Protein 2EOY (pdb70)

CATH classification: 3.30.160.60

Foldseek 3Di:
DPPPPDDDDDQWDFDDVVRHIDPHVVVVVVVNVVVVPPDPVPCPPD

Sequence (46 aa):
GSSGSSGQKEKCFKCNKCEKTFSCSKYLTQHERIHTRGVKSGPSSGGSSGSSGQKEKCFKCNKCEKTFSCSKYLTQHERIHTRGVKSGPSSGGSSGSSGQKEKCFKCNKCEKTFSCSKYLTQHERIHTRGVKSGPSSGGSSGSSGQKEKCFKCNKCEKTFSCSKYLTQHERIHTRGVKSGPSSGGSSGSSGQKEKCFKCNKCEKTFSCSKYLTQHERIHTRGVKSGPSSGGSSGSSGQKEKCFKCNKCEKTFSCSKYLTQHERIHTRGVKSGPSSGGSSGSSGQKEKCFKCNKCEKTFSCSKYLTQHERIHTRGVKSGPSSGGSSGSSGQKEKCFKCNKCEKTFSCSKYLTQHERIHTRGVKSGPSSGGSSGSSGQKEKCFKCNKCEKTFSCSKYLTQHERIHTRGVKSGPSSGGSSGSSGQKEKCFKCNKCEKTFSCSKYLTQHERIHTRGVKSGPSSGGSSGSSGQKEKCFKCNKCEKTFSCSKYLTQHERIHTRGVKSGPSSGGSSGSSGQKEKCFKCNKCEKTFSCSKYLTQHERIHTRGVKSGPSSGGSSGSSGQKEKCFKCNKCEKTFSCSKYLTQHERIHTRGVKSGPSSGGSSGSSGQKEKCFKCNKCEKTFSCSKYLTQHERIHTRGVKSGPSSGGSSGSSGQKEKCFKCNKCEKTFSCSKYLTQHERIHTRGVKSGPSSGGSSGSSGQKEKCFKCNKCEKTFSCSKYLTQHERIHTRGVKSGPSSGGSSGSSGQKEKCFKCNKCEKTFSCSKYLTQHERIHTRGVKSGPSSGGSSGSSGQKEKCFKCNKCEKTFSCSKYLTQHERIHTRGVKSGPSSGGSSGSSGQKEKCFKCNKCEKTFSCSKYLTQHERIHTRGVKSGPSSGGSSGSSGQKEKCFKCNKCEKTFSCSKYLTQHERIHTRGVKSGPSSG

Secondary structure (DSSP, 8-state):
---------S--EE-SSS--EESSSHHHHHHHTT--S--TTSSS--

Organism: Homo sapiens (NCBI:txid9606)

Structure (mmCIF, N/CA/C/O backbone):
data_2EOY
#
_entry.id   2EOY
#
loop_
_entity.id
_entity.type
_entity.pdbx_description
1 polymer 'Zinc finger protein 473'
2 non-polymer 'ZINC ION'
#
loop_
_atom_site.group_PDB
_atom_site.id
_atom_site.type_symbol
_atom_site.label_atom_id
_atom_site.label_alt_id
_atom_site.label_comp_id
_atom_site.label_asym_id
_atom_site.label_entity_id
_atom_site.label_seq_id
_atom_site.pdbx_PDB_ins_code
_atom_site.Cartn_x
_atom_site.Cartn_y
_atom_site.Cartn_z
_atom_site.occupancy
_atom_site.B_iso_or_equiv
_atom_site.auth_seq_id
_atom_site.auth_comp_id
_atom_site.auth_asym_id
_atom_site.auth_atom_id
_atom_site.pdbx_PDB_model_num
ATOM 1 N N . GLY A 1 1 ? -30.932 -5.432 -20.385 1.00 0.00 1 GLY A N 1
ATOM 2 C CA . GLY A 1 1 ? -30.879 -6.713 -19.705 1.00 0.00 1 GLY A CA 1
ATOM 3 C C . GLY A 1 1 ? -29.459 -7.200 -19.497 1.00 0.00 1 GLY A C 1
ATOM 4 O O . GLY A 1 1 ? -29.137 -8.347 -19.808 1.00 0.00 1 GLY A O 1
ATOM 8 N N . SER A 1 2 ? -28.607 -6.327 -18.970 1.00 0.00 2 SER A N 1
ATOM 9 C CA . SER A 1 2 ? -27.211 -6.673 -18.726 1.00 0.00 2 SER A CA 1
ATOM 10 C C . SER A 1 2 ? -26.940 -6.811 -17.231 1.00 0.00 2 SER A C 1
ATOM 11 O O . SER A 1 2 ? -25.913 -6.352 -16.730 1.00 0.00 2 SER A O 1
ATOM 19 N N . SER A 1 3 ? -27.868 -7.448 -16.524 1.00 0.00 3 SER A N 1
ATOM 20 C CA . SER A 1 3 ? -27.732 -7.645 -15.086 1.00 0.00 3 SER A CA 1
ATOM 21 C C . SER A 1 3 ? -27.446 -9.108 -14.762 1.00 0.00 3 SER A C 1
ATOM 22 O O . SER A 1 3 ? -27.862 -10.009 -15.489 1.00 0.00 3 SER A O 1
ATOM 30 N N . GLY A 1 4 ? -26.731 -9.336 -13.664 1.00 0.00 4 GLY A N 1
ATOM 31 C CA . GLY A 1 4 ? -26.400 -10.691 -13.262 1.00 0.00 4 GLY A CA 1
ATOM 32 C C . GLY A 1 4 ? -25.064 -10.775 -12.552 1.00 0.00 4 GLY A C 1
ATOM 33 O O . GLY A 1 4 ? -24.861 -10.137 -11.520 1.00 0.00 4 GLY A O 1
ATOM 37 N N . SER A 1 5 ? -24.151 -11.568 -13.105 1.00 0.00 5 SER A N 1
ATOM 38 C CA . SER A 1 5 ? -22.828 -11.738 -12.514 1.00 0.00 5 SER A CA 1
ATOM 39 C C . SER A 1 5 ? -22.267 -10.400 -12.044 1.00 0.00 5 SER A C 1
ATOM 40 O O . SER A 1 5 ? -21.947 -9.529 -12.853 1.00 0.00 5 SER A O 1
ATOM 48 N N . SER A 1 6 ? -22.151 -10.243 -10.729 1.00 0.00 6 SER A N 1
ATOM 49 C CA . SER A 1 6 ? -21.632 -9.010 -10.149 1.00 0.00 6 SER A CA 1
ATOM 50 C C . SER A 1 6 ? -21.144 -9.244 -8.722 1.00 0.00 6 SER A C 1
ATOM 51 O O . SER A 1 6 ? -21.868 -9.784 -7.887 1.00 0.00 6 SER A O 1
ATOM 59 N N . GLY A 1 7 ? -19.908 -8.833 -8.451 1.00 0.00 7 GLY A N 1
ATOM 60 C CA . GLY A 1 7 ? -19.343 -9.007 -7.126 1.00 0.00 7 GLY A CA 1
ATOM 61 C C . GLY A 1 7 ? -17.911 -8.517 -7.038 1.00 0.00 7 GLY A C 1
ATOM 62 O O . GLY A 1 7 ? -17.058 -8.930 -7.822 1.00 0.00 7 GLY A O 1
ATOM 66 N N . GLN A 1 8 ? -17.648 -7.632 -6.082 1.00 0.00 8 GLN A N 1
ATOM 67 C CA . GLN A 1 8 ? -16.310 -7.083 -5.896 1.00 0.00 8 GLN A CA 1
ATOM 68 C C . GLN A 1 8 ? -15.435 -8.042 -5.096 1.00 0.00 8 GLN A C 1
ATOM 69 O O . GLN A 1 8 ? -14.695 -7.627 -4.203 1.00 0.00 8 GLN A O 1
ATOM 83 N N . LYS A 1 9 ? -15.524 -9.327 -5.420 1.00 0.00 9 LYS A N 1
ATOM 84 C CA . LYS A 1 9 ? -14.740 -10.347 -4.732 1.00 0.00 9 LYS A CA 1
ATOM 85 C C . LYS A 1 9 ? -13.246 -10.112 -4.933 1.00 0.00 9 LYS A C 1
ATOM 86 O O . LYS A 1 9 ? -12.503 -9.927 -3.970 1.00 0.00 9 LYS A O 1
ATOM 105 N N . GLU A 1 10 ? -12.815 -10.120 -6.191 1.00 0.00 10 GLU A N 1
ATOM 106 C CA . GLU A 1 10 ? -11.409 -9.907 -6.516 1.00 0.00 10 GLU A CA 1
ATOM 107 C C . GLU A 1 10 ? -11.003 -8.459 -6.253 1.00 0.00 10 GLU A C 1
ATOM 108 O O . GLU A 1 10 ? -11.628 -7.526 -6.756 1.00 0.00 10 GLU A O 1
ATOM 120 N N . LYS A 1 11 ? -9.952 -8.281 -5.461 1.00 0.00 11 LYS A N 1
ATOM 121 C CA . LYS A 1 11 ? -9.460 -6.949 -5.130 1.00 0.00 11 LYS A CA 1
ATOM 122 C C . LYS A 1 11 ? -7.952 -6.858 -5.340 1.00 0.00 11 LYS A C 1
ATOM 123 O O . LYS A 1 11 ? -7.223 -7.823 -5.105 1.00 0.00 11 LYS A O 1
ATOM 142 N N . CYS A 1 12 ? -7.490 -5.694 -5.782 1.00 0.00 12 CYS A N 1
ATOM 143 C CA . CYS A 1 12 ? -6.068 -5.477 -6.024 1.00 0.00 12 CYS A CA 1
ATOM 144 C C . CYS A 1 12 ? -5.674 -4.040 -5.698 1.00 0.00 12 CYS A C 1
ATOM 145 O O . CYS A 1 12 ? -6.252 -3.091 -6.229 1.00 0.00 12 CYS A O 1
ATOM 153 N N . PHE A 1 13 ? -4.687 -3.887 -4.821 1.00 0.00 13 PHE A N 1
ATOM 154 C CA . PHE A 1 13 ? -4.217 -2.566 -4.422 1.00 0.00 13 PHE A CA 1
ATOM 155 C C . PHE A 1 13 ? -2.955 -2.183 -5.189 1.00 0.00 13 PHE A C 1
ATOM 156 O O . PHE A 1 13 ? -1.856 -2.630 -4.862 1.00 0.00 13 PHE A O 1
ATOM 173 N N . LYS A 1 14 ? -3.122 -1.352 -6.213 1.00 0.00 14 LYS A N 1
ATOM 174 C CA . LYS A 1 14 ? -1.998 -0.906 -7.028 1.00 0.00 14 LYS A CA 1
ATOM 175 C C . LYS A 1 14 ? -1.686 0.564 -6.767 1.00 0.00 14 LYS A C 1
ATOM 176 O O . LYS A 1 14 ? -2.547 1.430 -6.927 1.00 0.00 14 LYS A O 1
ATOM 195 N N . CYS A 1 15 ? -0.449 0.839 -6.366 1.00 0.00 15 CYS A N 1
ATOM 196 C CA . CYS A 1 15 ? -0.022 2.204 -6.084 1.00 0.00 15 CYS A CA 1
ATOM 197 C C . CYS A 1 15 ? -0.299 3.117 -7.275 1.00 0.00 15 CYS A C 1
ATOM 198 O O . CYS A 1 15 ? -0.779 2.670 -8.315 1.00 0.00 15 CYS A O 1
ATOM 205 N N . ASN A 1 16 ? 0.009 4.400 -7.113 1.00 0.00 16 ASN A N 1
ATOM 206 C CA . ASN A 1 16 ? -0.207 5.377 -8.175 1.00 0.00 16 ASN A CA 1
ATOM 207 C C . ASN A 1 16 ? 1.121 5.834 -8.771 1.00 0.00 16 ASN A C 1
ATOM 208 O O . ASN A 1 16 ? 1.338 5.738 -9.979 1.00 0.00 16 ASN A O 1
ATOM 219 N N . LYS A 1 17 ? 2.007 6.332 -7.916 1.00 0.00 17 LYS A N 1
ATOM 220 C CA . LYS A 1 17 ? 3.315 6.803 -8.356 1.00 0.00 17 LYS A CA 1
ATOM 221 C C . LYS A 1 17 ? 4.102 5.678 -9.022 1.00 0.00 17 LYS A C 1
ATOM 222 O O . LYS A 1 17 ? 4.333 5.700 -10.231 1.00 0.00 17 LYS A O 1
ATOM 241 N N . CYS A 1 18 ? 4.511 4.696 -8.225 1.00 0.00 18 CYS A N 1
ATOM 242 C CA . CYS A 1 18 ? 5.272 3.563 -8.737 1.00 0.00 18 CYS A CA 1
ATOM 243 C C . CYS A 1 18 ? 4.366 2.601 -9.501 1.00 0.00 18 CYS A C 1
ATOM 244 O O . CYS A 1 18 ? 4.782 1.991 -10.485 1.00 0.00 18 CYS A O 1
ATOM 251 N N . GLU A 1 19 ? 3.126 2.471 -9.039 1.00 0.00 19 GLU A N 1
ATOM 252 C CA . GLU A 1 19 ? 2.162 1.583 -9.678 1.00 0.00 19 GLU A CA 1
ATOM 253 C C . GLU A 1 19 ? 2.518 0.121 -9.425 1.00 0.00 19 GLU A C 1
ATOM 254 O O . GLU A 1 19 ? 2.467 -0.709 -10.333 1.00 0.00 19 GLU A O 1
ATOM 266 N N . LYS A 1 20 ? 2.879 -0.187 -8.184 1.00 0.00 20 LYS A N 1
ATOM 267 C CA . LYS A 1 20 ? 3.243 -1.548 -7.808 1.00 0.00 20 LYS A CA 1
ATOM 268 C C . LYS A 1 20 ? 2.078 -2.253 -7.122 1.00 0.00 20 LYS A C 1
ATOM 269 O O . LYS A 1 20 ? 1.501 -1.736 -6.165 1.00 0.00 20 LYS A O 1
ATOM 288 N N . THR A 1 21 ? 1.735 -3.439 -7.617 1.00 0.00 21 THR A N 1
ATOM 289 C CA . THR A 1 21 ? 0.639 -4.215 -7.052 1.00 0.00 21 THR A CA 1
ATOM 290 C C . THR A 1 21 ? 1.041 -4.850 -5.726 1.00 0.00 21 THR A C 1
ATOM 291 O O . THR A 1 21 ? 2.146 -5.376 -5.588 1.00 0.00 21 THR A O 1
ATOM 302 N N . PHE A 1 22 ? 0.138 -4.799 -4.753 1.00 0.00 22 PHE A N 1
ATOM 303 C CA . PHE A 1 22 ? 0.399 -5.370 -3.437 1.00 0.00 22 PHE A CA 1
ATOM 304 C C . PHE A 1 22 ? -0.618 -6.457 -3.103 1.00 0.00 22 PHE A C 1
ATOM 305 O O . PHE A 1 22 ? -1.539 -6.719 -3.877 1.00 0.00 22 PHE A O 1
ATOM 322 N N . SER A 1 23 ? -0.444 -7.088 -1.946 1.00 0.00 23 SER A N 1
ATOM 323 C CA . SER A 1 23 ? -1.344 -8.150 -1.512 1.00 0.00 23 SER A CA 1
ATOM 324 C C . SER A 1 23 ? -2.416 -7.604 -0.573 1.00 0.00 23 SER A C 1
ATOM 325 O O . SER A 1 23 ? -3.609 -7.837 -0.773 1.00 0.00 23 SER A O 1
ATOM 333 N N . CYS A 1 24 ? -1.983 -6.875 0.450 1.00 0.00 24 CYS A N 1
ATOM 334 C CA . CYS A 1 24 ? -2.904 -6.296 1.420 1.00 0.00 24 CYS A CA 1
ATOM 335 C C . CYS A 1 24 ? -3.050 -4.793 1.202 1.00 0.00 24 CYS A C 1
ATOM 336 O O . CYS A 1 24 ? -2.416 -4.221 0.315 1.00 0.00 24 CYS A O 1
ATOM 344 N N . SER A 1 25 ? -3.890 -4.161 2.015 1.00 0.00 25 SER A N 1
ATOM 345 C CA . SER A 1 25 ? -4.123 -2.726 1.907 1.00 0.00 25 SER A CA 1
ATOM 346 C C . SER A 1 25 ? -3.143 -1.949 2.782 1.00 0.00 25 SER A C 1
ATOM 347 O O . SER A 1 25 ? -2.401 -1.095 2.296 1.00 0.00 25 SER A O 1
ATOM 355 N N . LYS A 1 26 ? -3.147 -2.251 4.075 1.00 0.00 26 LYS A N 1
ATOM 356 C CA . LYS A 1 26 ? -2.259 -1.584 5.020 1.00 0.00 26 LYS A CA 1
ATOM 357 C C . LYS A 1 26 ? -0.845 -1.481 4.457 1.00 0.00 26 LYS A C 1
ATOM 358 O O . LYS A 1 26 ? -0.142 -0.497 4.694 1.00 0.00 26 LYS A O 1
ATOM 377 N N . TYR A 1 27 ? -0.434 -2.500 3.711 1.00 0.00 27 TYR A N 1
ATOM 378 C CA . TYR A 1 27 ? 0.897 -2.524 3.116 1.00 0.00 27 TYR A CA 1
ATOM 379 C C . TYR A 1 27 ? 1.065 -1.386 2.113 1.00 0.00 27 TYR A C 1
ATOM 380 O O . TYR A 1 27 ? 2.118 -0.750 2.049 1.00 0.00 27 TYR A O 1
ATOM 398 N N . LEU A 1 28 ? 0.021 -1.136 1.332 1.00 0.00 28 LEU A N 1
ATOM 399 C CA . LEU A 1 28 ? 0.050 -0.074 0.332 1.00 0.00 28 LEU A CA 1
ATOM 400 C C . LEU A 1 28 ? -0.044 1.298 0.991 1.00 0.00 28 LEU A C 1
ATOM 401 O O . LEU A 1 28 ? 0.862 2.122 0.867 1.00 0.00 28 LEU A O 1
ATOM 417 N N . THR A 1 29 ? -1.146 1.536 1.695 1.00 0.00 29 THR A N 1
ATOM 418 C CA . THR A 1 29 ? -1.359 2.808 2.375 1.00 0.00 29 THR A CA 1
ATOM 419 C C . THR A 1 29 ? -0.060 3.335 2.973 1.00 0.00 29 THR A C 1
ATOM 420 O O . THR A 1 29 ? 0.339 4.470 2.711 1.00 0.00 29 THR A O 1
ATOM 431 N N . GLN A 1 30 ? 0.596 2.505 3.777 1.00 0.00 30 GLN A N 1
ATOM 432 C CA . GLN A 1 30 ? 1.851 2.889 4.412 1.00 0.00 30 GLN A CA 1
ATOM 433 C C . GLN A 1 30 ? 2.942 3.115 3.370 1.00 0.00 30 GLN A C 1
ATOM 434 O O . GLN A 1 30 ? 3.655 4.119 3.411 1.00 0.00 30 GLN A O 1
ATOM 448 N N . HIS A 1 31 ? 3.067 2.176 2.438 1.00 0.00 31 HIS A N 1
ATOM 449 C CA . HIS A 1 31 ? 4.071 2.274 1.384 1.00 0.00 31 HIS A CA 1
ATOM 450 C C . HIS A 1 31 ? 4.001 3.631 0.691 1.00 0.00 31 HIS A C 1
ATOM 451 O O . HIS A 1 31 ? 5.001 4.340 0.593 1.00 0.00 31 HIS A O 1
ATOM 465 N N . GLU A 1 32 ? 2.812 3.983 0.210 1.00 0.00 32 GLU A N 1
ATOM 466 C CA . GLU A 1 32 ? 2.613 5.254 -0.477 1.00 0.00 32 GLU A CA 1
ATOM 467 C C . GLU A 1 32 ? 3.490 6.345 0.133 1.00 0.00 32 GLU A C 1
ATOM 468 O O . GLU A 1 32 ? 4.022 7.198 -0.577 1.00 0.00 32 GLU A O 1
ATOM 480 N N . ARG A 1 33 ? 3.635 6.310 1.454 1.00 0.00 33 ARG A N 1
ATOM 481 C CA . ARG A 1 33 ? 4.444 7.295 2.160 1.00 0.00 33 ARG A CA 1
ATOM 482 C C . ARG A 1 33 ? 5.797 7.478 1.477 1.00 0.00 33 ARG A C 1
ATOM 483 O O . ARG A 1 33 ? 6.216 8.601 1.199 1.00 0.00 33 ARG A O 1
ATOM 504 N N . ILE A 1 34 ? 6.474 6.366 1.211 1.00 0.00 34 ILE A N 1
ATOM 505 C CA . ILE A 1 34 ? 7.778 6.403 0.561 1.00 0.00 34 ILE A CA 1
ATOM 506 C C . ILE A 1 34 ? 7.844 7.522 -0.473 1.00 0.00 34 ILE A C 1
ATOM 507 O O . ILE A 1 34 ? 8.906 8.098 -0.713 1.00 0.00 34 ILE A O 1
ATOM 523 N N . HIS A 1 35 ? 6.703 7.826 -1.083 1.00 0.00 35 HIS A N 1
ATOM 524 C CA . HIS A 1 35 ? 6.630 8.878 -2.091 1.00 0.00 35 HIS A CA 1
ATOM 525 C C . HIS A 1 35 ? 6.378 10.235 -1.441 1.00 0.00 35 HIS A C 1
ATOM 526 O O . HIS A 1 35 ? 5.293 10.804 -1.568 1.00 0.00 35 HIS A O 1
ATOM 540 N N . THR A 1 36 ? 7.386 10.749 -0.744 1.00 0.00 36 THR A N 1
ATOM 541 C CA . THR A 1 36 ? 7.273 12.038 -0.074 1.00 0.00 36 THR A CA 1
ATOM 542 C C . THR A 1 36 ? 8.491 12.911 -0.351 1.00 0.00 36 THR A C 1
ATOM 543 O O . THR A 1 36 ? 9.571 12.679 0.194 1.00 0.00 36 THR A O 1
ATOM 554 N N . ARG A 1 37 ? 8.312 13.917 -1.201 1.00 0.00 37 ARG A N 1
ATOM 555 C CA . ARG A 1 37 ? 9.397 14.825 -1.551 1.00 0.00 37 ARG A CA 1
ATOM 556 C C . ARG A 1 37 ? 9.755 15.725 -0.371 1.00 0.00 37 ARG A C 1
ATOM 557 O O . ARG A 1 37 ? 8.904 16.435 0.162 1.00 0.00 37 ARG A O 1
ATOM 578 N N . GLY A 1 38 ? 11.022 15.688 0.031 1.00 0.00 38 GLY A N 1
ATOM 579 C CA . GLY A 1 38 ? 11.471 16.503 1.145 1.00 0.00 38 GLY A CA 1
ATOM 580 C C . GLY A 1 38 ? 11.785 15.679 2.378 1.00 0.00 38 GLY A C 1
ATOM 581 O O . GLY A 1 38 ? 10.957 15.557 3.280 1.00 0.00 38 GLY A O 1
ATOM 585 N N . VAL A 1 39 ? 12.986 15.109 2.416 1.00 0.00 39 VAL A N 1
ATOM 586 C CA . VAL A 1 39 ? 13.408 14.291 3.547 1.00 0.00 39 VAL A CA 1
ATOM 587 C C . VAL A 1 39 ? 14.611 14.907 4.252 1.00 0.00 39 VAL A C 1
ATOM 588 O O . VAL A 1 39 ? 15.675 15.074 3.656 1.00 0.00 39 VAL A O 1
ATOM 601 N N . LYS A 1 40 ? 14.435 15.242 5.526 1.00 0.00 40 LYS A N 1
ATOM 602 C CA . LYS A 1 40 ? 15.506 15.838 6.315 1.00 0.00 40 LYS A CA 1
ATOM 603 C C . LYS A 1 40 ? 16.579 14.805 6.645 1.00 0.00 40 LYS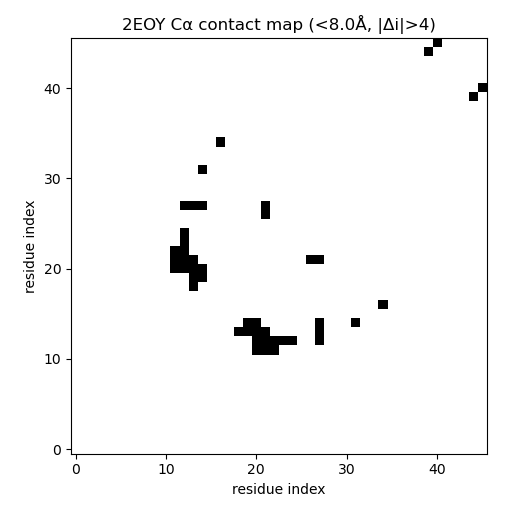 A C 1
ATOM 604 O O . LYS A 1 40 ? 16.308 13.605 6.679 1.00 0.00 40 LYS A O 1
ATOM 623 N N . SER A 1 41 ? 17.796 15.279 6.888 1.00 0.00 41 SER A N 1
ATOM 624 C CA . SER A 1 41 ? 18.910 14.396 7.213 1.00 0.00 41 SER A CA 1
ATOM 625 C C . SER A 1 41 ? 19.045 13.287 6.174 1.00 0.00 41 SER A C 1
ATOM 626 O O . SER A 1 41 ? 19.283 12.129 6.514 1.00 0.00 41 SER A O 1
ATOM 634 N N . GLY A 1 42 ? 18.890 13.651 4.905 1.00 0.00 42 GLY A N 1
ATOM 635 C CA . GLY A 1 42 ? 18.998 12.677 3.835 1.00 0.00 42 GLY A CA 1
ATOM 636 C C . GLY A 1 42 ? 20.362 12.688 3.175 1.00 0.00 42 GLY A C 1
ATOM 637 O O . GLY A 1 42 ? 21.302 12.037 3.632 1.00 0.00 42 GLY A O 1
ATOM 641 N N . PRO A 1 43 ? 20.485 13.442 2.073 1.00 0.00 43 PRO A N 1
ATOM 642 C CA . PRO A 1 43 ? 21.740 13.552 1.325 1.00 0.00 43 PRO A CA 1
ATOM 643 C C . PRO A 1 43 ? 22.806 14.328 2.092 1.00 0.00 43 PRO A C 1
ATOM 644 O O . PRO A 1 43 ? 23.991 14.003 2.028 1.00 0.00 43 PRO A O 1
ATOM 655 N N . SER A 1 44 ? 22.376 15.355 2.818 1.00 0.00 44 SER A N 1
ATOM 656 C CA . SER A 1 44 ? 23.294 16.180 3.595 1.00 0.00 44 SER A CA 1
ATOM 657 C C . SER A 1 44 ? 22.596 16.763 4.820 1.00 0.00 44 SER A C 1
ATOM 658 O O . SER A 1 44 ? 21.431 17.157 4.756 1.00 0.00 44 SER A O 1
ATOM 666 N N . SER A 1 45 ? 23.317 16.814 5.935 1.00 0.00 45 SER A N 1
ATOM 667 C CA . SER A 1 45 ? 22.767 17.345 7.177 1.00 0.00 45 SER A CA 1
ATOM 668 C C . SER A 1 45 ? 21.960 18.613 6.916 1.00 0.00 45 SER A C 1
ATOM 669 O O . SER A 1 45 ? 20.759 18.664 7.178 1.00 0.00 45 SER A O 1
ATOM 677 N N . GLY A 1 46 ? 22.631 19.637 6.396 1.00 0.00 46 GLY A N 1
ATOM 678 C CA . GLY A 1 46 ? 21.962 20.892 6.107 1.00 0.00 46 GLY A CA 1
ATOM 679 C C . GLY A 1 46 ? 21.658 21.061 4.632 1.00 0.00 46 GLY A C 1
ATOM 680 O O . GLY A 1 46 ? 21.115 20.140 4.023 1.00 0.00 46 GLY A O 1
ATOM 685 N N . GLY A 1 1 ? -3.409 -15.097 -26.682 1.00 0.00 1 GLY A N 2
ATOM 686 C CA . GLY A 1 1 ? -2.596 -16.287 -26.512 1.00 0.00 1 GLY A CA 2
ATOM 687 C C . GLY A 1 1 ? -2.957 -17.063 -25.261 1.00 0.00 1 GLY A C 2
ATOM 688 O O . GLY A 1 1 ? -3.625 -18.094 -25.333 1.00 0.00 1 GLY A O 2
ATOM 692 N N . SER A 1 2 ? -2.513 -16.566 -24.110 1.00 0.00 2 SER A N 2
ATOM 693 C CA . SER A 1 2 ? -2.789 -17.223 -22.838 1.00 0.00 2 SER A CA 2
ATOM 694 C C . SER A 1 2 ? -2.559 -16.265 -21.672 1.00 0.00 2 SER A C 2
ATOM 695 O O . SER A 1 2 ? -1.575 -15.527 -21.645 1.00 0.00 2 SER A O 2
ATOM 703 N N . SER A 1 3 ? -3.476 -16.284 -20.710 1.00 0.00 3 SER A N 2
ATOM 704 C CA . SER A 1 3 ? -3.377 -15.416 -19.543 1.00 0.00 3 SER A CA 2
ATOM 705 C C . SER A 1 3 ? -3.941 -16.105 -18.304 1.00 0.00 3 SER A C 2
ATOM 706 O O . SER A 1 3 ? -4.824 -16.956 -18.401 1.00 0.00 3 SER A O 2
ATOM 714 N N . GLY A 1 4 ? -3.423 -15.729 -17.138 1.00 0.00 4 GLY A N 2
ATOM 715 C CA . GLY A 1 4 ? -3.886 -16.320 -15.896 1.00 0.00 4 GLY A CA 2
ATOM 716 C C . GLY A 1 4 ? -4.668 -15.340 -15.044 1.00 0.00 4 GLY A C 2
ATOM 717 O O . GLY A 1 4 ? -4.859 -14.187 -15.429 1.00 0.00 4 GLY A O 2
ATOM 721 N N . SER A 1 5 ? -5.125 -15.800 -13.884 1.00 0.00 5 SER A N 2
ATOM 722 C CA . SER A 1 5 ? -5.896 -14.958 -12.977 1.00 0.00 5 SER A CA 2
ATOM 723 C C . SER A 1 5 ? -5.076 -13.754 -12.524 1.00 0.00 5 SER A C 2
ATOM 724 O O . SER A 1 5 ? -5.459 -12.607 -12.751 1.00 0.00 5 SER A O 2
ATOM 732 N N . SER A 1 6 ? -3.944 -14.025 -11.882 1.00 0.00 6 SER A N 2
ATOM 733 C CA . SER A 1 6 ? -3.070 -12.965 -11.393 1.00 0.00 6 SER A CA 2
ATOM 734 C C . SER A 1 6 ? -3.876 -11.875 -10.694 1.00 0.00 6 SER A C 2
ATOM 735 O O . SER A 1 6 ? -3.591 -10.687 -10.836 1.00 0.00 6 SER A O 2
ATOM 743 N N . GLY A 1 7 ? -4.887 -12.290 -9.936 1.00 0.00 7 GLY A N 2
ATOM 744 C CA . GLY A 1 7 ? -5.721 -11.338 -9.225 1.00 0.00 7 GLY A CA 2
ATOM 745 C C . GLY A 1 7 ? -6.921 -11.994 -8.571 1.00 0.00 7 GLY A C 2
ATOM 746 O O . GLY A 1 7 ? -7.005 -12.067 -7.346 1.00 0.00 7 GLY A O 2
ATOM 750 N N . GLN A 1 8 ? -7.853 -12.469 -9.391 1.00 0.00 8 GLN A N 2
ATOM 751 C CA . GLN A 1 8 ? -9.056 -13.119 -8.885 1.00 0.00 8 GLN A CA 2
ATOM 752 C C . GLN A 1 8 ? -9.998 -12.102 -8.249 1.00 0.00 8 GLN A C 2
ATOM 753 O O . GLN A 1 8 ? -10.653 -12.388 -7.246 1.00 0.00 8 GLN A O 2
ATOM 767 N N . LYS A 1 9 ? -10.061 -10.913 -8.838 1.00 0.00 9 LYS A N 2
ATOM 768 C CA . LYS A 1 9 ? -10.923 -9.852 -8.331 1.00 0.00 9 LYS A CA 2
ATOM 769 C C . LYS A 1 9 ? -10.987 -9.884 -6.808 1.00 0.00 9 LYS A C 2
ATOM 770 O O . LYS A 1 9 ? -12.069 -9.893 -6.223 1.00 0.00 9 LYS A O 2
ATOM 789 N N . GLU A 1 10 ? -9.819 -9.898 -6.172 1.00 0.00 10 GLU A N 2
ATOM 790 C CA . GLU A 1 10 ? -9.744 -9.928 -4.716 1.00 0.00 10 GLU A CA 2
ATOM 791 C C . GLU A 1 10 ? -9.610 -8.518 -4.149 1.00 0.00 10 GLU A C 2
ATOM 792 O O . GLU A 1 10 ? -9.119 -8.328 -3.035 1.00 0.00 10 GLU A O 2
ATOM 804 N N . LYS A 1 11 ? -10.048 -7.531 -4.923 1.00 0.00 11 LYS A N 2
ATOM 805 C CA . LYS A 1 11 ? -9.979 -6.138 -4.500 1.00 0.00 11 LYS A CA 2
ATOM 806 C C . LYS A 1 11 ? -8.535 -5.645 -4.486 1.00 0.00 11 LYS A C 2
ATOM 807 O O . LYS A 1 11 ? -8.163 -4.810 -3.660 1.00 0.00 11 LYS A O 2
ATOM 826 N N . CYS A 1 12 ? -7.729 -6.164 -5.404 1.00 0.00 12 CYS A N 2
ATOM 827 C CA . CYS A 1 12 ? -6.326 -5.776 -5.497 1.00 0.00 12 CYS A CA 2
ATOM 828 C C . CYS A 1 12 ? -6.176 -4.259 -5.429 1.00 0.00 12 CYS A C 2
ATOM 829 O O . CYS A 1 12 ? -7.151 -3.521 -5.570 1.00 0.00 12 CYS A O 2
ATOM 837 N N . PHE A 1 13 ? -4.948 -3.801 -5.209 1.00 0.00 13 PHE A N 2
ATOM 838 C CA . PHE A 1 13 ? -4.670 -2.372 -5.119 1.00 0.00 13 PHE A CA 2
ATOM 839 C C . PHE A 1 13 ? -3.331 -2.036 -5.769 1.00 0.00 13 PHE A C 2
ATOM 840 O O . PHE A 1 13 ? -2.316 -2.678 -5.496 1.00 0.00 13 PHE A O 2
ATOM 857 N N . LYS A 1 14 ? -3.336 -1.026 -6.632 1.00 0.00 14 LYS A N 2
ATOM 858 C CA . LYS A 1 14 ? -2.123 -0.602 -7.322 1.00 0.00 14 LYS A CA 2
ATOM 859 C C . LYS A 1 14 ? -1.769 0.838 -6.965 1.00 0.00 14 LYS A C 2
ATOM 860 O O . LYS A 1 14 ? -2.648 1.651 -6.676 1.00 0.00 14 LYS A O 2
ATOM 879 N N . CYS A 1 15 ? -0.477 1.148 -6.989 1.00 0.00 15 CYS A N 2
ATOM 880 C CA . CYS A 1 15 ? -0.007 2.490 -6.669 1.00 0.00 15 CYS A CA 2
ATOM 881 C C . CYS A 1 15 ? -0.076 3.397 -7.895 1.00 0.00 15 CYS A C 2
ATOM 882 O O . CYS A 1 15 ? -0.409 2.951 -8.992 1.00 0.00 15 CYS A O 2
ATOM 889 N N . ASN A 1 16 ? 0.240 4.673 -7.698 1.00 0.00 16 ASN A N 2
ATOM 890 C CA . ASN A 1 16 ? 0.214 5.643 -8.787 1.00 0.00 16 ASN A CA 2
ATOM 891 C C . ASN A 1 16 ? 1.629 6.003 -9.230 1.00 0.00 16 ASN A C 2
ATOM 892 O O . ASN A 1 16 ? 1.971 5.889 -10.407 1.00 0.00 16 ASN A O 2
ATOM 903 N N . LYS A 1 17 ? 2.448 6.438 -8.278 1.00 0.00 17 LYS A N 2
ATOM 904 C CA . LYS A 1 17 ? 3.827 6.813 -8.568 1.00 0.00 17 LYS A CA 2
ATOM 905 C C . LYS A 1 17 ? 4.607 5.628 -9.129 1.00 0.00 17 LYS A C 2
ATOM 906 O O . LYS A 1 17 ? 4.911 5.581 -10.322 1.00 0.00 17 LYS A O 2
ATOM 925 N N . CYS A 1 18 ? 4.926 4.672 -8.264 1.00 0.00 18 CYS A N 2
ATOM 926 C CA . CYS A 1 18 ? 5.669 3.486 -8.673 1.00 0.00 18 CYS A CA 2
ATOM 927 C C . CYS A 1 18 ? 4.802 2.571 -9.533 1.00 0.00 18 CYS A C 2
ATOM 928 O O . CYS A 1 18 ? 5.292 1.932 -10.463 1.00 0.00 18 CYS A O 2
ATOM 935 N N . GLU A 1 19 ? 3.513 2.516 -9.215 1.00 0.00 19 GLU A N 2
ATOM 936 C CA . GLU A 1 19 ? 2.579 1.679 -9.959 1.00 0.00 19 GLU A CA 2
ATOM 937 C C . GLU A 1 19 ? 2.815 0.201 -9.659 1.00 0.00 19 GLU A C 2
ATOM 938 O O . GLU A 1 19 ? 2.841 -0.632 -10.565 1.00 0.00 19 GLU A O 2
ATOM 950 N N . LYS A 1 20 ? 2.986 -0.117 -8.380 1.00 0.00 20 LYS A N 2
ATOM 951 C CA . LYS A 1 20 ? 3.219 -1.493 -7.958 1.00 0.00 20 LYS A CA 2
ATOM 952 C C . LYS A 1 20 ? 1.968 -2.085 -7.318 1.00 0.00 20 LYS A C 2
ATOM 953 O O . LYS A 1 20 ? 1.196 -1.378 -6.668 1.00 0.00 20 LYS A O 2
ATOM 972 N N . THR A 1 21 ? 1.773 -3.387 -7.503 1.00 0.00 21 THR A N 2
ATOM 973 C CA . THR A 1 21 ? 0.616 -4.074 -6.943 1.00 0.00 21 THR A CA 2
ATOM 974 C C . THR A 1 21 ? 0.958 -4.731 -5.611 1.00 0.00 21 THR A C 2
ATOM 975 O O . THR A 1 21 ? 2.067 -5.232 -5.421 1.00 0.00 21 THR A O 2
ATOM 986 N N . PHE A 1 22 ? -0.001 -4.726 -4.691 1.00 0.00 22 PHE A N 2
ATOM 987 C CA . PHE A 1 22 ? 0.200 -5.322 -3.375 1.00 0.00 22 PHE A CA 2
ATOM 988 C C . PHE A 1 22 ? -0.883 -6.354 -3.075 1.00 0.00 22 PHE A C 2
ATOM 989 O O . PHE A 1 22 ? -1.860 -6.477 -3.813 1.00 0.00 22 PHE A O 2
ATOM 1006 N N . SER A 1 23 ? -0.701 -7.094 -1.985 1.00 0.00 23 SER A N 2
ATOM 1007 C CA . SER A 1 23 ? -1.660 -8.119 -1.589 1.00 0.00 23 SER A CA 2
ATOM 1008 C C . SER A 1 23 ? -2.755 -7.526 -0.708 1.00 0.00 23 SER A C 2
ATOM 1009 O O . SER A 1 23 ? -3.943 -7.644 -1.012 1.00 0.00 23 SER A O 2
ATOM 1017 N N . CYS A 1 24 ? -2.348 -6.889 0.384 1.00 0.00 24 CYS A N 2
ATOM 1018 C CA . CYS A 1 24 ? -3.294 -6.278 1.310 1.00 0.00 24 CYS A CA 2
ATOM 1019 C C . CYS A 1 24 ? -3.266 -4.757 1.192 1.00 0.00 24 CYS A C 2
ATOM 1020 O O . CYS A 1 24 ? -2.450 -4.197 0.460 1.00 0.00 24 CYS A O 2
ATOM 1028 N N . SER A 1 25 ? -4.163 -4.096 1.916 1.00 0.00 25 SER A N 2
ATOM 1029 C CA . SER A 1 25 ? -4.245 -2.640 1.888 1.00 0.00 25 SER A CA 2
ATOM 1030 C C . SER A 1 25 ? -3.249 -2.022 2.864 1.00 0.00 25 SER A C 2
ATOM 1031 O O . SER A 1 25 ? -2.653 -0.981 2.585 1.00 0.00 25 SER A O 2
ATOM 1039 N N . LYS A 1 26 ? -3.074 -2.669 4.011 1.00 0.00 26 LYS A N 2
ATOM 1040 C CA . LYS A 1 26 ? -2.150 -2.185 5.030 1.00 0.00 26 LYS A CA 2
ATOM 1041 C C . LYS A 1 26 ? -0.741 -2.045 4.464 1.00 0.00 26 LYS A C 2
ATOM 1042 O O . LYS A 1 26 ? 0.084 -1.307 5.003 1.00 0.00 26 LYS A O 2
ATOM 1061 N N . TYR A 1 27 ? -0.472 -2.757 3.375 1.00 0.00 27 TYR A N 2
ATOM 1062 C CA . TYR A 1 27 ? 0.838 -2.712 2.737 1.00 0.00 27 TYR A CA 2
ATOM 1063 C C . TYR A 1 27 ? 0.930 -1.542 1.762 1.00 0.00 27 TYR A C 2
ATOM 1064 O O . TYR A 1 27 ? 1.978 -0.910 1.629 1.00 0.00 27 TYR A O 2
ATOM 1082 N N . LEU A 1 28 ? -0.176 -1.260 1.082 1.00 0.00 28 LEU A N 2
ATOM 1083 C CA . LEU A 1 28 ? -0.223 -0.165 0.119 1.00 0.00 28 LEU A CA 2
ATOM 1084 C C . LEU A 1 28 ? -0.320 1.182 0.829 1.00 0.00 28 LEU A C 2
ATOM 1085 O O . LEU A 1 28 ? 0.296 2.163 0.411 1.00 0.00 28 LEU A O 2
ATOM 1101 N N . THR A 1 29 ? -1.096 1.222 1.908 1.00 0.00 29 THR A N 2
ATOM 1102 C CA . THR A 1 29 ? -1.273 2.447 2.677 1.00 0.00 29 THR A CA 2
ATOM 1103 C C . THR A 1 29 ? 0.065 2.981 3.176 1.00 0.00 29 THR A C 2
ATOM 1104 O O . THR A 1 29 ? 0.509 4.051 2.762 1.00 0.00 29 THR A O 2
ATOM 1115 N N . GLN A 1 30 ? 0.703 2.228 4.066 1.00 0.00 30 GLN A N 2
ATOM 1116 C CA . GLN A 1 30 ? 1.991 2.627 4.621 1.00 0.00 30 GLN A CA 2
ATOM 1117 C C . GLN A 1 30 ? 3.008 2.874 3.512 1.00 0.00 30 GLN A C 2
ATOM 1118 O O . GLN A 1 30 ? 3.797 3.817 3.578 1.00 0.00 30 GLN A O 2
ATOM 1132 N N . HIS A 1 31 ? 2.984 2.021 2.493 1.00 0.00 31 HIS A N 2
ATOM 1133 C CA . HIS A 1 31 ? 3.904 2.147 1.368 1.00 0.00 31 HIS A CA 2
ATOM 1134 C C . HIS A 1 31 ? 3.756 3.508 0.695 1.00 0.00 31 HIS A C 2
ATOM 1135 O O . HIS A 1 31 ? 4.737 4.229 0.510 1.00 0.00 31 HIS A O 2
ATOM 1149 N N . GLU A 1 32 ? 2.525 3.852 0.331 1.00 0.00 32 GLU A N 2
ATOM 1150 C CA . GLU A 1 32 ? 2.251 5.126 -0.323 1.00 0.00 32 GLU A CA 2
ATOM 1151 C C . GLU A 1 32 ? 3.074 6.248 0.303 1.00 0.00 32 GLU A C 2
ATOM 1152 O O . GLU A 1 32 ? 3.363 7.256 -0.343 1.00 0.00 32 GLU A O 2
ATOM 1164 N N . ARG A 1 33 ? 3.448 6.066 1.565 1.00 0.00 33 ARG A N 2
ATOM 1165 C CA . ARG A 1 33 ? 4.236 7.062 2.280 1.00 0.00 33 ARG A CA 2
ATOM 1166 C C . ARG A 1 33 ? 5.566 7.311 1.576 1.00 0.00 33 ARG A C 2
ATOM 1167 O O . ARG A 1 33 ? 5.960 8.458 1.360 1.00 0.00 33 ARG A O 2
ATOM 1188 N N . ILE A 1 34 ? 6.253 6.231 1.220 1.00 0.00 34 ILE A N 2
ATOM 1189 C CA . ILE A 1 34 ? 7.538 6.332 0.539 1.00 0.00 34 ILE A CA 2
ATOM 1190 C C . ILE A 1 34 ? 7.535 7.474 -0.472 1.00 0.00 34 ILE A C 2
ATOM 1191 O O . ILE A 1 34 ? 8.582 8.040 -0.788 1.00 0.00 34 ILE A O 2
ATOM 1207 N N . HIS A 1 35 ? 6.352 7.808 -0.976 1.00 0.00 35 HIS A N 2
ATOM 1208 C CA . HIS A 1 35 ? 6.212 8.884 -1.951 1.00 0.00 35 HIS A CA 2
ATOM 1209 C C . HIS A 1 35 ? 5.786 10.181 -1.270 1.00 0.00 35 HIS A C 2
ATOM 1210 O O . HIS A 1 35 ? 4.600 10.509 -1.220 1.00 0.00 35 HIS A O 2
ATOM 1224 N N . THR A 1 36 ? 6.761 10.917 -0.746 1.00 0.00 36 THR A N 2
ATOM 1225 C CA . THR A 1 36 ? 6.487 12.177 -0.067 1.00 0.00 36 THR A CA 2
ATOM 1226 C C . THR A 1 36 ? 7.644 13.156 -0.236 1.00 0.00 36 THR A C 2
ATOM 1227 O O . THR A 1 36 ? 8.669 12.823 -0.831 1.00 0.00 36 THR A O 2
ATOM 1238 N N . ARG A 1 37 ? 7.473 14.364 0.291 1.00 0.00 37 ARG A N 2
ATOM 1239 C CA . ARG A 1 37 ? 8.503 15.391 0.197 1.00 0.00 37 ARG A CA 2
ATOM 1240 C C . ARG A 1 37 ? 8.858 15.673 -1.260 1.00 0.00 37 ARG A C 2
ATOM 1241 O O . ARG A 1 37 ? 10.031 15.690 -1.632 1.00 0.00 37 ARG A O 2
ATOM 1262 N N . GLY A 1 38 ? 7.836 15.895 -2.081 1.00 0.00 38 GLY A N 2
ATOM 1263 C CA . GLY A 1 38 ? 8.061 16.173 -3.488 1.00 0.00 38 GLY A CA 2
ATOM 1264 C C . GLY A 1 38 ? 8.548 17.588 -3.728 1.00 0.00 38 GLY A C 2
ATOM 1265 O O . GLY A 1 38 ? 8.466 18.440 -2.843 1.00 0.00 38 GLY A O 2
ATOM 1269 N N . VAL A 1 39 ? 9.060 17.839 -4.929 1.00 0.00 39 VAL A N 2
ATOM 1270 C CA . VAL A 1 39 ? 9.564 19.161 -5.284 1.00 0.00 39 VAL A CA 2
ATOM 1271 C C . VAL A 1 39 ? 8.430 20.176 -5.372 1.00 0.00 39 VAL A C 2
ATOM 1272 O O . VAL A 1 39 ? 8.659 21.385 -5.332 1.00 0.00 39 VAL A O 2
ATOM 1285 N N . LYS A 1 40 ? 7.204 19.676 -5.491 1.00 0.00 40 LYS A N 2
ATOM 1286 C CA . LYS A 1 40 ? 6.032 20.538 -5.583 1.00 0.00 40 LYS A CA 2
ATOM 1287 C C . LYS A 1 40 ? 5.133 20.366 -4.363 1.00 0.00 40 LYS A C 2
ATOM 1288 O O . LYS A 1 40 ? 4.170 19.600 -4.392 1.00 0.00 40 LYS A O 2
ATOM 1307 N N . SER A 1 41 ? 5.453 21.085 -3.291 1.00 0.00 41 SER A N 2
ATOM 1308 C CA . SER A 1 41 ? 4.675 21.010 -2.060 1.00 0.00 41 SER A CA 2
ATOM 1309 C C . SER A 1 41 ? 3.665 22.151 -1.985 1.00 0.00 41 SER A C 2
ATOM 1310 O O . SER A 1 41 ? 2.479 21.931 -1.748 1.00 0.00 41 SER A O 2
ATOM 1318 N N . GLY A 1 42 ? 4.147 23.374 -2.188 1.00 0.00 42 GLY A N 2
ATOM 1319 C CA . GLY A 1 42 ? 3.275 24.533 -2.139 1.00 0.00 42 GLY A CA 2
ATOM 1320 C C . GLY A 1 42 ? 3.912 25.708 -1.425 1.00 0.00 42 GLY A C 2
ATOM 1321 O O . GLY A 1 42 ? 4.682 25.544 -0.479 1.00 0.00 42 GLY A O 2
ATOM 1325 N N . PRO A 1 43 ? 3.591 26.928 -1.882 1.00 0.00 43 PRO A N 2
ATOM 1326 C CA . PRO A 1 43 ? 4.127 28.159 -1.295 1.00 0.00 43 PRO A CA 2
ATOM 1327 C C . PRO A 1 43 ? 3.570 28.428 0.099 1.00 0.00 43 PRO A C 2
ATOM 1328 O O . PRO A 1 43 ? 4.083 29.275 0.830 1.00 0.00 43 PRO A O 2
ATOM 1339 N N . SER A 1 44 ? 2.518 27.700 0.461 1.00 0.00 44 SER A N 2
ATOM 1340 C CA . SER A 1 44 ? 1.890 27.862 1.767 1.00 0.00 44 SER A CA 2
ATOM 1341 C C . SER A 1 44 ? 2.498 26.903 2.786 1.00 0.00 44 SER A C 2
ATOM 1342 O O . SER A 1 44 ? 3.337 26.068 2.445 1.00 0.00 44 SER A O 2
ATOM 1350 N N . SER A 1 45 ? 2.070 27.029 4.038 1.00 0.00 45 SER A N 2
ATOM 1351 C CA . SER A 1 45 ? 2.574 26.177 5.108 1.00 0.00 45 SER A CA 2
ATOM 1352 C C . SER A 1 45 ? 2.692 24.730 4.640 1.00 0.00 45 SER A C 2
ATOM 1353 O O . SER A 1 45 ? 1.692 24.083 4.330 1.00 0.00 45 SER A O 2
ATOM 1361 N N . GLY A 1 46 ? 3.922 24.228 4.591 1.00 0.00 46 GLY A N 2
ATOM 1362 C CA . GLY A 1 46 ? 4.149 22.861 4.160 1.00 0.00 46 GLY A CA 2
ATOM 1363 C C . GLY A 1 46 ? 5.553 22.645 3.633 1.00 0.00 46 GLY A C 2
ATOM 1364 O O . GLY A 1 46 ? 5.968 23.361 2.723 1.00 0.00 46 GLY A O 2
ATOM 1369 N N . GLY A 1 1 ? -28.463 -6.348 -21.638 1.00 0.00 1 GLY A N 3
ATOM 1370 C CA . GLY A 1 1 ? -29.076 -7.497 -20.998 1.00 0.00 1 GLY A CA 3
ATOM 1371 C C . GLY A 1 1 ? -28.211 -8.078 -19.897 1.00 0.00 1 GLY A C 3
ATOM 1372 O O . GLY A 1 1 ? -28.097 -9.296 -19.766 1.00 0.00 1 GLY A O 3
ATOM 1376 N N . SER A 1 2 ? -27.597 -7.204 -19.105 1.00 0.00 2 SER A N 3
ATOM 1377 C CA . SER A 1 2 ? -26.732 -7.637 -18.014 1.00 0.00 2 SER A CA 3
ATOM 1378 C C . SER A 1 2 ? -27.536 -7.844 -16.734 1.00 0.00 2 SER A C 3
ATOM 1379 O O . SER A 1 2 ? -28.671 -7.382 -16.618 1.00 0.00 2 SER A O 3
ATOM 1387 N N . SER A 1 3 ? -26.938 -8.543 -15.774 1.00 0.00 3 SER A N 3
ATOM 1388 C CA . SER A 1 3 ? -27.599 -8.816 -14.503 1.00 0.00 3 SER A CA 3
ATOM 1389 C C . SER A 1 3 ? -27.138 -7.834 -13.430 1.00 0.00 3 SER A C 3
ATOM 1390 O O . SER A 1 3 ? -25.989 -7.395 -13.426 1.00 0.00 3 SER A O 3
ATOM 1398 N N . GLY A 1 4 ? -28.046 -7.493 -12.520 1.00 0.00 4 GLY A N 3
ATOM 1399 C CA . GLY A 1 4 ? -27.715 -6.565 -11.454 1.00 0.00 4 GLY A CA 3
ATOM 1400 C C . GLY A 1 4 ? -26.997 -7.239 -10.301 1.00 0.00 4 GLY A C 3
ATOM 1401 O O . GLY A 1 4 ? -27.613 -7.576 -9.290 1.00 0.00 4 GLY A O 3
ATOM 1405 N N . SER A 1 5 ? -25.692 -7.437 -10.453 1.00 0.00 5 SER A N 3
ATOM 1406 C CA . SER A 1 5 ? -24.890 -8.080 -9.418 1.00 0.00 5 SER A CA 3
ATOM 1407 C C . SER A 1 5 ? -23.487 -7.483 -9.369 1.00 0.00 5 SER A C 3
ATOM 1408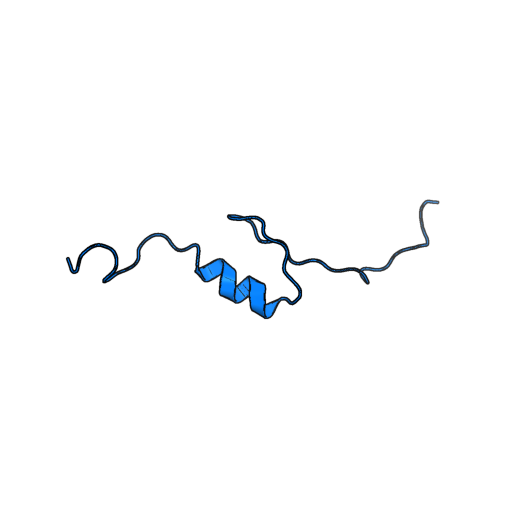 O O . SER A 1 5 ? -22.939 -7.072 -10.392 1.00 0.00 5 SER A O 3
ATOM 1416 N N . SER A 1 6 ? -22.911 -7.439 -8.172 1.00 0.00 6 SER A N 3
ATOM 1417 C CA . SER A 1 6 ? -21.573 -6.889 -7.987 1.00 0.00 6 SER A CA 3
ATOM 1418 C C . SER A 1 6 ? -20.636 -7.355 -9.098 1.00 0.00 6 SER A C 3
ATOM 1419 O O . SER A 1 6 ? -20.575 -8.541 -9.417 1.00 0.00 6 SER A O 3
ATOM 1427 N N . GLY A 1 7 ? -19.908 -6.410 -9.684 1.00 0.00 7 GLY A N 3
ATOM 1428 C CA . GLY A 1 7 ? -18.984 -6.741 -10.752 1.00 0.00 7 GLY A CA 3
ATOM 1429 C C . GLY A 1 7 ? -17.538 -6.725 -10.295 1.00 0.00 7 GLY A C 3
ATOM 1430 O O . GLY A 1 7 ? -16.655 -6.280 -11.028 1.00 0.00 7 GLY A O 3
ATOM 1434 N N . GLN A 1 8 ? -17.298 -7.209 -9.081 1.00 0.00 8 GLN A N 3
ATOM 1435 C CA . GLN A 1 8 ? -15.949 -7.245 -8.527 1.00 0.00 8 GLN A CA 3
ATOM 1436 C C . GLN A 1 8 ? -15.749 -8.487 -7.664 1.00 0.00 8 GLN A C 3
ATOM 1437 O O . GLN A 1 8 ? -16.452 -8.688 -6.674 1.00 0.00 8 GLN A O 3
ATOM 1451 N N . LYS A 1 9 ? -14.785 -9.317 -8.046 1.00 0.00 9 LYS A N 3
ATOM 1452 C CA . LYS A 1 9 ? -14.490 -10.539 -7.307 1.00 0.00 9 LYS A CA 3
ATOM 1453 C C . LYS A 1 9 ? -13.187 -10.402 -6.526 1.00 0.00 9 LYS A C 3
ATOM 1454 O O . LYS A 1 9 ? -13.178 -10.482 -5.299 1.00 0.00 9 LYS A O 3
ATOM 1473 N N . GLU A 1 10 ? -12.090 -10.194 -7.247 1.00 0.00 10 GLU A N 3
ATOM 1474 C CA . GLU A 1 10 ? -10.782 -10.045 -6.620 1.00 0.00 10 GLU A CA 3
ATOM 1475 C C . GLU A 1 10 ? -10.308 -8.596 -6.686 1.00 0.00 10 GLU A C 3
ATOM 1476 O O . GLU A 1 10 ? -10.180 -8.021 -7.768 1.00 0.00 10 GLU A O 3
ATOM 1488 N N . LYS A 1 11 ? -10.051 -8.010 -5.522 1.00 0.00 11 LYS A N 3
ATOM 1489 C CA . LYS A 1 11 ? -9.591 -6.628 -5.445 1.00 0.00 11 LYS A CA 3
ATOM 1490 C C . LYS A 1 11 ? -8.072 -6.566 -5.323 1.00 0.00 11 LYS A C 3
ATOM 1491 O O . LYS A 1 11 ? -7.471 -7.312 -4.548 1.00 0.00 11 LYS A O 3
ATOM 1510 N N . CYS A 1 12 ? -7.457 -5.673 -6.091 1.00 0.00 12 CYS A N 3
ATOM 1511 C CA . CYS A 1 12 ? -6.007 -5.514 -6.067 1.00 0.00 12 CYS A CA 3
ATOM 1512 C C . CYS A 1 12 ? -5.624 -4.071 -5.757 1.00 0.00 12 CYS A C 3
ATOM 1513 O O . CYS A 1 12 ? -5.894 -3.163 -6.543 1.00 0.00 12 CYS A O 3
ATOM 1521 N N . PHE A 1 13 ? -4.995 -3.866 -4.604 1.00 0.00 13 PHE A N 3
ATOM 1522 C CA . PHE A 1 13 ? -4.576 -2.532 -4.188 1.00 0.00 13 PHE A CA 3
ATOM 1523 C C . PHE A 1 13 ? -3.263 -2.140 -4.859 1.00 0.00 13 PHE A C 3
ATOM 1524 O O . PHE A 1 13 ? -2.186 -2.558 -4.433 1.00 0.00 13 PHE A O 3
ATOM 1541 N N . LYS A 1 14 ? -3.360 -1.335 -5.911 1.00 0.00 14 LYS A N 3
ATOM 1542 C CA . LYS A 1 14 ? -2.182 -0.885 -6.642 1.00 0.00 14 LYS A CA 3
ATOM 1543 C C . LYS A 1 14 ? -1.850 0.564 -6.300 1.00 0.00 14 LYS A C 3
ATOM 1544 O O . LYS A 1 14 ? -2.744 1.375 -6.056 1.00 0.00 14 LYS A O 3
ATOM 1563 N N . CYS A 1 15 ? -0.561 0.884 -6.285 1.00 0.00 15 CYS A N 3
ATOM 1564 C CA . CYS A 1 15 ? -0.111 2.236 -5.974 1.00 0.00 15 CYS A CA 3
ATOM 1565 C C . CYS A 1 15 ? -0.378 3.180 -7.143 1.00 0.00 15 CYS A C 3
ATOM 1566 O O . CYS A 1 15 ? -0.891 2.768 -8.182 1.00 0.00 15 CYS A O 3
ATOM 1573 N N . ASN A 1 16 ? -0.025 4.449 -6.964 1.00 0.00 16 ASN A N 3
ATOM 1574 C CA . ASN A 1 16 ? -0.226 5.452 -8.003 1.00 0.00 16 ASN A CA 3
ATOM 1575 C C . ASN A 1 16 ? 1.103 5.856 -8.634 1.00 0.00 16 ASN A C 3
ATOM 1576 O O . ASN A 1 16 ? 1.309 5.690 -9.836 1.00 0.00 16 ASN A O 3
ATOM 1587 N N . LYS A 1 17 ? 2.004 6.387 -7.814 1.00 0.00 17 LYS A N 3
ATOM 1588 C CA . LYS A 1 17 ? 3.315 6.813 -8.289 1.00 0.00 17 LYS A CA 3
ATOM 1589 C C . LYS A 1 17 ? 4.039 5.668 -8.988 1.00 0.00 17 LYS A C 3
ATOM 1590 O O . LYS A 1 17 ? 4.264 5.708 -10.198 1.00 0.00 17 LYS A O 3
ATOM 1609 N N . CYS A 1 18 ? 4.401 4.646 -8.220 1.00 0.00 18 CYS A N 3
ATOM 1610 C CA . CYS A 1 18 ? 5.099 3.488 -8.765 1.00 0.00 18 CYS A CA 3
ATOM 1611 C C . CYS A 1 18 ? 4.128 2.558 -9.489 1.00 0.00 18 CYS A C 3
ATOM 1612 O O . CYS A 1 18 ? 4.482 1.932 -10.487 1.00 0.00 18 CYS A O 3
ATOM 1619 N N . GLU A 1 19 ? 2.904 2.476 -8.977 1.00 0.00 19 GLU A N 3
ATOM 1620 C CA . GLU A 1 19 ? 1.883 1.624 -9.575 1.00 0.00 19 GLU A CA 3
ATOM 1621 C C . GLU A 1 19 ? 2.217 0.149 -9.370 1.00 0.00 19 GLU A C 3
ATOM 1622 O O . GLU A 1 19 ? 2.123 -0.656 -10.297 1.00 0.00 19 GLU A O 3
ATOM 1634 N N . LYS A 1 20 ? 2.610 -0.198 -8.149 1.00 0.00 20 LYS A N 3
ATOM 1635 C CA . LYS A 1 20 ? 2.959 -1.575 -7.819 1.00 0.00 20 LYS A CA 3
ATOM 1636 C C . LYS A 1 20 ? 1.820 -2.261 -7.071 1.00 0.00 20 LYS A C 3
ATOM 1637 O O . LYS A 1 20 ? 1.162 -1.652 -6.227 1.00 0.00 20 LYS A O 3
ATOM 1656 N N . THR A 1 21 ? 1.592 -3.532 -7.386 1.00 0.00 21 THR A N 3
ATOM 1657 C CA . THR A 1 21 ? 0.533 -4.300 -6.743 1.00 0.00 21 THR A CA 3
ATOM 1658 C C . THR A 1 21 ? 1.020 -4.927 -5.442 1.00 0.00 21 THR A C 3
ATOM 1659 O O . THR A 1 21 ? 2.131 -5.453 -5.372 1.00 0.00 21 THR A O 3
ATOM 1670 N N . PHE A 1 22 ? 0.183 -4.868 -4.412 1.00 0.00 22 PHE A N 3
ATOM 1671 C CA . PHE A 1 22 ? 0.529 -5.429 -3.112 1.00 0.00 22 PHE A CA 3
ATOM 1672 C C . PHE A 1 22 ? -0.490 -6.483 -2.686 1.00 0.00 22 PHE A C 3
ATOM 1673 O O . PHE A 1 22 ? -1.503 -6.688 -3.354 1.00 0.00 22 PHE A O 3
ATOM 1690 N N . SER A 1 23 ? -0.212 -7.149 -1.570 1.00 0.00 23 SER A N 3
ATOM 1691 C CA . SER A 1 23 ? -1.101 -8.185 -1.056 1.00 0.00 23 SER A CA 3
ATOM 1692 C C . SER A 1 23 ? -2.293 -7.567 -0.331 1.00 0.00 23 SER A C 3
ATOM 1693 O O . SER A 1 23 ? -3.446 -7.829 -0.675 1.00 0.00 23 SER A O 3
ATOM 1701 N N . CYS A 1 24 ? -2.006 -6.747 0.673 1.00 0.00 24 CYS A N 3
ATOM 1702 C CA . CYS A 1 24 ? -3.053 -6.092 1.449 1.00 0.00 24 CYS A CA 3
ATOM 1703 C C . CYS A 1 24 ? -3.001 -4.579 1.263 1.00 0.00 24 CYS A C 3
ATOM 1704 O O . CYS A 1 24 ? -1.968 -4.024 0.889 1.00 0.00 24 CYS A O 3
ATOM 1712 N N . SER A 1 25 ? -4.124 -3.917 1.525 1.00 0.00 25 SER A N 3
ATOM 1713 C CA . SER A 1 25 ? -4.208 -2.468 1.382 1.00 0.00 25 SER A CA 3
ATOM 1714 C C . SER A 1 25 ? -3.310 -1.768 2.398 1.00 0.00 25 SER A C 3
ATOM 1715 O O . SER A 1 25 ? -2.731 -0.720 2.115 1.00 0.00 25 SER A O 3
ATOM 1723 N N . LYS A 1 26 ? -3.200 -2.357 3.584 1.00 0.00 26 LYS A N 3
ATOM 1724 C CA . LYS A 1 26 ? -2.372 -1.793 4.644 1.00 0.00 26 LYS A CA 3
ATOM 1725 C C . LYS A 1 26 ? -0.965 -1.498 4.137 1.00 0.00 26 LYS A C 3
ATOM 1726 O O . LYS A 1 26 ? -0.507 -0.355 4.177 1.00 0.00 26 LYS A O 3
ATOM 1745 N N . TYR A 1 27 ? -0.284 -2.533 3.659 1.00 0.00 27 TYR A N 3
ATOM 1746 C CA . TYR A 1 27 ? 1.072 -2.385 3.144 1.00 0.00 27 TYR A CA 3
ATOM 1747 C C . TYR A 1 27 ? 1.144 -1.261 2.115 1.00 0.00 27 TYR A C 3
ATOM 1748 O O . TYR A 1 27 ? 2.099 -0.483 2.093 1.00 0.00 27 TYR A O 3
ATOM 1766 N N . LEU A 1 28 ? 0.128 -1.182 1.264 1.00 0.00 28 LEU A N 3
ATOM 1767 C CA . LEU A 1 28 ? 0.073 -0.153 0.231 1.00 0.00 28 LEU A CA 3
ATOM 1768 C C . LEU A 1 28 ? -0.026 1.237 0.851 1.00 0.00 28 LEU A C 3
ATOM 1769 O O . LEU A 1 28 ? 0.741 2.138 0.509 1.00 0.00 28 LEU A O 3
ATOM 1785 N N . THR A 1 29 ? -0.974 1.404 1.768 1.00 0.00 29 THR A N 3
ATOM 1786 C CA . THR A 1 29 ? -1.173 2.683 2.437 1.00 0.00 29 THR A CA 3
ATOM 1787 C C . THR A 1 29 ? 0.147 3.245 2.952 1.00 0.00 29 THR A C 3
ATOM 1788 O O . THR A 1 29 ? 0.589 4.309 2.520 1.00 0.00 29 THR A O 3
ATOM 1799 N N . GLN A 1 30 ? 0.772 2.523 3.877 1.00 0.00 30 GLN A N 3
ATOM 1800 C CA . GLN A 1 30 ? 2.042 2.952 4.451 1.00 0.00 30 GLN A CA 3
ATOM 1801 C C . GLN A 1 30 ? 3.093 3.147 3.362 1.00 0.00 30 GLN A C 3
ATOM 1802 O O . GLN A 1 30 ? 3.790 4.162 3.332 1.00 0.00 30 GLN A O 3
ATOM 1816 N N . HIS A 1 31 ? 3.201 2.169 2.468 1.00 0.00 31 HIS A N 3
ATOM 1817 C CA . HIS A 1 31 ? 4.167 2.234 1.377 1.00 0.00 31 HIS A CA 3
ATOM 1818 C C . HIS A 1 31 ? 4.069 3.568 0.644 1.00 0.00 31 HIS A C 3
ATOM 1819 O O . HIS A 1 31 ? 5.048 4.308 0.550 1.00 0.00 31 HIS A O 3
ATOM 1833 N N . GLU A 1 32 ? 2.882 3.868 0.126 1.00 0.00 32 GLU A N 3
ATOM 1834 C CA . GLU A 1 32 ? 2.658 5.112 -0.601 1.00 0.00 32 GLU A CA 3
ATOM 1835 C C . GLU A 1 32 ? 3.486 6.247 -0.004 1.00 0.00 32 GLU A C 3
ATOM 1836 O O . GLU A 1 32 ? 3.937 7.142 -0.718 1.00 0.00 32 GLU A O 3
ATOM 1848 N N . ARG A 1 33 ? 3.681 6.201 1.310 1.00 0.00 33 ARG A N 3
ATOM 1849 C CA . ARG A 1 33 ? 4.452 7.225 2.004 1.00 0.00 33 ARG A CA 3
ATOM 1850 C C . ARG A 1 33 ? 5.812 7.425 1.341 1.00 0.00 33 ARG A C 3
ATOM 1851 O O . ARG A 1 33 ? 6.206 8.551 1.036 1.00 0.00 33 ARG A O 3
ATOM 1872 N N . ILE A 1 34 ? 6.524 6.325 1.122 1.00 0.00 34 ILE A N 3
ATOM 1873 C CA . ILE A 1 34 ? 7.839 6.379 0.494 1.00 0.00 34 ILE A CA 3
ATOM 1874 C C . ILE A 1 34 ? 7.905 7.490 -0.547 1.00 0.00 34 ILE A C 3
ATOM 1875 O O . ILE A 1 34 ? 8.951 8.110 -0.744 1.00 0.00 34 ILE A O 3
ATOM 1891 N N . HIS A 1 35 ? 6.782 7.739 -1.212 1.00 0.00 35 HIS A N 3
ATOM 1892 C CA . HIS A 1 35 ? 6.711 8.778 -2.233 1.00 0.00 35 HIS A CA 3
ATOM 1893 C C . HIS A 1 35 ? 6.468 10.145 -1.601 1.00 0.00 35 HIS A C 3
ATOM 1894 O O . HIS A 1 35 ? 7.293 11.052 -1.718 1.00 0.00 35 HIS A O 3
ATOM 1908 N N . THR A 1 36 ? 5.329 10.288 -0.929 1.00 0.00 36 THR A N 3
ATOM 1909 C CA . THR A 1 36 ? 4.976 11.544 -0.280 1.00 0.00 36 THR A CA 3
ATOM 1910 C C . THR A 1 36 ? 5.978 11.898 0.814 1.00 0.00 36 THR A C 3
ATOM 1911 O O . THR A 1 36 ? 6.180 11.130 1.754 1.00 0.00 36 THR A O 3
ATOM 1922 N N . ARG A 1 37 ? 6.601 13.065 0.684 1.00 0.00 37 ARG A N 3
ATOM 1923 C CA . ARG A 1 37 ? 7.582 13.520 1.662 1.00 0.00 37 ARG A CA 3
ATOM 1924 C C . ARG A 1 37 ? 6.903 14.274 2.802 1.00 0.00 37 ARG A C 3
ATOM 1925 O O . ARG A 1 37 ? 7.169 14.017 3.975 1.00 0.00 37 ARG A O 3
ATOM 1946 N N . GLY A 1 38 ? 6.026 15.208 2.447 1.00 0.00 38 GLY A N 3
ATOM 1947 C CA . GLY A 1 38 ? 5.324 15.986 3.450 1.00 0.00 38 GLY A CA 3
ATOM 1948 C C . GLY A 1 38 ? 6.265 16.800 4.316 1.00 0.00 38 GLY A C 3
ATOM 1949 O O . GLY A 1 38 ? 7.195 17.430 3.813 1.00 0.00 38 GLY A O 3
ATOM 1953 N N . VAL A 1 39 ? 6.023 16.788 5.624 1.00 0.00 39 VAL A N 3
ATOM 1954 C CA . VAL A 1 39 ? 6.857 17.530 6.562 1.00 0.00 39 VAL A CA 3
ATOM 1955 C C . VAL A 1 39 ? 7.360 18.828 5.941 1.00 0.00 39 VAL A C 3
ATOM 1956 O O . VAL A 1 39 ? 8.513 19.216 6.135 1.00 0.00 39 VAL A O 3
ATOM 1969 N N . LYS A 1 40 ? 6.489 19.497 5.193 1.00 0.00 40 LYS A N 3
ATOM 1970 C CA . LYS A 1 40 ? 6.844 20.754 4.544 1.00 0.00 40 LYS A CA 3
ATOM 1971 C C . LYS A 1 40 ? 6.975 21.877 5.568 1.00 0.00 40 LYS A C 3
ATOM 1972 O O . LYS A 1 40 ? 6.237 21.922 6.552 1.00 0.00 40 LYS A O 3
ATOM 1991 N N . SER A 1 41 ? 7.918 22.783 5.328 1.00 0.00 41 SER A N 3
ATOM 1992 C CA . SER A 1 41 ? 8.147 23.905 6.231 1.00 0.00 41 SER A CA 3
ATOM 1993 C C . SER A 1 41 ? 7.997 25.233 5.496 1.00 0.00 41 SER A C 3
ATOM 1994 O O . SER A 1 41 ? 8.891 25.653 4.762 1.00 0.00 41 SER A O 3
ATOM 2002 N N . GLY A 1 42 ? 6.859 25.890 5.698 1.00 0.00 42 GLY A N 3
ATOM 2003 C CA . GLY A 1 42 ? 6.612 27.164 5.048 1.00 0.00 42 GLY A CA 3
ATOM 2004 C C . GLY A 1 42 ? 5.466 27.096 4.058 1.00 0.00 42 GLY A C 3
ATOM 2005 O O . GLY A 1 42 ? 4.753 26.096 3.968 1.00 0.00 42 GLY A O 3
ATOM 2009 N N . PRO A 1 43 ? 5.276 28.181 3.292 1.00 0.00 43 PRO A N 3
ATOM 2010 C CA . PRO A 1 43 ? 4.209 28.265 2.290 1.00 0.00 43 PRO A CA 3
ATOM 2011 C C . PRO A 1 43 ? 4.459 27.348 1.099 1.00 0.00 43 PRO A C 3
ATOM 2012 O O . PRO A 1 43 ? 3.523 26.792 0.524 1.00 0.00 43 PRO A O 3
ATOM 2023 N N . SER A 1 44 ? 5.728 27.192 0.732 1.00 0.00 44 SER A N 3
ATOM 2024 C CA . SER A 1 44 ? 6.100 26.344 -0.394 1.00 0.00 44 SER A CA 3
ATOM 2025 C C . SER A 1 44 ? 5.486 26.862 -1.690 1.00 0.00 44 SER A C 3
ATOM 2026 O O . SER A 1 44 ? 4.986 26.087 -2.506 1.00 0.00 44 SER A O 3
ATOM 2034 N N . SER A 1 45 ? 5.527 28.178 -1.874 1.00 0.00 45 SER A N 3
ATOM 2035 C CA . SER A 1 45 ? 4.972 28.801 -3.069 1.00 0.00 45 SER A CA 3
ATOM 2036 C C . SER A 1 45 ? 5.831 28.493 -4.291 1.00 0.00 45 SER A C 3
ATOM 2037 O O . SER A 1 45 ? 7.054 28.397 -4.197 1.00 0.00 45 SER A O 3
ATOM 2045 N N . GLY A 1 46 ? 5.180 28.339 -5.441 1.00 0.00 46 GLY A N 3
ATOM 2046 C CA . GLY A 1 46 ? 5.899 28.043 -6.666 1.00 0.00 46 GLY A CA 3
ATOM 2047 C C . GLY A 1 46 ? 6.380 26.607 -6.724 1.00 0.00 46 GLY A C 3
ATOM 2048 O O . GLY A 1 46 ? 7.540 26.377 -7.064 1.00 0.00 46 GLY A O 3
ATOM 2053 N N . GLY A 1 1 ? -35.819 -9.779 -7.141 1.00 0.00 1 GLY A N 4
ATOM 2054 C CA . GLY A 1 1 ? -35.267 -11.088 -7.439 1.00 0.00 1 GLY A CA 4
ATOM 2055 C C . GLY A 1 1 ? -33.847 -11.247 -6.934 1.00 0.00 1 GLY A C 4
ATOM 2056 O O . GLY A 1 1 ? -33.300 -10.342 -6.304 1.00 0.00 1 GLY A O 4
ATOM 2060 N N . SER A 1 2 ? -33.249 -12.402 -7.208 1.00 0.00 2 SER A N 4
ATOM 2061 C CA . SER A 1 2 ? -31.885 -12.680 -6.771 1.00 0.00 2 SER A CA 4
ATOM 2062 C C . SER A 1 2 ? -30.998 -11.451 -6.949 1.00 0.00 2 SER A C 4
ATOM 2063 O O . SER A 1 2 ? -31.197 -10.655 -7.866 1.00 0.00 2 SER A O 4
ATOM 2071 N N . SER A 1 3 ? -30.017 -11.305 -6.064 1.00 0.00 3 SER A N 4
ATOM 2072 C CA . SER A 1 3 ? -29.100 -10.173 -6.119 1.00 0.00 3 SER A CA 4
ATOM 2073 C C . SER A 1 3 ? -27.654 -10.649 -6.216 1.00 0.00 3 SER A C 4
ATOM 2074 O O . SER A 1 3 ? -27.229 -11.536 -5.477 1.00 0.00 3 SER A O 4
ATOM 2082 N N . GLY A 1 4 ? -26.900 -10.051 -7.134 1.00 0.00 4 GLY A N 4
ATOM 2083 C CA . GLY A 1 4 ? -25.510 -10.426 -7.312 1.00 0.00 4 GLY A CA 4
ATOM 2084 C C . GLY A 1 4 ? -24.604 -9.225 -7.498 1.00 0.00 4 GLY A C 4
ATOM 2085 O O . GLY A 1 4 ? -24.315 -8.826 -8.626 1.00 0.00 4 GLY A O 4
ATOM 2089 N N . SER A 1 5 ? -24.156 -8.646 -6.389 1.00 0.00 5 SER A N 4
ATOM 2090 C CA . SER A 1 5 ? -23.283 -7.480 -6.434 1.00 0.00 5 SER A CA 4
ATOM 2091 C C . SER A 1 5 ? -21.818 -7.900 -6.511 1.00 0.00 5 SER A C 4
ATOM 2092 O O . SER A 1 5 ? -21.501 -9.089 -6.491 1.00 0.00 5 SER A O 4
ATOM 2100 N N . SER A 1 6 ? -20.930 -6.915 -6.600 1.00 0.00 6 SER A N 4
ATOM 2101 C CA . SER A 1 6 ? -19.499 -7.182 -6.685 1.00 0.00 6 SER A CA 4
ATOM 2102 C C . SER A 1 6 ? -18.838 -7.035 -5.318 1.00 0.00 6 SER A C 4
ATOM 2103 O O . SER A 1 6 ? -18.347 -5.963 -4.965 1.00 0.00 6 SER A O 4
ATOM 2111 N N . GLY A 1 7 ? -18.828 -8.122 -4.551 1.00 0.00 7 GLY A N 4
ATOM 2112 C CA . GLY A 1 7 ? -18.225 -8.094 -3.232 1.00 0.00 7 GLY A CA 4
ATOM 2113 C C . GLY A 1 7 ? -16.849 -8.728 -3.210 1.00 0.00 7 GLY A C 4
ATOM 2114 O O . GLY A 1 7 ? -15.852 -8.073 -3.514 1.00 0.00 7 GLY A O 4
ATOM 2118 N N . GLN A 1 8 ? -16.793 -10.006 -2.848 1.00 0.00 8 GLN A N 4
ATOM 2119 C CA . GLN A 1 8 ? -15.528 -10.727 -2.785 1.00 0.00 8 GLN A CA 4
ATOM 2120 C C . GLN A 1 8 ? -15.135 -11.258 -4.160 1.00 0.00 8 GLN A C 4
ATOM 2121 O O . GLN A 1 8 ? -14.728 -12.412 -4.299 1.00 0.00 8 GLN A O 4
ATOM 2135 N N . LYS A 1 9 ? -15.260 -10.409 -5.174 1.00 0.00 9 LYS A N 4
ATOM 2136 C CA . LYS A 1 9 ? -14.918 -10.791 -6.539 1.00 0.00 9 LYS A CA 4
ATOM 2137 C C . LYS A 1 9 ? -13.408 -10.935 -6.702 1.00 0.00 9 LYS A C 4
ATOM 2138 O O . LYS A 1 9 ? -12.927 -11.913 -7.273 1.00 0.00 9 LYS A O 4
ATOM 2157 N N . GLU A 1 10 ? -12.667 -9.955 -6.194 1.00 0.00 10 GLU A N 4
ATOM 2158 C CA . GLU A 1 10 ? -11.212 -9.974 -6.284 1.00 0.00 10 GLU A CA 4
ATOM 2159 C C . GLU A 1 10 ? -10.598 -8.889 -5.402 1.00 0.00 10 GLU A C 4
ATOM 2160 O O . GLU A 1 10 ? -11.203 -7.841 -5.176 1.00 0.00 10 GLU A O 4
ATOM 2172 N N . LYS A 1 11 ? -9.393 -9.149 -4.907 1.00 0.00 11 LYS A N 4
ATOM 2173 C CA . LYS A 1 11 ? -8.696 -8.198 -4.051 1.00 0.00 11 LYS A CA 4
ATOM 2174 C C . LYS A 1 11 ? -7.349 -7.810 -4.653 1.00 0.00 11 LYS A C 4
ATOM 2175 O O . LYS A 1 11 ? -6.492 -8.664 -4.884 1.00 0.00 11 LYS A O 4
ATOM 2194 N N . CYS A 1 12 ? -7.168 -6.518 -4.903 1.00 0.00 12 CYS A N 4
ATOM 2195 C CA . CYS A 1 12 ? -5.924 -6.017 -5.477 1.00 0.00 12 CYS A CA 4
ATOM 2196 C C . CYS A 1 12 ? -5.784 -4.516 -5.246 1.00 0.00 12 CYS A C 4
ATOM 2197 O O . CYS A 1 12 ? -6.697 -3.744 -5.541 1.00 0.00 12 CYS A O 4
ATOM 2205 N N . PHE A 1 13 ? -4.635 -4.109 -4.717 1.00 0.00 13 PHE A N 4
ATOM 2206 C CA . PHE A 1 13 ? -4.376 -2.700 -4.443 1.00 0.00 13 PHE A CA 4
ATOM 2207 C C . PHE A 1 13 ? -3.058 -2.258 -5.071 1.00 0.00 13 PHE A C 4
ATOM 2208 O O . PHE A 1 13 ? -1.984 -2.711 -4.673 1.00 0.00 13 PHE A O 4
ATOM 2225 N N . LYS A 1 14 ? -3.147 -1.370 -6.056 1.00 0.00 14 LYS A N 4
ATOM 2226 C CA . LYS A 1 14 ? -1.963 -0.864 -6.740 1.00 0.00 14 LYS A CA 4
ATOM 2227 C C . LYS A 1 14 ? -1.633 0.553 -6.282 1.00 0.00 14 LYS A C 4
ATOM 2228 O O . LYS A 1 14 ? -2.444 1.209 -5.627 1.00 0.00 14 LYS A O 4
ATOM 2247 N N . CYS A 1 15 ? -0.440 1.020 -6.631 1.00 0.00 15 CYS A N 4
ATOM 2248 C CA . CYS A 1 15 ? -0.003 2.360 -6.257 1.00 0.00 15 CYS A CA 4
ATOM 2249 C C . CYS A 1 15 ? -0.183 3.335 -7.418 1.00 0.00 15 CYS A C 4
ATOM 2250 O O . CYS A 1 15 ? -0.600 2.947 -8.508 1.00 0.00 15 CYS A O 4
ATOM 2257 N N . ASN A 1 16 ? 0.134 4.602 -7.173 1.00 0.00 16 ASN A N 4
ATOM 2258 C CA . ASN A 1 16 ? 0.007 5.633 -8.197 1.00 0.00 16 ASN A CA 4
ATOM 2259 C C . ASN A 1 16 ? 1.375 6.024 -8.747 1.00 0.00 16 ASN A C 4
ATOM 2260 O O . ASN A 1 16 ? 1.650 5.858 -9.936 1.00 0.00 16 ASN A O 4
ATOM 2271 N N . LYS A 1 17 ? 2.231 6.546 -7.875 1.00 0.00 17 LYS A N 4
ATOM 2272 C CA . LYS A 1 17 ? 3.572 6.960 -8.270 1.00 0.00 17 LYS A CA 4
ATOM 2273 C C . LYS A 1 17 ? 4.323 5.810 -8.933 1.00 0.00 17 LYS A C 4
ATOM 2274 O O . LYS A 1 17 ? 4.560 5.823 -10.141 1.00 0.00 17 LYS A O 4
ATOM 2293 N N . CYS A 1 18 ? 4.694 4.814 -8.135 1.00 0.00 18 CYS A N 4
ATOM 2294 C CA . CYS A 1 18 ? 5.418 3.655 -8.643 1.00 0.00 18 CYS A CA 4
ATOM 2295 C C . CYS A 1 18 ? 4.503 2.767 -9.481 1.00 0.00 18 CYS A C 4
ATOM 2296 O O . CYS A 1 18 ? 4.924 2.203 -10.490 1.00 0.00 18 CYS A O 4
ATOM 2303 N N . GLU A 1 19 ? 3.249 2.650 -9.056 1.00 0.00 19 GLU A N 4
ATOM 2304 C CA . GLU A 1 19 ? 2.275 1.830 -9.767 1.00 0.00 19 GLU A CA 4
ATOM 2305 C C . GLU A 1 19 ? 2.551 0.345 -9.550 1.00 0.00 19 GLU A C 4
ATOM 2306 O O . GLU A 1 19 ? 2.534 -0.446 -10.494 1.00 0.00 19 GLU A O 4
ATOM 2318 N N . LYS A 1 20 ? 2.808 -0.026 -8.301 1.00 0.00 20 LYS A N 4
ATOM 2319 C CA . LYS A 1 20 ? 3.088 -1.416 -7.957 1.00 0.00 20 LYS A CA 4
ATOM 2320 C C . LYS A 1 20 ? 1.853 -2.090 -7.369 1.00 0.00 20 LYS A C 4
ATOM 2321 O O . LYS A 1 20 ? 1.076 -1.465 -6.645 1.00 0.00 20 LYS A O 4
ATOM 2340 N N . THR A 1 21 ? 1.677 -3.370 -7.681 1.00 0.00 21 THR A N 4
ATOM 2341 C CA . THR A 1 21 ? 0.537 -4.129 -7.183 1.00 0.00 21 THR A CA 4
ATOM 2342 C C . THR A 1 21 ? 0.845 -4.759 -5.830 1.00 0.00 21 THR A C 4
ATOM 2343 O O . THR A 1 21 ? 1.931 -5.299 -5.618 1.00 0.00 21 THR A O 4
ATOM 2354 N N . PHE A 1 22 ? -0.117 -4.688 -4.916 1.00 0.00 22 PHE A N 4
ATOM 2355 C CA . PHE A 1 22 ? 0.052 -5.251 -3.582 1.00 0.00 22 PHE A CA 4
ATOM 2356 C C . PHE A 1 22 ? -1.084 -6.214 -3.250 1.00 0.00 22 PHE A C 4
ATOM 2357 O O . PHE A 1 22 ? -2.129 -6.206 -3.901 1.00 0.00 22 PHE A O 4
ATOM 2374 N N . SER A 1 23 ? -0.872 -7.043 -2.233 1.00 0.00 23 SER A N 4
ATOM 2375 C CA . SER A 1 23 ? -1.876 -8.016 -1.817 1.00 0.00 23 SER A CA 4
ATOM 2376 C C . SER A 1 23 ? -3.000 -7.337 -1.040 1.00 0.00 23 SER A C 4
ATOM 2377 O O . SER A 1 23 ? -4.179 -7.539 -1.331 1.00 0.00 23 SER A O 4
ATOM 2385 N N . CYS A 1 24 ? -2.625 -6.533 -0.051 1.00 0.00 24 CYS A N 4
ATOM 2386 C CA . CYS A 1 24 ? -3.601 -5.825 0.770 1.00 0.00 24 CYS A CA 4
ATOM 2387 C C . CYS A 1 24 ? -3.354 -4.320 0.731 1.00 0.00 24 CYS A C 4
ATOM 2388 O O . CYS A 1 24 ? -2.431 -3.850 0.067 1.00 0.00 24 CYS A O 4
ATOM 2396 N N . SER A 1 25 ? -4.188 -3.570 1.445 1.00 0.00 25 SER A N 4
ATOM 2397 C CA . SER A 1 25 ? -4.064 -2.118 1.487 1.00 0.00 25 SER A CA 4
ATOM 2398 C C . SER A 1 25 ? -3.097 -1.688 2.586 1.00 0.00 25 SER A C 4
ATOM 2399 O O . SER A 1 25 ? -2.264 -0.803 2.386 1.00 0.00 25 SER A O 4
ATOM 2407 N N . LYS A 1 26 ? -3.214 -2.320 3.749 1.00 0.00 26 LYS A N 4
ATOM 2408 C CA . LYS A 1 26 ? -2.351 -2.005 4.882 1.00 0.00 26 LYS A CA 4
ATOM 2409 C C . LYS A 1 26 ? -0.902 -1.840 4.433 1.00 0.00 26 LYS A C 4
ATOM 2410 O O . LYS A 1 26 ? -0.116 -1.151 5.083 1.00 0.00 26 LYS A O 4
ATOM 2429 N N . TYR A 1 27 ? -0.558 -2.473 3.317 1.00 0.00 27 TYR A N 4
ATOM 2430 C CA . TYR A 1 27 ? 0.797 -2.396 2.782 1.00 0.00 27 TYR A CA 4
ATOM 2431 C C . TYR A 1 27 ? 0.919 -1.260 1.772 1.00 0.00 27 TYR A C 4
ATOM 2432 O O . TYR A 1 27 ? 1.984 -0.658 1.623 1.00 0.00 27 TYR A O 4
ATOM 2450 N N . LEU A 1 28 ? -0.177 -0.971 1.080 1.00 0.00 28 LEU A N 4
ATOM 2451 C CA . LEU A 1 28 ? -0.195 0.094 0.084 1.00 0.00 28 LEU A CA 4
ATOM 2452 C C . LEU A 1 28 ? -0.244 1.464 0.752 1.00 0.00 28 LEU A C 4
ATOM 2453 O O . LEU A 1 28 ? 0.517 2.367 0.401 1.00 0.00 28 LEU A O 4
ATOM 2469 N N . THR A 1 29 ? -1.145 1.614 1.718 1.00 0.00 29 THR A N 4
ATOM 2470 C CA . THR A 1 29 ? -1.294 2.873 2.436 1.00 0.00 29 THR A CA 4
ATOM 2471 C C . THR A 1 29 ? 0.048 3.367 2.964 1.00 0.00 29 THR A C 4
ATOM 2472 O O . THR A 1 29 ? 0.557 4.398 2.524 1.00 0.00 29 THR A O 4
ATOM 2483 N N . GLN A 1 30 ? 0.617 2.624 3.909 1.00 0.00 30 GLN A N 4
ATOM 2484 C CA . GLN A 1 30 ? 1.901 2.987 4.496 1.00 0.00 30 GLN A CA 4
ATOM 2485 C C . GLN A 1 30 ? 2.975 3.114 3.421 1.00 0.00 30 GLN A C 4
ATOM 2486 O O . GLN A 1 30 ? 3.811 4.016 3.467 1.00 0.00 30 GLN A O 4
ATOM 2500 N N . HIS A 1 31 ? 2.946 2.203 2.453 1.00 0.00 31 HIS A N 4
ATOM 2501 C CA . HIS A 1 31 ? 3.918 2.213 1.365 1.00 0.00 31 HIS A CA 4
ATOM 2502 C C . HIS A 1 31 ? 3.938 3.570 0.667 1.00 0.00 31 HIS A C 4
ATOM 2503 O O . HIS A 1 31 ? 4.977 4.226 0.595 1.00 0.00 31 HIS A O 4
ATOM 2517 N N . GLU A 1 32 ? 2.784 3.983 0.153 1.00 0.00 32 GLU A N 4
ATOM 2518 C CA . GLU A 1 32 ? 2.671 5.261 -0.541 1.00 0.00 32 GLU A CA 4
ATOM 2519 C C . GLU A 1 32 ? 3.529 6.325 0.137 1.00 0.00 32 GLU A C 4
ATOM 2520 O O . GLU A 1 32 ? 4.020 7.248 -0.513 1.00 0.00 32 GLU A O 4
ATOM 2532 N N . ARG A 1 33 ? 3.704 6.190 1.448 1.00 0.00 33 ARG A N 4
ATOM 2533 C CA . ARG A 1 33 ? 4.500 7.140 2.214 1.00 0.00 33 ARG A CA 4
ATOM 2534 C C . ARG A 1 33 ? 5.896 7.287 1.616 1.00 0.00 33 ARG A C 4
ATOM 2535 O O . ARG A 1 33 ? 6.382 8.401 1.416 1.00 0.00 33 ARG A O 4
ATOM 2556 N N . ILE A 1 34 ? 6.535 6.157 1.333 1.00 0.00 34 ILE A N 4
ATOM 2557 C CA . ILE A 1 34 ? 7.874 6.161 0.758 1.00 0.00 34 ILE A CA 4
ATOM 2558 C C . ILE A 1 34 ? 8.026 7.273 -0.275 1.00 0.00 34 ILE A C 4
ATOM 2559 O O . ILE A 1 34 ? 9.126 7.774 -0.507 1.00 0.00 34 ILE A O 4
ATOM 2575 N N . HIS A 1 35 ? 6.912 7.656 -0.892 1.00 0.00 35 HIS A N 4
ATOM 2576 C CA . HIS A 1 35 ? 6.921 8.711 -1.899 1.00 0.00 35 HIS A CA 4
ATOM 2577 C C . HIS A 1 35 ? 6.730 10.080 -1.253 1.00 0.00 35 HIS A C 4
ATOM 2578 O O . HIS A 1 35 ? 5.629 10.631 -1.253 1.00 0.00 35 HIS A O 4
ATOM 2592 N N . THR A 1 36 ? 7.810 10.624 -0.701 1.00 0.00 36 THR A N 4
ATOM 2593 C CA . THR A 1 36 ? 7.762 11.927 -0.050 1.00 0.00 36 THR A CA 4
ATOM 2594 C C . THR A 1 36 ? 9.130 12.600 -0.064 1.00 0.00 36 THR A C 4
ATOM 2595 O O . THR A 1 36 ? 10.144 11.972 0.237 1.00 0.00 36 THR A O 4
ATOM 2606 N N . ARG A 1 37 ? 9.149 13.882 -0.415 1.00 0.00 37 ARG A N 4
ATOM 2607 C CA . ARG A 1 37 ? 10.393 14.640 -0.469 1.00 0.00 37 ARG A CA 4
ATOM 2608 C C . ARG A 1 37 ? 10.346 15.830 0.484 1.00 0.00 37 ARG A C 4
ATOM 2609 O O . ARG A 1 37 ? 9.865 16.905 0.129 1.00 0.00 37 ARG A O 4
ATOM 2630 N N . GLY A 1 38 ? 10.850 15.630 1.698 1.00 0.00 38 GLY A N 4
ATOM 2631 C CA . GLY A 1 38 ? 10.856 16.695 2.684 1.00 0.00 38 GLY A CA 4
ATOM 2632 C C . GLY A 1 38 ? 9.464 17.220 2.978 1.00 0.00 38 GLY A C 4
ATOM 2633 O O . GLY A 1 38 ? 9.067 18.267 2.466 1.00 0.00 38 GLY A O 4
ATOM 2637 N N . VAL A 1 39 ? 8.720 16.491 3.804 1.00 0.00 39 VAL A N 4
ATOM 2638 C CA . VAL A 1 39 ? 7.365 16.889 4.164 1.00 0.00 39 VAL A CA 4
ATOM 2639 C C . VAL A 1 39 ? 6.899 16.172 5.427 1.00 0.00 39 VAL A C 4
ATOM 2640 O O . VAL A 1 39 ? 7.284 15.032 5.684 1.00 0.00 39 VAL A O 4
ATOM 2653 N N . LYS A 1 40 ? 6.066 16.848 6.211 1.00 0.00 40 LYS A N 4
ATOM 2654 C CA . LYS A 1 40 ? 5.545 16.276 7.447 1.00 0.00 40 LYS A CA 4
ATOM 2655 C C . LYS A 1 40 ? 6.645 15.556 8.220 1.00 0.00 40 LYS A C 4
ATOM 2656 O O . LYS A 1 40 ? 6.431 14.469 8.755 1.00 0.00 40 LYS A O 4
ATOM 2675 N N . SER A 1 41 ? 7.822 16.171 8.276 1.00 0.00 41 SER A N 4
ATOM 2676 C CA . SER A 1 41 ? 8.956 15.588 8.983 1.00 0.00 41 SER A CA 4
ATOM 2677 C C . SER A 1 41 ? 8.608 15.322 10.444 1.00 0.00 41 SER A C 4
ATOM 2678 O O . SER A 1 41 ? 7.581 15.781 10.943 1.00 0.00 41 SER A O 4
ATOM 2686 N N . GLY A 1 42 ? 9.472 14.575 11.126 1.00 0.00 42 GLY A N 4
ATOM 2687 C CA . GLY A 1 42 ? 9.239 14.260 12.523 1.00 0.00 42 GLY A CA 4
ATOM 2688 C C . GLY A 1 42 ? 9.126 15.501 13.386 1.00 0.00 42 GLY A C 4
ATOM 2689 O O . GLY A 1 42 ? 9.777 16.516 13.139 1.00 0.00 42 GLY A O 4
ATOM 2693 N N . PRO A 1 43 ? 8.282 15.429 14.426 1.00 0.00 43 PRO A N 4
ATOM 2694 C CA . PRO A 1 43 ? 8.066 16.547 15.349 1.00 0.00 43 PRO A CA 4
ATOM 2695 C C . PRO A 1 43 ? 9.282 16.815 16.229 1.00 0.00 43 PRO A C 4
ATOM 2696 O O . PRO A 1 43 ? 10.039 15.901 16.553 1.00 0.00 43 PRO A O 4
ATOM 2707 N N . SER A 1 44 ? 9.462 18.075 16.614 1.00 0.00 44 SER A N 4
ATOM 2708 C CA . SER A 1 44 ? 10.588 18.464 17.454 1.00 0.00 44 SER A CA 4
ATOM 2709 C C . SER A 1 44 ? 10.110 19.238 18.678 1.00 0.00 44 SER A C 4
ATOM 2710 O O . SER A 1 44 ? 9.445 20.267 18.555 1.00 0.00 44 SER A O 4
ATOM 2718 N N . SER A 1 45 ? 10.455 18.736 19.860 1.00 0.00 45 SER A N 4
ATOM 2719 C CA . SER A 1 45 ? 10.058 19.378 21.108 1.00 0.00 45 SER A CA 4
ATOM 2720 C C . SER A 1 45 ? 11.108 20.390 21.556 1.00 0.00 45 SER A C 4
ATOM 2721 O O . SER A 1 45 ? 12.309 20.148 21.440 1.00 0.00 45 SER A O 4
ATOM 2729 N N . GLY A 1 46 ? 10.645 21.527 22.068 1.00 0.00 46 GLY A N 4
ATOM 2730 C CA . GLY A 1 46 ? 11.556 22.559 22.526 1.00 0.00 46 GLY A CA 4
ATOM 2731 C C . GLY A 1 46 ? 11.174 23.108 23.886 1.00 0.00 46 GLY A C 4
ATOM 2732 O O . GLY A 1 46 ? 10.452 24.101 23.950 1.00 0.00 46 GLY A O 4
ATOM 2737 N N . GLY A 1 1 ? 4.708 -19.912 -5.515 1.00 0.00 1 GLY A N 5
ATOM 2738 C CA . GLY A 1 1 ? 5.283 -19.366 -6.730 1.00 0.00 1 GLY A CA 5
ATOM 2739 C C . GLY A 1 1 ? 4.238 -19.094 -7.794 1.00 0.00 1 GLY A C 5
ATOM 2740 O O . GLY A 1 1 ? 4.186 -18.001 -8.357 1.00 0.00 1 GLY A O 5
ATOM 2744 N N . SER A 1 2 ? 3.405 -20.092 -8.072 1.00 0.00 2 SER A N 5
ATOM 2745 C CA . SER A 1 2 ? 2.360 -19.957 -9.080 1.00 0.00 2 SER A CA 5
ATOM 2746 C C . SER A 1 2 ? 1.224 -19.075 -8.570 1.00 0.00 2 SER A C 5
ATOM 2747 O O . SER A 1 2 ? 0.827 -18.113 -9.227 1.00 0.00 2 SER A O 5
ATOM 2755 N N . SER A 1 3 ? 0.705 -19.412 -7.393 1.00 0.00 3 SER A N 5
ATOM 2756 C CA . SER A 1 3 ? -0.388 -18.654 -6.795 1.00 0.00 3 SER A CA 5
ATOM 2757 C C . SER A 1 3 ? -1.444 -18.306 -7.840 1.00 0.00 3 SER A C 5
ATOM 2758 O O . SER A 1 3 ? -1.969 -17.194 -7.862 1.00 0.00 3 SER A O 5
ATOM 2766 N N . GLY A 1 4 ? -1.749 -19.267 -8.707 1.00 0.00 4 GLY A N 5
ATOM 2767 C CA . GLY A 1 4 ? -2.740 -19.044 -9.743 1.00 0.00 4 GLY A CA 5
ATOM 2768 C C . GLY A 1 4 ? -3.874 -20.049 -9.687 1.00 0.00 4 GLY A C 5
ATOM 2769 O O . GLY A 1 4 ? -3.924 -20.984 -10.486 1.00 0.00 4 GLY A O 5
ATOM 2773 N N . SER A 1 5 ? -4.787 -19.856 -8.740 1.00 0.00 5 SER A N 5
ATOM 2774 C CA . SER A 1 5 ? -5.923 -20.756 -8.579 1.00 0.00 5 SER A CA 5
ATOM 2775 C C . SER A 1 5 ? -7.211 -20.098 -9.065 1.00 0.00 5 SER A C 5
ATOM 2776 O O . SER A 1 5 ? -8.268 -20.252 -8.454 1.00 0.00 5 SER A O 5
ATOM 2784 N N . SER A 1 6 ? -7.113 -19.362 -10.167 1.00 0.00 6 SER A N 5
ATOM 2785 C CA . SER A 1 6 ? -8.268 -18.676 -10.734 1.00 0.00 6 SER A CA 5
ATOM 2786 C C . SER A 1 6 ? -8.824 -17.648 -9.753 1.00 0.00 6 SER A C 5
ATOM 2787 O O . SER A 1 6 ? -10.037 -17.505 -9.607 1.00 0.00 6 SER A O 5
ATOM 2795 N N . GLY A 1 7 ? -7.926 -16.934 -9.081 1.00 0.00 7 GLY A N 5
ATOM 2796 C CA . GLY A 1 7 ? -8.344 -15.929 -8.121 1.00 0.00 7 GLY A CA 5
ATOM 2797 C C . GLY A 1 7 ? -9.321 -14.933 -8.715 1.00 0.00 7 GLY A C 5
ATOM 2798 O O . GLY A 1 7 ? -8.926 -14.035 -9.458 1.00 0.00 7 GLY A O 5
ATOM 2802 N N . GLN A 1 8 ? -10.599 -15.092 -8.387 1.00 0.00 8 GLN A N 5
ATOM 2803 C CA . GLN A 1 8 ? -11.635 -14.201 -8.895 1.00 0.00 8 GLN A CA 5
ATOM 2804 C C . GLN A 1 8 ? -11.873 -13.040 -7.935 1.00 0.00 8 GLN A C 5
ATOM 2805 O O . GLN A 1 8 ? -11.885 -11.877 -8.339 1.00 0.00 8 GLN A O 5
ATOM 2819 N N . LYS A 1 9 ? -12.063 -13.363 -6.660 1.00 0.00 9 LYS A N 5
ATOM 2820 C CA . LYS A 1 9 ? -12.300 -12.349 -5.640 1.00 0.00 9 LYS A CA 5
ATOM 2821 C C . LYS A 1 9 ? -11.057 -12.139 -4.781 1.00 0.00 9 LYS A C 5
ATOM 2822 O O . LYS A 1 9 ? -10.977 -12.635 -3.658 1.00 0.00 9 LYS A O 5
ATOM 2841 N N . GLU A 1 10 ? -10.091 -11.399 -5.317 1.00 0.00 10 GLU A N 5
ATOM 2842 C CA . GLU A 1 10 ? -8.852 -11.124 -4.598 1.00 0.00 10 GLU A CA 5
ATOM 2843 C C . GLU A 1 10 ? -8.552 -9.628 -4.585 1.00 0.00 10 GLU A C 5
ATOM 2844 O O . GLU A 1 10 ? -7.841 -9.118 -5.450 1.00 0.00 10 GLU A O 5
ATOM 2856 N N . LYS A 1 11 ? -9.100 -8.930 -3.596 1.00 0.00 11 LYS A N 5
ATOM 2857 C CA . LYS A 1 11 ? -8.892 -7.492 -3.467 1.00 0.00 11 LYS A CA 5
ATOM 2858 C C . LYS A 1 11 ? -7.491 -7.102 -3.926 1.00 0.00 11 LYS A C 5
ATOM 2859 O O . LYS A 1 11 ? -6.509 -7.762 -3.583 1.00 0.00 11 LYS A O 5
ATOM 2878 N N . CYS A 1 12 ? -7.405 -6.027 -4.701 1.00 0.00 12 CYS A N 5
ATOM 2879 C CA . CYS A 1 12 ? -6.123 -5.548 -5.205 1.00 0.00 12 CYS A CA 5
ATOM 2880 C C . CYS A 1 12 ? -5.973 -4.048 -4.975 1.00 0.00 12 CYS A C 5
ATOM 2881 O O . CYS A 1 12 ? -6.963 -3.325 -4.862 1.00 0.00 12 CYS A O 5
ATOM 2889 N N . PHE A 1 13 ? -4.729 -3.586 -4.906 1.00 0.00 13 PHE A N 5
ATOM 2890 C CA . PHE A 1 13 ? -4.450 -2.172 -4.687 1.00 0.00 13 PHE A CA 5
ATOM 2891 C C . PHE A 1 13 ? -3.178 -1.749 -5.417 1.00 0.00 13 PHE A C 5
ATOM 2892 O O . PHE A 1 13 ? -2.081 -2.205 -5.091 1.00 0.00 13 PHE A O 5
ATOM 2909 N N . LYS A 1 14 ? -3.333 -0.876 -6.406 1.00 0.00 14 LYS A N 5
ATOM 2910 C CA . LYS A 1 14 ? -2.199 -0.389 -7.182 1.00 0.00 14 LYS A CA 5
ATOM 2911 C C . LYS A 1 14 ? -1.776 1.000 -6.717 1.00 0.00 14 LYS A C 5
ATOM 2912 O O . LYS A 1 14 ? -2.596 1.780 -6.231 1.00 0.00 14 LYS A O 5
ATOM 2931 N N . CYS A 1 15 ? -0.491 1.305 -6.868 1.00 0.00 15 CYS A N 5
ATOM 2932 C CA . CYS A 1 15 ? 0.041 2.600 -6.464 1.00 0.00 15 CYS A CA 5
ATOM 2933 C C . CYS A 1 15 ? -0.026 3.599 -7.616 1.00 0.00 15 CYS A C 5
ATOM 2934 O O . CYS A 1 15 ? -0.461 3.263 -8.717 1.00 0.00 15 CYS A O 5
ATOM 2941 N N . ASN A 1 16 ? 0.409 4.827 -7.354 1.00 0.00 16 ASN A N 5
ATOM 2942 C CA . ASN A 1 16 ? 0.398 5.875 -8.368 1.00 0.00 16 ASN A CA 5
ATOM 2943 C C . ASN A 1 16 ? 1.816 6.202 -8.827 1.00 0.00 16 ASN A C 5
ATOM 2944 O O . ASN A 1 16 ? 2.163 6.008 -9.992 1.00 0.00 16 ASN A O 5
ATOM 2955 N N . LYS A 1 17 ? 2.632 6.698 -7.903 1.00 0.00 17 LYS A N 5
ATOM 2956 C CA . LYS A 1 17 ? 4.013 7.050 -8.210 1.00 0.00 17 LYS A CA 5
ATOM 2957 C C . LYS A 1 17 ? 4.734 5.887 -8.884 1.00 0.00 17 LYS A C 5
ATOM 2958 O O . LYS A 1 17 ? 5.106 5.969 -10.055 1.00 0.00 17 LYS A O 5
ATOM 2977 N N . CYS A 1 18 ? 4.927 4.805 -8.139 1.00 0.00 18 CYS A N 5
ATOM 2978 C CA . CYS A 1 18 ? 5.602 3.624 -8.664 1.00 0.00 18 CYS A CA 5
ATOM 2979 C C . CYS A 1 18 ? 4.668 2.816 -9.560 1.00 0.00 18 CYS A C 5
ATOM 2980 O O . CYS A 1 18 ? 5.090 2.266 -10.577 1.00 0.00 18 CYS A O 5
ATOM 2987 N N . GLU A 1 19 ? 3.397 2.751 -9.174 1.00 0.00 19 GLU A N 5
ATOM 2988 C CA . GLU A 1 19 ? 2.404 2.010 -9.943 1.00 0.00 19 GLU A CA 5
ATOM 2989 C C . GLU A 1 19 ? 2.577 0.506 -9.749 1.00 0.00 19 GLU A C 5
ATOM 2990 O O . GLU A 1 19 ? 2.527 -0.265 -10.707 1.00 0.00 19 GLU A O 5
ATOM 3002 N N . LYS A 1 20 ? 2.780 0.096 -8.502 1.00 0.00 20 LYS A N 5
ATOM 3003 C CA . LYS A 1 20 ? 2.960 -1.314 -8.179 1.00 0.00 20 LYS A CA 5
ATOM 3004 C C . LYS A 1 20 ? 1.706 -1.887 -7.526 1.00 0.00 20 LYS A C 5
ATOM 3005 O O . LYS A 1 20 ? 1.070 -1.233 -6.699 1.00 0.00 20 LYS A O 5
ATOM 3024 N N . THR A 1 21 ? 1.356 -3.114 -7.901 1.00 0.00 21 THR A N 5
ATOM 3025 C CA . THR A 1 21 ? 0.179 -3.774 -7.352 1.00 0.00 21 THR A CA 5
ATOM 3026 C C . THR A 1 21 ? 0.505 -4.476 -6.039 1.00 0.00 21 THR A C 5
ATOM 3027 O O . THR A 1 21 ? 1.581 -5.055 -5.883 1.00 0.00 21 THR A O 5
ATOM 3038 N N . PHE A 1 22 ? -0.430 -4.423 -5.096 1.00 0.00 22 PHE A N 5
ATOM 3039 C CA . PHE A 1 22 ? -0.242 -5.054 -3.795 1.00 0.00 22 PHE A CA 5
ATOM 3040 C C . PHE A 1 22 ? -1.349 -6.066 -3.516 1.00 0.00 22 PHE A C 5
ATOM 3041 O O . PHE A 1 22 ? -2.247 -6.261 -4.335 1.00 0.00 22 PHE A O 5
ATOM 3058 N N . SER A 1 23 ? -1.278 -6.706 -2.354 1.00 0.00 23 SER A N 5
ATOM 3059 C CA . SER A 1 23 ? -2.271 -7.702 -1.967 1.00 0.00 23 SER A CA 5
ATOM 3060 C C . SER A 1 23 ? -3.304 -7.099 -1.020 1.00 0.00 23 SER A C 5
ATOM 3061 O O . SER A 1 23 ? -4.507 -7.157 -1.277 1.00 0.00 23 SER A O 5
ATOM 3069 N N . CYS A 1 24 ? -2.825 -6.520 0.076 1.00 0.00 24 CYS A N 5
ATOM 3070 C CA . CYS A 1 24 ? -3.706 -5.907 1.064 1.00 0.00 24 CYS A CA 5
ATOM 3071 C C . CYS A 1 24 ? -3.665 -4.386 0.958 1.00 0.00 24 CYS A C 5
ATOM 3072 O O . CYS A 1 24 ? -2.694 -3.813 0.464 1.00 0.00 24 CYS A O 5
ATOM 3080 N N . SER A 1 25 ? -4.728 -3.737 1.422 1.00 0.00 25 SER A N 5
ATOM 3081 C CA . SER A 1 25 ? -4.817 -2.282 1.375 1.00 0.00 25 SER A CA 5
ATOM 3082 C C . SER A 1 25 ? -3.783 -1.644 2.297 1.00 0.00 25 SER A C 5
ATOM 3083 O O . SER A 1 25 ? -3.056 -0.733 1.899 1.00 0.00 25 SER A O 5
ATOM 3091 N N . LYS A 1 26 ? -3.722 -2.130 3.532 1.00 0.00 26 LYS A N 5
ATOM 3092 C CA . LYS A 1 26 ? -2.776 -1.610 4.513 1.00 0.00 26 LYS A CA 5
ATOM 3093 C C . LYS A 1 26 ? -1.362 -1.580 3.943 1.00 0.00 26 LYS A C 5
ATOM 3094 O O . LYS A 1 26 ? -0.699 -0.543 3.954 1.00 0.00 26 LYS A O 5
ATOM 3113 N N . TYR A 1 27 ? -0.906 -2.724 3.445 1.00 0.00 27 TYR A N 5
ATOM 3114 C CA . TYR A 1 27 ? 0.430 -2.829 2.872 1.00 0.00 27 TYR A CA 5
ATOM 3115 C C . TYR A 1 27 ? 0.721 -1.651 1.947 1.00 0.00 27 TYR A C 5
ATOM 3116 O O . TYR A 1 27 ? 1.800 -1.058 1.997 1.00 0.00 27 TYR A O 5
ATOM 3134 N N . LEU A 1 28 ? -0.250 -1.316 1.104 1.00 0.00 28 LEU A N 5
ATOM 3135 C CA . LEU A 1 28 ? -0.101 -0.207 0.168 1.00 0.00 28 LEU A CA 5
ATOM 3136 C C . LEU A 1 28 ? -0.131 1.131 0.899 1.00 0.00 28 LEU A C 5
ATOM 3137 O O . LEU A 1 28 ? 0.837 1.892 0.864 1.00 0.00 28 LEU A O 5
ATOM 3153 N N . THR A 1 29 ? -1.248 1.412 1.563 1.00 0.00 29 THR A N 5
ATOM 3154 C CA . THR A 1 29 ? -1.404 2.657 2.303 1.00 0.00 29 THR A CA 5
ATOM 3155 C C . THR A 1 29 ? -0.080 3.106 2.910 1.00 0.00 29 THR A C 5
ATOM 3156 O O . THR A 1 29 ? 0.402 4.203 2.627 1.00 0.00 29 THR A O 5
ATOM 3167 N N . GLN A 1 30 ? 0.504 2.251 3.744 1.00 0.00 30 GLN A N 5
ATOM 3168 C CA . GLN A 1 30 ? 1.774 2.562 4.390 1.00 0.00 30 GLN A CA 5
ATOM 3169 C C . GLN A 1 30 ? 2.881 2.742 3.357 1.00 0.00 30 GLN A C 5
ATOM 3170 O O . GLN A 1 30 ? 3.718 3.636 3.479 1.00 0.00 30 GLN A O 5
ATOM 3184 N N . HIS A 1 31 ? 2.879 1.886 2.340 1.00 0.00 31 HIS A N 5
ATOM 3185 C CA . HIS A 1 31 ? 3.883 1.951 1.284 1.00 0.00 31 HIS A CA 5
ATOM 3186 C C . HIS A 1 31 ? 3.889 3.327 0.623 1.00 0.00 31 HIS A C 5
ATOM 3187 O O . HIS A 1 31 ? 4.931 3.974 0.526 1.00 0.00 31 HIS A O 5
ATOM 3201 N N . GLU A 1 32 ? 2.718 3.766 0.171 1.00 0.00 32 GLU A N 5
ATOM 3202 C CA . GLU A 1 32 ? 2.590 5.063 -0.481 1.00 0.00 32 GLU A CA 5
ATOM 3203 C C . GLU A 1 32 ? 3.476 6.104 0.198 1.00 0.00 32 GLU A C 5
ATOM 3204 O O . GLU A 1 32 ? 3.912 7.069 -0.430 1.00 0.00 32 GLU A O 5
ATOM 3216 N N . ARG A 1 33 ? 3.737 5.900 1.485 1.00 0.00 33 ARG A N 5
ATOM 3217 C CA . ARG A 1 33 ? 4.569 6.821 2.251 1.00 0.00 33 ARG A CA 5
ATOM 3218 C C . ARG A 1 33 ? 5.951 6.958 1.620 1.00 0.00 33 ARG A C 5
ATOM 3219 O O . ARG A 1 33 ? 6.452 8.067 1.434 1.00 0.00 33 ARG A O 5
ATOM 3240 N N . ILE A 1 34 ? 6.561 5.824 1.293 1.00 0.00 34 ILE A N 5
ATOM 3241 C CA . ILE A 1 34 ? 7.885 5.818 0.682 1.00 0.00 34 ILE A CA 5
ATOM 3242 C C . ILE A 1 34 ? 8.038 6.966 -0.309 1.00 0.00 34 ILE A C 5
ATOM 3243 O O . ILE A 1 34 ? 9.135 7.491 -0.504 1.00 0.00 34 ILE A O 5
ATOM 3259 N N . HIS A 1 35 ? 6.930 7.353 -0.934 1.00 0.00 35 HIS A N 5
ATOM 3260 C CA . HIS A 1 35 ? 6.941 8.442 -1.904 1.00 0.00 35 HIS A CA 5
ATOM 3261 C C . HIS A 1 35 ? 6.724 9.786 -1.216 1.00 0.00 35 HIS A C 5
ATOM 3262 O O . HIS A 1 35 ? 6.108 10.693 -1.778 1.00 0.00 35 HIS A O 5
ATOM 3276 N N . THR A 1 36 ? 7.233 9.909 0.006 1.00 0.00 36 THR A N 5
ATOM 3277 C CA . THR A 1 36 ? 7.094 11.140 0.773 1.00 0.00 36 THR A CA 5
ATOM 3278 C C . THR A 1 36 ? 7.868 11.063 2.083 1.00 0.00 36 THR A C 5
ATOM 3279 O O . THR A 1 36 ? 8.235 9.978 2.535 1.00 0.00 36 THR A O 5
ATOM 3290 N N . ARG A 1 37 ? 8.112 12.220 2.690 1.00 0.00 37 ARG A N 5
ATOM 3291 C CA . ARG A 1 37 ? 8.844 12.283 3.950 1.00 0.00 37 ARG A CA 5
ATOM 3292 C C . ARG A 1 37 ? 8.325 11.237 4.932 1.00 0.00 37 ARG A C 5
ATOM 3293 O O . ARG A 1 37 ? 7.299 11.435 5.581 1.00 0.00 37 ARG A O 5
ATOM 3314 N N . GLY A 1 38 ? 9.042 10.122 5.036 1.00 0.00 38 GLY A N 5
ATOM 3315 C CA . GLY A 1 38 ? 8.639 9.062 5.940 1.00 0.00 38 GLY A CA 5
ATOM 3316 C C . GLY A 1 38 ? 9.821 8.298 6.503 1.00 0.00 38 GLY A C 5
ATOM 3317 O O . GLY A 1 38 ? 10.474 8.754 7.442 1.00 0.00 38 GLY A O 5
ATOM 3321 N N . VAL A 1 39 ? 10.097 7.131 5.929 1.00 0.00 39 VAL A N 5
ATOM 3322 C CA . VAL A 1 39 ? 11.208 6.301 6.379 1.00 0.00 39 VAL A CA 5
ATOM 3323 C C . VAL A 1 39 ? 11.890 5.610 5.203 1.00 0.00 39 VAL A C 5
ATOM 3324 O O . VAL A 1 39 ? 11.249 5.287 4.203 1.00 0.00 39 VAL A O 5
ATOM 3337 N N . LYS A 1 40 ? 13.193 5.386 5.331 1.00 0.00 40 LYS A N 5
ATOM 3338 C CA . LYS A 1 40 ? 13.963 4.731 4.280 1.00 0.00 40 LYS A CA 5
ATOM 3339 C C . LYS A 1 40 ? 13.836 5.486 2.961 1.00 0.00 40 LYS A C 5
ATOM 3340 O O . LYS A 1 40 ? 13.601 4.887 1.912 1.00 0.00 40 LYS A O 5
ATOM 3359 N N . SER A 1 41 ? 13.994 6.805 3.022 1.00 0.00 41 SER A N 5
ATOM 3360 C CA . SER A 1 41 ? 13.894 7.642 1.832 1.00 0.00 41 SER A CA 5
ATOM 3361 C C . SER A 1 41 ? 15.195 7.611 1.036 1.00 0.00 41 SER A C 5
ATOM 3362 O O . SER A 1 41 ? 16.155 8.306 1.366 1.00 0.00 41 SER A O 5
ATOM 3370 N N . GLY A 1 42 ? 15.219 6.800 -0.018 1.00 0.00 42 GLY A N 5
ATOM 3371 C CA . GLY A 1 42 ? 16.406 6.692 -0.845 1.00 0.00 42 GLY A CA 5
ATOM 3372 C C . GLY A 1 42 ? 16.404 7.684 -1.992 1.00 0.00 42 GLY A C 5
ATOM 3373 O O . GLY A 1 42 ? 15.358 8.023 -2.546 1.00 0.00 42 GLY A O 5
ATOM 3377 N N . PRO A 1 43 ? 17.599 8.166 -2.364 1.00 0.00 43 PRO A N 5
ATOM 3378 C CA . PRO A 1 43 ? 17.758 9.133 -3.455 1.00 0.00 43 PRO A CA 5
ATOM 3379 C C . PRO A 1 43 ? 17.473 8.517 -4.820 1.00 0.00 43 PRO A C 5
ATOM 3380 O O . PRO A 1 43 ? 17.490 9.208 -5.839 1.00 0.00 43 PRO A O 5
ATOM 3391 N N . SER A 1 44 ? 17.210 7.214 -4.834 1.00 0.00 44 SER A N 5
ATOM 3392 C CA . SER A 1 44 ? 16.924 6.505 -6.075 1.00 0.00 44 SER A CA 5
ATOM 3393 C C . SER A 1 44 ? 15.466 6.692 -6.484 1.00 0.00 44 SER A C 5
ATOM 3394 O O . SER A 1 44 ? 14.752 5.722 -6.738 1.00 0.00 44 SER A O 5
ATOM 3402 N N . SER A 1 45 ? 15.031 7.946 -6.545 1.00 0.00 45 SER A N 5
ATOM 3403 C CA . SER A 1 45 ? 13.658 8.262 -6.919 1.00 0.00 45 SER A CA 5
ATOM 3404 C C . SER A 1 45 ? 13.512 9.744 -7.251 1.00 0.00 45 SER A C 5
ATOM 3405 O O . SER A 1 45 ? 14.130 10.598 -6.617 1.00 0.00 45 SER A O 5
ATOM 3413 N N . GLY A 1 46 ? 12.688 10.041 -8.252 1.00 0.00 46 GLY A N 5
ATOM 3414 C CA . GLY A 1 46 ? 12.475 11.420 -8.653 1.00 0.00 46 GLY A CA 5
ATOM 3415 C C . GLY A 1 46 ? 11.521 12.151 -7.729 1.00 0.00 46 GLY A C 5
ATOM 3416 O O . GLY A 1 46 ? 11.075 13.245 -8.073 1.00 0.00 46 GLY A O 5
ATOM 3421 N N . GLY A 1 1 ? -22.178 8.480 -18.671 1.00 0.00 1 GLY A N 6
ATOM 3422 C CA . GLY A 1 1 ? -22.558 7.120 -19.007 1.00 0.00 1 GLY A CA 6
ATOM 3423 C C . GLY A 1 1 ? -22.130 6.727 -20.407 1.00 0.00 1 GLY A C 6
ATOM 3424 O O . GLY A 1 1 ? -22.180 7.541 -21.329 1.00 0.00 1 GLY A O 6
ATOM 3428 N N . SER A 1 2 ? -21.708 5.477 -20.566 1.00 0.00 2 SER A N 6
ATOM 3429 C CA . SER A 1 2 ? -21.264 4.980 -21.863 1.00 0.00 2 SER A CA 6
ATOM 3430 C C . SER A 1 2 ? -21.006 3.477 -21.810 1.00 0.00 2 SER A C 6
ATOM 3431 O O . SER A 1 2 ? -20.442 2.967 -20.842 1.00 0.00 2 SER A O 6
ATOM 3439 N N . SER A 1 3 ? -21.424 2.773 -22.857 1.00 0.00 3 SER A N 6
ATOM 3440 C CA . SER A 1 3 ? -21.242 1.328 -22.928 1.00 0.00 3 SER A CA 6
ATOM 3441 C C . SER A 1 3 ? -19.902 0.919 -22.326 1.00 0.00 3 SER A C 6
ATOM 3442 O O . SER A 1 3 ? -18.854 1.076 -22.951 1.00 0.00 3 SER A O 6
ATOM 3450 N N . GLY A 1 4 ? -19.945 0.393 -21.105 1.00 0.00 4 GLY A N 6
ATOM 3451 C CA . GLY A 1 4 ? -18.728 -0.031 -20.437 1.00 0.00 4 GLY A CA 6
ATOM 3452 C C . GLY A 1 4 ? -18.720 -1.517 -20.136 1.00 0.00 4 GLY A C 6
ATOM 3453 O O . GLY A 1 4 ? -19.774 -2.129 -19.967 1.00 0.00 4 GLY A O 6
ATOM 3457 N N . SER A 1 5 ? -17.527 -2.099 -20.070 1.00 0.00 5 SER A N 6
ATOM 3458 C CA . SER A 1 5 ? -17.386 -3.524 -19.793 1.00 0.00 5 SER A CA 6
ATOM 3459 C C . SER A 1 5 ? -16.783 -3.751 -18.410 1.00 0.00 5 SER A C 6
ATOM 3460 O O . SER A 1 5 ? -15.580 -3.583 -18.209 1.00 0.00 5 SER A O 6
ATOM 3468 N N . SER A 1 6 ? -17.629 -4.134 -17.458 1.00 0.00 6 SER A N 6
ATOM 3469 C CA . SER A 1 6 ? -17.182 -4.380 -16.092 1.00 0.00 6 SER A CA 6
ATOM 3470 C C . SER A 1 6 ? -16.221 -5.564 -16.041 1.00 0.00 6 SER A C 6
ATOM 3471 O O . SER A 1 6 ? -16.278 -6.462 -16.880 1.00 0.00 6 SER A O 6
ATOM 3479 N N . GLY A 1 7 ? -15.336 -5.557 -15.048 1.00 0.00 7 GLY A N 6
ATOM 3480 C CA . GLY A 1 7 ? -14.374 -6.634 -14.904 1.00 0.00 7 GLY A CA 6
ATOM 3481 C C . GLY A 1 7 ? -13.653 -6.593 -13.571 1.00 0.00 7 GLY A C 6
ATOM 3482 O O . GLY A 1 7 ? -12.425 -6.656 -13.521 1.00 0.00 7 GLY A O 6
ATOM 3486 N N . GLN A 1 8 ? -14.418 -6.485 -12.490 1.00 0.00 8 GLN A N 6
ATOM 3487 C CA . GLN A 1 8 ? -13.843 -6.433 -11.150 1.00 0.00 8 GLN A CA 6
ATOM 3488 C C . GLN A 1 8 ? -14.242 -7.662 -10.339 1.00 0.00 8 GLN A C 6
ATOM 3489 O O . GLN A 1 8 ? -15.405 -7.825 -9.971 1.00 0.00 8 GLN A O 6
ATOM 3503 N N . LYS A 1 9 ? -13.269 -8.524 -10.064 1.00 0.00 9 LYS A N 6
ATOM 3504 C CA . LYS A 1 9 ? -13.516 -9.738 -9.296 1.00 0.00 9 LYS A CA 6
ATOM 3505 C C . LYS A 1 9 ? -12.618 -9.795 -8.064 1.00 0.00 9 LYS A C 6
ATOM 3506 O O . LYS A 1 9 ? -13.097 -9.950 -6.942 1.00 0.00 9 LYS A O 6
ATOM 3525 N N . GLU A 1 10 ? -11.312 -9.668 -8.283 1.00 0.00 10 GLU A N 6
ATOM 3526 C CA . GLU A 1 10 ? -10.348 -9.705 -7.190 1.00 0.00 10 GLU A CA 6
ATOM 3527 C C . GLU A 1 10 ? -9.913 -8.295 -6.801 1.00 0.00 10 GLU A C 6
ATOM 3528 O O . GLU A 1 10 ? -9.304 -7.579 -7.596 1.00 0.00 10 GLU A O 6
ATOM 3540 N N . LYS A 1 11 ? -10.229 -7.903 -5.572 1.00 0.00 11 LYS A N 6
ATOM 3541 C CA . LYS A 1 11 ? -9.871 -6.580 -5.074 1.00 0.00 11 LYS A CA 6
ATOM 3542 C C . LYS A 1 11 ? -8.357 -6.430 -4.966 1.00 0.00 11 LYS A C 6
ATOM 3543 O O . LYS A 1 11 ? -7.747 -6.881 -3.996 1.00 0.00 11 LYS A O 6
ATOM 3562 N N . CYS A 1 12 ? -7.757 -5.795 -5.967 1.00 0.00 12 CYS A N 6
ATOM 3563 C CA . CYS A 1 12 ? -6.314 -5.586 -5.984 1.00 0.00 12 CYS A CA 6
ATOM 3564 C C . CYS A 1 12 ? -5.976 -4.110 -5.795 1.00 0.00 12 CYS A C 6
ATOM 3565 O O . CYS A 1 12 ? -6.523 -3.245 -6.479 1.00 0.00 12 CYS A O 6
ATOM 3573 N N . PHE A 1 13 ? -5.074 -3.831 -4.860 1.00 0.00 13 PHE A N 6
ATOM 3574 C CA . PHE A 1 13 ? -4.665 -2.460 -4.578 1.00 0.00 13 PHE A CA 6
ATOM 3575 C C . PHE A 1 13 ? -3.339 -2.136 -5.261 1.00 0.00 13 PHE A C 6
ATOM 3576 O O . PHE A 1 13 ? -2.285 -2.632 -4.863 1.00 0.00 13 PHE A O 6
ATOM 3593 N N . LYS A 1 14 ? -3.400 -1.300 -6.292 1.00 0.00 14 LYS A N 6
ATOM 3594 C CA . LYS A 1 14 ? -2.206 -0.909 -7.031 1.00 0.00 14 LYS A CA 6
ATOM 3595 C C . LYS A 1 14 ? -1.915 0.578 -6.847 1.00 0.00 14 LYS A C 6
ATOM 3596 O O . LYS A 1 14 ? -2.828 1.404 -6.851 1.00 0.00 14 LYS A O 6
ATOM 3615 N N . CYS A 1 15 ? -0.639 0.911 -6.687 1.00 0.00 15 CYS A N 6
ATOM 3616 C CA . CYS A 1 15 ? -0.227 2.297 -6.502 1.00 0.00 15 CYS A CA 6
ATOM 3617 C C . CYS A 1 15 ? -0.378 3.086 -7.799 1.00 0.00 15 CYS A C 6
ATOM 3618 O O . CYS A 1 15 ? -0.737 2.532 -8.837 1.00 0.00 15 CYS A O 6
ATOM 3625 N N . ASN A 1 16 ? -0.100 4.384 -7.731 1.00 0.00 16 ASN A N 6
ATOM 3626 C CA . ASN A 1 16 ? -0.205 5.251 -8.900 1.00 0.00 16 ASN A CA 6
ATOM 3627 C C . ASN A 1 16 ? 1.177 5.665 -9.396 1.00 0.00 16 ASN A C 6
ATOM 3628 O O . ASN A 1 16 ? 1.550 5.386 -10.535 1.00 0.00 16 ASN A O 6
ATOM 3639 N N . LYS A 1 17 ? 1.934 6.332 -8.531 1.00 0.00 17 LYS A N 6
ATOM 3640 C CA . LYS A 1 17 ? 3.276 6.784 -8.879 1.00 0.00 17 LYS A CA 6
ATOM 3641 C C . LYS A 1 17 ? 4.135 5.620 -9.361 1.00 0.00 17 LYS A C 6
ATOM 3642 O O . LYS A 1 17 ? 4.529 5.566 -10.527 1.00 0.00 17 LYS A O 6
ATOM 3661 N N . CYS A 1 18 ? 4.420 4.687 -8.459 1.00 0.00 18 CYS A N 6
ATOM 3662 C CA . CYS A 1 18 ? 5.231 3.522 -8.792 1.00 0.00 18 CYS A CA 6
ATOM 3663 C C . CYS A 1 18 ? 4.417 2.502 -9.583 1.00 0.00 18 CYS A C 6
ATOM 3664 O O . CYS A 1 18 ? 4.937 1.844 -10.484 1.00 0.00 18 CYS A O 6
ATOM 3671 N N . GLU A 1 19 ? 3.139 2.377 -9.240 1.00 0.00 19 GLU A N 6
ATOM 3672 C CA . GLU A 1 19 ? 2.255 1.437 -9.918 1.00 0.00 19 GLU A CA 6
ATOM 3673 C C . GLU A 1 19 ? 2.599 -0.001 -9.543 1.00 0.00 19 GLU A C 6
ATOM 3674 O O . GLU A 1 19 ? 2.652 -0.884 -10.400 1.00 0.00 19 GLU A O 6
ATOM 3686 N N . LYS A 1 20 ? 2.833 -0.230 -8.255 1.00 0.00 20 LYS A N 6
ATOM 3687 C CA . LYS A 1 20 ? 3.172 -1.561 -7.763 1.00 0.00 20 LYS A CA 6
ATOM 3688 C C . LYS A 1 20 ? 1.963 -2.223 -7.110 1.00 0.00 20 LYS A C 6
ATOM 3689 O O . LYS A 1 20 ? 1.218 -1.584 -6.366 1.00 0.00 20 LYS A O 6
ATOM 3708 N N . THR A 1 21 ? 1.775 -3.509 -7.390 1.00 0.00 21 THR A N 6
ATOM 3709 C CA . THR A 1 21 ? 0.658 -4.258 -6.829 1.00 0.00 21 THR A CA 6
ATOM 3710 C C . THR A 1 21 ? 0.992 -4.786 -5.439 1.00 0.00 21 THR A C 6
ATOM 3711 O O . THR A 1 21 ? 2.124 -5.191 -5.174 1.00 0.00 21 THR A O 6
ATOM 3722 N N . PHE A 1 22 ? 0.000 -4.779 -4.554 1.00 0.00 22 PHE A N 6
ATOM 3723 C CA . PHE A 1 22 ? 0.190 -5.257 -3.190 1.00 0.00 22 PHE A CA 6
ATOM 3724 C C . PHE A 1 22 ? -0.845 -6.322 -2.838 1.00 0.00 22 PHE A C 6
ATOM 3725 O O . PHE A 1 22 ? -1.812 -6.530 -3.572 1.00 0.00 22 PHE A O 6
ATOM 3742 N N . SER A 1 23 ? -0.635 -6.993 -1.710 1.00 0.00 23 SER A N 6
ATOM 3743 C CA . SER A 1 23 ? -1.547 -8.039 -1.262 1.00 0.00 23 SER A CA 6
ATOM 3744 C C . SER A 1 23 ? -2.577 -7.480 -0.286 1.00 0.00 23 SER A C 6
ATOM 3745 O O . SER A 1 23 ? -3.777 -7.722 -0.426 1.00 0.00 23 SER A O 6
ATOM 3753 N N . CYS A 1 24 ? -2.101 -6.732 0.703 1.00 0.00 24 CYS A N 6
ATOM 3754 C CA . CYS A 1 24 ? -2.979 -6.139 1.705 1.00 0.00 24 CYS A CA 6
ATOM 3755 C C . CYS A 1 24 ? -2.979 -4.617 1.596 1.00 0.00 24 CYS A C 6
ATOM 3756 O O . CYS A 1 24 ? -2.127 -4.033 0.925 1.00 0.00 24 CYS A O 6
ATOM 3764 N N . SER A 1 25 ? -3.939 -3.981 2.258 1.00 0.00 25 SER A N 6
ATOM 3765 C CA . SER A 1 25 ? -4.053 -2.528 2.231 1.00 0.00 25 SER A CA 6
ATOM 3766 C C . SER A 1 25 ? -3.057 -1.887 3.193 1.00 0.00 25 SER A C 6
ATOM 3767 O O . SER A 1 25 ? -2.328 -0.964 2.827 1.00 0.00 25 SER A O 6
ATOM 3775 N N . LYS A 1 26 ? -3.031 -2.383 4.425 1.00 0.00 26 LYS A N 6
ATOM 3776 C CA . LYS A 1 26 ? -2.124 -1.862 5.441 1.00 0.00 26 LYS A CA 6
ATOM 3777 C C . LYS A 1 26 ? -0.698 -1.779 4.907 1.00 0.00 26 LYS A C 6
ATOM 3778 O O . LYS A 1 26 ? 0.091 -0.940 5.343 1.00 0.00 26 LYS A O 6
ATOM 3797 N N . TYR A 1 27 ? -0.374 -2.653 3.960 1.00 0.00 27 TYR A N 6
ATOM 3798 C CA . TYR A 1 27 ? 0.957 -2.679 3.367 1.00 0.00 27 TYR A CA 6
ATOM 3799 C C . TYR A 1 27 ? 1.121 -1.558 2.345 1.00 0.00 27 TYR A C 6
ATOM 3800 O O . TYR A 1 27 ? 2.186 -0.949 2.238 1.00 0.00 27 TYR A O 6
ATOM 3818 N N . LEU A 1 28 ? 0.057 -1.291 1.595 1.00 0.00 28 LEU A N 6
ATOM 3819 C CA . LEU A 1 28 ? 0.080 -0.242 0.581 1.00 0.00 28 LEU A CA 6
ATOM 3820 C C . LEU A 1 28 ? 0.026 1.139 1.224 1.00 0.00 28 LEU A C 6
ATOM 3821 O O . LEU A 1 28 ? 0.685 2.075 0.769 1.00 0.00 28 LEU A O 6
ATOM 3837 N N . THR A 1 29 ? -0.762 1.261 2.288 1.00 0.00 29 THR A N 6
ATOM 3838 C CA . THR A 1 29 ? -0.902 2.528 2.995 1.00 0.00 29 THR A CA 6
ATOM 3839 C C . THR A 1 29 ? 0.457 3.075 3.415 1.00 0.00 29 THR A C 6
ATOM 3840 O O . THR A 1 29 ? 0.860 4.157 2.987 1.00 0.00 29 THR A O 6
ATOM 3851 N N . GLN A 1 30 ? 1.160 2.322 4.255 1.00 0.00 30 GLN A N 6
ATOM 3852 C CA . GLN A 1 30 ? 2.475 2.733 4.732 1.00 0.00 30 GLN A CA 6
ATOM 3853 C C . GLN A 1 30 ? 3.422 2.990 3.564 1.00 0.00 30 GLN A C 6
ATOM 3854 O O . GLN A 1 30 ? 4.182 3.959 3.569 1.00 0.00 30 GLN A O 6
ATOM 3868 N N . HIS A 1 31 ? 3.372 2.116 2.565 1.00 0.00 31 HIS A N 6
ATOM 3869 C CA . HIS A 1 31 ? 4.226 2.248 1.389 1.00 0.00 31 HIS A CA 6
ATOM 3870 C C . HIS A 1 31 ? 4.004 3.594 0.706 1.00 0.00 31 HIS A C 6
ATOM 3871 O O . HIS A 1 31 ? 4.951 4.342 0.466 1.00 0.00 31 HIS A O 6
ATOM 3885 N N . GLU A 1 32 ? 2.747 3.894 0.394 1.00 0.00 32 GLU A N 6
ATOM 3886 C CA . GLU A 1 32 ? 2.402 5.149 -0.264 1.00 0.00 32 GLU A CA 6
ATOM 3887 C C . GLU A 1 32 ? 3.245 6.298 0.281 1.00 0.00 32 GLU A C 6
ATOM 3888 O O . GLU A 1 32 ? 3.527 7.265 -0.426 1.00 0.00 32 GLU A O 6
ATOM 3900 N N . ARG A 1 33 ? 3.644 6.184 1.544 1.00 0.00 33 ARG A N 6
ATOM 3901 C CA . ARG A 1 33 ? 4.453 7.214 2.185 1.00 0.00 33 ARG A CA 6
ATOM 3902 C C . ARG A 1 33 ? 5.731 7.474 1.392 1.00 0.00 33 ARG A C 6
ATOM 3903 O O . ARG A 1 33 ? 6.087 8.623 1.131 1.00 0.00 33 ARG A O 6
ATOM 3924 N N . ILE A 1 34 ? 6.415 6.400 1.013 1.00 0.00 34 ILE A N 6
ATOM 3925 C CA . ILE A 1 34 ? 7.651 6.512 0.250 1.00 0.00 34 ILE A CA 6
ATOM 3926 C C . ILE A 1 34 ? 7.598 7.694 -0.711 1.00 0.00 34 ILE A C 6
ATOM 3927 O O . ILE A 1 34 ? 8.617 8.327 -0.991 1.00 0.00 34 ILE A O 6
ATOM 3943 N N . HIS A 1 35 ? 6.403 7.989 -1.214 1.00 0.00 35 HIS A N 6
ATOM 3944 C CA . HIS A 1 35 ? 6.216 9.097 -2.143 1.00 0.00 35 HIS A CA 6
ATOM 3945 C C . HIS A 1 35 ? 5.947 10.397 -1.391 1.00 0.00 35 HIS A C 6
ATOM 3946 O O . HIS A 1 35 ? 4.817 10.886 -1.358 1.00 0.00 35 HIS A O 6
ATOM 3960 N N . THR A 1 36 ? 6.993 10.952 -0.786 1.00 0.00 36 THR A N 6
ATOM 3961 C CA . THR A 1 36 ? 6.869 12.194 -0.032 1.00 0.00 36 THR A CA 6
ATOM 3962 C C . THR A 1 36 ? 8.121 13.051 -0.176 1.00 0.00 36 THR A C 6
ATOM 3963 O O . THR A 1 36 ? 9.232 12.531 -0.287 1.00 0.00 36 THR A O 6
ATOM 3974 N N . ARG A 1 37 ? 7.936 14.367 -0.172 1.00 0.00 37 ARG A N 6
ATOM 3975 C CA . ARG A 1 37 ? 9.051 15.296 -0.302 1.00 0.00 37 ARG A CA 6
ATOM 3976 C C . ARG A 1 37 ? 8.791 16.573 0.492 1.00 0.00 37 ARG A C 6
ATOM 3977 O O . ARG A 1 37 ? 7.643 16.927 0.759 1.00 0.00 37 ARG A O 6
ATOM 3998 N N . GLY A 1 38 ? 9.866 17.261 0.867 1.00 0.00 38 GLY A N 6
ATOM 3999 C CA . GLY A 1 38 ? 9.732 18.489 1.627 1.00 0.00 38 GLY A CA 6
ATOM 4000 C C . GLY A 1 38 ? 10.807 18.636 2.686 1.00 0.00 38 GLY A C 6
ATOM 4001 O O . GLY A 1 38 ? 10.516 18.634 3.881 1.00 0.00 38 GLY A O 6
ATOM 4005 N N . VAL A 1 39 ? 12.055 18.762 2.246 1.00 0.00 39 VAL A N 6
ATOM 4006 C CA . VAL A 1 39 ? 13.178 18.909 3.164 1.00 0.00 39 VAL A CA 6
ATOM 4007 C C . VAL A 1 39 ? 13.823 20.284 3.027 1.00 0.00 39 VAL A C 6
ATOM 4008 O O . VAL A 1 39 ? 14.354 20.631 1.972 1.00 0.00 39 VAL A O 6
ATOM 4021 N N . LYS A 1 40 ? 13.775 21.063 4.102 1.00 0.00 40 LYS A N 6
ATOM 4022 C CA . LYS A 1 40 ? 14.356 22.401 4.104 1.00 0.00 40 LYS A CA 6
ATOM 4023 C C . LYS A 1 40 ? 14.506 22.926 5.529 1.00 0.00 40 LYS A C 6
ATOM 4024 O O . LYS A 1 40 ? 13.626 22.733 6.368 1.00 0.00 40 LYS A O 6
ATOM 4043 N N . SER A 1 41 ? 15.625 23.592 5.794 1.00 0.00 41 SER A N 6
ATOM 4044 C CA . SER A 1 41 ? 15.891 24.143 7.118 1.00 0.00 41 SER A CA 6
ATOM 4045 C C . SER A 1 41 ? 14.655 24.843 7.673 1.00 0.00 41 SER A C 6
ATOM 4046 O O . SER A 1 41 ? 13.977 24.322 8.557 1.00 0.00 41 SER A O 6
ATOM 4054 N N . GLY A 1 42 ? 14.368 26.030 7.146 1.00 0.00 42 GLY A N 6
ATOM 4055 C CA . GLY A 1 42 ? 13.214 26.784 7.600 1.00 0.00 42 GLY A CA 6
ATOM 4056 C C . GLY A 1 42 ? 11.958 25.937 7.668 1.00 0.00 42 GLY A C 6
ATOM 4057 O O . GLY A 1 42 ? 11.898 24.833 7.126 1.00 0.00 42 GLY A O 6
ATOM 4061 N N . PRO A 1 43 ? 10.926 26.457 8.348 1.00 0.00 43 PRO A N 6
ATOM 4062 C CA . PRO A 1 43 ? 9.647 25.757 8.501 1.00 0.00 43 PRO A CA 6
ATOM 4063 C C . PRO A 1 43 ? 8.870 25.675 7.192 1.00 0.00 43 PRO A C 6
ATOM 4064 O O . PRO A 1 43 ? 8.335 24.624 6.841 1.00 0.00 43 PRO A O 6
ATOM 4075 N N . SER A 1 44 ? 8.812 26.792 6.473 1.00 0.00 44 SER A N 6
ATOM 4076 C CA . SER A 1 44 ? 8.097 26.847 5.203 1.00 0.00 44 SER A CA 6
ATOM 4077 C C . SER A 1 44 ? 6.728 26.184 5.321 1.00 0.00 44 SER A C 6
ATOM 4078 O O . SER A 1 44 ? 6.302 25.451 4.428 1.00 0.00 44 SER A O 6
ATOM 4086 N N . SER A 1 45 ? 6.044 26.447 6.430 1.00 0.00 45 SER A N 6
ATOM 4087 C CA . SER A 1 45 ? 4.725 25.873 6.667 1.00 0.00 45 SER A CA 6
ATOM 4088 C C . SER A 1 45 ? 3.876 26.801 7.532 1.00 0.00 45 SER A C 6
ATOM 4089 O O . SER A 1 45 ? 4.397 27.533 8.372 1.00 0.00 45 SER A O 6
ATOM 4097 N N . GLY A 1 46 ? 2.564 26.763 7.318 1.00 0.00 46 GLY A N 6
ATOM 4098 C CA . GLY A 1 46 ? 1.664 27.605 8.084 1.00 0.00 46 GLY A CA 6
ATOM 4099 C C . GLY A 1 46 ? 1.253 26.969 9.397 1.00 0.00 46 GLY A C 6
ATOM 4100 O O . GLY A 1 46 ? 0.788 25.830 9.392 1.00 0.00 46 GLY A O 6
ATOM 4105 N N . GLY A 1 1 ? -32.661 -1.765 -15.790 1.00 0.00 1 GLY A N 7
ATOM 4106 C CA . GLY A 1 1 ? -32.317 -3.115 -15.385 1.00 0.00 1 GLY A CA 7
ATOM 4107 C C . GLY A 1 1 ? -31.663 -3.162 -14.018 1.00 0.00 1 GLY A C 7
ATOM 4108 O O . GLY A 1 1 ? -30.442 -3.046 -13.903 1.00 0.00 1 GLY A O 7
ATOM 4112 N N . SER A 1 2 ? -32.475 -3.329 -12.980 1.00 0.00 2 SER A N 7
ATOM 4113 C CA . SER A 1 2 ? -31.969 -3.385 -11.614 1.00 0.00 2 SER A CA 7
ATOM 4114 C C . SER A 1 2 ? -31.443 -4.779 -11.286 1.00 0.00 2 SER A C 7
ATOM 4115 O O . SER A 1 2 ? -31.734 -5.330 -10.224 1.00 0.00 2 SER A O 7
ATOM 4123 N N . SER A 1 3 ? -30.668 -5.344 -12.205 1.00 0.00 3 SER A N 7
ATOM 4124 C CA . SER A 1 3 ? -30.104 -6.676 -12.017 1.00 0.00 3 SER A CA 7
ATOM 4125 C C . SER A 1 3 ? -28.581 -6.638 -12.103 1.00 0.00 3 SER A C 7
ATOM 4126 O O . SER A 1 3 ? -28.005 -6.803 -13.178 1.00 0.00 3 SER A O 7
ATOM 4134 N N . GLY A 1 4 ? -27.935 -6.421 -10.962 1.00 0.00 4 GLY A N 7
ATOM 4135 C CA . GLY A 1 4 ? -26.485 -6.365 -10.929 1.00 0.00 4 GLY A CA 7
ATOM 4136 C C . GLY A 1 4 ? -25.943 -6.209 -9.522 1.00 0.00 4 GLY A C 7
ATOM 4137 O O . GLY A 1 4 ? -25.018 -5.431 -9.289 1.00 0.00 4 GLY A O 7
ATOM 4141 N N . SER A 1 5 ? -26.520 -6.949 -8.581 1.00 0.00 5 SER A N 7
ATOM 4142 C CA . SER A 1 5 ? -26.093 -6.885 -7.189 1.00 0.00 5 SER A CA 7
ATOM 4143 C C . SER A 1 5 ? -24.586 -7.098 -7.073 1.00 0.00 5 SER A C 7
ATOM 4144 O O . SER A 1 5 ? -24.069 -8.158 -7.424 1.00 0.00 5 SER A O 7
ATOM 4152 N N . SER A 1 6 ? -23.888 -6.080 -6.578 1.00 0.00 6 SER A N 7
ATOM 4153 C CA . SER A 1 6 ? -22.441 -6.153 -6.418 1.00 0.00 6 SER A CA 7
ATOM 4154 C C . SER A 1 6 ? -22.059 -6.214 -4.943 1.00 0.00 6 SER A C 7
ATOM 4155 O O . SER A 1 6 ? -22.893 -6.000 -4.065 1.00 0.00 6 SER A O 7
ATOM 4163 N N . GLY A 1 7 ? -20.789 -6.509 -4.678 1.00 0.00 7 GLY A N 7
ATOM 4164 C CA . GLY A 1 7 ? -20.318 -6.594 -3.308 1.00 0.00 7 GLY A CA 7
ATOM 4165 C C . GLY A 1 7 ? -18.823 -6.373 -3.195 1.00 0.00 7 GLY A C 7
ATOM 4166 O O . GLY A 1 7 ? -18.377 -5.298 -2.795 1.00 0.00 7 GLY A O 7
ATOM 4170 N N . GLN A 1 8 ? -18.047 -7.393 -3.546 1.00 0.00 8 GLN A N 7
ATOM 4171 C CA . GLN A 1 8 ? -16.593 -7.305 -3.480 1.00 0.00 8 GLN A CA 7
ATOM 4172 C C . GLN A 1 8 ? -16.003 -6.993 -4.851 1.00 0.00 8 GLN A C 7
ATOM 4173 O O . GLN A 1 8 ? -16.673 -7.133 -5.874 1.00 0.00 8 GLN A O 7
ATOM 4187 N N . LYS A 1 9 ? -14.744 -6.569 -4.865 1.00 0.00 9 LYS A N 7
ATOM 4188 C CA . LYS A 1 9 ? -14.061 -6.237 -6.110 1.00 0.00 9 LYS A CA 7
ATOM 4189 C C . LYS A 1 9 ? -12.585 -6.614 -6.039 1.00 0.00 9 LYS A C 7
ATOM 4190 O O . LYS A 1 9 ? -12.099 -7.061 -5.000 1.00 0.00 9 LYS A O 7
ATOM 4209 N N . GLU A 1 10 ? -11.878 -6.430 -7.149 1.00 0.00 10 GLU A N 7
ATOM 4210 C CA . GLU A 1 10 ? -10.456 -6.751 -7.210 1.00 0.00 10 GLU A CA 7
ATOM 4211 C C . GLU A 1 10 ? -9.774 -6.456 -5.877 1.00 0.00 10 GLU A C 7
ATOM 4212 O O . GLU A 1 10 ? -9.744 -5.313 -5.421 1.00 0.00 10 GLU A O 7
ATOM 4224 N N . LYS A 1 11 ? -9.228 -7.496 -5.257 1.00 0.00 11 LYS A N 7
ATOM 4225 C CA . LYS A 1 11 ? -8.545 -7.352 -3.977 1.00 0.00 11 LYS A CA 7
ATOM 4226 C C . LYS A 1 11 ? -7.206 -6.643 -4.151 1.00 0.00 11 LYS A C 7
ATOM 4227 O O . LYS A 1 11 ? -6.860 -5.750 -3.376 1.00 0.00 11 LYS A O 7
ATOM 4246 N N . CYS A 1 12 ? -6.458 -7.045 -5.173 1.00 0.00 12 CYS A N 7
ATOM 4247 C CA . CYS A 1 12 ? -5.157 -6.447 -5.449 1.00 0.00 12 CYS A CA 7
ATOM 4248 C C . CYS A 1 12 ? -5.195 -4.938 -5.233 1.00 0.00 12 CYS A C 7
ATOM 4249 O O . CYS A 1 12 ? -6.134 -4.263 -5.656 1.00 0.00 12 CYS A O 7
ATOM 4257 N N . PHE A 1 13 ? -4.168 -4.413 -4.572 1.00 0.00 13 PHE A N 7
ATOM 4258 C CA . PHE A 1 13 ? -4.086 -2.984 -4.297 1.00 0.00 13 PHE A CA 7
ATOM 4259 C C . PHE A 1 13 ? -2.913 -2.354 -5.043 1.00 0.00 13 PHE A C 7
ATOM 4260 O O . PHE A 1 13 ? -1.774 -2.391 -4.579 1.00 0.00 13 PHE A O 7
ATOM 4277 N N . LYS A 1 14 ? -3.201 -1.775 -6.204 1.00 0.00 14 LYS A N 7
ATOM 4278 C CA . LYS A 1 14 ? -2.173 -1.135 -7.017 1.00 0.00 14 LYS A CA 7
ATOM 4279 C C . LYS A 1 14 ? -1.900 0.285 -6.530 1.00 0.00 14 LYS A C 7
ATOM 4280 O O . LYS A 1 14 ? -2.810 0.984 -6.084 1.00 0.00 14 LYS A O 7
ATOM 4299 N N . CYS A 1 15 ? -0.643 0.705 -6.621 1.00 0.00 15 CYS A N 7
ATOM 4300 C CA . CYS A 1 15 ? -0.251 2.042 -6.192 1.00 0.00 15 CYS A CA 7
ATOM 4301 C C . CYS A 1 15 ? -0.477 3.060 -7.306 1.00 0.00 15 CYS A C 7
ATOM 4302 O O . CYS A 1 15 ? -0.957 2.717 -8.385 1.00 0.00 15 CYS A O 7
ATOM 4309 N N . ASN A 1 16 ? -0.126 4.313 -7.035 1.00 0.00 16 ASN A N 7
ATOM 4310 C CA . ASN A 1 16 ? -0.291 5.381 -8.014 1.00 0.00 16 ASN A CA 7
ATOM 4311 C C . ASN A 1 16 ? 1.057 5.799 -8.596 1.00 0.00 16 ASN A C 7
ATOM 4312 O O . ASN A 1 16 ? 1.306 5.640 -9.791 1.00 0.00 16 ASN A O 7
ATOM 4323 N N . LYS A 1 17 ? 1.923 6.334 -7.741 1.00 0.00 17 LYS A N 7
ATOM 4324 C CA . LYS A 1 17 ? 3.246 6.773 -8.168 1.00 0.00 17 LYS A CA 7
ATOM 4325 C C . LYS A 1 17 ? 3.986 5.651 -8.889 1.00 0.00 17 LYS A C 7
ATOM 4326 O O . LYS A 1 17 ? 4.189 5.707 -10.102 1.00 0.00 17 LYS A O 7
ATOM 4345 N N . CYS A 1 18 ? 4.385 4.632 -8.136 1.00 0.00 18 CYS A N 7
ATOM 4346 C CA . CYS A 1 18 ? 5.102 3.496 -8.703 1.00 0.00 18 CYS A CA 7
ATOM 4347 C C . CYS A 1 18 ? 4.151 2.582 -9.471 1.00 0.00 18 CYS A C 7
ATOM 4348 O O . CYS A 1 18 ? 4.527 1.988 -10.481 1.00 0.00 18 CYS A O 7
ATOM 4355 N N . GLU A 1 19 ? 2.919 2.475 -8.984 1.00 0.00 19 GLU A N 7
ATOM 4356 C CA . GLU A 1 19 ? 1.915 1.634 -9.625 1.00 0.00 19 GLU A CA 7
ATOM 4357 C C . GLU A 1 19 ? 2.264 0.156 -9.469 1.00 0.00 19 GLU A C 7
ATOM 4358 O O . GLU A 1 19 ? 2.193 -0.615 -10.427 1.00 0.00 19 GLU A O 7
ATOM 4370 N N . LYS A 1 20 ? 2.642 -0.232 -8.256 1.00 0.00 20 LYS A N 7
ATOM 4371 C CA . LYS A 1 20 ? 3.003 -1.616 -7.972 1.00 0.00 20 LYS A CA 7
ATOM 4372 C C . LYS A 1 20 ? 1.905 -2.310 -7.172 1.00 0.00 20 LYS A C 7
ATOM 4373 O O . LYS A 1 20 ? 1.495 -1.830 -6.115 1.00 0.00 20 LYS A O 7
ATOM 4392 N N . THR A 1 21 ? 1.435 -3.444 -7.682 1.00 0.00 21 THR A N 7
ATOM 4393 C CA . THR A 1 21 ? 0.386 -4.205 -7.014 1.00 0.00 21 THR A CA 7
ATOM 4394 C C . THR A 1 21 ? 0.881 -4.782 -5.693 1.00 0.00 21 THR A C 7
ATOM 4395 O O . THR A 1 21 ? 2.072 -5.044 -5.526 1.00 0.00 21 THR A O 7
ATOM 4406 N N . PHE A 1 22 ? -0.041 -4.978 -4.756 1.00 0.00 22 PHE A N 7
ATOM 4407 C CA . PHE A 1 22 ? 0.302 -5.524 -3.449 1.00 0.00 22 PHE A CA 7
ATOM 4408 C C . PHE A 1 22 ? -0.680 -6.618 -3.041 1.00 0.00 22 PHE A C 7
ATOM 4409 O O . PHE A 1 22 ? -1.663 -6.875 -3.736 1.00 0.00 22 PHE A O 7
ATOM 4426 N N . SER A 1 23 ? -0.406 -7.260 -1.909 1.00 0.00 23 SER A N 7
ATOM 4427 C CA . SER A 1 23 ? -1.263 -8.329 -1.411 1.00 0.00 23 SER A CA 7
ATOM 4428 C C . SER A 1 23 ? -2.289 -7.787 -0.420 1.00 0.00 23 SER A C 7
ATOM 4429 O O . SER A 1 23 ? -3.468 -8.136 -0.477 1.00 0.00 23 SER A O 7
ATOM 4437 N N . CYS A 1 24 ? -1.830 -6.931 0.487 1.00 0.00 24 CYS A N 7
ATOM 4438 C CA . CYS A 1 24 ? -2.707 -6.339 1.491 1.00 0.00 24 CYS A CA 7
ATOM 4439 C C . CYS A 1 24 ? -2.779 -4.825 1.326 1.00 0.00 24 CYS A C 7
ATOM 4440 O O . CYS A 1 24 ? -1.784 -4.177 1.002 1.00 0.00 24 CYS A O 7
ATOM 4448 N N . SER A 1 25 ? -3.965 -4.266 1.548 1.00 0.00 25 SER A N 7
ATOM 4449 C CA . SER A 1 25 ? -4.169 -2.828 1.419 1.00 0.00 25 SER A CA 7
ATOM 4450 C C . SER A 1 25 ? -3.305 -2.064 2.417 1.00 0.00 25 SER A C 7
ATOM 4451 O O . SER A 1 25 ? -2.553 -1.164 2.044 1.00 0.00 25 SER A O 7
ATOM 4459 N N . LYS A 1 26 ? -3.417 -2.431 3.689 1.00 0.00 26 LYS A N 7
ATOM 4460 C CA . LYS A 1 26 ? -2.646 -1.783 4.744 1.00 0.00 26 LYS A CA 7
ATOM 4461 C C . LYS A 1 26 ? -1.201 -1.566 4.306 1.00 0.00 26 LYS A C 7
ATOM 4462 O O . LYS A 1 26 ? -0.641 -0.485 4.495 1.00 0.00 26 LYS A O 7
ATOM 4481 N N . TYR A 1 27 ? -0.604 -2.597 3.720 1.00 0.00 27 TYR A N 7
ATOM 4482 C CA . TYR A 1 27 ? 0.776 -2.519 3.256 1.00 0.00 27 TYR A CA 7
ATOM 4483 C C . TYR A 1 27 ? 0.949 -1.385 2.250 1.00 0.00 27 TYR A C 7
ATOM 4484 O O . TYR A 1 27 ? 1.916 -0.624 2.314 1.00 0.00 27 TYR A O 7
ATOM 4502 N N . LEU A 1 28 ? 0.005 -1.278 1.322 1.00 0.00 28 LEU A N 7
ATOM 4503 C CA . LEU A 1 28 ? 0.051 -0.237 0.301 1.00 0.00 28 LEU A CA 7
ATOM 4504 C C . LEU A 1 28 ? -0.071 1.148 0.929 1.00 0.00 28 LEU A C 7
ATOM 4505 O O . LEU A 1 28 ? 0.821 1.986 0.790 1.00 0.00 28 LEU A O 7
ATOM 4521 N N . THR A 1 29 ? -1.181 1.382 1.623 1.00 0.00 29 THR A N 7
ATOM 4522 C CA . THR A 1 29 ? -1.419 2.664 2.274 1.00 0.00 29 THR A CA 7
ATOM 4523 C C . THR A 1 29 ? -0.129 3.237 2.849 1.00 0.00 29 THR A C 7
ATOM 4524 O O . THR A 1 29 ? 0.303 4.324 2.465 1.00 0.00 29 THR A O 7
ATOM 4535 N N . GLN A 1 30 ? 0.483 2.498 3.770 1.00 0.00 30 GLN A N 7
ATOM 4536 C CA . GLN A 1 30 ? 1.724 2.935 4.397 1.00 0.00 30 GLN A CA 7
ATOM 4537 C C . GLN A 1 30 ? 2.825 3.119 3.357 1.00 0.00 30 GLN A C 7
ATOM 4538 O O . GLN A 1 30 ? 3.594 4.078 3.415 1.00 0.00 30 GLN A O 7
ATOM 4552 N N . HIS A 1 31 ? 2.893 2.193 2.406 1.00 0.00 31 HIS A N 7
ATOM 4553 C CA . HIS A 1 31 ? 3.900 2.253 1.352 1.00 0.00 31 HIS A CA 7
ATOM 4554 C C . HIS A 1 31 ? 3.833 3.586 0.612 1.00 0.00 31 HIS A C 7
ATOM 4555 O O . HIS A 1 31 ? 4.829 4.301 0.512 1.00 0.00 31 HIS A O 7
ATOM 4569 N N . GLU A 1 32 ? 2.652 3.911 0.094 1.00 0.00 32 GLU A N 7
ATOM 4570 C CA . GLU A 1 32 ? 2.457 5.157 -0.637 1.00 0.00 32 GLU A CA 7
ATOM 4571 C C . GLU A 1 32 ? 3.322 6.271 -0.056 1.00 0.00 32 GLU A C 7
ATOM 4572 O O . GLU A 1 32 ? 3.869 7.094 -0.789 1.00 0.00 32 GLU A O 7
ATOM 4584 N N . ARG A 1 33 ? 3.440 6.291 1.268 1.00 0.00 33 ARG A N 7
ATOM 4585 C CA . ARG A 1 33 ? 4.237 7.304 1.949 1.00 0.00 33 ARG A CA 7
ATOM 4586 C C . ARG A 1 33 ? 5.594 7.474 1.273 1.00 0.00 33 ARG A C 7
ATOM 4587 O O . ARG A 1 33 ? 6.008 8.591 0.963 1.00 0.00 33 ARG A O 7
ATOM 4608 N N . ILE A 1 34 ? 6.281 6.359 1.048 1.00 0.00 34 ILE A N 7
ATOM 4609 C CA . ILE A 1 34 ? 7.590 6.385 0.408 1.00 0.00 34 ILE A CA 7
ATOM 4610 C C . ILE A 1 34 ? 7.658 7.470 -0.661 1.00 0.00 34 ILE A C 7
ATOM 4611 O O . ILE A 1 34 ? 8.718 8.044 -0.912 1.00 0.00 34 ILE A O 7
ATOM 4627 N N . HIS A 1 35 ? 6.519 7.748 -1.287 1.00 0.00 35 HIS A N 7
ATOM 4628 C CA . HIS A 1 35 ? 6.449 8.768 -2.329 1.00 0.00 35 HIS A CA 7
ATOM 4629 C C . HIS A 1 35 ? 6.235 10.151 -1.721 1.00 0.00 35 HIS A C 7
ATOM 4630 O O . HIS A 1 35 ? 5.430 10.941 -2.216 1.00 0.00 35 HIS A O 7
ATOM 4644 N N . THR A 1 36 ? 6.961 10.438 -0.645 1.00 0.00 36 THR A N 7
ATOM 4645 C CA . THR A 1 36 ? 6.850 11.724 0.031 1.00 0.00 36 THR A CA 7
ATOM 4646 C C . THR A 1 36 ? 7.988 12.656 -0.369 1.00 0.00 36 THR A C 7
ATOM 4647 O O . THR A 1 36 ? 8.590 13.316 0.478 1.00 0.00 36 THR A O 7
ATOM 4658 N N . ARG A 1 37 ? 8.277 12.706 -1.666 1.00 0.00 37 ARG A N 7
ATOM 4659 C CA . ARG A 1 37 ? 9.344 13.557 -2.178 1.00 0.00 37 ARG A CA 7
ATOM 4660 C C . ARG A 1 37 ? 8.992 15.032 -2.007 1.00 0.00 37 ARG A C 7
ATOM 4661 O O . ARG A 1 37 ? 8.145 15.565 -2.721 1.00 0.00 37 ARG A O 7
ATOM 4682 N N . GLY A 1 38 ? 9.649 15.685 -1.053 1.00 0.00 38 GLY A N 7
ATOM 4683 C CA . GLY A 1 38 ? 9.392 17.092 -0.805 1.00 0.00 38 GLY A CA 7
ATOM 4684 C C . GLY A 1 38 ? 10.051 17.992 -1.831 1.00 0.00 38 GLY A C 7
ATOM 4685 O O . GLY A 1 38 ? 11.010 17.593 -2.493 1.00 0.00 38 GLY A O 7
ATOM 4689 N N . VAL A 1 39 ? 9.537 19.210 -1.965 1.00 0.00 39 VAL A N 7
ATOM 4690 C CA . VAL A 1 39 ? 10.082 20.170 -2.918 1.00 0.00 39 VAL A CA 7
ATOM 4691 C C . VAL A 1 39 ? 11.127 21.064 -2.261 1.00 0.00 39 VAL A C 7
ATOM 4692 O O . VAL A 1 39 ? 10.795 22.072 -1.638 1.00 0.00 39 VAL A O 7
ATOM 4705 N N . LYS A 1 40 ? 12.394 20.687 -2.404 1.00 0.00 40 LYS A N 7
ATOM 4706 C CA . LYS A 1 40 ? 13.491 21.455 -1.827 1.00 0.00 40 LYS A CA 7
ATOM 4707 C C . LYS A 1 40 ? 14.819 21.080 -2.476 1.00 0.00 40 LYS A C 7
ATOM 4708 O O . LYS A 1 40 ? 15.178 19.904 -2.542 1.00 0.00 40 LYS A O 7
ATOM 4727 N N . SER A 1 41 ? 15.544 22.086 -2.954 1.00 0.00 41 SER A N 7
ATOM 4728 C CA . SER A 1 41 ? 16.832 21.861 -3.600 1.00 0.00 41 SER A CA 7
ATOM 4729 C C . SER A 1 41 ? 17.971 22.408 -2.746 1.00 0.00 41 SER A C 7
ATOM 4730 O O . SER A 1 41 ? 17.786 23.345 -1.971 1.00 0.00 41 SER A O 7
ATOM 4738 N N . GLY A 1 42 ? 19.152 21.816 -2.896 1.00 0.00 42 GLY A N 7
ATOM 4739 C CA . GLY A 1 42 ? 20.306 22.256 -2.133 1.00 0.00 42 GLY A CA 7
ATOM 4740 C C . GLY A 1 42 ? 21.170 21.101 -1.669 1.00 0.00 42 GLY A C 7
ATOM 4741 O O . GLY A 1 42 ? 20.674 20.044 -1.278 1.00 0.00 42 GLY A O 7
ATOM 4745 N N . PRO A 1 43 ? 22.497 21.295 -1.712 1.00 0.00 43 PRO A N 7
ATOM 4746 C CA . PRO A 1 43 ? 23.460 20.271 -1.297 1.00 0.00 43 PRO A CA 7
ATOM 4747 C C . PRO A 1 43 ? 23.444 20.035 0.209 1.00 0.00 43 PRO A C 7
ATOM 4748 O O . PRO A 1 43 ? 22.707 20.694 0.942 1.00 0.00 43 PRO A O 7
ATOM 4759 N N . SER A 1 44 ? 24.262 19.092 0.664 1.00 0.00 44 SER A N 7
ATOM 4760 C CA . SER A 1 44 ? 24.339 18.767 2.084 1.00 0.00 44 SER A CA 7
ATOM 4761 C C . SER A 1 44 ? 25.521 19.475 2.740 1.00 0.00 44 SER A C 7
ATOM 4762 O O . SER A 1 44 ? 26.344 20.090 2.062 1.00 0.00 44 SER A O 7
ATOM 4770 N N . SER A 1 45 ? 25.596 19.385 4.064 1.00 0.00 45 SER A N 7
ATOM 4771 C CA . SER A 1 45 ? 26.674 20.019 4.814 1.00 0.00 45 SER A CA 7
ATOM 4772 C C . SER A 1 45 ? 28.033 19.652 4.226 1.00 0.00 45 SER A C 7
ATOM 4773 O O . SER A 1 45 ? 28.262 18.511 3.828 1.00 0.00 45 SER A O 7
ATOM 4781 N N . GLY A 1 46 ? 28.933 20.630 4.176 1.00 0.00 46 GLY A N 7
ATOM 4782 C CA . GLY A 1 46 ? 30.259 20.391 3.636 1.00 0.00 46 GLY A CA 7
ATOM 4783 C C . GLY A 1 46 ? 31.260 20.006 4.707 1.00 0.00 46 GLY A C 7
ATOM 4784 O O . GLY A 1 46 ? 31.178 20.527 5.819 1.00 0.00 46 GLY A O 7
ATOM 4789 N N . GLY A 1 1 ? -10.908 -9.398 -12.472 1.00 0.00 1 GLY A N 8
ATOM 4790 C CA . GLY A 1 1 ? -11.148 -10.747 -12.951 1.00 0.00 1 GLY A CA 8
ATOM 4791 C C . GLY A 1 1 ? -12.614 -11.127 -12.903 1.00 0.00 1 GLY A C 8
ATOM 4792 O O . GLY A 1 1 ? -13.189 -11.538 -13.911 1.00 0.00 1 GLY A O 8
ATOM 4796 N N . SER A 1 2 ? -13.221 -10.990 -11.728 1.00 0.00 2 SER A N 8
ATOM 4797 C CA . SER A 1 2 ? -14.629 -11.327 -11.552 1.00 0.00 2 SER A CA 8
ATOM 4798 C C . SER A 1 2 ? -14.895 -12.775 -11.951 1.00 0.00 2 SER A C 8
ATOM 4799 O O . SER A 1 2 ? -15.900 -13.079 -12.592 1.00 0.00 2 SER A O 8
ATOM 4807 N N . SER A 1 3 ? -13.985 -13.665 -11.566 1.00 0.00 3 SER A N 8
ATOM 4808 C CA . SER A 1 3 ? -14.118 -15.081 -11.886 1.00 0.00 3 SER A CA 8
ATOM 4809 C C . SER A 1 3 ? -15.259 -15.713 -11.094 1.00 0.00 3 SER A C 8
ATOM 4810 O O . SER A 1 3 ? -16.213 -16.237 -11.668 1.00 0.00 3 SER A O 8
ATOM 4818 N N . GLY A 1 4 ? -15.154 -15.658 -9.770 1.00 0.00 4 GLY A N 8
ATOM 4819 C CA . GLY A 1 4 ? -16.182 -16.227 -8.919 1.00 0.00 4 GLY A CA 8
ATOM 4820 C C . GLY A 1 4 ? -15.911 -15.996 -7.446 1.00 0.00 4 GLY A C 8
ATOM 4821 O O . GLY A 1 4 ? -14.756 -15.923 -7.025 1.00 0.00 4 GLY A O 8
ATOM 4825 N N . SER A 1 5 ? -16.976 -15.878 -6.661 1.00 0.00 5 SER A N 8
ATOM 4826 C CA . SER A 1 5 ? -16.847 -15.647 -5.227 1.00 0.00 5 SER A CA 8
ATOM 4827 C C . SER A 1 5 ? -16.531 -16.948 -4.494 1.00 0.00 5 SER A C 8
ATOM 4828 O O . SER A 1 5 ? -16.527 -18.024 -5.090 1.00 0.00 5 SER A O 8
ATOM 4836 N N . SER A 1 6 ? -16.267 -16.839 -3.196 1.00 0.00 6 SER A N 8
ATOM 4837 C CA . SER A 1 6 ? -15.946 -18.004 -2.381 1.00 0.00 6 SER A CA 8
ATOM 4838 C C . SER A 1 6 ? -14.841 -18.833 -3.029 1.00 0.00 6 SER A C 8
ATOM 4839 O O . SER A 1 6 ? -14.934 -20.057 -3.109 1.00 0.00 6 SER A O 8
ATOM 4847 N N . GLY A 1 7 ? -13.795 -18.155 -3.492 1.00 0.00 7 GLY A N 8
ATOM 4848 C CA . GLY A 1 7 ? -12.688 -18.844 -4.129 1.00 0.00 7 GLY A CA 8
ATOM 4849 C C . GLY A 1 7 ? -11.418 -18.016 -4.136 1.00 0.00 7 GLY A C 8
ATOM 4850 O O . GLY A 1 7 ? -11.079 -17.380 -3.138 1.00 0.00 7 GLY A O 8
ATOM 4854 N N . GLN A 1 8 ? -10.713 -18.027 -5.262 1.00 0.00 8 GLN A N 8
ATOM 4855 C CA . GLN A 1 8 ? -9.471 -17.273 -5.393 1.00 0.00 8 GLN A CA 8
ATOM 4856 C C . GLN A 1 8 ? -9.752 -15.827 -5.788 1.00 0.00 8 GLN A C 8
ATOM 4857 O O . GLN A 1 8 ? -9.064 -15.259 -6.638 1.00 0.00 8 GLN A O 8
ATOM 4871 N N . LYS A 1 9 ? -10.766 -15.235 -5.167 1.00 0.00 9 LYS A N 8
ATOM 4872 C CA . LYS A 1 9 ? -11.138 -13.854 -5.452 1.00 0.00 9 LYS A CA 8
ATOM 4873 C C . LYS A 1 9 ? -10.635 -12.918 -4.358 1.00 0.00 9 LYS A C 8
ATOM 4874 O O . LYS A 1 9 ? -10.772 -13.208 -3.170 1.00 0.00 9 LYS A O 8
ATOM 4893 N N . GLU A 1 10 ? -10.054 -11.795 -4.768 1.00 0.00 10 GLU A N 8
ATOM 4894 C CA . GLU A 1 10 ? -9.532 -10.817 -3.821 1.00 0.00 10 GLU A CA 8
ATOM 4895 C C . GLU A 1 10 ? -9.252 -9.485 -4.513 1.00 0.00 10 GLU A C 8
ATOM 4896 O O . GLU A 1 10 ? -8.773 -9.450 -5.646 1.00 0.00 10 GLU A O 8
ATOM 4908 N N . LYS A 1 11 ? -9.554 -8.391 -3.822 1.00 0.00 11 LYS A N 8
ATOM 4909 C CA . LYS A 1 11 ? -9.335 -7.057 -4.367 1.00 0.00 11 LYS A CA 8
ATOM 4910 C C . LYS A 1 11 ? -7.864 -6.667 -4.276 1.00 0.00 11 LYS A C 8
ATOM 4911 O O . LYS A 1 11 ? -7.235 -6.820 -3.228 1.00 0.00 11 LYS A O 8
ATOM 4930 N N . CYS A 1 12 ? -7.321 -6.162 -5.379 1.00 0.00 12 CYS A N 8
ATOM 4931 C CA . CYS A 1 12 ? -5.923 -5.749 -5.423 1.00 0.00 12 CYS A CA 8
ATOM 4932 C C . CYS A 1 12 ? -5.805 -4.228 -5.428 1.00 0.00 12 CYS A C 8
ATOM 4933 O O . CYS A 1 12 ? -6.610 -3.535 -6.051 1.00 0.00 12 CYS A O 8
ATOM 4941 N N . PHE A 1 13 ? -4.797 -3.715 -4.730 1.00 0.00 13 PHE A N 8
ATOM 4942 C CA . PHE A 1 13 ? -4.575 -2.276 -4.652 1.00 0.00 13 PHE A CA 8
ATOM 4943 C C . PHE A 1 13 ? -3.256 -1.893 -5.315 1.00 0.00 13 PHE A C 8
ATOM 4944 O O . PHE A 1 13 ? -2.186 -2.337 -4.898 1.00 0.00 13 PHE A O 8
ATOM 4961 N N . LYS A 1 14 ? -3.339 -1.065 -6.351 1.00 0.00 14 LYS A N 8
ATOM 4962 C CA . LYS A 1 14 ? -2.153 -0.620 -7.073 1.00 0.00 14 LYS A CA 8
ATOM 4963 C C . LYS A 1 14 ? -1.754 0.790 -6.647 1.00 0.00 14 LYS A C 8
ATOM 4964 O O . LYS A 1 14 ? -2.600 1.593 -6.253 1.00 0.00 14 LYS A O 8
ATOM 4983 N N . CYS A 1 15 ? -0.461 1.084 -6.731 1.00 0.00 15 CYS A N 8
ATOM 4984 C CA . CYS A 1 15 ? 0.050 2.397 -6.356 1.00 0.00 15 CYS A CA 8
ATOM 4985 C C . CYS A 1 15 ? -0.104 3.390 -7.505 1.00 0.00 15 CYS A C 8
ATOM 4986 O O . CYS A 1 15 ? -0.538 3.028 -8.597 1.00 0.00 15 CYS A O 8
ATOM 4993 N N . ASN A 1 16 ? 0.254 4.643 -7.248 1.00 0.00 16 ASN A N 8
ATOM 4994 C CA . ASN A 1 16 ? 0.155 5.689 -8.260 1.00 0.00 16 ASN A CA 8
ATOM 4995 C C . ASN A 1 16 ? 1.538 6.092 -8.763 1.00 0.00 16 ASN A C 8
ATOM 4996 O O . ASN A 1 16 ? 1.835 5.985 -9.953 1.00 0.00 16 ASN A O 8
ATOM 5007 N N . LYS A 1 17 ? 2.382 6.556 -7.847 1.00 0.00 17 LYS A N 8
ATOM 5008 C CA . LYS A 1 17 ? 3.735 6.974 -8.195 1.00 0.00 17 LYS A CA 8
ATOM 5009 C C . LYS A 1 17 ? 4.492 5.846 -8.888 1.00 0.00 17 LYS A C 8
ATOM 5010 O O . LYS A 1 17 ? 4.768 5.914 -10.086 1.00 0.00 17 LYS A O 8
ATOM 5029 N N . CYS A 1 18 ? 4.825 4.808 -8.127 1.00 0.00 18 CYS A N 8
ATOM 5030 C CA . CYS A 1 18 ? 5.549 3.664 -8.667 1.00 0.00 18 CYS A CA 8
ATOM 5031 C C . CYS A 1 18 ? 4.632 2.794 -9.522 1.00 0.00 18 CYS A C 8
ATOM 5032 O O . CYS A 1 18 ? 5.064 2.207 -10.513 1.00 0.00 18 CYS A O 8
ATOM 5039 N N . GLU A 1 19 ? 3.364 2.718 -9.130 1.00 0.00 19 GLU A N 8
ATOM 5040 C CA . GLU A 1 19 ? 2.386 1.919 -9.860 1.00 0.00 19 GLU A CA 8
ATOM 5041 C C . GLU A 1 19 ? 2.595 0.430 -9.598 1.00 0.00 19 GLU A C 8
ATOM 5042 O O . GLU A 1 19 ? 2.523 -0.389 -10.514 1.00 0.00 19 GLU A O 8
ATOM 5054 N N . LYS A 1 20 ? 2.855 0.088 -8.341 1.00 0.00 20 LYS A N 8
ATOM 5055 C CA . LYS A 1 20 ? 3.074 -1.301 -7.955 1.00 0.00 20 LYS A CA 8
ATOM 5056 C C . LYS A 1 20 ? 1.833 -1.882 -7.285 1.00 0.00 20 LYS A C 8
ATOM 5057 O O . LYS A 1 20 ? 1.175 -1.214 -6.487 1.00 0.00 20 LYS A O 8
ATOM 5076 N N . THR A 1 21 ? 1.519 -3.132 -7.613 1.00 0.00 21 THR A N 8
ATOM 5077 C CA . THR A 1 21 ? 0.357 -3.802 -7.043 1.00 0.00 21 THR A CA 8
ATOM 5078 C C . THR A 1 21 ? 0.721 -4.530 -5.753 1.00 0.00 21 THR A C 8
ATOM 5079 O O . THR A 1 21 ? 1.820 -5.070 -5.622 1.00 0.00 21 THR A O 8
ATOM 5090 N N . PHE A 1 22 ? -0.208 -4.540 -4.803 1.00 0.00 22 PHE A N 8
ATOM 5091 C CA . PHE A 1 22 ? 0.015 -5.202 -3.523 1.00 0.00 22 PHE A CA 8
ATOM 5092 C C . PHE A 1 22 ? -1.115 -6.178 -3.211 1.00 0.00 22 PHE A C 8
ATOM 5093 O O . PHE A 1 22 ? -2.124 -6.222 -3.915 1.00 0.00 22 PHE A O 8
ATOM 5110 N N . SER A 1 23 ? -0.939 -6.959 -2.150 1.00 0.00 23 SER A N 8
ATOM 5111 C CA . SER A 1 23 ? -1.941 -7.938 -1.746 1.00 0.00 23 SER A CA 8
ATOM 5112 C C . SER A 1 23 ? -3.168 -7.248 -1.157 1.00 0.00 23 SER A C 8
ATOM 5113 O O . SER A 1 23 ? -4.300 -7.521 -1.559 1.00 0.00 23 SER A O 8
ATOM 5121 N N . CYS A 1 24 ? -2.935 -6.353 -0.204 1.00 0.00 24 CYS A N 8
ATOM 5122 C CA . CYS A 1 24 ? -4.021 -5.623 0.442 1.00 0.00 24 CYS A CA 8
ATOM 5123 C C . CYS A 1 24 ? -3.744 -4.123 0.440 1.00 0.00 24 CYS A C 8
ATOM 5124 O O . CYS A 1 24 ? -2.723 -3.671 -0.078 1.00 0.00 24 CYS A O 8
ATOM 5132 N N . SER A 1 25 ? -4.661 -3.357 1.021 1.00 0.00 25 SER A N 8
ATOM 5133 C CA . SER A 1 25 ? -4.519 -1.907 1.082 1.00 0.00 25 SER A CA 8
ATOM 5134 C C . SER A 1 25 ? -3.442 -1.508 2.087 1.00 0.00 25 SER A C 8
ATOM 5135 O O . SER A 1 25 ? -2.552 -0.716 1.779 1.00 0.00 25 SER A O 8
ATOM 5143 N N . LYS A 1 26 ? -3.530 -2.064 3.291 1.00 0.00 26 LYS A N 8
ATOM 5144 C CA . LYS A 1 26 ? -2.564 -1.769 4.342 1.00 0.00 26 LYS A CA 8
ATOM 5145 C C . LYS A 1 26 ? -1.152 -1.678 3.774 1.00 0.00 26 LYS A C 8
ATOM 5146 O O . LYS A 1 26 ? -0.528 -0.617 3.803 1.00 0.00 26 LYS A O 8
ATOM 5165 N N . TYR A 1 27 ? -0.655 -2.796 3.256 1.00 0.00 27 TYR A N 8
ATOM 5166 C CA . TYR A 1 27 ? 0.684 -2.842 2.681 1.00 0.00 27 TYR A CA 8
ATOM 5167 C C . TYR A 1 27 ? 0.917 -1.659 1.746 1.00 0.00 27 TYR A C 8
ATOM 5168 O O . TYR A 1 27 ? 2.021 -1.117 1.674 1.00 0.00 27 TYR A O 8
ATOM 5186 N N . LEU A 1 28 ? -0.131 -1.264 1.031 1.00 0.00 28 LEU A N 8
ATOM 5187 C CA . LEU A 1 28 ? -0.043 -0.145 0.099 1.00 0.00 28 LEU A CA 8
ATOM 5188 C C . LEU A 1 28 ? -0.087 1.187 0.842 1.00 0.00 28 LEU A C 8
ATOM 5189 O O . LEU A 1 28 ? 0.919 1.892 0.936 1.00 0.00 28 LEU A O 8
ATOM 5205 N N . THR A 1 29 ? -1.258 1.525 1.371 1.00 0.00 29 THR A N 8
ATOM 5206 C CA . THR A 1 29 ? -1.434 2.771 2.107 1.00 0.00 29 THR A CA 8
ATOM 5207 C C . THR A 1 29 ? -0.164 3.145 2.864 1.00 0.00 29 THR A C 8
ATOM 5208 O O . THR A 1 29 ? 0.249 4.304 2.863 1.00 0.00 29 THR A O 8
ATOM 5219 N N . GLN A 1 30 ? 0.449 2.157 3.507 1.00 0.00 30 GLN A N 8
ATOM 5220 C CA . GLN A 1 30 ? 1.672 2.385 4.268 1.00 0.00 30 GLN A CA 8
ATOM 5221 C C . GLN A 1 30 ? 2.850 2.651 3.337 1.00 0.00 30 GLN A C 8
ATOM 5222 O O . GLN A 1 30 ? 3.641 3.567 3.566 1.00 0.00 30 GLN A O 8
ATOM 5236 N N . HIS A 1 31 ? 2.962 1.844 2.287 1.00 0.00 31 HIS A N 8
ATOM 5237 C CA . HIS A 1 31 ? 4.045 1.993 1.321 1.00 0.00 31 HIS A CA 8
ATOM 5238 C C . HIS A 1 31 ? 4.005 3.372 0.668 1.00 0.00 31 HIS A C 8
ATOM 5239 O O . HIS A 1 31 ? 5.041 4.006 0.472 1.00 0.00 31 HIS A O 8
ATOM 5253 N N . GLU A 1 32 ? 2.802 3.828 0.333 1.00 0.00 32 GLU A N 8
ATOM 5254 C CA . GLU A 1 32 ? 2.628 5.130 -0.300 1.00 0.00 32 GLU A CA 8
ATOM 5255 C C . GLU A 1 32 ? 3.453 6.196 0.416 1.00 0.00 32 GLU A C 8
ATOM 5256 O O . GLU A 1 32 ? 3.760 7.244 -0.154 1.00 0.00 32 GLU A O 8
ATOM 5268 N N . ARG A 1 33 ? 3.807 5.922 1.667 1.00 0.00 33 ARG A N 8
ATOM 5269 C CA . ARG A 1 33 ? 4.594 6.857 2.461 1.00 0.00 33 ARG A CA 8
ATOM 5270 C C . ARG A 1 33 ? 5.980 7.054 1.853 1.00 0.00 33 ARG A C 8
ATOM 5271 O O . ARG A 1 33 ? 6.497 8.171 1.812 1.00 0.00 33 ARG A O 8
ATOM 5292 N N . ILE A 1 34 ? 6.575 5.963 1.384 1.00 0.00 34 ILE A N 8
ATOM 5293 C CA . ILE A 1 34 ? 7.900 6.016 0.779 1.00 0.00 34 ILE A CA 8
ATOM 5294 C C . ILE A 1 34 ? 7.992 7.143 -0.244 1.00 0.00 34 ILE A C 8
ATOM 5295 O O . ILE A 1 34 ? 9.069 7.689 -0.488 1.00 0.00 34 ILE A O 8
ATOM 5311 N N . HIS A 1 35 ? 6.855 7.490 -0.839 1.00 0.00 35 HIS A N 8
ATOM 5312 C CA . HIS A 1 35 ? 6.806 8.555 -1.835 1.00 0.00 35 HIS A CA 8
ATOM 5313 C C . HIS A 1 35 ? 6.628 9.915 -1.167 1.00 0.00 35 HIS A C 8
ATOM 5314 O O . HIS A 1 35 ? 7.415 10.836 -1.390 1.00 0.00 35 HIS A O 8
ATOM 5328 N N . THR A 1 36 ? 5.589 10.035 -0.347 1.00 0.00 36 THR A N 8
ATOM 5329 C CA . THR A 1 36 ? 5.306 11.282 0.351 1.00 0.00 36 THR A CA 8
ATOM 5330 C C . THR A 1 36 ? 6.261 11.485 1.523 1.00 0.00 36 THR A C 8
ATOM 5331 O O . THR A 1 36 ? 5.944 11.140 2.661 1.00 0.00 36 THR A O 8
ATOM 5342 N N . ARG A 1 37 ? 7.430 12.049 1.236 1.00 0.00 37 ARG A N 8
ATOM 5343 C CA . ARG A 1 37 ? 8.431 12.297 2.266 1.00 0.00 37 ARG A CA 8
ATOM 5344 C C . ARG A 1 37 ? 8.848 13.765 2.276 1.00 0.00 37 ARG A C 8
ATOM 5345 O O . ARG A 1 37 ? 8.631 14.476 3.257 1.00 0.00 37 ARG A O 8
ATOM 5366 N N . GLY A 1 38 ? 9.449 14.211 1.178 1.00 0.00 38 GLY A N 8
ATOM 5367 C CA . GLY A 1 38 ? 9.888 15.591 1.081 1.00 0.00 38 GLY A CA 8
ATOM 5368 C C . GLY A 1 38 ? 8.746 16.575 1.238 1.00 0.00 38 GLY A C 8
ATOM 5369 O O . GLY A 1 38 ? 8.861 17.560 1.967 1.00 0.00 38 GLY A O 8
ATOM 5373 N N . VAL A 1 39 ? 7.639 16.310 0.550 1.00 0.00 39 VAL A N 8
ATOM 5374 C CA . VAL A 1 39 ? 6.471 17.180 0.616 1.00 0.00 39 VAL A CA 8
ATOM 5375 C C . VAL A 1 39 ? 5.899 17.226 2.029 1.00 0.00 39 VAL A C 8
ATOM 5376 O O . VAL A 1 39 ? 5.655 16.189 2.646 1.00 0.00 39 VAL A O 8
ATOM 5389 N N . LYS A 1 40 ? 5.687 18.435 2.536 1.00 0.00 40 LYS A N 8
ATOM 5390 C CA . LYS A 1 40 ? 5.142 18.619 3.876 1.00 0.00 40 LYS A CA 8
ATOM 5391 C C . LYS A 1 40 ? 3.907 19.513 3.842 1.00 0.00 40 LYS A C 8
ATOM 5392 O O . LYS A 1 40 ? 4.015 20.739 3.874 1.00 0.00 40 LYS A O 8
ATOM 5411 N N . SER A 1 41 ? 2.733 18.892 3.780 1.00 0.00 41 SER A N 8
ATOM 5412 C CA . SER A 1 41 ? 1.477 19.633 3.741 1.00 0.00 41 SER A CA 8
ATOM 5413 C C . SER A 1 41 ? 0.700 19.453 5.041 1.00 0.00 41 SER A C 8
ATOM 5414 O O . SER A 1 41 ? 0.108 18.402 5.284 1.00 0.00 41 SER A O 8
ATOM 5422 N N . GLY A 1 42 ? 0.706 20.489 5.875 1.00 0.00 42 GLY A N 8
ATOM 5423 C CA . GLY A 1 42 ? -0.002 20.426 7.140 1.00 0.00 42 GLY A CA 8
ATOM 5424 C C . GLY A 1 42 ? 0.920 20.129 8.306 1.00 0.00 42 GLY A C 8
ATOM 5425 O O . GLY A 1 42 ? 1.978 19.519 8.149 1.00 0.00 42 GLY A O 8
ATOM 5429 N N . PRO A 1 43 ? 0.521 20.569 9.509 1.00 0.00 43 PRO A N 8
ATOM 5430 C CA . PRO A 1 43 ? 1.306 20.359 10.729 1.00 0.00 43 PRO A CA 8
ATOM 5431 C C . PRO A 1 43 ? 1.326 18.897 11.161 1.00 0.00 43 PRO A C 8
ATOM 5432 O O . PRO A 1 43 ? 2.350 18.389 11.616 1.00 0.00 43 PRO A O 8
ATOM 5443 N N . SER A 1 44 ? 0.188 18.226 11.016 1.00 0.00 44 SER A N 8
ATOM 5444 C CA . SER A 1 44 ? 0.074 16.823 11.394 1.00 0.00 44 SER A CA 8
ATOM 5445 C C . SER A 1 44 ? -0.151 15.945 10.167 1.00 0.00 44 SER A C 8
ATOM 5446 O O . SER A 1 44 ? -1.004 16.239 9.328 1.00 0.00 44 SER A O 8
ATOM 5454 N N . SER A 1 45 ? 0.619 14.866 10.069 1.00 0.00 45 SER A N 8
ATOM 5455 C CA . SER A 1 45 ? 0.507 13.947 8.942 1.00 0.00 45 SER A CA 8
ATOM 5456 C C . SER A 1 45 ? 0.310 12.514 9.428 1.00 0.00 45 SER A C 8
ATOM 5457 O O . SER A 1 45 ? 1.267 11.833 9.791 1.00 0.00 45 SER A O 8
ATOM 5465 N N . GLY A 1 46 ? -0.941 12.064 9.431 1.00 0.00 46 GLY A N 8
ATOM 5466 C CA . GLY A 1 46 ? -1.243 10.715 9.873 1.00 0.00 46 GLY A CA 8
ATOM 5467 C C . GLY A 1 46 ? -0.462 10.323 11.112 1.00 0.00 46 GLY A C 8
ATOM 5468 O O . GLY A 1 46 ? -0.933 9.481 11.875 1.00 0.00 46 GLY A O 8
ATOM 5473 N N . GLY A 1 1 ? -5.101 -19.488 -25.140 1.00 0.00 1 GLY A N 9
ATOM 5474 C CA . GLY A 1 1 ? -6.240 -19.397 -24.245 1.00 0.00 1 GLY A CA 9
ATOM 5475 C C . GLY A 1 1 ? -6.100 -20.300 -23.035 1.00 0.00 1 GLY A C 9
ATOM 5476 O O . GLY A 1 1 ? -5.988 -21.518 -23.171 1.00 0.00 1 GLY A O 9
ATOM 5480 N N . SER A 1 2 ? -6.104 -19.701 -21.848 1.00 0.00 2 SER A N 9
ATOM 5481 C CA . SER A 1 2 ? -5.971 -20.459 -20.609 1.00 0.00 2 SER A CA 9
ATOM 5482 C C . SER A 1 2 ? -6.815 -19.839 -19.500 1.00 0.00 2 SER A C 9
ATOM 5483 O O . SER A 1 2 ? -6.799 -18.624 -19.298 1.00 0.00 2 SER A O 9
ATOM 5491 N N . SER A 1 3 ? -7.551 -20.682 -18.783 1.00 0.00 3 SER A N 9
ATOM 5492 C CA . SER A 1 3 ? -8.405 -20.218 -17.696 1.00 0.00 3 SER A CA 9
ATOM 5493 C C . SER A 1 3 ? -8.678 -21.342 -16.701 1.00 0.00 3 SER A C 9
ATOM 5494 O O . SER A 1 3 ? -8.655 -22.519 -17.057 1.00 0.00 3 SER A O 9
ATOM 5502 N N . GLY A 1 4 ? -8.935 -20.968 -15.451 1.00 0.00 4 GLY A N 9
ATOM 5503 C CA . GLY A 1 4 ? -9.209 -21.956 -14.424 1.00 0.00 4 GLY A CA 9
ATOM 5504 C C . GLY A 1 4 ? -10.095 -21.413 -13.320 1.00 0.00 4 GLY A C 9
ATOM 5505 O O . GLY A 1 4 ? -11.129 -20.802 -13.589 1.00 0.00 4 GLY A O 9
ATOM 5509 N N . SER A 1 5 ? -9.691 -21.639 -12.074 1.00 0.00 5 SER A N 9
ATOM 5510 C CA . SER A 1 5 ? -10.459 -21.173 -10.925 1.00 0.00 5 SER A CA 9
ATOM 5511 C C . SER A 1 5 ? -9.548 -20.517 -9.892 1.00 0.00 5 SER A C 9
ATOM 5512 O O . SER A 1 5 ? -9.002 -21.187 -9.015 1.00 0.00 5 SER A O 9
ATOM 5520 N N . SER A 1 6 ? -9.388 -19.202 -10.003 1.00 0.00 6 SER A N 9
ATOM 5521 C CA . SER A 1 6 ? -8.540 -18.455 -9.082 1.00 0.00 6 SER A CA 9
ATOM 5522 C C . SER A 1 6 ? -9.350 -17.407 -8.326 1.00 0.00 6 SER A C 9
ATOM 5523 O O . SER A 1 6 ? -9.351 -16.230 -8.683 1.00 0.00 6 SER A O 9
ATOM 5531 N N . GLY A 1 7 ? -10.041 -17.845 -7.277 1.00 0.00 7 GLY A N 9
ATOM 5532 C CA . GLY A 1 7 ? -10.846 -16.933 -6.486 1.00 0.00 7 GLY A CA 9
ATOM 5533 C C . GLY A 1 7 ? -11.910 -16.235 -7.311 1.00 0.00 7 GLY A C 9
ATOM 5534 O O . GLY A 1 7 ? -11.851 -16.238 -8.540 1.00 0.00 7 GLY A O 9
ATOM 5538 N N . GLN A 1 8 ? -12.885 -15.637 -6.633 1.00 0.00 8 GLN A N 9
ATOM 5539 C CA . GLN A 1 8 ? -13.967 -14.935 -7.312 1.00 0.00 8 GLN A CA 9
ATOM 5540 C C . GLN A 1 8 ? -13.844 -13.427 -7.116 1.00 0.00 8 GLN A C 9
ATOM 5541 O O . GLN A 1 8 ? -13.892 -12.660 -8.078 1.00 0.00 8 GLN A O 9
ATOM 5555 N N . LYS A 1 9 ? -13.687 -13.009 -5.865 1.00 0.00 9 LYS A N 9
ATOM 5556 C CA . LYS A 1 9 ? -13.556 -11.593 -5.542 1.00 0.00 9 LYS A CA 9
ATOM 5557 C C . LYS A 1 9 ? -12.382 -10.970 -6.291 1.00 0.00 9 LYS A C 9
ATOM 5558 O O . LYS A 1 9 ? -11.263 -11.479 -6.241 1.00 0.00 9 LYS A O 9
ATOM 5577 N N . GLU A 1 10 ? -12.646 -9.866 -6.982 1.00 0.00 10 GLU A N 9
ATOM 5578 C CA . GLU A 1 10 ? -11.610 -9.174 -7.740 1.00 0.00 10 GLU A CA 9
ATOM 5579 C C . GLU A 1 10 ? -11.190 -7.886 -7.038 1.00 0.00 10 GLU A C 9
ATOM 5580 O O . GLU A 1 10 ? -11.957 -6.926 -6.966 1.00 0.00 10 GLU A O 9
ATOM 5592 N N . LYS A 1 11 ? -9.967 -7.874 -6.519 1.00 0.00 11 LYS A N 9
ATOM 5593 C CA . LYS A 1 11 ? -9.442 -6.706 -5.823 1.00 0.00 11 LYS A CA 9
ATOM 5594 C C . LYS A 1 11 ? -7.925 -6.789 -5.687 1.00 0.00 11 LYS A C 9
ATOM 5595 O O . LYS A 1 11 ? -7.389 -7.787 -5.204 1.00 0.00 11 LYS A O 9
ATOM 5614 N N . CYS A 1 12 ? -7.239 -5.735 -6.115 1.00 0.00 12 CYS A N 9
ATOM 5615 C CA . CYS A 1 12 ? -5.783 -5.689 -6.040 1.00 0.00 12 CYS A CA 9
ATOM 5616 C C . CYS A 1 12 ? -5.302 -4.292 -5.660 1.00 0.00 12 CYS A C 9
ATOM 5617 O O . CYS A 1 12 ? -5.424 -3.348 -6.440 1.00 0.00 12 CYS A O 9
ATOM 5625 N N . PHE A 1 13 ? -4.755 -4.168 -4.455 1.00 0.00 13 PHE A N 9
ATOM 5626 C CA . PHE A 1 13 ? -4.258 -2.886 -3.969 1.00 0.00 13 PHE A CA 9
ATOM 5627 C C . PHE A 1 13 ? -3.021 -2.451 -4.750 1.00 0.00 13 PHE A C 9
ATOM 5628 O O . PHE A 1 13 ? -1.907 -2.891 -4.467 1.00 0.00 13 PHE A O 9
ATOM 5645 N N . LYS A 1 14 ? -3.226 -1.584 -5.736 1.00 0.00 14 LYS A N 9
ATOM 5646 C CA . LYS A 1 14 ? -2.130 -1.088 -6.560 1.00 0.00 14 LYS A CA 9
ATOM 5647 C C . LYS A 1 14 ? -1.843 0.379 -6.256 1.00 0.00 14 LYS A C 9
ATOM 5648 O O . LYS A 1 14 ? -2.744 1.136 -5.892 1.00 0.00 14 LYS A O 9
ATOM 5667 N N . CYS A 1 15 ? -0.584 0.775 -6.410 1.00 0.00 15 CYS A N 9
ATOM 5668 C CA . CYS A 1 15 ? -0.178 2.152 -6.154 1.00 0.00 15 CYS A CA 9
ATOM 5669 C C . CYS A 1 15 ? -0.473 3.039 -7.360 1.00 0.00 15 CYS A C 9
ATOM 5670 O O . CYS A 1 15 ? -0.981 2.571 -8.378 1.00 0.00 15 CYS A O 9
ATOM 5677 N N . ASN A 1 16 ? -0.150 4.322 -7.236 1.00 0.00 16 ASN A N 9
ATOM 5678 C CA . ASN A 1 16 ? -0.380 5.276 -8.316 1.00 0.00 16 ASN A CA 9
ATOM 5679 C C . ASN A 1 16 ? 0.941 5.746 -8.917 1.00 0.00 16 ASN A C 9
ATOM 5680 O O . ASN A 1 16 ? 1.171 5.614 -10.119 1.00 0.00 16 ASN A O 9
ATOM 5691 N N . LYS A 1 17 ? 1.807 6.296 -8.072 1.00 0.00 17 LYS A N 9
ATOM 5692 C CA . LYS A 1 17 ? 3.106 6.785 -8.517 1.00 0.00 17 LYS A CA 9
ATOM 5693 C C . LYS A 1 17 ? 3.918 5.665 -9.159 1.00 0.00 17 LYS A C 9
ATOM 5694 O O . LYS A 1 17 ? 4.166 5.677 -10.365 1.00 0.00 17 LYS A O 9
ATOM 5713 N N . CYS A 1 18 ? 4.328 4.697 -8.347 1.00 0.00 18 CYS A N 9
ATOM 5714 C CA . CYS A 1 18 ? 5.111 3.568 -8.835 1.00 0.00 18 CYS A CA 9
ATOM 5715 C C . CYS A 1 18 ? 4.225 2.572 -9.577 1.00 0.00 18 CYS A C 9
ATOM 5716 O O . CYS A 1 18 ? 4.650 1.956 -10.554 1.00 0.00 18 CYS A O 9
ATOM 5723 N N . GLU A 1 19 ? 2.991 2.420 -9.106 1.00 0.00 19 GLU A N 9
ATOM 5724 C CA . GLU A 1 19 ? 2.046 1.498 -9.725 1.00 0.00 19 GLU A CA 9
ATOM 5725 C C . GLU A 1 19 ? 2.427 0.050 -9.433 1.00 0.00 19 GLU A C 9
ATOM 5726 O O . GLU A 1 19 ? 2.412 -0.800 -10.323 1.00 0.00 19 GLU A O 9
ATOM 5738 N N . LYS A 1 20 ? 2.770 -0.224 -8.179 1.00 0.00 20 LYS A N 9
ATOM 5739 C CA . LYS A 1 20 ? 3.155 -1.568 -7.766 1.00 0.00 20 LYS A CA 9
ATOM 5740 C C . LYS A 1 20 ? 2.011 -2.261 -7.033 1.00 0.00 20 LYS A C 9
ATOM 5741 O O . LYS A 1 20 ? 1.408 -1.692 -6.123 1.00 0.00 20 LYS A O 9
ATOM 5760 N N . THR A 1 21 ? 1.718 -3.494 -7.434 1.00 0.00 21 THR A N 9
ATOM 5761 C CA . THR A 1 21 ? 0.647 -4.265 -6.814 1.00 0.00 21 THR A CA 9
ATOM 5762 C C . THR A 1 21 ? 1.085 -4.831 -5.468 1.00 0.00 21 THR A C 9
ATOM 5763 O O . THR A 1 21 ? 2.226 -5.263 -5.307 1.00 0.00 21 THR A O 9
ATOM 5774 N N . PHE A 1 22 ? 0.170 -4.828 -4.505 1.00 0.00 22 PHE A N 9
ATOM 5775 C CA . PHE A 1 22 ? 0.462 -5.341 -3.171 1.00 0.00 22 PHE A CA 9
ATOM 5776 C C . PHE A 1 22 ? -0.516 -6.449 -2.789 1.00 0.00 22 PHE A C 9
ATOM 5777 O O . PHE A 1 22 ? -1.351 -6.859 -3.594 1.00 0.00 22 PHE A O 9
ATOM 5794 N N . SER A 1 23 ? -0.405 -6.928 -1.554 1.00 0.00 23 SER A N 9
ATOM 5795 C CA . SER A 1 23 ? -1.275 -7.990 -1.065 1.00 0.00 23 SER A CA 9
ATOM 5796 C C . SER A 1 23 ? -2.418 -7.417 -0.233 1.00 0.00 23 SER A C 9
ATOM 5797 O O . SER A 1 23 ? -3.592 -7.651 -0.525 1.00 0.00 23 SER A O 9
ATOM 5805 N N . CYS A 1 24 ? -2.067 -6.665 0.804 1.00 0.00 24 CYS A N 9
ATOM 5806 C CA . CYS A 1 24 ? -3.062 -6.057 1.680 1.00 0.00 24 CYS A CA 9
ATOM 5807 C C . CYS A 1 24 ? -3.142 -4.551 1.451 1.00 0.00 24 CYS A C 9
ATOM 5808 O O . CYS A 1 24 ? -2.340 -3.983 0.710 1.00 0.00 24 CYS A O 9
ATOM 5816 N N . SER A 1 25 ? -4.116 -3.911 2.090 1.00 0.00 25 SER A N 9
ATOM 5817 C CA . SER A 1 25 ? -4.304 -2.472 1.952 1.00 0.00 25 SER A CA 9
ATOM 5818 C C . SER A 1 25 ? -3.444 -1.712 2.957 1.00 0.00 25 SER A C 9
ATOM 5819 O O . SER A 1 25 ? -3.193 -0.517 2.801 1.00 0.00 25 SER A O 9
ATOM 5827 N N . LYS A 1 26 ? -2.995 -2.415 3.992 1.00 0.00 26 LYS A N 9
ATOM 5828 C CA . LYS A 1 26 ? -2.163 -1.810 5.025 1.00 0.00 26 LYS A CA 9
ATOM 5829 C C . LYS A 1 26 ? -0.720 -1.670 4.548 1.00 0.00 26 LYS A C 9
ATOM 5830 O O . LYS A 1 26 ? -0.055 -0.675 4.837 1.00 0.00 26 LYS A O 9
ATOM 5849 N N . TYR A 1 27 ? -0.245 -2.671 3.816 1.00 0.00 27 TYR A N 9
ATOM 5850 C CA . TYR A 1 27 ? 1.119 -2.659 3.299 1.00 0.00 27 TYR A CA 9
ATOM 5851 C C . TYR A 1 27 ? 1.297 -1.561 2.255 1.00 0.00 27 TYR A C 9
ATOM 5852 O O . TYR A 1 27 ? 2.364 -0.955 2.150 1.00 0.00 27 TYR A O 9
ATOM 5870 N N . LEU A 1 28 ? 0.244 -1.310 1.485 1.00 0.00 28 LEU A N 9
ATOM 5871 C CA . LEU A 1 28 ? 0.281 -0.284 0.449 1.00 0.00 28 LEU A CA 9
ATOM 5872 C C . LEU A 1 28 ? 0.160 1.109 1.057 1.00 0.00 28 LEU A C 9
ATOM 5873 O O . LEU A 1 28 ? 0.934 2.010 0.733 1.00 0.00 28 LEU A O 9
ATOM 5889 N N . THR A 1 29 ? -0.817 1.280 1.942 1.00 0.00 29 THR A N 9
ATOM 5890 C CA . THR A 1 29 ? -1.040 2.563 2.597 1.00 0.00 29 THR A CA 9
ATOM 5891 C C . THR A 1 29 ? 0.274 3.174 3.070 1.00 0.00 29 THR A C 9
ATOM 5892 O O . THR A 1 29 ? 0.652 4.263 2.639 1.00 0.00 29 THR A O 9
ATOM 5903 N N . GLN A 1 30 ? 0.966 2.466 3.956 1.00 0.00 30 GLN A N 9
ATOM 5904 C CA . GLN A 1 30 ? 2.239 2.941 4.487 1.00 0.00 30 GLN A CA 9
ATOM 5905 C C . GLN A 1 30 ? 3.247 3.164 3.365 1.00 0.00 30 GLN A C 9
ATOM 5906 O O . GLN A 1 30 ? 3.912 4.199 3.310 1.00 0.00 30 GLN A O 9
ATOM 5920 N N . HIS A 1 31 ? 3.356 2.185 2.471 1.00 0.00 31 HIS A N 9
ATOM 5921 C CA . HIS A 1 31 ? 4.284 2.275 1.349 1.00 0.00 31 HIS A CA 9
ATOM 5922 C C . HIS A 1 31 ? 4.125 3.604 0.617 1.00 0.00 31 HIS A C 9
ATOM 5923 O O . HIS A 1 31 ? 5.088 4.352 0.454 1.00 0.00 31 HIS A O 9
ATOM 5937 N N . GLU A 1 32 ? 2.903 3.889 0.177 1.00 0.00 32 GLU A N 9
ATOM 5938 C CA . GLU A 1 32 ? 2.619 5.127 -0.539 1.00 0.00 32 GLU A CA 9
ATOM 5939 C C . GLU A 1 32 ? 3.424 6.287 0.040 1.00 0.00 32 GLU A C 9
ATOM 5940 O O . GLU A 1 32 ? 3.868 7.173 -0.690 1.00 0.00 32 GLU A O 9
ATOM 5952 N N . ARG A 1 33 ? 3.606 6.274 1.356 1.00 0.00 33 ARG A N 9
ATOM 5953 C CA . ARG A 1 33 ? 4.355 7.325 2.034 1.00 0.00 33 ARG A CA 9
ATOM 5954 C C . ARG A 1 33 ? 5.687 7.581 1.335 1.00 0.00 33 ARG A C 9
ATOM 5955 O O . ARG A 1 33 ? 6.049 8.728 1.068 1.00 0.00 33 ARG A O 9
ATOM 5976 N N . ILE A 1 34 ? 6.412 6.507 1.041 1.00 0.00 34 ILE A N 9
ATOM 5977 C CA . ILE A 1 34 ? 7.702 6.616 0.373 1.00 0.00 34 ILE A CA 9
ATOM 5978 C C . ILE A 1 34 ? 7.697 7.745 -0.652 1.00 0.00 34 ILE A C 9
ATOM 5979 O O . ILE A 1 34 ? 8.725 8.374 -0.903 1.00 0.00 34 ILE A O 9
ATOM 5995 N N . HIS A 1 35 ? 6.532 7.998 -1.240 1.00 0.00 35 HIS A N 9
ATOM 5996 C CA . HIS A 1 35 ? 6.392 9.053 -2.237 1.00 0.00 35 HIS A CA 9
ATOM 5997 C C . HIS A 1 35 ? 6.140 10.401 -1.568 1.00 0.00 35 HIS A C 9
ATOM 5998 O O . HIS A 1 35 ? 6.993 11.289 -1.595 1.00 0.00 35 HIS A O 9
ATOM 6012 N N . THR A 1 36 ? 4.962 10.548 -0.969 1.00 0.00 36 THR A N 9
ATOM 6013 C CA . THR A 1 36 ? 4.596 11.788 -0.296 1.00 0.00 36 THR A CA 9
ATOM 6014 C C . THR A 1 36 ? 5.226 11.867 1.090 1.00 0.00 36 THR A C 9
ATOM 6015 O O . THR A 1 36 ? 4.572 12.255 2.058 1.00 0.00 36 THR A O 9
ATOM 6026 N N . ARG A 1 37 ? 6.499 11.498 1.179 1.00 0.00 37 ARG A N 9
ATOM 6027 C CA . ARG A 1 37 ? 7.217 11.527 2.447 1.00 0.00 37 ARG A CA 9
ATOM 6028 C C . ARG A 1 37 ? 7.572 12.958 2.839 1.00 0.00 37 ARG A C 9
ATOM 6029 O O . ARG A 1 37 ? 7.450 13.343 4.001 1.00 0.00 37 ARG A O 9
ATOM 6050 N N . GLY A 1 38 ? 8.013 13.742 1.859 1.00 0.00 38 GLY A N 9
ATOM 6051 C CA . GLY A 1 38 ? 8.379 15.122 2.121 1.00 0.00 38 GLY A CA 9
ATOM 6052 C C . GLY A 1 38 ? 7.171 16.017 2.307 1.00 0.00 38 GLY A C 9
ATOM 6053 O O . GLY A 1 38 ? 6.097 15.553 2.691 1.00 0.00 38 GLY A O 9
ATOM 6057 N N . VAL A 1 39 ? 7.345 17.307 2.035 1.00 0.00 39 VAL A N 9
ATOM 6058 C CA . VAL A 1 39 ? 6.259 18.271 2.174 1.00 0.00 39 VAL A CA 9
ATOM 6059 C C . VAL A 1 39 ? 5.656 18.619 0.818 1.00 0.00 39 VAL A C 9
ATOM 6060 O O . VAL A 1 39 ? 6.201 18.263 -0.227 1.00 0.00 39 VAL A O 9
ATOM 6073 N N . LYS A 1 40 ? 4.526 19.318 0.841 1.00 0.00 40 LYS A N 9
ATOM 6074 C CA . LYS A 1 40 ? 3.848 19.717 -0.386 1.00 0.00 40 LYS A CA 9
ATOM 6075 C C . LYS A 1 40 ? 4.855 20.022 -1.490 1.00 0.00 40 LYS A C 9
ATOM 6076 O O . LYS A 1 40 ? 5.943 20.533 -1.227 1.00 0.00 40 LYS A O 9
ATOM 6095 N N . SER A 1 41 ? 4.484 19.706 -2.727 1.00 0.00 41 SER A N 9
ATOM 6096 C CA . SER A 1 41 ? 5.356 19.944 -3.871 1.00 0.00 41 SER A CA 9
ATOM 6097 C C . SER A 1 41 ? 5.442 21.434 -4.188 1.00 0.00 41 SER A C 9
ATOM 6098 O O . SER A 1 41 ? 4.708 21.943 -5.035 1.00 0.00 41 SER A O 9
ATOM 6106 N N . GLY A 1 42 ? 6.344 22.128 -3.501 1.00 0.00 42 GLY A N 9
ATOM 6107 C CA . GLY A 1 42 ? 6.510 23.553 -3.723 1.00 0.00 42 GLY A CA 9
ATOM 6108 C C . GLY A 1 42 ? 7.626 24.144 -2.885 1.00 0.00 42 GLY A C 9
ATOM 6109 O O . GLY A 1 42 ? 7.397 24.973 -2.003 1.00 0.00 42 GLY A O 9
ATOM 6113 N N . PRO A 1 43 ? 8.867 23.714 -3.156 1.00 0.00 43 PRO A N 9
ATOM 6114 C CA . PRO A 1 43 ? 10.047 24.193 -2.431 1.00 0.00 43 PRO A CA 9
ATOM 6115 C C . PRO A 1 43 ? 10.375 25.647 -2.752 1.00 0.00 43 PRO A C 9
ATOM 6116 O O . PRO A 1 43 ? 10.854 25.959 -3.842 1.00 0.00 43 PRO A O 9
ATOM 6127 N N . SER A 1 44 ? 10.115 26.532 -1.796 1.00 0.00 44 SER A N 9
ATOM 6128 C CA . SER A 1 44 ? 10.380 27.955 -1.979 1.00 0.00 44 SER A CA 9
ATOM 6129 C C . SER A 1 44 ? 9.684 28.480 -3.231 1.00 0.00 44 SER A C 9
ATOM 6130 O O . SER A 1 44 ? 10.296 29.157 -4.057 1.00 0.00 44 SER A O 9
ATOM 6138 N N . SER A 1 45 ? 8.400 28.163 -3.363 1.00 0.00 45 SER A N 9
ATOM 6139 C CA . SER A 1 45 ? 7.620 28.600 -4.516 1.00 0.00 45 SER A CA 9
ATOM 6140 C C . SER A 1 45 ? 8.483 28.635 -5.774 1.00 0.00 45 SER A C 9
ATOM 6141 O O . SER A 1 45 ? 8.428 29.586 -6.551 1.00 0.00 45 SER A O 9
ATOM 6149 N N . GLY A 1 46 ? 9.280 27.588 -5.966 1.00 0.00 46 GLY A N 9
ATOM 6150 C CA . GLY A 1 46 ? 10.144 27.518 -7.130 1.00 0.00 46 GLY A CA 9
ATOM 6151 C C . GLY A 1 46 ? 10.029 26.193 -7.858 1.00 0.00 46 GLY A C 9
ATOM 6152 O O . GLY A 1 46 ? 10.404 25.166 -7.294 1.00 0.00 46 GLY A O 9
ATOM 6157 N N . GLY A 1 1 ? -28.089 -15.032 -7.796 1.00 0.00 1 GLY A N 10
ATOM 6158 C CA . GLY A 1 1 ? -28.707 -13.815 -7.303 1.00 0.00 1 GLY A CA 10
ATOM 6159 C C . GLY A 1 1 ? -29.466 -14.033 -6.009 1.00 0.00 1 GLY A C 10
ATOM 6160 O O . GLY A 1 1 ? -30.642 -13.683 -5.904 1.00 0.00 1 GLY A O 10
ATOM 6164 N N . SER A 1 2 ? -28.793 -14.615 -5.021 1.00 0.00 2 SER A N 10
ATOM 6165 C CA . SER A 1 2 ? -29.414 -14.884 -3.729 1.00 0.00 2 SER A CA 10
ATOM 6166 C C . SER A 1 2 ? -28.493 -14.465 -2.587 1.00 0.00 2 SER A C 10
ATOM 6167 O O . SER A 1 2 ? -27.270 -14.464 -2.729 1.00 0.00 2 SER A O 10
ATOM 6175 N N . SER A 1 3 ? -29.090 -14.110 -1.454 1.00 0.00 3 SER A N 10
ATOM 6176 C CA . SER A 1 3 ? -28.326 -13.685 -0.287 1.00 0.00 3 SER A CA 10
ATOM 6177 C C . SER A 1 3 ? -27.049 -14.508 -0.145 1.00 0.00 3 SER A C 10
ATOM 6178 O O . SER A 1 3 ? -27.008 -15.679 -0.519 1.00 0.00 3 SER A O 10
ATOM 6186 N N . GLY A 1 4 ? -26.008 -13.884 0.399 1.00 0.00 4 GLY A N 10
ATOM 6187 C CA . GLY A 1 4 ? -24.744 -14.573 0.581 1.00 0.00 4 GLY A CA 10
ATOM 6188 C C . GLY A 1 4 ? -23.565 -13.763 0.079 1.00 0.00 4 GLY A C 10
ATOM 6189 O O . GLY A 1 4 ? -22.997 -12.957 0.816 1.00 0.00 4 GLY A O 10
ATOM 6193 N N . SER A 1 5 ? -23.194 -13.979 -1.179 1.00 0.00 5 SER A N 10
ATOM 6194 C CA . SER A 1 5 ? -22.071 -13.266 -1.778 1.00 0.00 5 SER A CA 10
ATOM 6195 C C . SER A 1 5 ? -20.758 -13.660 -1.107 1.00 0.00 5 SER A C 10
ATOM 6196 O O . SER A 1 5 ? -19.911 -12.812 -0.830 1.00 0.00 5 SER A O 10
ATOM 6204 N N . SER A 1 6 ? -20.598 -14.954 -0.849 1.00 0.00 6 SER A N 10
ATOM 6205 C CA . SER A 1 6 ? -19.391 -15.462 -0.207 1.00 0.00 6 SER A CA 10
ATOM 6206 C C . SER A 1 6 ? -18.408 -15.996 -1.244 1.00 0.00 6 SER A C 10
ATOM 6207 O O . SER A 1 6 ? -17.799 -17.049 -1.056 1.00 0.00 6 SER A O 10
ATOM 6215 N N . GLY A 1 7 ? -18.257 -15.260 -2.342 1.00 0.00 7 GLY A N 10
ATOM 6216 C CA . GLY A 1 7 ? -17.347 -15.675 -3.394 1.00 0.00 7 GLY A CA 10
ATOM 6217 C C . GLY A 1 7 ? -16.049 -14.893 -3.379 1.00 0.00 7 GLY A C 10
ATOM 6218 O O . GLY A 1 7 ? -15.684 -14.305 -2.362 1.00 0.00 7 GLY A O 10
ATOM 6222 N N . GLN A 1 8 ? -15.350 -14.889 -4.509 1.00 0.00 8 GLN A N 10
ATOM 6223 C CA . GLN A 1 8 ? -14.083 -14.175 -4.620 1.00 0.00 8 GLN A CA 10
ATOM 6224 C C . GLN A 1 8 ? -14.271 -12.840 -5.333 1.00 0.00 8 GLN A C 10
ATOM 6225 O O . GLN A 1 8 ? -15.187 -12.678 -6.140 1.00 0.00 8 GLN A O 10
ATOM 6239 N N . LYS A 1 9 ? -13.399 -11.885 -5.029 1.00 0.00 9 LYS A N 10
ATOM 6240 C CA . LYS A 1 9 ? -13.467 -10.563 -5.641 1.00 0.00 9 LYS A CA 10
ATOM 6241 C C . LYS A 1 9 ? -12.220 -10.283 -6.473 1.00 0.00 9 LYS A C 10
ATOM 6242 O O . LYS A 1 9 ? -12.293 -9.639 -7.519 1.00 0.00 9 LYS A O 10
ATOM 6261 N N . GLU A 1 10 ? -11.077 -10.772 -6.001 1.00 0.00 10 GLU A N 10
ATOM 6262 C CA . GLU A 1 10 ? -9.815 -10.574 -6.703 1.00 0.00 10 GLU A CA 10
ATOM 6263 C C . GLU A 1 10 ? -9.492 -9.088 -6.834 1.00 0.00 10 GLU A C 10
ATOM 6264 O O . GLU A 1 10 ? -9.078 -8.622 -7.896 1.00 0.00 10 GLU A O 10
ATOM 6276 N N . LYS A 1 11 ? -9.685 -8.349 -5.747 1.00 0.00 11 LYS A N 10
ATOM 6277 C CA . LYS A 1 11 ? -9.415 -6.916 -5.738 1.00 0.00 11 LYS A CA 10
ATOM 6278 C C . LYS A 1 11 ? -7.984 -6.635 -5.292 1.00 0.00 11 LYS A C 10
ATOM 6279 O O . LYS A 1 11 ? -7.585 -7.002 -4.186 1.00 0.00 11 LYS A O 10
ATOM 6298 N N . CYS A 1 12 ? -7.217 -5.982 -6.157 1.00 0.00 12 CYS A N 10
ATOM 6299 C CA . CYS A 1 12 ? -5.829 -5.651 -5.852 1.00 0.00 12 CYS A CA 10
ATOM 6300 C C . CYS A 1 12 ? -5.640 -4.141 -5.751 1.00 0.00 12 CYS A C 10
ATOM 6301 O O . CYS A 1 12 ? -6.244 -3.377 -6.505 1.00 0.00 12 CYS A O 10
ATOM 6309 N N . PHE A 1 13 ? -4.798 -3.716 -4.815 1.00 0.00 13 PHE A N 10
ATOM 6310 C CA . PHE A 1 13 ? -4.531 -2.297 -4.613 1.00 0.00 13 PHE A CA 10
ATOM 6311 C C . PHE A 1 13 ? -3.245 -1.880 -5.321 1.00 0.00 13 PHE A C 10
ATOM 6312 O O . PHE A 1 13 ? -2.148 -2.277 -4.926 1.00 0.00 13 PHE A O 10
ATOM 6329 N N . LYS A 1 14 ? -3.388 -1.078 -6.370 1.00 0.00 14 LYS A N 10
ATOM 6330 C CA . LYS A 1 14 ? -2.239 -0.605 -7.135 1.00 0.00 14 LYS A CA 10
ATOM 6331 C C . LYS A 1 14 ? -1.908 0.841 -6.781 1.00 0.00 14 LYS A C 10
ATOM 6332 O O . LYS A 1 14 ? -2.803 1.653 -6.543 1.00 0.00 14 LYS A O 10
ATOM 6351 N N . CYS A 1 15 ? -0.618 1.158 -6.750 1.00 0.00 15 CYS A N 10
ATOM 6352 C CA . CYS A 1 15 ? -0.168 2.506 -6.426 1.00 0.00 15 CYS A CA 10
ATOM 6353 C C . CYS A 1 15 ? -0.288 3.425 -7.639 1.00 0.00 15 CYS A C 10
ATOM 6354 O O . CYS A 1 15 ? -0.102 2.995 -8.776 1.00 0.00 15 CYS A O 10
ATOM 6361 N N . ASN A 1 16 ? -0.599 4.692 -7.386 1.00 0.00 16 ASN A N 10
ATOM 6362 C CA . ASN A 1 16 ? -0.743 5.672 -8.456 1.00 0.00 16 ASN A CA 10
ATOM 6363 C C . ASN A 1 16 ? 0.551 6.456 -8.654 1.00 0.00 16 ASN A C 10
ATOM 6364 O O . ASN A 1 16 ? 0.540 7.573 -9.172 1.00 0.00 16 ASN A O 10
ATOM 6375 N N . LYS A 1 17 ? 1.665 5.864 -8.237 1.00 0.00 17 LYS A N 10
ATOM 6376 C CA . LYS A 1 17 ? 2.968 6.505 -8.369 1.00 0.00 17 LYS A CA 10
ATOM 6377 C C . LYS A 1 17 ? 4.003 5.525 -8.913 1.00 0.00 17 LYS A C 10
ATOM 6378 O O . LYS A 1 17 ? 4.626 5.774 -9.945 1.00 0.00 17 LYS A O 10
ATOM 6397 N N . CYS A 1 18 ? 4.181 4.410 -8.212 1.00 0.00 18 CYS A N 10
ATOM 6398 C CA . CYS A 1 18 ? 5.140 3.393 -8.624 1.00 0.00 18 CYS A CA 10
ATOM 6399 C C . CYS A 1 18 ? 4.488 2.378 -9.559 1.00 0.00 18 CYS A C 10
ATOM 6400 O O . CYS A 1 18 ? 5.159 1.765 -10.389 1.00 0.00 18 CYS A O 10
ATOM 6407 N N . GLU A 1 19 ? 3.177 2.208 -9.418 1.00 0.00 19 GLU A N 10
ATOM 6408 C CA . GLU A 1 19 ? 2.436 1.268 -10.250 1.00 0.00 19 GLU A CA 10
ATOM 6409 C C . GLU A 1 19 ? 2.700 -0.170 -9.813 1.00 0.00 19 GLU A C 10
ATOM 6410 O O . GLU A 1 19 ? 2.823 -1.071 -10.643 1.00 0.00 19 GLU A O 10
ATOM 6422 N N . LYS A 1 20 ? 2.786 -0.378 -8.503 1.00 0.00 20 LYS A N 10
ATOM 6423 C CA . LYS A 1 20 ? 3.034 -1.706 -7.954 1.00 0.00 20 LYS A CA 10
ATOM 6424 C C . LYS A 1 20 ? 1.756 -2.303 -7.374 1.00 0.00 20 LYS A C 10
ATOM 6425 O O . LYS A 1 20 ? 0.961 -1.604 -6.744 1.00 0.00 20 LYS A O 10
ATOM 6444 N N . THR A 1 21 ? 1.563 -3.600 -7.590 1.00 0.00 21 THR A N 10
ATOM 6445 C CA . THR A 1 21 ? 0.381 -4.291 -7.088 1.00 0.00 21 THR A CA 10
ATOM 6446 C C . THR A 1 21 ? 0.668 -4.975 -5.757 1.00 0.00 21 THR A C 10
ATOM 6447 O O . THR A 1 21 ? 1.621 -5.746 -5.635 1.00 0.00 21 THR A O 10
ATOM 6458 N N . PHE A 1 22 ? -0.162 -4.690 -4.759 1.00 0.00 22 PHE A N 10
ATOM 6459 C CA . PHE A 1 22 ? 0.002 -5.278 -3.435 1.00 0.00 22 PHE A CA 10
ATOM 6460 C C . PHE A 1 22 ? -1.154 -6.220 -3.111 1.00 0.00 22 PHE A C 10
ATOM 6461 O O . PHE A 1 22 ? -2.066 -6.401 -3.917 1.00 0.00 22 PHE A O 10
ATOM 6478 N N . SER A 1 23 ? -1.107 -6.817 -1.924 1.00 0.00 23 SER A N 10
ATOM 6479 C CA . SER A 1 23 ? -2.148 -7.743 -1.493 1.00 0.00 23 SER A CA 10
ATOM 6480 C C . SER A 1 23 ? -3.102 -7.070 -0.512 1.00 0.00 23 SER A C 10
ATOM 6481 O O . SER A 1 23 ? -4.311 -7.017 -0.742 1.00 0.00 23 SER A O 10
ATOM 6489 N N . CYS A 1 24 ? -2.551 -6.558 0.583 1.00 0.00 24 CYS A N 10
ATOM 6490 C CA . CYS A 1 24 ? -3.353 -5.888 1.601 1.00 0.00 24 CYS A CA 10
ATOM 6491 C C . CYS A 1 24 ? -3.190 -4.374 1.512 1.00 0.00 24 CYS A C 10
ATOM 6492 O O . CYS A 1 24 ? -2.202 -3.876 0.973 1.00 0.00 24 CYS A O 10
ATOM 6500 N N . SER A 1 25 ? -4.168 -3.647 2.044 1.00 0.00 25 SER A N 10
ATOM 6501 C CA . SER A 1 25 ? -4.136 -2.189 2.020 1.00 0.00 25 SER A CA 10
ATOM 6502 C C . SER A 1 25 ? -3.053 -1.654 2.952 1.00 0.00 25 SER A C 10
ATOM 6503 O O . SER A 1 25 ? -2.227 -0.832 2.556 1.00 0.00 25 SER A O 10
ATOM 6511 N N . LYS A 1 26 ? -3.064 -2.127 4.193 1.00 0.00 26 LYS A N 10
ATOM 6512 C CA . LYS A 1 26 ? -2.083 -1.699 5.184 1.00 0.00 26 LYS A CA 10
ATOM 6513 C C . LYS A 1 26 ? -0.700 -1.562 4.556 1.00 0.00 26 LYS A C 10
ATOM 6514 O O . LYS A 1 26 ? -0.045 -0.528 4.694 1.00 0.00 26 LYS A O 10
ATOM 6533 N N . TYR A 1 27 ? -0.262 -2.609 3.866 1.00 0.00 27 TYR A N 10
ATOM 6534 C CA . TYR A 1 27 ? 1.044 -2.605 3.217 1.00 0.00 27 TYR A CA 10
ATOM 6535 C C . TYR A 1 27 ? 1.173 -1.424 2.260 1.00 0.00 27 TYR A C 10
ATOM 6536 O O . TYR A 1 27 ? 2.217 -0.772 2.196 1.00 0.00 27 TYR A O 10
ATOM 6554 N N . LEU A 1 28 ? 0.106 -1.154 1.517 1.00 0.00 28 LEU A N 10
ATOM 6555 C CA . LEU A 1 28 ? 0.097 -0.051 0.562 1.00 0.00 28 LEU A CA 10
ATOM 6556 C C . LEU A 1 28 ? 0.077 1.293 1.283 1.00 0.00 28 LEU A C 10
ATOM 6557 O O . LEU A 1 28 ? 1.023 2.076 1.187 1.00 0.00 28 LEU A O 10
ATOM 6573 N N . THR A 1 29 ? -1.007 1.555 2.006 1.00 0.00 29 THR A N 10
ATOM 6574 C CA . THR A 1 29 ? -1.150 2.803 2.744 1.00 0.00 29 THR A CA 10
ATOM 6575 C C . THR A 1 29 ? 0.196 3.290 3.268 1.00 0.00 29 THR A C 10
ATOM 6576 O O . THR A 1 29 ? 0.659 4.371 2.906 1.00 0.00 29 THR A O 10
ATOM 6587 N N . GLN A 1 30 ? 0.819 2.485 4.123 1.00 0.00 30 GLN A N 10
ATOM 6588 C CA . GLN A 1 30 ? 2.113 2.835 4.696 1.00 0.00 30 GLN A CA 10
ATOM 6589 C C . GLN A 1 30 ? 3.160 3.023 3.603 1.00 0.00 30 GLN A C 10
ATOM 6590 O O . GLN A 1 30 ? 3.963 3.955 3.652 1.00 0.00 30 GLN A O 10
ATOM 6604 N N . HIS A 1 31 ? 3.147 2.130 2.618 1.00 0.00 31 HIS A N 10
ATOM 6605 C CA . HIS A 1 31 ? 4.096 2.198 1.512 1.00 0.00 31 HIS A CA 10
ATOM 6606 C C . HIS A 1 31 ? 4.044 3.565 0.835 1.00 0.00 31 HIS A C 10
ATOM 6607 O O . HIS A 1 31 ? 5.062 4.246 0.715 1.00 0.00 31 HIS A O 10
ATOM 6621 N N . GLU A 1 32 ? 2.853 3.957 0.395 1.00 0.00 32 GLU A N 10
ATOM 6622 C CA . GLU A 1 32 ? 2.671 5.241 -0.271 1.00 0.00 32 GLU A CA 10
ATOM 6623 C C . GLU A 1 32 ? 3.608 6.295 0.312 1.00 0.00 32 GLU A C 10
ATOM 6624 O O . GLU A 1 32 ? 4.108 7.162 -0.405 1.00 0.00 32 GLU A O 10
ATOM 6636 N N . ARG A 1 33 ? 3.841 6.213 1.618 1.00 0.00 33 ARG A N 10
ATOM 6637 C CA . ARG A 1 33 ? 4.716 7.159 2.299 1.00 0.00 33 ARG A CA 10
ATOM 6638 C C . ARG A 1 33 ? 6.044 7.300 1.561 1.00 0.00 33 ARG A C 10
ATOM 6639 O O . ARG A 1 33 ? 6.491 8.411 1.273 1.00 0.00 33 ARG A O 10
ATOM 6660 N N . ILE A 1 34 ? 6.670 6.167 1.258 1.00 0.00 34 ILE A N 10
ATOM 6661 C CA . ILE A 1 34 ? 7.946 6.165 0.553 1.00 0.00 34 ILE A CA 10
ATOM 6662 C C . ILE A 1 34 ? 8.013 7.298 -0.466 1.00 0.00 34 ILE A C 10
ATOM 6663 O O . ILE A 1 34 ? 9.085 7.839 -0.738 1.00 0.00 34 ILE A O 10
ATOM 6679 N N . HIS A 1 35 ? 6.861 7.653 -1.025 1.00 0.00 35 HIS A N 10
ATOM 6680 C CA . HIS A 1 35 ? 6.788 8.724 -2.012 1.00 0.00 35 HIS A CA 10
ATOM 6681 C C . HIS A 1 35 ? 6.633 10.081 -1.332 1.00 0.00 35 HIS A C 10
ATOM 6682 O O . HIS A 1 35 ? 7.469 10.969 -1.496 1.00 0.00 35 HIS A O 10
ATOM 6696 N N . THR A 1 36 ? 5.556 10.234 -0.568 1.00 0.00 36 THR A N 10
ATOM 6697 C CA . THR A 1 36 ? 5.290 11.483 0.136 1.00 0.00 36 THR A CA 10
ATOM 6698 C C . THR A 1 36 ? 6.564 12.050 0.750 1.00 0.00 36 THR A C 10
ATOM 6699 O O . THR A 1 36 ? 6.801 13.257 0.707 1.00 0.00 36 THR A O 10
ATOM 6710 N N . ARG A 1 37 ? 7.382 11.172 1.321 1.00 0.00 37 ARG A N 10
ATOM 6711 C CA . ARG A 1 37 ? 8.633 11.586 1.945 1.00 0.00 37 ARG A CA 10
ATOM 6712 C C . ARG A 1 37 ? 9.818 10.849 1.329 1.00 0.00 37 ARG A C 10
ATOM 6713 O O . ARG A 1 37 ? 10.703 10.372 2.039 1.00 0.00 37 ARG A O 10
ATOM 6734 N N . GLY A 1 38 ? 9.828 10.759 0.002 1.00 0.00 38 GLY A N 10
ATOM 6735 C CA . GLY A 1 38 ? 10.909 10.078 -0.687 1.00 0.00 38 GLY A CA 10
ATOM 6736 C C . GLY A 1 38 ? 12.201 10.869 -0.663 1.00 0.00 38 GLY A C 10
ATOM 6737 O O . GLY A 1 38 ? 12.199 12.083 -0.869 1.00 0.00 38 GLY A O 10
ATOM 6741 N N . VAL A 1 39 ? 13.310 10.181 -0.410 1.00 0.00 39 VAL A N 10
ATOM 6742 C CA . VAL A 1 39 ? 14.616 10.827 -0.359 1.00 0.00 39 VAL A CA 10
ATOM 6743 C C . VAL A 1 39 ? 14.781 11.824 -1.500 1.00 0.00 39 VAL A C 10
ATOM 6744 O O . VAL A 1 39 ? 14.366 11.566 -2.630 1.00 0.00 39 VAL A O 10
ATOM 6757 N N . LYS A 1 40 ? 15.390 12.966 -1.198 1.00 0.00 40 LYS A N 10
ATOM 6758 C CA . LYS A 1 40 ? 15.612 14.003 -2.198 1.00 0.00 40 LYS A CA 10
ATOM 6759 C C . LYS A 1 40 ? 17.103 14.267 -2.386 1.00 0.00 40 LYS A C 10
ATOM 6760 O O . LYS A 1 40 ? 17.923 13.864 -1.562 1.00 0.00 40 LYS A O 10
ATOM 6779 N N . SER A 1 41 ? 17.446 14.949 -3.475 1.00 0.00 41 SER A N 10
ATOM 6780 C CA . SER A 1 41 ? 18.838 15.265 -3.771 1.00 0.00 41 SER A CA 10
ATOM 6781 C C . SER A 1 41 ? 19.064 16.774 -3.774 1.00 0.00 41 SER A C 10
ATOM 6782 O O . SER A 1 41 ? 20.039 17.268 -3.209 1.00 0.00 41 SER A O 10
ATOM 6790 N N . GLY A 1 42 ? 18.153 17.501 -4.414 1.00 0.00 42 GLY A N 10
ATOM 6791 C CA . GLY A 1 42 ? 18.270 18.946 -4.479 1.00 0.00 42 GLY A CA 10
ATOM 6792 C C . GLY A 1 42 ? 17.661 19.521 -5.743 1.00 0.00 42 GLY A C 10
ATOM 6793 O O . GLY A 1 42 ? 17.757 18.939 -6.824 1.00 0.00 42 GLY A O 10
ATOM 6797 N N . PRO A 1 43 ? 17.017 20.690 -5.615 1.00 0.00 43 PRO A N 10
ATOM 6798 C CA . PRO A 1 43 ? 16.376 21.368 -6.746 1.00 0.00 43 PRO A CA 10
ATOM 6799 C C . PRO A 1 43 ? 17.391 21.925 -7.738 1.00 0.00 43 PRO A C 10
ATOM 6800 O O . PRO A 1 43 ? 17.028 22.371 -8.827 1.00 0.00 43 PRO A O 10
ATOM 6811 N N . SER A 1 44 ? 18.663 21.895 -7.356 1.00 0.00 44 SER A N 10
ATOM 6812 C CA . SER A 1 44 ? 19.731 22.400 -8.212 1.00 0.00 44 SER A CA 10
ATOM 6813 C C . SER A 1 44 ? 20.434 21.255 -8.935 1.00 0.00 44 SER A C 10
ATOM 6814 O O . SER A 1 44 ? 21.428 20.717 -8.449 1.00 0.00 44 SER A O 10
ATOM 6822 N N . SER A 1 45 ? 19.909 20.889 -10.101 1.00 0.00 45 SER A N 10
ATOM 6823 C CA . SER A 1 45 ? 20.483 19.806 -10.891 1.00 0.00 45 SER A CA 10
ATOM 6824 C C . SER A 1 45 ? 21.257 20.356 -12.085 1.00 0.00 45 SER A C 10
ATOM 6825 O O . SER A 1 45 ? 20.680 20.648 -13.132 1.00 0.00 45 SER A O 10
ATOM 6833 N N . GLY A 1 46 ? 22.569 20.494 -11.920 1.00 0.00 46 GLY A N 10
ATOM 6834 C CA . GLY A 1 46 ? 23.401 21.009 -12.992 1.00 0.00 46 GLY A CA 10
ATOM 6835 C C . GLY A 1 46 ? 22.810 22.243 -13.644 1.00 0.00 46 GLY A C 10
ATOM 6836 O O . GLY A 1 46 ? 23.565 23.092 -14.114 1.00 0.00 46 GLY A O 10
ATOM 6841 N N . GLY A 1 1 ? -12.872 -3.737 -25.412 1.00 0.00 1 GLY A N 11
ATOM 6842 C CA . GLY A 1 1 ? -12.822 -4.943 -24.607 1.00 0.00 1 GLY A CA 11
ATOM 6843 C C . GLY A 1 1 ? -12.031 -4.754 -23.328 1.00 0.00 1 GLY A C 11
ATOM 6844 O O . GLY A 1 1 ? -12.598 -4.743 -22.235 1.00 0.00 1 GLY A O 11
ATOM 6848 N N . SER A 1 2 ? -10.717 -4.607 -23.463 1.00 0.00 2 SER A N 11
ATOM 6849 C CA . SER A 1 2 ? -9.846 -4.423 -22.308 1.00 0.00 2 SER A CA 11
ATOM 6850 C C . SER A 1 2 ? -9.833 -2.964 -21.864 1.00 0.00 2 SER A C 11
ATOM 6851 O O . SER A 1 2 ? -8.782 -2.412 -21.537 1.00 0.00 2 SER A O 11
ATOM 6859 N N . SER A 1 3 ? -11.008 -2.343 -21.857 1.00 0.00 3 SER A N 11
ATOM 6860 C CA . SER A 1 3 ? -11.132 -0.946 -21.458 1.00 0.00 3 SER A CA 11
ATOM 6861 C C . SER A 1 3 ? -11.156 -0.815 -19.938 1.00 0.00 3 SER A C 11
ATOM 6862 O O . SER A 1 3 ? -12.192 -1.006 -19.303 1.00 0.00 3 SER A O 11
ATOM 6870 N N . GLY A 1 4 ? -10.004 -0.488 -19.360 1.00 0.00 4 GLY A N 11
ATOM 6871 C CA . GLY A 1 4 ? -9.913 -0.337 -17.920 1.00 0.00 4 GLY A CA 11
ATOM 6872 C C . GLY A 1 4 ? -9.018 -1.382 -17.283 1.00 0.00 4 GLY A C 11
ATOM 6873 O O . GLY A 1 4 ? -8.157 -1.056 -16.465 1.00 0.00 4 GLY A O 11
ATOM 6877 N N . SER A 1 5 ? -9.221 -2.641 -17.657 1.00 0.00 5 SER A N 11
ATOM 6878 C CA . SER A 1 5 ? -8.429 -3.737 -17.112 1.00 0.00 5 SER A CA 11
ATOM 6879 C C . SER A 1 5 ? -8.532 -3.778 -15.590 1.00 0.00 5 SER A C 11
ATOM 6880 O O . SER A 1 5 ? -7.538 -3.987 -14.895 1.00 0.00 5 SER A O 11
ATOM 6888 N N . SER A 1 6 ? -9.743 -3.578 -15.080 1.00 0.00 6 SER A N 11
ATOM 6889 C CA . SER A 1 6 ? -9.977 -3.588 -13.641 1.00 0.00 6 SER A CA 11
ATOM 6890 C C . SER A 1 6 ? -11.442 -3.877 -13.330 1.00 0.00 6 SER A C 11
ATOM 6891 O O . SER A 1 6 ? -12.326 -3.088 -13.660 1.00 0.00 6 SER A O 11
ATOM 6899 N N . GLY A 1 7 ? -11.692 -5.017 -12.693 1.00 0.00 7 GLY A N 11
ATOM 6900 C CA . GLY A 1 7 ? -13.051 -5.392 -12.348 1.00 0.00 7 GLY A CA 11
ATOM 6901 C C . GLY A 1 7 ? -13.228 -5.631 -10.862 1.00 0.00 7 GLY A C 11
ATOM 6902 O O . GLY A 1 7 ? -12.249 -5.760 -10.128 1.00 0.00 7 GLY A O 11
ATOM 6906 N N . GLN A 1 8 ? -14.479 -5.687 -10.418 1.00 0.00 8 GLN A N 11
ATOM 6907 C CA . GLN A 1 8 ? -14.780 -5.909 -9.008 1.00 0.00 8 GLN A CA 11
ATOM 6908 C C . GLN A 1 8 ? -14.397 -7.324 -8.586 1.00 0.00 8 GLN A C 11
ATOM 6909 O O . GLN A 1 8 ? -13.820 -7.530 -7.518 1.00 0.00 8 GLN A O 11
ATOM 6923 N N . LYS A 1 9 ? -14.722 -8.296 -9.431 1.00 0.00 9 LYS A N 11
ATOM 6924 C CA . LYS A 1 9 ? -14.412 -9.693 -9.148 1.00 0.00 9 LYS A CA 11
ATOM 6925 C C . LYS A 1 9 ? -13.094 -9.814 -8.391 1.00 0.00 9 LYS A C 11
ATOM 6926 O O . LYS A 1 9 ? -12.988 -10.575 -7.429 1.00 0.00 9 LYS A O 11
ATOM 6945 N N . GLU A 1 10 ? -12.092 -9.059 -8.830 1.00 0.00 10 GLU A N 11
ATOM 6946 C CA . GLU A 1 10 ? -10.781 -9.083 -8.193 1.00 0.00 10 GLU A CA 11
ATOM 6947 C C . GLU A 1 10 ? -10.459 -7.733 -7.559 1.00 0.00 10 GLU A C 11
ATOM 6948 O O . GLU A 1 10 ? -10.567 -6.689 -8.204 1.00 0.00 10 GLU A O 11
ATOM 6960 N N . LYS A 1 11 ? -10.064 -7.760 -6.291 1.00 0.00 11 LYS A N 11
ATOM 6961 C CA . LYS A 1 11 ? -9.725 -6.540 -5.568 1.00 0.00 11 LYS A CA 11
ATOM 6962 C C . LYS A 1 11 ? -8.245 -6.519 -5.200 1.00 0.00 11 LYS A C 11
ATOM 6963 O O . LYS A 1 11 ? -7.818 -7.196 -4.264 1.00 0.00 11 LYS A O 11
ATOM 6982 N N . CYS A 1 12 ? -7.467 -5.737 -5.940 1.00 0.00 12 CYS A N 11
ATOM 6983 C CA . CYS A 1 12 ? -6.034 -5.627 -5.691 1.00 0.00 12 CYS A CA 11
ATOM 6984 C C . CYS A 1 12 ? -5.622 -4.168 -5.525 1.00 0.00 12 CYS A C 11
ATOM 6985 O O . CYS A 1 12 ? -5.862 -3.340 -6.404 1.00 0.00 12 CYS A O 11
ATOM 6993 N N . PHE A 1 13 ? -5.001 -3.859 -4.391 1.00 0.00 13 PHE A N 11
ATOM 6994 C CA . PHE A 1 13 ? -4.558 -2.500 -4.107 1.00 0.00 13 PHE A CA 11
ATOM 6995 C C . PHE A 1 13 ? -3.299 -2.162 -4.901 1.00 0.00 13 PHE A C 11
ATOM 6996 O O . PHE A 1 13 ? -2.199 -2.595 -4.557 1.00 0.00 13 PHE A O 11
ATOM 7013 N N . LYS A 1 14 ? -3.468 -1.385 -5.966 1.00 0.00 14 LYS A N 11
ATOM 7014 C CA . LYS A 1 14 ? -2.347 -0.987 -6.809 1.00 0.00 14 LYS A CA 11
ATOM 7015 C C . LYS A 1 14 ? -1.969 0.469 -6.559 1.00 0.00 14 LYS A C 11
ATOM 7016 O O . LYS A 1 14 ? -2.800 1.368 -6.686 1.00 0.00 14 LYS A O 11
ATOM 7035 N N . CYS A 1 15 ? -0.708 0.695 -6.205 1.00 0.00 15 CYS A N 11
ATOM 7036 C CA . CYS A 1 15 ? -0.218 2.042 -5.939 1.00 0.00 15 CYS A CA 11
ATOM 7037 C C . CYS A 1 15 ? -0.514 2.971 -7.113 1.00 0.00 15 CYS A C 11
ATOM 7038 O O . CYS A 1 15 ? -1.000 2.535 -8.155 1.00 0.00 15 CYS A O 11
ATOM 7045 N N . ASN A 1 16 ? -0.217 4.254 -6.935 1.00 0.00 16 ASN A N 11
ATOM 7046 C CA . ASN A 1 16 ? -0.452 5.245 -7.979 1.00 0.00 16 ASN A CA 11
ATOM 7047 C C . ASN A 1 16 ? 0.867 5.740 -8.565 1.00 0.00 16 ASN A C 11
ATOM 7048 O O . ASN A 1 16 ? 1.045 5.772 -9.783 1.00 0.00 16 ASN A O 11
ATOM 7059 N N . LYS A 1 17 ? 1.790 6.125 -7.690 1.00 0.00 17 LYS A N 11
ATOM 7060 C CA . LYS A 1 17 ? 3.094 6.617 -8.118 1.00 0.00 17 LYS A CA 11
ATOM 7061 C C . LYS A 1 17 ? 3.860 5.538 -8.875 1.00 0.00 17 LYS A C 11
ATOM 7062 O O . LYS A 1 17 ? 4.081 5.649 -10.081 1.00 0.00 17 LYS A O 11
ATOM 7081 N N . CYS A 1 18 ? 4.263 4.493 -8.160 1.00 0.00 18 CYS A N 11
ATOM 7082 C CA . CYS A 1 18 ? 5.005 3.392 -8.764 1.00 0.00 18 CYS A CA 11
ATOM 7083 C C . CYS A 1 18 ? 4.064 2.440 -9.496 1.00 0.00 18 CYS A C 11
ATOM 7084 O O . CYS A 1 18 ? 4.428 1.854 -1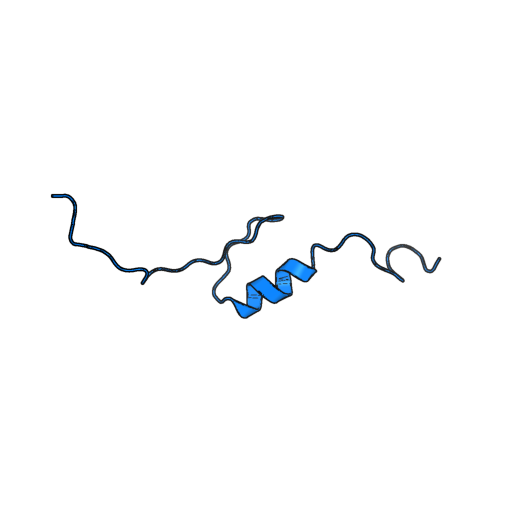0.515 1.00 0.00 18 CYS A O 11
ATOM 7091 N N . GLU A 1 19 ? 2.852 2.292 -8.969 1.00 0.00 19 GLU A N 11
ATOM 7092 C CA . GLU A 1 19 ? 1.860 1.410 -9.573 1.00 0.00 19 GLU A CA 11
ATOM 7093 C C . GLU A 1 19 ? 2.223 -0.054 -9.345 1.00 0.00 19 GLU A C 11
ATOM 7094 O O . GLU A 1 19 ? 2.110 -0.882 -10.249 1.00 0.00 19 GLU A O 11
ATOM 7106 N N . LYS A 1 20 ? 2.660 -0.367 -8.130 1.00 0.00 20 LYS A N 11
ATOM 7107 C CA . LYS A 1 20 ? 3.040 -1.731 -7.781 1.00 0.00 20 LYS A CA 11
ATOM 7108 C C . LYS A 1 20 ? 1.913 -2.434 -7.030 1.00 0.00 20 LYS A C 11
ATOM 7109 O O . LYS A 1 20 ? 1.309 -1.865 -6.120 1.00 0.00 20 LYS A O 11
ATOM 7128 N N . THR A 1 21 ? 1.635 -3.675 -7.416 1.00 0.00 21 THR A N 11
ATOM 7129 C CA . THR A 1 21 ? 0.581 -4.455 -6.780 1.00 0.00 21 THR A CA 11
ATOM 7130 C C . THR A 1 21 ? 1.069 -5.077 -5.476 1.00 0.00 21 THR A C 11
ATOM 7131 O O . THR A 1 21 ? 2.121 -5.715 -5.436 1.00 0.00 21 THR A O 11
ATOM 7142 N N . PHE A 1 22 ? 0.297 -4.887 -4.411 1.00 0.00 22 PHE A N 11
ATOM 7143 C CA . PHE A 1 22 ? 0.651 -5.430 -3.104 1.00 0.00 22 PHE A CA 11
ATOM 7144 C C . PHE A 1 22 ? -0.347 -6.499 -2.671 1.00 0.00 22 PHE A C 11
ATOM 7145 O O . PHE A 1 22 ? -1.323 -6.772 -3.369 1.00 0.00 22 PHE A O 11
ATOM 7162 N N . SER A 1 23 ? -0.094 -7.102 -1.513 1.00 0.00 23 SER A N 11
ATOM 7163 C CA . SER A 1 23 ? -0.968 -8.145 -0.987 1.00 0.00 23 SER A CA 11
ATOM 7164 C C . SER A 1 23 ? -2.147 -7.537 -0.235 1.00 0.00 23 SER A C 11
ATOM 7165 O O . SER A 1 23 ? -3.306 -7.818 -0.544 1.00 0.00 23 SER A O 11
ATOM 7173 N N . CYS A 1 24 ? -1.844 -6.703 0.754 1.00 0.00 24 CYS A N 11
ATOM 7174 C CA . CYS A 1 24 ? -2.878 -6.056 1.553 1.00 0.00 24 CYS A CA 11
ATOM 7175 C C . CYS A 1 24 ? -2.797 -4.538 1.421 1.00 0.00 24 CYS A C 11
ATOM 7176 O O . CYS A 1 24 ? -1.915 -4.011 0.743 1.00 0.00 24 CYS A O 11
ATOM 7184 N N . SER A 1 25 ? -3.723 -3.842 2.072 1.00 0.00 25 SER A N 11
ATOM 7185 C CA . SER A 1 25 ? -3.760 -2.385 2.023 1.00 0.00 25 SER A CA 11
ATOM 7186 C C . SER A 1 25 ? -2.763 -1.784 3.009 1.00 0.00 25 SER A C 11
ATOM 7187 O O . SER A 1 25 ? -1.943 -0.941 2.645 1.00 0.00 25 SER A O 11
ATOM 7195 N N . LYS A 1 26 ? -2.841 -2.222 4.261 1.00 0.00 26 LYS A N 11
ATOM 7196 C CA . LYS A 1 26 ? -1.947 -1.730 5.302 1.00 0.00 26 LYS A CA 11
ATOM 7197 C C . LYS A 1 26 ? -0.523 -1.587 4.773 1.00 0.00 26 LYS A C 11
ATOM 7198 O O . LYS A 1 26 ? 0.157 -0.599 5.052 1.00 0.00 26 LYS A O 11
ATOM 7217 N N . TYR A 1 27 ? -0.079 -2.577 4.007 1.00 0.00 27 TYR A N 11
ATOM 7218 C CA . TYR A 1 27 ? 1.264 -2.562 3.440 1.00 0.00 27 TYR A CA 11
ATOM 7219 C C . TYR A 1 27 ? 1.392 -1.481 2.372 1.00 0.00 27 TYR A C 11
ATOM 7220 O O . TYR A 1 27 ? 2.433 -0.835 2.246 1.00 0.00 27 TYR A O 11
ATOM 7238 N N . LEU A 1 28 ? 0.325 -1.289 1.603 1.00 0.00 28 LEU A N 11
ATOM 7239 C CA . LEU A 1 28 ? 0.316 -0.285 0.544 1.00 0.00 28 LEU A CA 11
ATOM 7240 C C . LEU A 1 28 ? 0.182 1.119 1.126 1.00 0.00 28 LEU A C 11
ATOM 7241 O O . LEU A 1 28 ? 1.083 1.947 0.992 1.00 0.00 28 LEU A O 11
ATOM 7257 N N . THR A 1 29 ? -0.949 1.379 1.775 1.00 0.00 29 THR A N 11
ATOM 7258 C CA . THR A 1 29 ? -1.201 2.682 2.378 1.00 0.00 29 THR A CA 11
ATOM 7259 C C . THR A 1 29 ? 0.087 3.300 2.910 1.00 0.00 29 THR A C 11
ATOM 7260 O O . THR A 1 29 ? 0.478 4.391 2.496 1.00 0.00 29 THR A O 11
ATOM 7271 N N . GLN A 1 30 ? 0.741 2.596 3.828 1.00 0.00 30 GLN A N 11
ATOM 7272 C CA . GLN A 1 30 ? 1.985 3.077 4.415 1.00 0.00 30 GLN A CA 11
ATOM 7273 C C . GLN A 1 30 ? 3.065 3.234 3.350 1.00 0.00 30 GLN A C 11
ATOM 7274 O O . GLN A 1 30 ? 3.832 4.198 3.365 1.00 0.00 30 GLN A O 11
ATOM 7288 N N . HIS A 1 31 ? 3.121 2.280 2.426 1.00 0.00 31 HIS A N 11
ATOM 7289 C CA . HIS A 1 31 ? 4.108 2.312 1.352 1.00 0.00 31 HIS A CA 11
ATOM 7290 C C . HIS A 1 31 ? 3.983 3.596 0.538 1.00 0.00 31 HIS A C 11
ATOM 7291 O O . HIS A 1 31 ? 4.946 4.349 0.399 1.00 0.00 31 HIS A O 11
ATOM 7305 N N . GLU A 1 32 ? 2.790 3.838 0.003 1.00 0.00 32 GLU A N 11
ATOM 7306 C CA . GLU A 1 32 ? 2.541 5.031 -0.799 1.00 0.00 32 GLU A CA 11
ATOM 7307 C C . GLU A 1 32 ? 3.273 6.238 -0.220 1.00 0.00 32 GLU A C 11
ATOM 7308 O O . GLU A 1 32 ? 3.606 7.180 -0.940 1.00 0.00 32 GLU A O 11
ATOM 7320 N N . ARG A 1 33 ? 3.520 6.203 1.086 1.00 0.00 33 ARG A N 11
ATOM 7321 C CA . ARG A 1 33 ? 4.210 7.294 1.763 1.00 0.00 33 ARG A CA 11
ATOM 7322 C C . ARG A 1 33 ? 5.589 7.528 1.151 1.00 0.00 33 ARG A C 11
ATOM 7323 O O . ARG A 1 33 ? 5.968 8.665 0.868 1.00 0.00 33 ARG A O 11
ATOM 7344 N N . ILE A 1 34 ? 6.332 6.445 0.951 1.00 0.00 34 ILE A N 11
ATOM 7345 C CA . ILE A 1 34 ? 7.668 6.533 0.373 1.00 0.00 34 ILE A CA 11
ATOM 7346 C C . ILE A 1 34 ? 7.717 7.571 -0.744 1.00 0.00 34 ILE A C 11
ATOM 7347 O O . ILE A 1 34 ? 8.774 8.127 -1.043 1.00 0.00 34 ILE A O 11
ATOM 7363 N N . HIS A 1 35 ? 6.565 7.828 -1.356 1.00 0.00 35 HIS A N 11
ATOM 7364 C CA . HIS A 1 35 ? 6.476 8.802 -2.438 1.00 0.00 35 HIS A CA 11
ATOM 7365 C C . HIS A 1 35 ? 6.278 10.211 -1.886 1.00 0.00 35 HIS A C 11
ATOM 7366 O O . HIS A 1 35 ? 7.009 11.137 -2.240 1.00 0.00 35 HIS A O 11
ATOM 7380 N N . THR A 1 36 ? 5.285 10.367 -1.017 1.00 0.00 36 THR A N 11
ATOM 7381 C CA . THR A 1 36 ? 4.990 11.663 -0.418 1.00 0.00 36 THR A CA 11
ATOM 7382 C C . THR A 1 36 ? 6.192 12.199 0.351 1.00 0.00 36 THR A C 11
ATOM 7383 O O . THR A 1 36 ? 6.934 11.438 0.972 1.00 0.00 36 THR A O 11
ATOM 7394 N N . ARG A 1 37 ? 6.378 13.515 0.305 1.00 0.00 37 ARG A N 11
ATOM 7395 C CA . ARG A 1 37 ? 7.491 14.153 0.997 1.00 0.00 37 ARG A CA 11
ATOM 7396 C C . ARG A 1 37 ? 7.138 14.428 2.456 1.00 0.00 37 ARG A C 11
ATOM 7397 O O . ARG A 1 37 ? 5.997 14.240 2.875 1.00 0.00 37 ARG A O 11
ATOM 7418 N N . GLY A 1 38 ? 8.127 14.874 3.225 1.00 0.00 38 GLY A N 11
ATOM 7419 C CA . GLY A 1 38 ? 7.902 15.167 4.628 1.00 0.00 38 GLY A CA 11
ATOM 7420 C C . GLY A 1 38 ? 6.821 16.210 4.836 1.00 0.00 38 GLY A C 11
ATOM 7421 O O . GLY A 1 38 ? 6.236 16.709 3.875 1.00 0.00 38 GLY A O 11
ATOM 7425 N N . VAL A 1 39 ? 6.553 16.538 6.096 1.00 0.00 39 VAL A N 11
ATOM 7426 C CA . VAL A 1 39 ? 5.534 17.528 6.427 1.00 0.00 39 VAL A CA 11
ATOM 7427 C C . VAL A 1 39 ? 6.141 18.921 6.550 1.00 0.00 39 VAL A C 11
ATOM 7428 O O . VAL A 1 39 ? 6.443 19.385 7.650 1.00 0.00 39 VAL A O 11
ATOM 7441 N N . LYS A 1 40 ? 6.316 19.586 5.413 1.00 0.00 40 LYS A N 11
ATOM 7442 C CA . LYS A 1 40 ? 6.885 20.928 5.391 1.00 0.00 40 LYS A CA 11
ATOM 7443 C C . LYS A 1 40 ? 6.496 21.663 4.111 1.00 0.00 40 LYS A C 11
ATOM 7444 O O . LYS A 1 40 ? 6.144 21.040 3.110 1.00 0.00 40 LYS A O 11
ATOM 7463 N N . SER A 1 41 ? 6.565 22.990 4.152 1.00 0.00 41 SER A N 11
ATOM 7464 C CA . SER A 1 41 ? 6.218 23.809 2.997 1.00 0.00 41 SER A CA 11
ATOM 7465 C C . SER A 1 41 ? 6.613 23.112 1.698 1.00 0.00 41 SER A C 11
ATOM 7466 O O . SER A 1 41 ? 7.795 23.002 1.374 1.00 0.00 41 SER A O 11
ATOM 7474 N N . GLY A 1 42 ? 5.613 22.642 0.958 1.00 0.00 42 GLY A N 11
ATOM 7475 C CA . GLY A 1 42 ? 5.875 21.961 -0.296 1.00 0.00 42 GLY A CA 11
ATOM 7476 C C . GLY A 1 42 ? 5.103 22.562 -1.454 1.00 0.00 42 GLY A C 11
ATOM 7477 O O . GLY A 1 42 ? 4.033 22.084 -1.829 1.00 0.00 42 GLY A O 11
ATOM 7481 N N . PRO A 1 43 ? 5.650 23.638 -2.040 1.00 0.00 43 PRO A N 11
ATOM 7482 C CA . PRO A 1 43 ? 5.021 24.329 -3.170 1.00 0.00 43 PRO A CA 11
ATOM 7483 C C . PRO A 1 43 ? 5.051 23.496 -4.447 1.00 0.00 43 PRO A C 11
ATOM 7484 O O . PRO A 1 43 ? 4.354 23.802 -5.415 1.00 0.00 43 PRO A O 11
ATOM 7495 N N . SER A 1 44 ? 5.861 22.442 -4.443 1.00 0.00 44 SER A N 11
ATOM 7496 C CA . SER A 1 44 ? 5.983 21.568 -5.603 1.00 0.00 44 SER A CA 11
ATOM 7497 C C . SER A 1 44 ? 4.707 20.757 -5.809 1.00 0.00 44 SER A C 11
ATOM 7498 O O . SER A 1 44 ? 4.585 19.635 -5.317 1.00 0.00 44 SER A O 11
ATOM 7506 N N . SER A 1 45 ? 3.758 21.334 -6.540 1.00 0.00 45 SER A N 11
ATOM 7507 C CA . SER A 1 45 ? 2.489 20.668 -6.809 1.00 0.00 45 SER A CA 11
ATOM 7508 C C . SER A 1 45 ? 2.305 20.433 -8.305 1.00 0.00 45 SER A C 11
ATOM 7509 O O . SER A 1 45 ? 1.218 20.632 -8.847 1.00 0.00 45 SER A O 11
ATOM 7517 N N . GLY A 1 46 ? 3.376 20.009 -8.968 1.00 0.00 46 GLY A N 11
ATOM 7518 C CA . GLY A 1 46 ? 3.313 19.754 -10.395 1.00 0.00 46 GLY A CA 11
ATOM 7519 C C . GLY A 1 46 ? 2.534 20.820 -11.140 1.00 0.00 46 GLY A C 11
ATOM 7520 O O . GLY A 1 46 ? 2.747 22.004 -10.888 1.00 0.00 46 GLY A O 11
ATOM 7525 N N . GLY A 1 1 ? -11.662 6.277 -16.240 1.00 0.00 1 GLY A N 12
ATOM 7526 C CA . GLY A 1 1 ? -10.856 5.621 -15.227 1.00 0.00 1 GLY A CA 12
ATOM 7527 C C . GLY A 1 1 ? -11.334 4.214 -14.928 1.00 0.00 1 GLY A C 12
ATOM 7528 O O . GLY A 1 1 ? -10.592 3.248 -15.106 1.00 0.00 1 GLY A O 12
ATOM 7532 N N . SER A 1 2 ? -12.576 4.097 -14.470 1.00 0.00 2 SER A N 12
ATOM 7533 C CA . SER A 1 2 ? -13.150 2.798 -14.140 1.00 0.00 2 SER A CA 12
ATOM 7534 C C . SER A 1 2 ? -13.982 2.261 -15.300 1.00 0.00 2 SER A C 12
ATOM 7535 O O . SER A 1 2 ? -15.179 2.531 -15.397 1.00 0.00 2 SER A O 12
ATOM 7543 N N . SER A 1 3 ? -13.338 1.500 -16.179 1.00 0.00 3 SER A N 12
ATOM 7544 C CA . SER A 1 3 ? -14.016 0.927 -17.336 1.00 0.00 3 SER A CA 12
ATOM 7545 C C . SER A 1 3 ? -13.940 -0.596 -17.312 1.00 0.00 3 SER A C 12
ATOM 7546 O O . SER A 1 3 ? -13.036 -1.193 -17.894 1.00 0.00 3 SER A O 12
ATOM 7554 N N . GLY A 1 4 ? -14.898 -1.220 -16.632 1.00 0.00 4 GLY A N 12
ATOM 7555 C CA . GLY A 1 4 ? -14.922 -2.668 -16.544 1.00 0.00 4 GLY A CA 12
ATOM 7556 C C . GLY A 1 4 ? -16.290 -3.245 -16.848 1.00 0.00 4 GLY A C 12
ATOM 7557 O O . GLY A 1 4 ? -17.292 -2.823 -16.271 1.00 0.00 4 GLY A O 12
ATOM 7561 N N . SER A 1 5 ? -16.333 -4.213 -17.758 1.00 0.00 5 SER A N 12
ATOM 7562 C CA . SER A 1 5 ? -17.590 -4.845 -18.142 1.00 0.00 5 SER A CA 12
ATOM 7563 C C . SER A 1 5 ? -18.175 -5.642 -16.980 1.00 0.00 5 SER A C 12
ATOM 7564 O O . SER A 1 5 ? -19.325 -5.439 -16.591 1.00 0.00 5 SER A O 12
ATOM 7572 N N . SER A 1 6 ? -17.374 -6.549 -16.431 1.00 0.00 6 SER A N 12
ATOM 7573 C CA . SER A 1 6 ? -17.812 -7.380 -15.315 1.00 0.00 6 SER A CA 12
ATOM 7574 C C . SER A 1 6 ? -17.417 -6.753 -13.982 1.00 0.00 6 SER A C 12
ATOM 7575 O O . SER A 1 6 ? -16.715 -5.743 -13.942 1.00 0.00 6 SER A O 12
ATOM 7583 N N . GLY A 1 7 ? -17.874 -7.359 -12.891 1.00 0.00 7 GLY A N 12
ATOM 7584 C CA . GLY A 1 7 ? -17.558 -6.847 -11.570 1.00 0.00 7 GLY A CA 12
ATOM 7585 C C . GLY A 1 7 ? -16.238 -7.373 -11.044 1.00 0.00 7 GLY A C 12
ATOM 7586 O O . GLY A 1 7 ? -15.704 -8.355 -11.560 1.00 0.00 7 GLY A O 12
ATOM 7590 N N . GLN A 1 8 ? -15.709 -6.717 -10.016 1.00 0.00 8 GLN A N 12
ATOM 7591 C CA . GLN A 1 8 ? -14.440 -7.124 -9.423 1.00 0.00 8 GLN A CA 12
ATOM 7592 C C . GLN A 1 8 ? -14.668 -8.056 -8.237 1.00 0.00 8 GLN A C 12
ATOM 7593 O O . GLN A 1 8 ? -15.345 -7.699 -7.273 1.00 0.00 8 GLN A O 12
ATOM 7607 N N . LYS A 1 9 ? -14.099 -9.255 -8.316 1.00 0.00 9 LYS A N 12
ATOM 7608 C CA . LYS A 1 9 ? -14.239 -10.240 -7.250 1.00 0.00 9 LYS A CA 12
ATOM 7609 C C . LYS A 1 9 ? -13.045 -10.188 -6.301 1.00 0.00 9 LYS A C 12
ATOM 7610 O O . LYS A 1 9 ? -13.208 -10.013 -5.094 1.00 0.00 9 LYS A O 12
ATOM 7629 N N . GLU A 1 10 ? -11.847 -10.340 -6.857 1.00 0.00 10 GLU A N 12
ATOM 7630 C CA . GLU A 1 10 ? -10.627 -10.310 -6.059 1.00 0.00 10 GLU A CA 12
ATOM 7631 C C . GLU A 1 10 ? -10.262 -8.878 -5.677 1.00 0.00 10 GLU A C 12
ATOM 7632 O O . GLU A 1 10 ? -10.632 -7.926 -6.364 1.00 0.00 10 GLU A O 12
ATOM 7644 N N . LYS A 1 11 ? -9.534 -8.733 -4.575 1.00 0.00 11 LYS A N 12
ATOM 7645 C CA . LYS A 1 11 ? -9.117 -7.419 -4.100 1.00 0.00 11 LYS A CA 12
ATOM 7646 C C . LYS A 1 11 ? -7.652 -7.158 -4.438 1.00 0.00 11 LYS A C 12
ATOM 7647 O O . LYS A 1 11 ? -6.766 -7.899 -4.011 1.00 0.00 11 LYS A O 12
ATOM 7666 N N . CYS A 1 12 ? -7.406 -6.101 -5.204 1.00 0.00 12 CYS A N 12
ATOM 7667 C CA . CYS A 1 12 ? -6.049 -5.742 -5.598 1.00 0.00 12 CYS A CA 12
ATOM 7668 C C . CYS A 1 12 ? -5.823 -4.239 -5.462 1.00 0.00 12 CYS A C 12
ATOM 7669 O O . CYS A 1 12 ? -6.573 -3.436 -6.016 1.00 0.00 12 CYS A O 12
ATOM 7677 N N . PHE A 1 13 ? -4.785 -3.867 -4.721 1.00 0.00 13 PHE A N 12
ATOM 7678 C CA . PHE A 1 13 ? -4.461 -2.461 -4.510 1.00 0.00 13 PHE A CA 12
ATOM 7679 C C . PHE A 1 13 ? -3.197 -2.074 -5.271 1.00 0.00 13 PHE A C 12
ATOM 7680 O O . PHE A 1 13 ? -2.102 -2.542 -4.959 1.00 0.00 13 PHE A O 12
ATOM 7697 N N . LYS A 1 14 ? -3.356 -1.215 -6.272 1.00 0.00 14 LYS A N 12
ATOM 7698 C CA . LYS A 1 14 ? -2.228 -0.762 -7.079 1.00 0.00 14 LYS A CA 12
ATOM 7699 C C . LYS A 1 14 ? -1.874 0.685 -6.755 1.00 0.00 14 LYS A C 12
ATOM 7700 O O . LYS A 1 14 ? -2.752 1.541 -6.646 1.00 0.00 14 LYS A O 12
ATOM 7719 N N . CYS A 1 15 ? -0.581 0.953 -6.605 1.00 0.00 15 CYS A N 12
ATOM 7720 C CA . CYS A 1 15 ? -0.109 2.298 -6.294 1.00 0.00 15 CYS A CA 12
ATOM 7721 C C . CYS A 1 15 ? -0.253 3.217 -7.504 1.00 0.00 15 CYS A C 12
ATOM 7722 O O . CYS A 1 15 ? -0.572 2.767 -8.604 1.00 0.00 15 CYS A O 12
ATOM 7729 N N . ASN A 1 16 ? -0.014 4.507 -7.291 1.00 0.00 16 ASN A N 12
ATOM 7730 C CA . ASN A 1 16 ? -0.117 5.490 -8.363 1.00 0.00 16 ASN A CA 12
ATOM 7731 C C . ASN A 1 16 ? 1.267 5.926 -8.836 1.00 0.00 16 ASN A C 12
ATOM 7732 O O . ASN A 1 16 ? 1.589 5.832 -10.020 1.00 0.00 16 ASN A O 12
ATOM 7743 N N . LYS A 1 17 ? 2.082 6.404 -7.902 1.00 0.00 17 LYS A N 12
ATOM 7744 C CA . LYS A 1 17 ? 3.432 6.854 -8.220 1.00 0.00 17 LYS A CA 12
ATOM 7745 C C . LYS A 1 17 ? 4.231 5.742 -8.891 1.00 0.00 17 LYS A C 12
ATOM 7746 O O . LYS A 1 17 ? 4.522 5.806 -10.086 1.00 0.00 17 LYS A O 12
ATOM 7765 N N . CYS A 1 18 ? 4.583 4.722 -8.115 1.00 0.00 18 CYS A N 12
ATOM 7766 C CA . CYS A 1 18 ? 5.349 3.594 -8.634 1.00 0.00 18 CYS A CA 12
ATOM 7767 C C . CYS A 1 18 ? 4.467 2.684 -9.483 1.00 0.00 18 CYS A C 12
ATOM 7768 O O . CYS A 1 18 ? 4.906 2.156 -10.505 1.00 0.00 18 CYS A O 12
ATOM 7775 N N . GLU A 1 19 ? 3.222 2.505 -9.053 1.00 0.00 19 GLU A N 12
ATOM 7776 C CA . GLU A 1 19 ? 2.279 1.658 -9.774 1.00 0.00 19 GLU A CA 12
ATOM 7777 C C . GLU A 1 19 ? 2.604 0.181 -9.564 1.00 0.00 19 GLU A C 12
ATOM 7778 O O . GLU A 1 19 ? 2.619 -0.604 -10.512 1.00 0.00 19 GLU A O 12
ATOM 7790 N N . LYS A 1 20 ? 2.864 -0.189 -8.315 1.00 0.00 20 LYS A N 12
ATOM 7791 C CA . LYS A 1 20 ? 3.187 -1.570 -7.977 1.00 0.00 20 LYS A CA 12
ATOM 7792 C C . LYS A 1 20 ? 2.010 -2.252 -7.287 1.00 0.00 20 LYS A C 12
ATOM 7793 O O . LYS A 1 20 ? 1.360 -1.665 -6.421 1.00 0.00 20 LYS A O 12
ATOM 7812 N N . THR A 1 21 ? 1.743 -3.495 -7.673 1.00 0.00 21 THR A N 12
ATOM 7813 C CA . THR A 1 21 ? 0.645 -4.257 -7.091 1.00 0.00 21 THR A CA 12
ATOM 7814 C C . THR A 1 21 ? 1.023 -4.808 -5.721 1.00 0.00 21 THR A C 12
ATOM 7815 O O . THR A 1 21 ? 2.141 -5.283 -5.519 1.00 0.00 21 THR A O 12
ATOM 7826 N N . PHE A 1 22 ? 0.085 -4.741 -4.782 1.00 0.00 22 PHE A N 12
ATOM 7827 C CA . PHE A 1 22 ? 0.321 -5.233 -3.430 1.00 0.00 22 PHE A CA 12
ATOM 7828 C C . PHE A 1 22 ? -0.734 -6.262 -3.034 1.00 0.00 22 PHE A C 12
ATOM 7829 O O . PHE A 1 22 ? -1.671 -6.528 -3.787 1.00 0.00 22 PHE A O 12
ATOM 7846 N N . SER A 1 23 ? -0.574 -6.838 -1.847 1.00 0.00 23 SER A N 12
ATOM 7847 C CA . SER A 1 23 ? -1.510 -7.841 -1.352 1.00 0.00 23 SER A CA 12
ATOM 7848 C C . SER A 1 23 ? -2.772 -7.183 -0.803 1.00 0.00 23 SER A C 12
ATOM 7849 O O . SER A 1 23 ? -3.869 -7.388 -1.324 1.00 0.00 23 SER A O 12
ATOM 7857 N N . CYS A 1 24 ? -2.608 -6.392 0.251 1.00 0.00 24 CYS A N 12
ATOM 7858 C CA . CYS A 1 24 ? -3.734 -5.704 0.873 1.00 0.00 24 CYS A CA 12
ATOM 7859 C C . CYS A 1 24 ? -3.534 -4.192 0.835 1.00 0.00 24 CYS A C 12
ATOM 7860 O O . CYS A 1 24 ? -2.526 -3.701 0.328 1.00 0.00 24 CYS A O 12
ATOM 7868 N N . SER A 1 25 ? -4.503 -3.459 1.375 1.00 0.00 25 SER A N 12
ATOM 7869 C CA . SER A 1 25 ? -4.436 -2.002 1.399 1.00 0.00 25 SER A CA 12
ATOM 7870 C C . SER A 1 25 ? -3.346 -1.524 2.353 1.00 0.00 25 SER A C 12
ATOM 7871 O O . SER A 1 25 ? -2.536 -0.663 2.008 1.00 0.00 25 SER A O 12
ATOM 7879 N N . LYS A 1 26 ? -3.331 -2.089 3.555 1.00 0.00 26 LYS A N 12
ATOM 7880 C CA . LYS A 1 26 ? -2.341 -1.723 4.561 1.00 0.00 26 LYS A CA 12
ATOM 7881 C C . LYS A 1 26 ? -0.969 -1.521 3.925 1.00 0.00 26 LYS A C 12
ATOM 7882 O O . LYS A 1 26 ? -0.371 -0.451 4.043 1.00 0.00 26 LYS A O 12
ATOM 7901 N N . TYR A 1 27 ? -0.477 -2.554 3.251 1.00 0.00 27 TYR A N 12
ATOM 7902 C CA . TYR A 1 27 ? 0.825 -2.490 2.597 1.00 0.00 27 TYR A CA 12
ATOM 7903 C C . TYR A 1 27 ? 0.917 -1.271 1.685 1.00 0.00 27 TYR A C 12
ATOM 7904 O O . TYR A 1 27 ? 1.956 -0.614 1.609 1.00 0.00 27 TYR A O 12
ATOM 7922 N N . LEU A 1 28 ? -0.178 -0.973 0.993 1.00 0.00 28 LEU A N 12
ATOM 7923 C CA . LEU A 1 28 ? -0.223 0.168 0.086 1.00 0.00 28 LEU A CA 12
ATOM 7924 C C . LEU A 1 28 ? -0.220 1.481 0.861 1.00 0.00 28 LEU A C 12
ATOM 7925 O O . LEU A 1 28 ? 0.390 2.464 0.438 1.00 0.00 28 LEU A O 12
ATOM 7941 N N . THR A 1 29 ? -0.905 1.491 2.001 1.00 0.00 29 THR A N 12
ATOM 7942 C CA . THR A 1 29 ? -0.981 2.683 2.837 1.00 0.00 29 THR A CA 12
ATOM 7943 C C . THR A 1 29 ? 0.397 3.080 3.354 1.00 0.00 29 THR A C 12
ATOM 7944 O O . THR A 1 29 ? 0.891 4.167 3.058 1.00 0.00 29 THR A O 12
ATOM 7955 N N . GLN A 1 30 ? 1.012 2.191 4.128 1.00 0.00 30 GLN A N 12
ATOM 7956 C CA . GLN A 1 30 ? 2.334 2.450 4.687 1.00 0.00 30 GLN A CA 12
ATOM 7957 C C . GLN A 1 30 ? 3.353 2.701 3.580 1.00 0.00 30 GLN A C 12
ATOM 7958 O O . GLN A 1 30 ? 4.235 3.550 3.715 1.00 0.00 30 GLN A O 12
ATOM 7972 N N . HIS A 1 31 ? 3.226 1.956 2.486 1.00 0.00 31 HIS A N 12
ATOM 7973 C CA . HIS A 1 31 ? 4.137 2.098 1.355 1.00 0.00 31 HIS A CA 12
ATOM 7974 C C . HIS A 1 31 ? 4.018 3.486 0.733 1.00 0.00 31 HIS A C 12
ATOM 7975 O O . HIS A 1 31 ? 4.998 4.225 0.652 1.00 0.00 31 HIS A O 12
ATOM 7989 N N . GLU A 1 32 ? 2.811 3.830 0.293 1.00 0.00 32 GLU A N 12
ATOM 7990 C CA . GLU A 1 32 ? 2.566 5.129 -0.324 1.00 0.00 32 GLU A CA 12
ATOM 7991 C C . GLU A 1 32 ? 3.437 6.207 0.314 1.00 0.00 32 GLU A C 12
ATOM 7992 O O . GLU A 1 32 ? 3.854 7.157 -0.349 1.00 0.00 32 GLU A O 12
ATOM 8004 N N . ARG A 1 33 ? 3.708 6.053 1.606 1.00 0.00 33 ARG A N 12
ATOM 8005 C CA . ARG A 1 33 ? 4.528 7.014 2.335 1.00 0.00 33 ARG A CA 12
ATOM 8006 C C . ARG A 1 33 ? 5.850 7.259 1.613 1.00 0.00 33 ARG A C 12
ATOM 8007 O O . ARG A 1 33 ? 6.239 8.404 1.383 1.00 0.00 33 ARG A O 12
ATOM 8028 N N . ILE A 1 34 ? 6.534 6.176 1.260 1.00 0.00 34 ILE A N 12
ATOM 8029 C CA . ILE A 1 34 ? 7.811 6.274 0.564 1.00 0.00 34 ILE A CA 12
ATOM 8030 C C . ILE A 1 34 ? 7.786 7.386 -0.479 1.00 0.00 34 ILE A C 12
ATOM 8031 O O . ILE A 1 34 ? 8.827 7.934 -0.844 1.00 0.00 34 ILE A O 12
ATOM 8047 N N . HIS A 1 35 ? 6.589 7.717 -0.954 1.00 0.00 35 HIS A N 12
ATOM 8048 C CA . HIS A 1 35 ? 6.427 8.766 -1.954 1.00 0.00 35 HIS A CA 12
ATOM 8049 C C . HIS A 1 35 ? 6.155 10.112 -1.289 1.00 0.00 35 HIS A C 12
ATOM 8050 O O . HIS A 1 35 ? 5.005 10.532 -1.160 1.00 0.00 35 HIS A O 12
ATOM 8064 N N . THR A 1 36 ? 7.222 10.785 -0.868 1.00 0.00 36 THR A N 12
ATOM 8065 C CA . THR A 1 36 ? 7.098 12.083 -0.216 1.00 0.00 36 THR A CA 12
ATOM 8066 C C . THR A 1 36 ? 8.286 12.979 -0.545 1.00 0.00 36 THR A C 12
ATOM 8067 O O . THR A 1 36 ? 9.439 12.556 -0.454 1.00 0.00 36 THR A O 12
ATOM 8078 N N . ARG A 1 37 ? 7.998 14.219 -0.926 1.00 0.00 37 ARG A N 12
ATOM 8079 C CA . ARG A 1 37 ? 9.044 15.175 -1.269 1.00 0.00 37 ARG A CA 12
ATOM 8080 C C . ARG A 1 37 ? 9.006 16.381 -0.335 1.00 0.00 37 ARG A C 12
ATOM 8081 O O . ARG A 1 37 ? 7.962 17.006 -0.153 1.00 0.00 37 ARG A O 12
ATOM 8102 N N . GLY A 1 38 ? 10.153 16.702 0.256 1.00 0.00 38 GLY A N 12
ATOM 8103 C CA . GLY A 1 38 ? 10.229 17.830 1.165 1.00 0.00 38 GLY A CA 12
ATOM 8104 C C . GLY A 1 38 ? 10.927 17.482 2.464 1.00 0.00 38 GLY A C 12
ATOM 8105 O O . GLY A 1 38 ? 11.608 16.461 2.558 1.00 0.00 38 GLY A O 12
ATOM 8109 N N . VAL A 1 39 ? 10.760 18.334 3.471 1.00 0.00 39 VAL A N 12
ATOM 8110 C CA . VAL A 1 39 ? 11.380 18.112 4.772 1.00 0.00 39 VAL A CA 12
ATOM 8111 C C . VAL A 1 39 ? 10.890 16.812 5.399 1.00 0.00 39 VAL A C 12
ATOM 8112 O O . VAL A 1 39 ? 9.728 16.435 5.247 1.00 0.00 39 VAL A O 12
ATOM 8125 N N . LYS A 1 40 ? 11.784 16.129 6.106 1.00 0.00 40 LYS A N 12
ATOM 8126 C CA . LYS A 1 40 ? 11.444 14.870 6.759 1.00 0.00 40 LYS A CA 12
ATOM 8127 C C . LYS A 1 40 ? 11.000 15.108 8.199 1.00 0.00 40 LYS A C 12
ATOM 8128 O O . LYS A 1 40 ? 10.029 14.512 8.666 1.00 0.00 40 LYS A O 12
ATOM 8147 N N . SER A 1 41 ? 11.717 15.982 8.898 1.00 0.00 41 SER A N 12
ATOM 8148 C CA . SER A 1 41 ? 11.398 16.296 10.286 1.00 0.00 41 SER A CA 12
ATOM 8149 C C . SER A 1 41 ? 10.880 17.725 10.415 1.00 0.00 41 SER A C 12
ATOM 8150 O O . SER A 1 41 ? 11.623 18.686 10.221 1.00 0.00 41 SER A O 12
ATOM 8158 N N . GLY A 1 42 ? 9.598 17.856 10.743 1.00 0.00 42 GLY A N 12
ATOM 8159 C CA . GLY A 1 42 ? 9.001 19.170 10.892 1.00 0.00 42 GLY A CA 12
ATOM 8160 C C . GLY A 1 42 ? 9.289 19.788 12.245 1.00 0.00 42 GLY A C 12
ATOM 8161 O O . GLY A 1 42 ? 10.248 19.423 12.927 1.00 0.00 42 GLY A O 12
ATOM 8165 N N . PRO A 1 43 ? 8.447 20.749 12.653 1.00 0.00 43 PRO A N 12
ATOM 8166 C CA . PRO A 1 43 ? 8.596 21.440 13.937 1.00 0.00 43 PRO A CA 12
ATOM 8167 C C . PRO A 1 43 ? 8.290 20.532 15.123 1.00 0.00 43 PRO A C 12
ATOM 8168 O O . PRO A 1 43 ? 7.506 19.590 15.010 1.00 0.00 43 PRO A O 12
ATOM 8179 N N . SER A 1 44 ? 8.913 20.822 16.261 1.00 0.00 44 SER A N 12
ATOM 8180 C CA . SER A 1 44 ? 8.709 20.029 17.468 1.00 0.00 44 SER A CA 12
ATOM 8181 C C . SER A 1 44 ? 7.474 20.504 18.228 1.00 0.00 44 SER A C 12
ATOM 8182 O O . SER A 1 44 ? 7.491 20.619 19.453 1.00 0.00 44 SER A O 12
ATOM 8190 N N . SER A 1 45 ? 6.402 20.779 17.490 1.00 0.00 45 SER A N 12
ATOM 8191 C CA . SER A 1 45 ? 5.159 21.245 18.093 1.00 0.00 45 SER A CA 12
ATOM 8192 C C . SER A 1 45 ? 4.363 20.077 18.668 1.00 0.00 45 SER A C 12
ATOM 8193 O O . SER A 1 45 ? 4.007 20.075 19.845 1.00 0.00 45 SER A O 12
ATOM 8201 N N . GLY A 1 46 ? 4.087 19.085 17.827 1.00 0.00 46 GLY A N 12
ATOM 8202 C CA . GLY A 1 46 ? 3.335 17.925 18.268 1.00 0.00 46 GLY A CA 12
ATOM 8203 C C . GLY A 1 46 ? 2.138 17.639 17.384 1.00 0.00 46 GLY A C 12
ATOM 8204 O O . GLY A 1 46 ? 1.104 18.286 17.547 1.00 0.00 46 GLY A O 12
ATOM 8209 N N . GLY A 1 1 ? -33.847 -2.177 -15.219 1.00 0.00 1 GLY A N 13
ATOM 8210 C CA . GLY A 1 1 ? -33.474 -3.085 -14.151 1.00 0.00 1 GLY A CA 13
ATOM 8211 C C . GLY A 1 1 ? -31.998 -3.010 -13.814 1.00 0.00 1 GLY A C 13
ATOM 8212 O O . GLY A 1 1 ? -31.407 -1.930 -13.823 1.00 0.00 1 GLY A O 13
ATOM 8216 N N . SER A 1 2 ? -31.402 -4.160 -13.515 1.00 0.00 2 SER A N 13
ATOM 8217 C CA . SER A 1 2 ? -29.986 -4.219 -13.169 1.00 0.00 2 SER A CA 13
ATOM 8218 C C . SER A 1 2 ? -29.116 -4.045 -14.410 1.00 0.00 2 SER A C 13
ATOM 8219 O O . SER A 1 2 ? -29.407 -4.601 -15.469 1.00 0.00 2 SER A O 13
ATOM 8227 N N . SER A 1 3 ? -28.046 -3.269 -14.270 1.00 0.00 3 SER A N 13
ATOM 8228 C CA . SER A 1 3 ? -27.133 -3.018 -15.380 1.00 0.00 3 SER A CA 13
ATOM 8229 C C . SER A 1 3 ? -26.457 -4.309 -15.830 1.00 0.00 3 SER A C 13
ATOM 8230 O O . SER A 1 3 ? -26.340 -4.579 -17.025 1.00 0.00 3 SER A O 13
ATOM 8238 N N . GLY A 1 4 ? -26.012 -5.106 -14.862 1.00 0.00 4 GLY A N 13
ATOM 8239 C CA . GLY A 1 4 ? -25.353 -6.359 -15.177 1.00 0.00 4 GLY A CA 13
ATOM 8240 C C . GLY A 1 4 ? -25.290 -7.297 -13.988 1.00 0.00 4 GLY A C 13
ATOM 8241 O O . GLY A 1 4 ? -25.224 -6.853 -12.842 1.00 0.00 4 GLY A O 13
ATOM 8245 N N . SER A 1 5 ? -25.314 -8.598 -14.260 1.00 0.00 5 SER A N 13
ATOM 8246 C CA . SER A 1 5 ? -25.265 -9.601 -13.202 1.00 0.00 5 SER A CA 13
ATOM 8247 C C . SER A 1 5 ? -24.038 -9.398 -12.318 1.00 0.00 5 SER A C 13
ATOM 8248 O O . SER A 1 5 ? -23.118 -8.662 -12.673 1.00 0.00 5 SER A O 13
ATOM 8256 N N . SER A 1 6 ? -24.033 -10.058 -11.164 1.00 0.00 6 SER A N 13
ATOM 8257 C CA . SER A 1 6 ? -22.922 -9.949 -10.226 1.00 0.00 6 SER A CA 13
ATOM 8258 C C . SER A 1 6 ? -22.245 -11.301 -10.026 1.00 0.00 6 SER A C 13
ATOM 8259 O O . SER A 1 6 ? -22.839 -12.232 -9.486 1.00 0.00 6 SER A O 13
ATOM 8267 N N . GLY A 1 7 ? -20.994 -11.400 -10.468 1.00 0.00 7 GLY A N 13
ATOM 8268 C CA . GLY A 1 7 ? -20.255 -12.641 -10.330 1.00 0.00 7 GLY A CA 13
ATOM 8269 C C . GLY A 1 7 ? -19.230 -12.585 -9.214 1.00 0.00 7 GLY A C 13
ATOM 8270 O O . GLY A 1 7 ? -19.575 -12.334 -8.060 1.00 0.00 7 GLY A O 13
ATOM 8274 N N . GLN A 1 8 ? -17.968 -12.819 -9.559 1.00 0.00 8 GLN A N 13
ATOM 8275 C CA . GLN A 1 8 ? -16.891 -12.796 -8.577 1.00 0.00 8 GLN A CA 13
ATOM 8276 C C . GLN A 1 8 ? -15.914 -11.661 -8.867 1.00 0.00 8 GLN A C 13
ATOM 8277 O O . GLN A 1 8 ? -15.806 -11.196 -10.002 1.00 0.00 8 GLN A O 13
ATOM 8291 N N . LYS A 1 9 ? -15.205 -11.219 -7.834 1.00 0.00 9 LYS A N 13
ATOM 8292 C CA . LYS A 1 9 ? -14.236 -10.139 -7.977 1.00 0.00 9 LYS A CA 13
ATOM 8293 C C . LYS A 1 9 ? -13.091 -10.301 -6.982 1.00 0.00 9 LYS A C 13
ATOM 8294 O O . LYS A 1 9 ? -13.315 -10.577 -5.805 1.00 0.00 9 LYS A O 13
ATOM 8313 N N . GLU A 1 10 ? -11.865 -10.125 -7.465 1.00 0.00 10 GLU A N 13
ATOM 8314 C CA . GLU A 1 10 ? -10.685 -10.251 -6.616 1.00 0.00 10 GLU A CA 13
ATOM 8315 C C . GLU A 1 10 ? -10.307 -8.904 -6.007 1.00 0.00 10 GLU A C 13
ATOM 8316 O O . GLU A 1 10 ? -10.513 -7.854 -6.615 1.00 0.00 10 GLU A O 13
ATOM 8328 N N . LYS A 1 11 ? -9.754 -8.942 -4.799 1.00 0.00 11 LYS A N 13
ATOM 8329 C CA . LYS A 1 11 ? -9.345 -7.727 -4.105 1.00 0.00 11 LYS A CA 13
ATOM 8330 C C . LYS A 1 11 ? -7.869 -7.431 -4.348 1.00 0.00 11 LYS A C 13
ATOM 8331 O O . LYS A 1 11 ? -7.009 -8.282 -4.113 1.00 0.00 11 LYS A O 13
ATOM 8350 N N . CYS A 1 12 ? -7.582 -6.222 -4.817 1.00 0.00 12 CYS A N 13
ATOM 8351 C CA . CYS A 1 12 ? -6.208 -5.815 -5.091 1.00 0.00 12 CYS A CA 13
ATOM 8352 C C . CYS A 1 12 ? -6.061 -4.300 -4.995 1.00 0.00 12 CYS A C 13
ATOM 8353 O O . CYS A 1 12 ? -7.048 -3.578 -4.852 1.00 0.00 12 CYS A O 13
ATOM 8361 N N . PHE A 1 13 ? -4.822 -3.825 -5.073 1.00 0.00 13 PHE A N 13
ATOM 8362 C CA . PHE A 1 13 ? -4.546 -2.395 -4.992 1.00 0.00 13 PHE A CA 13
ATOM 8363 C C . PHE A 1 13 ? -3.275 -2.043 -5.760 1.00 0.00 13 PHE A C 13
ATOM 8364 O O . PHE A 1 13 ? -2.276 -2.761 -5.693 1.00 0.00 13 PHE A O 13
ATOM 8381 N N . LYS A 1 14 ? -3.319 -0.934 -6.489 1.00 0.00 14 LYS A N 13
ATOM 8382 C CA . LYS A 1 14 ? -2.173 -0.484 -7.270 1.00 0.00 14 LYS A CA 13
ATOM 8383 C C . LYS A 1 14 ? -1.776 0.937 -6.884 1.00 0.00 14 LYS A C 13
ATOM 8384 O O . LYS A 1 14 ? -2.618 1.833 -6.822 1.00 0.00 14 LYS A O 13
ATOM 8403 N N . CYS A 1 15 ? -0.487 1.137 -6.626 1.00 0.00 15 CYS A N 13
ATOM 8404 C CA . CYS A 1 15 ? 0.022 2.449 -6.247 1.00 0.00 15 CYS A CA 13
ATOM 8405 C C . CYS A 1 15 ? -0.199 3.463 -7.366 1.00 0.00 15 CYS A C 13
ATOM 8406 O O . CYS A 1 15 ? -0.678 3.116 -8.445 1.00 0.00 15 CYS A O 13
ATOM 8413 N N . ASN A 1 16 ? 0.154 4.716 -7.100 1.00 0.00 16 ASN A N 13
ATOM 8414 C CA . ASN A 1 16 ? -0.006 5.781 -8.084 1.00 0.00 16 ASN A CA 13
ATOM 8415 C C . ASN A 1 16 ? 1.344 6.196 -8.661 1.00 0.00 16 ASN A C 13
ATOM 8416 O O . ASN A 1 16 ? 1.506 6.303 -9.877 1.00 0.00 16 ASN A O 13
ATOM 8427 N N . LYS A 1 17 ? 2.311 6.428 -7.780 1.00 0.00 17 LYS A N 13
ATOM 8428 C CA . LYS A 1 17 ? 3.648 6.830 -8.199 1.00 0.00 17 LYS A CA 13
ATOM 8429 C C . LYS A 1 17 ? 4.365 5.682 -8.903 1.00 0.00 17 LYS A C 13
ATOM 8430 O O . LYS A 1 17 ? 4.509 5.683 -10.126 1.00 0.00 17 LYS A O 13
ATOM 8449 N N . CYS A 1 18 ? 4.813 4.704 -8.123 1.00 0.00 18 CYS A N 13
ATOM 8450 C CA . CYS A 1 18 ? 5.515 3.549 -8.670 1.00 0.00 18 CYS A CA 13
ATOM 8451 C C . CYS A 1 18 ? 4.576 2.693 -9.516 1.00 0.00 18 CYS A C 13
ATOM 8452 O O . CYS A 1 18 ? 4.996 2.074 -10.492 1.00 0.00 18 CYS A O 13
ATOM 8459 N N . GLU A 1 19 ? 3.303 2.665 -9.132 1.00 0.00 19 GLU A N 13
ATOM 8460 C CA . GLU A 1 19 ? 2.306 1.885 -9.855 1.00 0.00 19 GLU A CA 13
ATOM 8461 C C . GLU A 1 19 ? 2.523 0.390 -9.638 1.00 0.00 19 GLU A C 13
ATOM 8462 O O . GLU A 1 19 ? 2.449 -0.403 -10.578 1.00 0.00 19 GLU A O 13
ATOM 8474 N N . LYS A 1 20 ? 2.792 0.011 -8.393 1.00 0.00 20 LYS A N 13
ATOM 8475 C CA . LYS A 1 20 ? 3.019 -1.387 -8.051 1.00 0.00 20 LYS A CA 13
ATOM 8476 C C . LYS A 1 20 ? 1.800 -1.982 -7.353 1.00 0.00 20 LYS A C 13
ATOM 8477 O O . LYS A 1 20 ? 1.091 -1.291 -6.621 1.00 0.00 20 LYS A O 13
ATOM 8496 N N . THR A 1 21 ? 1.561 -3.269 -7.584 1.00 0.00 21 THR A N 13
ATOM 8497 C CA . THR A 1 21 ? 0.428 -3.957 -6.978 1.00 0.00 21 THR A CA 13
ATOM 8498 C C . THR A 1 21 ? 0.810 -4.571 -5.636 1.00 0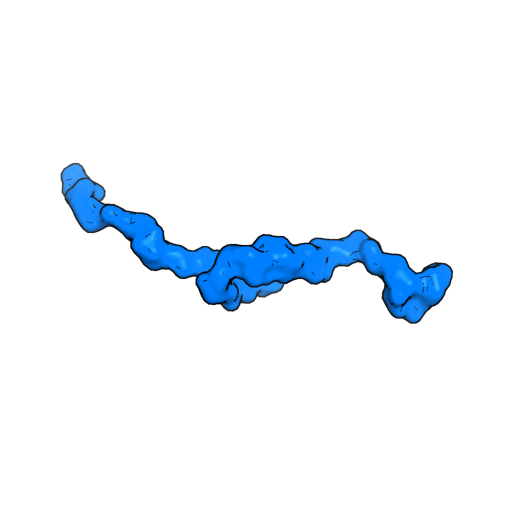.00 21 THR A C 13
ATOM 8499 O O . THR A 1 21 ? 1.917 -5.085 -5.470 1.00 0.00 21 THR A O 13
ATOM 8510 N N . PHE A 1 22 ? -0.111 -4.514 -4.681 1.00 0.00 22 PHE A N 13
ATOM 8511 C CA . PHE A 1 22 ? 0.130 -5.065 -3.352 1.00 0.00 22 PHE A CA 13
ATOM 8512 C C . PHE A 1 22 ? -0.904 -6.133 -3.010 1.00 0.00 22 PHE A C 13
ATOM 8513 O O . PHE A 1 22 ? -1.959 -6.214 -3.638 1.00 0.00 22 PHE A O 13
ATOM 8530 N N . SER A 1 23 ? -0.592 -6.951 -2.010 1.00 0.00 23 SER A N 13
ATOM 8531 C CA . SER A 1 23 ? -1.491 -8.018 -1.586 1.00 0.00 23 SER A CA 13
ATOM 8532 C C . SER A 1 23 ? -2.505 -7.502 -0.568 1.00 0.00 23 SER A C 13
ATOM 8533 O O . SER A 1 23 ? -3.705 -7.745 -0.694 1.00 0.00 23 SER A O 13
ATOM 8541 N N . CYS A 1 24 ? -2.012 -6.789 0.438 1.00 0.00 24 CYS A N 13
ATOM 8542 C CA . CYS A 1 24 ? -2.873 -6.239 1.479 1.00 0.00 24 CYS A CA 13
ATOM 8543 C C . CYS A 1 24 ? -3.118 -4.751 1.251 1.00 0.00 24 CYS A C 13
ATOM 8544 O O . CYS A 1 24 ? -2.446 -4.118 0.436 1.00 0.00 24 CYS A O 13
ATOM 8552 N N . SER A 1 25 ? -4.086 -4.198 1.976 1.00 0.00 25 SER A N 13
ATOM 8553 C CA . SER A 1 25 ? -4.424 -2.785 1.849 1.00 0.00 25 SER A CA 13
ATOM 8554 C C . SER A 1 25 ? -3.500 -1.926 2.707 1.00 0.00 25 SER A C 13
ATOM 8555 O O . SER A 1 25 ? -2.792 -1.056 2.199 1.00 0.00 25 SER A O 13
ATOM 8563 N N . LYS A 1 26 ? -3.511 -2.178 4.012 1.00 0.00 26 LYS A N 13
ATOM 8564 C CA . LYS A 1 26 ? -2.674 -1.430 4.943 1.00 0.00 26 LYS A CA 13
ATOM 8565 C C . LYS A 1 26 ? -1.214 -1.454 4.502 1.00 0.00 26 LYS A C 13
ATOM 8566 O O . LYS A 1 26 ? -0.436 -0.566 4.851 1.00 0.00 26 LYS A O 13
ATOM 8585 N N . TYR A 1 27 ? -0.850 -2.474 3.733 1.00 0.00 27 TYR A N 13
ATOM 8586 C CA . TYR A 1 27 ? 0.517 -2.613 3.245 1.00 0.00 27 TYR A CA 13
ATOM 8587 C C . TYR A 1 27 ? 0.848 -1.522 2.231 1.00 0.00 27 TYR A C 13
ATOM 8588 O O . TYR A 1 27 ? 1.950 -0.973 2.229 1.00 0.00 27 TYR A O 13
ATOM 8606 N N . LEU A 1 28 ? -0.116 -1.212 1.371 1.00 0.00 28 LEU A N 13
ATOM 8607 C CA . LEU A 1 28 ? 0.071 -0.185 0.351 1.00 0.00 28 LEU A CA 13
ATOM 8608 C C . LEU A 1 28 ? 0.082 1.206 0.975 1.00 0.00 28 LEU A C 13
ATOM 8609 O O . LEU A 1 28 ? 1.062 1.944 0.859 1.00 0.00 28 LEU A O 13
ATOM 8625 N N . THR A 1 29 ? -1.014 1.561 1.639 1.00 0.00 29 THR A N 13
ATOM 8626 C CA . THR A 1 29 ? -1.131 2.863 2.282 1.00 0.00 29 THR A CA 13
ATOM 8627 C C . THR A 1 29 ? 0.201 3.302 2.880 1.00 0.00 29 THR A C 13
ATOM 8628 O O . THR A 1 29 ? 0.744 4.343 2.509 1.00 0.00 29 THR A O 13
ATOM 8639 N N . GLN A 1 30 ? 0.723 2.502 3.804 1.00 0.00 30 GLN A N 13
ATOM 8640 C CA . GLN A 1 30 ? 1.992 2.810 4.452 1.00 0.00 30 GLN A CA 13
ATOM 8641 C C . GLN A 1 30 ? 3.105 2.970 3.421 1.00 0.00 30 GLN A C 13
ATOM 8642 O O . GLN A 1 30 ? 3.939 3.870 3.527 1.00 0.00 30 GLN A O 13
ATOM 8656 N N . HIS A 1 31 ? 3.111 2.092 2.423 1.00 0.00 31 HIS A N 13
ATOM 8657 C CA . HIS A 1 31 ? 4.122 2.136 1.372 1.00 0.00 31 HIS A CA 13
ATOM 8658 C C . HIS A 1 31 ? 4.069 3.464 0.623 1.00 0.00 31 HIS A C 13
ATOM 8659 O O . HIS A 1 31 ? 5.047 4.211 0.597 1.00 0.00 31 HIS A O 13
ATOM 8673 N N . GLU A 1 32 ? 2.922 3.751 0.016 1.00 0.00 32 GLU A N 13
ATOM 8674 C CA . GLU A 1 32 ? 2.744 4.988 -0.735 1.00 0.00 32 GLU A CA 13
ATOM 8675 C C . GLU A 1 32 ? 3.527 6.131 -0.094 1.00 0.00 32 GLU A C 13
ATOM 8676 O O . GLU A 1 32 ? 4.007 7.031 -0.782 1.00 0.00 32 GLU A O 13
ATOM 8688 N N . ARG A 1 33 ? 3.650 6.087 1.229 1.00 0.00 33 ARG A N 13
ATOM 8689 C CA . ARG A 1 33 ? 4.373 7.118 1.963 1.00 0.00 33 ARG A CA 13
ATOM 8690 C C . ARG A 1 33 ? 5.767 7.325 1.380 1.00 0.00 33 ARG A C 13
ATOM 8691 O O . ARG A 1 33 ? 6.170 8.453 1.094 1.00 0.00 33 ARG A O 13
ATOM 8712 N N . ILE A 1 34 ? 6.499 6.230 1.206 1.00 0.00 34 ILE A N 13
ATOM 8713 C CA . ILE A 1 34 ? 7.848 6.291 0.657 1.00 0.00 34 ILE A CA 13
ATOM 8714 C C . ILE A 1 34 ? 7.938 7.322 -0.464 1.00 0.00 34 ILE A C 13
ATOM 8715 O O . ILE A 1 34 ? 9.009 7.864 -0.739 1.00 0.00 34 ILE A O 13
ATOM 8731 N N . HIS A 1 35 ? 6.806 7.589 -1.107 1.00 0.00 35 HIS A N 13
ATOM 8732 C CA . HIS A 1 35 ? 6.756 8.557 -2.197 1.00 0.00 35 HIS A CA 13
ATOM 8733 C C . HIS A 1 35 ? 6.460 9.957 -1.668 1.00 0.00 35 HIS A C 13
ATOM 8734 O O . HIS A 1 35 ? 5.324 10.427 -1.726 1.00 0.00 35 HIS A O 13
ATOM 8748 N N . THR A 1 36 ? 7.490 10.618 -1.149 1.00 0.00 36 THR A N 13
ATOM 8749 C CA . THR A 1 36 ? 7.340 11.963 -0.607 1.00 0.00 36 THR A CA 13
ATOM 8750 C C . THR A 1 36 ? 8.241 12.953 -1.337 1.00 0.00 36 THR A C 13
ATOM 8751 O O . THR A 1 36 ? 9.379 13.188 -0.929 1.00 0.00 36 THR A O 13
ATOM 8762 N N . ARG A 1 37 ? 7.725 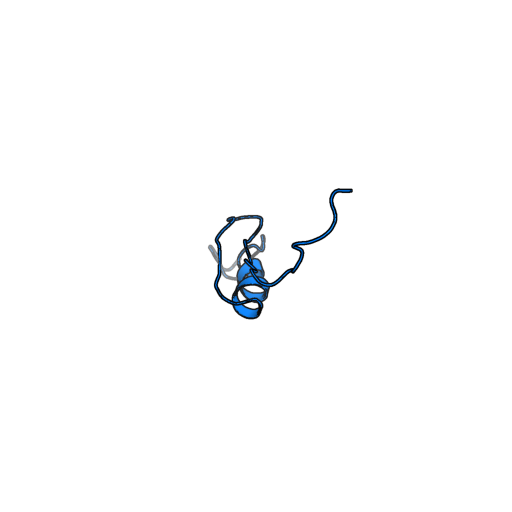13.532 -2.416 1.00 0.00 37 ARG A N 13
ATOM 8763 C CA . ARG A 1 37 ? 8.484 14.497 -3.202 1.00 0.00 37 ARG A CA 13
ATOM 8764 C C . ARG A 1 37 ? 8.161 15.925 -2.769 1.00 0.00 37 ARG A C 13
ATOM 8765 O O . ARG A 1 37 ? 7.008 16.257 -2.500 1.00 0.00 37 ARG A O 13
ATOM 8786 N N . GLY A 1 38 ? 9.190 16.764 -2.704 1.00 0.00 38 GLY A N 13
ATOM 8787 C CA . GLY A 1 38 ? 8.996 18.146 -2.302 1.00 0.00 38 GLY A CA 13
ATOM 8788 C C . GLY A 1 38 ? 10.268 18.781 -1.778 1.00 0.00 38 GLY A C 13
ATOM 8789 O O . GLY A 1 38 ? 10.389 19.050 -0.582 1.00 0.00 38 GLY A O 13
ATOM 8793 N N . VAL A 1 39 ? 11.220 19.022 -2.673 1.00 0.00 39 VAL A N 13
ATOM 8794 C CA . VAL A 1 39 ? 12.490 19.630 -2.294 1.00 0.00 39 VAL A CA 13
ATOM 8795 C C . VAL A 1 39 ? 13.153 20.308 -3.488 1.00 0.00 39 VAL A C 13
ATOM 8796 O O . VAL A 1 39 ? 13.348 19.692 -4.536 1.00 0.00 39 VAL A O 13
ATOM 8809 N N . LYS A 1 40 ? 13.499 21.580 -3.322 1.00 0.00 40 LYS A N 13
ATOM 8810 C CA . LYS A 1 40 ? 14.142 22.343 -4.384 1.00 0.00 40 LYS A CA 13
ATOM 8811 C C . LYS A 1 40 ? 15.601 22.630 -4.042 1.00 0.00 40 LYS A C 13
ATOM 8812 O O . LYS A 1 40 ? 16.000 22.562 -2.879 1.00 0.00 40 LYS A O 13
ATOM 8831 N N . SER A 1 41 ? 16.391 22.952 -5.061 1.00 0.00 41 SER A N 13
ATOM 8832 C CA . SER A 1 41 ? 17.806 23.247 -4.867 1.00 0.00 41 SER A CA 13
ATOM 8833 C C . SER A 1 41 ? 18.419 22.310 -3.831 1.00 0.00 41 SER A C 13
ATOM 8834 O O . SER A 1 41 ? 19.205 22.733 -2.984 1.00 0.00 41 SER A O 13
ATOM 8842 N N . GLY A 1 42 ? 18.053 21.034 -3.905 1.00 0.00 42 GLY A N 13
ATOM 8843 C CA . GLY A 1 42 ? 18.576 20.057 -2.968 1.00 0.00 42 GLY A CA 13
ATOM 8844 C C . GLY A 1 42 ? 19.268 18.901 -3.662 1.00 0.00 42 GLY A C 13
ATOM 8845 O O . GLY A 1 42 ? 18.784 17.769 -3.663 1.00 0.00 42 GLY A O 13
ATOM 8849 N N . PRO A 1 43 ? 20.429 19.182 -4.273 1.00 0.00 43 PRO A N 13
ATOM 8850 C CA . PRO A 1 43 ? 21.213 18.170 -4.986 1.00 0.00 43 PRO A CA 13
ATOM 8851 C C . PRO A 1 43 ? 21.844 17.152 -4.041 1.00 0.00 43 PRO A C 13
ATOM 8852 O O . PRO A 1 43 ? 22.297 16.091 -4.469 1.00 0.00 43 PRO A O 13
ATOM 8863 N N . SER A 1 44 ? 21.869 17.483 -2.754 1.00 0.00 44 SER A N 13
ATOM 8864 C CA . SER A 1 44 ? 22.447 16.600 -1.749 1.00 0.00 44 SER A CA 13
ATOM 8865 C C . SER A 1 44 ? 21.613 15.332 -1.596 1.00 0.00 44 SER A C 13
ATOM 8866 O O . SER A 1 44 ? 20.398 15.393 -1.410 1.00 0.00 44 SER A O 13
ATOM 8874 N N . SER A 1 45 ? 22.275 14.182 -1.676 1.00 0.00 45 SER A N 13
ATOM 8875 C CA . SER A 1 45 ? 21.595 12.898 -1.551 1.00 0.00 45 SER A CA 13
ATOM 8876 C C . SER A 1 45 ? 22.557 11.820 -1.060 1.00 0.00 45 SER A C 13
ATOM 8877 O O . SER A 1 45 ? 23.416 11.352 -1.806 1.00 0.00 45 SER A O 13
ATOM 8885 N N . GLY A 1 46 ? 22.405 11.430 0.203 1.00 0.00 46 GLY A N 13
ATOM 8886 C CA . GLY A 1 46 ? 23.266 10.411 0.773 1.00 0.00 46 GLY A CA 13
ATOM 8887 C C . GLY A 1 46 ? 23.303 9.148 -0.065 1.00 0.00 46 GLY A C 13
ATOM 8888 O O . GLY A 1 46 ? 24.242 8.365 0.073 1.00 0.00 46 GLY A O 13
ATOM 8893 N N . GLY A 1 1 ? -16.648 -13.283 -29.802 1.00 0.00 1 GLY A N 14
ATOM 8894 C CA . GLY A 1 1 ? -15.537 -13.584 -28.919 1.00 0.00 1 GLY A CA 14
ATOM 8895 C C . GLY A 1 1 ? -14.653 -12.378 -28.666 1.00 0.00 1 GLY A C 14
ATOM 8896 O O . GLY A 1 1 ? -15.147 -11.285 -28.389 1.00 0.00 1 GLY A O 14
ATOM 8900 N N . SER A 1 2 ? -13.342 -12.577 -28.761 1.00 0.00 2 SER A N 14
ATOM 8901 C CA . SER A 1 2 ? -12.387 -11.498 -28.535 1.00 0.00 2 SER A CA 14
ATOM 8902 C C . SER A 1 2 ? -12.510 -10.952 -27.116 1.00 0.00 2 SER A C 14
ATOM 8903 O O . SER A 1 2 ? -12.470 -9.741 -26.900 1.00 0.00 2 SER A O 14
ATOM 8911 N N . SER A 1 3 ? -12.661 -11.854 -26.152 1.00 0.00 3 SER A N 14
ATOM 8912 C CA . SER A 1 3 ? -12.794 -11.464 -24.754 1.00 0.00 3 SER A CA 14
ATOM 8913 C C . SER A 1 3 ? -12.233 -12.543 -23.833 1.00 0.00 3 SER A C 14
ATOM 8914 O O . SER A 1 3 ? -12.108 -13.704 -24.222 1.00 0.00 3 SER A O 14
ATOM 8922 N N . GLY A 1 4 ? -11.896 -12.151 -22.608 1.00 0.00 4 GLY A N 14
ATOM 8923 C CA . GLY A 1 4 ? -11.351 -13.095 -21.650 1.00 0.00 4 GLY A CA 14
ATOM 8924 C C . GLY A 1 4 ? -10.531 -12.417 -20.570 1.00 0.00 4 GLY A C 14
ATOM 8925 O O . GLY A 1 4 ? -9.301 -12.423 -20.620 1.00 0.00 4 GLY A O 14
ATOM 8929 N N . SER A 1 5 ? -11.214 -11.830 -19.592 1.00 0.00 5 SER A N 14
ATOM 8930 C CA . SER A 1 5 ? -10.540 -11.140 -18.497 1.00 0.00 5 SER A CA 14
ATOM 8931 C C . SER A 1 5 ? -9.888 -12.138 -17.546 1.00 0.00 5 SER A C 14
ATOM 8932 O O . SER A 1 5 ? -10.547 -12.704 -16.674 1.00 0.00 5 SER A O 14
ATOM 8940 N N . SER A 1 6 ? -8.587 -12.348 -17.720 1.00 0.00 6 SER A N 14
ATOM 8941 C CA . SER A 1 6 ? -7.844 -13.281 -16.880 1.00 0.00 6 SER A CA 14
ATOM 8942 C C . SER A 1 6 ? -6.934 -12.532 -15.911 1.00 0.00 6 SER A C 14
ATOM 8943 O O . SER A 1 6 ? -6.350 -11.506 -16.257 1.00 0.00 6 SER A O 14
ATOM 8951 N N . GLY A 1 7 ? -6.817 -13.054 -14.694 1.00 0.00 7 GLY A N 14
ATOM 8952 C CA . GLY A 1 7 ? -5.977 -12.424 -13.693 1.00 0.00 7 GLY A CA 14
ATOM 8953 C C . GLY A 1 7 ? -6.466 -12.678 -12.281 1.00 0.00 7 GLY A C 14
ATOM 8954 O O . GLY A 1 7 ? -6.839 -13.800 -11.940 1.00 0.00 7 GLY A O 14
ATOM 8958 N N . GLN A 1 8 ? -6.464 -11.634 -11.458 1.00 0.00 8 GLN A N 14
ATOM 8959 C CA . GLN A 1 8 ? -6.908 -11.752 -10.075 1.00 0.00 8 GLN A CA 14
ATOM 8960 C C . GLN A 1 8 ? -8.274 -11.099 -9.885 1.00 0.00 8 GLN A C 14
ATOM 8961 O O . GLN A 1 8 ? -8.519 -9.994 -10.370 1.00 0.00 8 GLN A O 14
ATOM 8975 N N . LYS A 1 9 ? -9.160 -11.789 -9.176 1.00 0.00 9 LYS A N 14
ATOM 8976 C CA . LYS A 1 9 ? -10.502 -11.277 -8.920 1.00 0.00 9 LYS A CA 14
ATOM 8977 C C . LYS A 1 9 ? -10.504 -10.329 -7.725 1.00 0.00 9 LYS A C 14
ATOM 8978 O O . LYS A 1 9 ? -10.912 -9.174 -7.840 1.00 0.00 9 LYS A O 14
ATOM 8997 N N . GLU A 1 10 ? -10.044 -10.825 -6.581 1.00 0.00 10 GLU A N 14
ATOM 8998 C CA . GLU A 1 10 ? -9.992 -10.020 -5.366 1.00 0.00 10 GLU A CA 14
ATOM 8999 C C . GLU A 1 10 ? -9.623 -8.575 -5.686 1.00 0.00 10 GLU A C 14
ATOM 9000 O O . GLU A 1 10 ? -8.743 -8.314 -6.507 1.00 0.00 10 GLU A O 14
ATOM 9012 N N . LYS A 1 11 ? -10.302 -7.638 -5.033 1.00 0.00 11 LYS A N 14
ATOM 9013 C CA . LYS A 1 11 ? -10.047 -6.218 -5.246 1.00 0.00 11 LYS A CA 14
ATOM 9014 C C . LYS A 1 11 ? -8.578 -5.888 -5.005 1.00 0.00 11 LYS A C 14
ATOM 9015 O O . LYS A 1 11 ? -8.144 -5.745 -3.861 1.00 0.00 11 LYS A O 14
ATOM 9034 N N . CYS A 1 12 ? -7.818 -5.765 -6.087 1.00 0.00 12 CYS A N 14
ATOM 9035 C CA . CYS A 1 12 ? -6.397 -5.450 -5.993 1.00 0.00 12 CYS A CA 14
ATOM 9036 C C . CYS A 1 12 ? -6.183 -3.951 -5.814 1.00 0.00 12 CYS A C 14
ATOM 9037 O O . CYS A 1 12 ? -7.023 -3.142 -6.210 1.00 0.00 12 CYS A O 14
ATOM 9045 N N . PHE A 1 13 ? -5.055 -3.587 -5.213 1.00 0.00 13 PHE A N 14
ATOM 9046 C CA . PHE A 1 13 ? -4.732 -2.184 -4.978 1.00 0.00 13 PHE A CA 14
ATOM 9047 C C . PHE A 1 13 ? -3.432 -1.801 -5.679 1.00 0.00 13 PHE A C 14
ATOM 9048 O O . PHE A 1 13 ? -2.374 -2.367 -5.404 1.00 0.00 13 PHE A O 14
ATOM 9065 N N . LYS A 1 14 ? -3.519 -0.835 -6.588 1.00 0.00 14 LYS A N 14
ATOM 9066 C CA . LYS A 1 14 ? -2.352 -0.374 -7.329 1.00 0.00 14 LYS A CA 14
ATOM 9067 C C . LYS A 1 14 ? -1.914 1.007 -6.851 1.00 0.00 14 LYS A C 14
ATOM 9068 O O . LYS A 1 14 ? -2.723 1.784 -6.342 1.00 0.00 14 LYS A O 14
ATOM 9087 N N . CYS A 1 15 ? -0.631 1.307 -7.019 1.00 0.00 15 CYS A N 14
ATOM 9088 C CA . CYS A 1 15 ? -0.085 2.594 -6.606 1.00 0.00 15 CYS A CA 14
ATOM 9089 C C . CYS A 1 15 ? -0.086 3.584 -7.768 1.00 0.00 15 CYS A C 14
ATOM 9090 O O . CYS A 1 15 ? 0.122 3.204 -8.920 1.00 0.00 15 CYS A O 14
ATOM 9097 N N . ASN A 1 16 ? -0.321 4.854 -7.456 1.00 0.00 16 ASN A N 14
ATOM 9098 C CA . ASN A 1 16 ? -0.349 5.898 -8.474 1.00 0.00 16 ASN A CA 14
ATOM 9099 C C . ASN A 1 16 ? 1.000 6.603 -8.568 1.00 0.00 16 ASN A C 14
ATOM 9100 O O . ASN A 1 16 ? 1.083 7.756 -8.990 1.00 0.00 16 ASN A O 14
ATOM 9111 N N . LYS A 1 17 ? 2.057 5.901 -8.172 1.00 0.00 17 LYS A N 14
ATOM 9112 C CA . LYS A 1 17 ? 3.404 6.456 -8.213 1.00 0.00 17 LYS A CA 14
ATOM 9113 C C . LYS A 1 17 ? 4.388 5.455 -8.811 1.00 0.00 17 LYS A C 14
ATOM 9114 O O . LYS A 1 17 ? 5.028 5.729 -9.827 1.00 0.00 17 LYS A O 14
ATOM 9133 N N . CYS A 1 18 ? 4.502 4.293 -8.176 1.00 0.00 18 CYS A N 14
ATOM 9134 C CA . CYS A 1 18 ? 5.407 3.251 -8.646 1.00 0.00 18 CYS A CA 14
ATOM 9135 C C . CYS A 1 18 ? 4.672 2.255 -9.539 1.00 0.00 18 CYS A C 14
ATOM 9136 O O . CYS A 1 18 ? 5.272 1.627 -10.410 1.00 0.00 18 CYS A O 14
ATOM 9143 N N . GLU A 1 19 ? 3.369 2.117 -9.315 1.00 0.00 19 GLU A N 14
ATOM 9144 C CA . GLU A 1 19 ? 2.552 1.198 -10.098 1.00 0.00 19 GLU A CA 14
ATOM 9145 C C . GLU A 1 19 ? 2.841 -0.250 -9.713 1.00 0.00 19 GLU A C 14
ATOM 9146 O O . GLU A 1 19 ? 2.903 -1.133 -10.569 1.00 0.00 19 GLU A O 14
ATOM 9158 N N . LYS A 1 20 ? 3.018 -0.487 -8.418 1.00 0.00 20 LYS A N 14
ATOM 9159 C CA . LYS A 1 20 ? 3.300 -1.827 -7.916 1.00 0.00 20 LYS A CA 14
ATOM 9160 C C . LYS A 1 20 ? 2.096 -2.394 -7.171 1.00 0.00 20 LYS A C 14
ATOM 9161 O O . LYS A 1 20 ? 1.598 -1.789 -6.221 1.00 0.00 20 LYS A O 14
ATOM 9180 N N . THR A 1 21 ? 1.631 -3.561 -7.608 1.00 0.00 21 THR A N 14
ATOM 9181 C CA . THR A 1 21 ? 0.485 -4.209 -6.983 1.00 0.00 21 THR A CA 14
ATOM 9182 C C . THR A 1 21 ? 0.889 -4.916 -5.694 1.00 0.00 21 THR A C 14
ATOM 9183 O O . THR A 1 21 ? 1.871 -5.658 -5.662 1.00 0.00 21 THR A O 14
ATOM 9194 N N . PHE A 1 22 ? 0.126 -4.682 -4.632 1.00 0.00 22 PHE A N 14
ATOM 9195 C CA . PHE A 1 22 ? 0.405 -5.296 -3.339 1.00 0.00 22 PHE A CA 14
ATOM 9196 C C . PHE A 1 22 ? -0.648 -6.347 -2.997 1.00 0.00 22 PHE A C 14
ATOM 9197 O O . PHE A 1 22 ? -1.609 -6.542 -3.741 1.00 0.00 22 PHE A O 14
ATOM 9214 N N . SER A 1 23 ? -0.459 -7.020 -1.867 1.00 0.00 23 SER A N 14
ATOM 9215 C CA . SER A 1 23 ? -1.389 -8.054 -1.428 1.00 0.00 23 SER A CA 14
ATOM 9216 C C . SER A 1 23 ? -2.526 -7.450 -0.609 1.00 0.00 23 SER A C 14
ATOM 9217 O O . SER A 1 23 ? -3.698 -7.575 -0.966 1.00 0.00 23 SER A O 14
ATOM 9225 N N . CYS A 1 24 ? -2.170 -6.795 0.491 1.00 0.00 24 CYS A N 14
ATOM 9226 C CA . CYS A 1 24 ? -3.159 -6.172 1.363 1.00 0.00 24 CYS A CA 14
ATOM 9227 C C . CYS A 1 24 ? -3.083 -4.651 1.271 1.00 0.00 24 CYS A C 14
ATOM 9228 O O . CYS A 1 24 ? -2.202 -4.102 0.610 1.00 0.00 24 CYS A O 14
ATOM 9236 N N . SER A 1 25 ? -4.014 -3.976 1.937 1.00 0.00 25 SER A N 14
ATOM 9237 C CA . SER A 1 25 ? -4.057 -2.518 1.926 1.00 0.00 25 SER A CA 14
ATOM 9238 C C . SER A 1 25 ? -3.038 -1.938 2.902 1.00 0.00 25 SER A C 14
ATOM 9239 O O . SER A 1 25 ? -2.182 -1.138 2.523 1.00 0.00 25 SER A O 14
ATOM 9247 N N . LYS A 1 26 ? -3.135 -2.347 4.162 1.00 0.00 26 LYS A N 14
ATOM 9248 C CA . LYS A 1 26 ? -2.222 -1.871 5.195 1.00 0.00 26 LYS A CA 14
ATOM 9249 C C . LYS A 1 26 ? -0.798 -1.770 4.658 1.00 0.00 26 LYS A C 14
ATOM 9250 O O . LYS A 1 26 ? -0.079 -0.816 4.953 1.00 0.00 26 LYS A O 14
ATOM 9269 N N . TYR A 1 27 ? -0.398 -2.760 3.868 1.00 0.00 27 TYR A N 14
ATOM 9270 C CA . TYR A 1 27 ? 0.941 -2.784 3.291 1.00 0.00 27 TYR A CA 14
ATOM 9271 C C . TYR A 1 27 ? 1.133 -1.628 2.313 1.00 0.00 27 TYR A C 14
ATOM 9272 O O . TYR A 1 27 ? 2.188 -0.992 2.284 1.00 0.00 27 TYR A O 14
ATOM 9290 N N . LEU A 1 28 ? 0.106 -1.361 1.514 1.00 0.00 28 LEU A N 14
ATOM 9291 C CA . LEU A 1 28 ? 0.159 -0.282 0.534 1.00 0.00 28 LEU A CA 14
ATOM 9292 C C . LEU A 1 28 ? 0.047 1.078 1.216 1.00 0.00 28 LEU A C 14
ATOM 9293 O O . LEU A 1 28 ? 0.907 1.944 1.045 1.00 0.00 28 LEU A O 14
ATOM 9309 N N . THR A 1 29 ? -1.017 1.260 1.992 1.00 0.00 29 THR A N 14
ATOM 9310 C CA . THR A 1 29 ? -1.240 2.514 2.701 1.00 0.00 29 THR A CA 14
ATOM 9311 C C . THR A 1 29 ? 0.074 3.109 3.193 1.00 0.00 29 THR A C 14
ATOM 9312 O O . THR A 1 29 ? 0.470 4.195 2.771 1.00 0.00 29 THR A O 14
ATOM 9323 N N . GLN A 1 30 ? 0.744 2.391 4.088 1.00 0.00 30 GLN A N 14
ATOM 9324 C CA . GLN A 1 30 ? 2.015 2.849 4.638 1.00 0.00 30 GLN A CA 14
ATOM 9325 C C . GLN A 1 30 ? 3.040 3.069 3.530 1.00 0.00 30 GLN A C 14
ATOM 9326 O O . GLN A 1 30 ? 3.766 4.064 3.530 1.00 0.00 30 GLN A O 14
ATOM 9340 N N . HIS A 1 31 ? 3.094 2.134 2.587 1.00 0.00 31 HIS A N 14
ATOM 9341 C CA . HIS A 1 31 ? 4.031 2.226 1.473 1.00 0.00 31 HIS A CA 14
ATOM 9342 C C . HIS A 1 31 ? 3.909 3.574 0.770 1.00 0.00 31 HIS A C 14
ATOM 9343 O O . HIS A 1 31 ? 4.883 4.319 0.664 1.00 0.00 31 HIS A O 14
ATOM 9357 N N . GLU A 1 32 ? 2.707 3.881 0.293 1.00 0.00 32 GLU A N 14
ATOM 9358 C CA . GLU A 1 32 ? 2.459 5.140 -0.401 1.00 0.00 32 GLU A CA 14
ATOM 9359 C C . GLU A 1 32 ? 3.311 6.261 0.187 1.00 0.00 32 GLU A C 14
ATOM 9360 O O . GLU A 1 32 ? 3.731 7.174 -0.525 1.00 0.00 32 GLU A O 14
ATOM 9372 N N . ARG A 1 33 ? 3.562 6.185 1.489 1.00 0.00 33 ARG A N 14
ATOM 9373 C CA . ARG A 1 33 ? 4.362 7.194 2.173 1.00 0.00 33 ARG A CA 14
ATOM 9374 C C . ARG A 1 33 ? 5.693 7.410 1.459 1.00 0.00 33 ARG A C 14
ATOM 9375 O O . ARG A 1 33 ? 6.075 8.543 1.167 1.00 0.00 33 ARG A O 14
ATOM 9396 N N . ILE A 1 34 ? 6.393 6.315 1.180 1.00 0.00 34 ILE A N 14
ATOM 9397 C CA . ILE A 1 34 ? 7.680 6.385 0.500 1.00 0.00 34 ILE A CA 14
ATOM 9398 C C . ILE A 1 34 ? 7.663 7.440 -0.602 1.00 0.00 34 ILE A C 14
ATOM 9399 O O . ILE A 1 34 ? 8.705 7.977 -0.977 1.00 0.00 34 ILE A O 14
ATOM 9415 N N . HIS A 1 35 ? 6.472 7.733 -1.114 1.00 0.00 35 HIS A N 14
ATOM 9416 C CA . HIS A 1 35 ? 6.318 8.726 -2.171 1.00 0.00 35 HIS A CA 14
ATOM 9417 C C . HIS A 1 35 ? 5.912 10.078 -1.592 1.00 0.00 35 HIS A C 14
ATOM 9418 O O . HIS A 1 35 ? 4.730 10.421 -1.558 1.00 0.00 35 HIS A O 14
ATOM 9432 N N . THR A 1 36 ? 6.900 10.842 -1.136 1.00 0.00 36 THR A N 14
ATOM 9433 C CA . THR A 1 36 ? 6.645 12.155 -0.556 1.00 0.00 36 THR A CA 14
ATOM 9434 C C . THR A 1 36 ? 7.769 13.130 -0.887 1.00 0.00 36 THR A C 14
ATOM 9435 O O . THR A 1 36 ? 8.865 12.721 -1.271 1.00 0.00 36 THR A O 14
ATOM 9446 N N . ARG A 1 37 ? 7.491 14.420 -0.736 1.00 0.00 37 ARG A N 14
ATOM 9447 C CA . ARG A 1 37 ? 8.479 15.454 -1.019 1.00 0.00 37 ARG A CA 14
ATOM 9448 C C . ARG A 1 37 ? 8.641 16.393 0.172 1.00 0.00 37 ARG A C 14
ATOM 9449 O O . ARG A 1 37 ? 9.756 16.758 0.541 1.00 0.00 37 ARG A O 14
ATOM 9470 N N . GLY A 1 38 ? 7.519 16.781 0.770 1.00 0.00 38 GLY A N 14
ATOM 9471 C CA . GLY A 1 38 ? 7.558 17.674 1.913 1.00 0.00 38 GLY A CA 14
ATOM 9472 C C . GLY A 1 38 ? 8.237 17.049 3.116 1.00 0.00 38 GLY A C 14
ATOM 9473 O O . GLY A 1 38 ? 9.241 16.351 2.977 1.00 0.00 38 GLY A O 14
ATOM 9477 N N . VAL A 1 39 ? 7.688 17.300 4.300 1.00 0.00 39 VAL A N 14
ATOM 9478 C CA . VAL A 1 39 ? 8.247 16.756 5.532 1.00 0.00 39 VAL A CA 14
ATOM 9479 C C . VAL A 1 39 ? 9.769 16.841 5.529 1.00 0.00 39 VAL A C 14
ATOM 9480 O O . VAL A 1 39 ? 10.459 15.839 5.718 1.00 0.00 39 VAL A O 14
ATOM 9493 N N . LYS A 1 40 ? 10.288 18.045 5.313 1.00 0.00 40 LYS A N 14
ATOM 9494 C CA . LYS A 1 40 ? 11.730 18.264 5.287 1.00 0.00 40 LYS A CA 14
ATOM 9495 C C . LYS A 1 40 ? 12.136 19.338 6.291 1.00 0.00 40 LYS A C 14
ATOM 9496 O O . LYS A 1 40 ? 11.307 20.135 6.730 1.00 0.00 40 LYS A O 14
ATOM 9515 N N . SER A 1 41 ? 13.416 19.355 6.648 1.00 0.00 41 SER A N 14
ATOM 9516 C CA . SER A 1 41 ? 13.931 20.330 7.602 1.00 0.00 41 SER A CA 14
ATOM 9517 C C . SER A 1 41 ? 13.961 21.726 6.988 1.00 0.00 41 SER A C 14
ATOM 9518 O O . SER A 1 41 ? 14.580 21.946 5.947 1.00 0.00 41 SER A O 14
ATOM 9526 N N . GLY A 1 42 ? 13.288 22.669 7.641 1.00 0.00 42 GLY A N 14
ATOM 9527 C CA . GLY A 1 42 ? 13.250 24.032 7.146 1.00 0.00 42 GLY A CA 14
ATOM 9528 C C . GLY A 1 42 ? 14.617 24.533 6.722 1.00 0.00 42 GLY A C 14
ATOM 9529 O O . GLY A 1 42 ? 15.650 24.001 7.128 1.00 0.00 42 GLY A O 14
ATOM 9533 N N . PRO A 1 43 ? 14.633 25.580 5.884 1.00 0.00 43 PRO A N 14
ATOM 9534 C CA . PRO A 1 43 ? 15.877 26.175 5.385 1.00 0.00 43 PRO A CA 14
ATOM 9535 C C . PRO A 1 43 ? 16.646 26.911 6.477 1.00 0.00 43 PRO A C 14
ATOM 9536 O O . PRO A 1 43 ? 17.690 27.509 6.218 1.00 0.00 43 PRO A O 14
ATOM 9547 N N . SER A 1 44 ? 16.123 26.862 7.698 1.00 0.00 44 SER A N 14
ATOM 9548 C CA . SER A 1 44 ? 16.760 27.528 8.829 1.00 0.00 44 SER A CA 14
ATOM 9549 C C . SER A 1 44 ? 18.203 27.060 8.992 1.00 0.00 44 SER A C 14
ATOM 9550 O O . SER A 1 44 ? 18.621 26.077 8.381 1.00 0.00 44 SER A O 14
ATOM 9558 N N . SER A 1 45 ? 18.959 27.773 9.821 1.00 0.00 45 SER A N 14
ATOM 9559 C CA . SER A 1 45 ? 20.356 27.435 10.063 1.00 0.00 45 SER A CA 14
ATOM 9560 C C . SER A 1 45 ? 20.475 26.092 10.778 1.00 0.00 45 SER A C 14
ATOM 9561 O O . SER A 1 45 ? 20.148 25.973 11.957 1.00 0.00 45 SER A O 14
ATOM 9569 N N . GLY A 1 46 ? 20.945 25.082 10.052 1.00 0.00 46 GLY A N 14
ATOM 9570 C CA . GLY A 1 46 ? 21.099 23.761 10.631 1.00 0.00 46 GLY A CA 14
ATOM 9571 C C . GLY A 1 46 ? 22.475 23.176 10.385 1.00 0.00 46 GLY A C 14
ATOM 9572 O O . GLY A 1 46 ? 23.190 23.672 9.515 1.00 0.00 46 GLY A O 14
ATOM 9577 N N . GLY A 1 1 ? -12.695 -4.337 -29.969 1.00 0.00 1 GLY A N 15
ATOM 9578 C CA . GLY A 1 1 ? -13.160 -5.616 -29.468 1.00 0.00 1 GLY A CA 15
ATOM 9579 C C . GLY A 1 1 ? -12.613 -5.933 -28.090 1.00 0.00 1 GLY A C 15
ATOM 9580 O O . GLY A 1 1 ? -12.175 -7.054 -27.831 1.00 0.00 1 GLY A O 15
ATOM 9584 N N . SER A 1 2 ? -12.636 -4.942 -27.204 1.00 0.00 2 SER A N 15
ATOM 9585 C CA . SER A 1 2 ? -12.133 -5.119 -25.847 1.00 0.00 2 SER A CA 15
ATOM 9586 C C . SER A 1 2 ? -13.270 -5.047 -24.832 1.00 0.00 2 SER A C 15
ATOM 9587 O O . SER A 1 2 ? -13.690 -3.962 -24.430 1.00 0.00 2 SER A O 15
ATOM 9595 N N . SER A 1 3 ? -13.764 -6.211 -24.423 1.00 0.00 3 SER A N 15
ATOM 9596 C CA . SER A 1 3 ? -14.856 -6.281 -23.458 1.00 0.00 3 SER A CA 15
ATOM 9597 C C . SER A 1 3 ? -14.945 -7.673 -22.840 1.00 0.00 3 SER A C 15
ATOM 9598 O O . SER A 1 3 ? -14.360 -8.629 -23.348 1.00 0.00 3 SER A O 15
ATOM 9606 N N . GLY A 1 4 ? -15.682 -7.778 -21.738 1.00 0.00 4 GLY A N 15
ATOM 9607 C CA . GLY A 1 4 ? -15.835 -9.056 -21.067 1.00 0.00 4 GLY A CA 15
ATOM 9608 C C . GLY A 1 4 ? -14.944 -9.180 -19.846 1.00 0.00 4 GLY A C 15
ATOM 9609 O O . GLY A 1 4 ? -14.250 -10.182 -19.676 1.00 0.00 4 GLY A O 15
ATOM 9613 N N . SER A 1 5 ? -14.963 -8.159 -18.996 1.00 0.00 5 SER A N 15
ATOM 9614 C CA . SER A 1 5 ? -14.146 -8.155 -17.788 1.00 0.00 5 SER A CA 15
ATOM 9615 C C . SER A 1 5 ? -14.169 -9.523 -17.113 1.00 0.00 5 SER A C 15
ATOM 9616 O O . SER A 1 5 ? -15.232 -10.111 -16.911 1.00 0.00 5 SER A O 15
ATOM 9624 N N . SER A 1 6 ? -12.989 -10.025 -16.765 1.00 0.00 6 SER A N 15
ATOM 9625 C CA . SER A 1 6 ? -12.871 -11.325 -16.117 1.00 0.00 6 SER A CA 15
ATOM 9626 C C . SER A 1 6 ? -12.009 -11.231 -14.861 1.00 0.00 6 SER A C 15
ATOM 9627 O O . SER A 1 6 ? -10.790 -11.382 -14.919 1.00 0.00 6 SER A O 15
ATOM 9635 N N . GLY A 1 7 ? -12.653 -10.978 -13.726 1.00 0.00 7 GLY A N 15
ATOM 9636 C CA . GLY A 1 7 ? -11.931 -10.866 -12.472 1.00 0.00 7 GLY A CA 15
ATOM 9637 C C . GLY A 1 7 ? -12.304 -9.618 -11.697 1.00 0.00 7 GLY A C 15
ATOM 9638 O O . GLY A 1 7 ? -11.432 -8.903 -11.205 1.00 0.00 7 GLY A O 15
ATOM 9642 N N . GLN A 1 8 ? -13.603 -9.355 -11.591 1.00 0.00 8 GLN A N 15
ATOM 9643 C CA . GLN A 1 8 ? -14.088 -8.183 -10.872 1.00 0.00 8 GLN A CA 15
ATOM 9644 C C . GLN A 1 8 ? -14.274 -8.491 -9.390 1.00 0.00 8 GLN A C 15
ATOM 9645 O O . GLN A 1 8 ? -13.908 -7.692 -8.528 1.00 0.00 8 GLN A O 15
ATOM 9659 N N . LYS A 1 9 ? -14.847 -9.655 -9.101 1.00 0.00 9 LYS A N 15
ATOM 9660 C CA . LYS A 1 9 ? -15.082 -10.070 -7.723 1.00 0.00 9 LYS A CA 15
ATOM 9661 C C . LYS A 1 9 ? -13.914 -9.670 -6.827 1.00 0.00 9 LYS A C 15
ATOM 9662 O O . LYS A 1 9 ? -14.104 -9.020 -5.800 1.00 0.00 9 LYS A O 15
ATOM 9681 N N . GLU A 1 10 ? -12.708 -10.062 -7.225 1.00 0.00 10 GLU A N 15
ATOM 9682 C CA . GLU A 1 10 ? -11.510 -9.742 -6.457 1.00 0.00 10 GLU A CA 15
ATOM 9683 C C . GLU A 1 10 ? -10.968 -8.368 -6.840 1.00 0.00 10 GLU A C 15
ATOM 9684 O O . GLU A 1 10 ? -11.104 -7.931 -7.983 1.00 0.00 10 GLU A O 15
ATOM 9696 N N . LYS A 1 11 ? -10.354 -7.691 -5.876 1.00 0.00 11 LYS A N 15
ATOM 9697 C CA . LYS A 1 11 ? -9.790 -6.367 -6.111 1.00 0.00 11 LYS A CA 15
ATOM 9698 C C . LYS A 1 11 ? -8.323 -6.319 -5.696 1.00 0.00 11 LYS A C 15
ATOM 9699 O O . LYS A 1 11 ? -7.939 -6.886 -4.672 1.00 0.00 11 LYS A O 15
ATOM 9718 N N . CYS A 1 12 ? -7.509 -5.639 -6.496 1.00 0.00 12 CYS A N 15
ATOM 9719 C CA . CYS A 1 12 ? -6.084 -5.517 -6.211 1.00 0.00 12 CYS A CA 15
ATOM 9720 C C . CYS A 1 12 ? -5.695 -4.058 -5.996 1.00 0.00 12 CYS A C 15
ATOM 9721 O O . CYS A 1 12 ? -6.005 -3.194 -6.817 1.00 0.00 12 CYS A O 15
ATOM 9729 N N . PHE A 1 13 ? -5.017 -3.789 -4.885 1.00 0.00 13 PHE A N 15
ATOM 9730 C CA . PHE A 1 13 ? -4.588 -2.434 -4.560 1.00 0.00 13 PHE A CA 15
ATOM 9731 C C . PHE A 1 13 ? -3.301 -2.078 -5.299 1.00 0.00 13 PHE A C 15
ATOM 9732 O O . PHE A 1 13 ? -2.212 -2.502 -4.913 1.00 0.00 13 PHE A O 15
ATOM 9749 N N . LYS A 1 14 ? -3.435 -1.297 -6.365 1.00 0.00 14 LYS A N 15
ATOM 9750 C CA . LYS A 1 14 ? -2.285 -0.882 -7.160 1.00 0.00 14 LYS A CA 15
ATOM 9751 C C . LYS A 1 14 ? -1.965 0.591 -6.926 1.00 0.00 14 LYS A C 15
ATOM 9752 O O . LYS A 1 14 ? -2.858 1.439 -6.927 1.00 0.00 14 LYS A O 15
ATOM 9771 N N . CYS A 1 15 ? -0.685 0.889 -6.728 1.00 0.00 15 CYS A N 15
ATOM 9772 C CA . CYS A 1 15 ? -0.246 2.260 -6.494 1.00 0.00 15 CYS A CA 15
ATOM 9773 C C . CYS A 1 15 ? -0.323 3.082 -7.777 1.00 0.00 15 CYS A C 15
ATOM 9774 O O . CYS A 1 15 ? -0.710 2.575 -8.829 1.00 0.00 15 CYS A O 15
ATOM 9781 N N . ASN A 1 16 ? 0.050 4.354 -7.682 1.00 0.00 16 ASN A N 15
ATOM 9782 C CA . ASN A 1 16 ? 0.024 5.247 -8.835 1.00 0.00 16 ASN A CA 15
ATOM 9783 C C . ASN A 1 16 ? 1.431 5.715 -9.192 1.00 0.00 16 ASN A C 15
ATOM 9784 O O . ASN A 1 16 ? 1.905 5.499 -10.307 1.00 0.00 16 ASN A O 15
ATOM 9795 N N . LYS A 1 17 ? 2.095 6.358 -8.237 1.00 0.00 17 LYS A N 15
ATOM 9796 C CA . LYS A 1 17 ? 3.449 6.856 -8.448 1.00 0.00 17 LYS A CA 15
ATOM 9797 C C . LYS A 1 17 ? 4.361 5.750 -8.968 1.00 0.00 17 LYS A C 15
ATOM 9798 O O . LYS A 1 17 ? 5.079 5.934 -9.951 1.00 0.00 17 LYS A O 15
ATOM 9817 N N . CYS A 1 18 ? 4.326 4.600 -8.304 1.00 0.00 18 CYS A N 15
ATOM 9818 C CA . CYS A 1 18 ? 5.148 3.463 -8.699 1.00 0.00 18 CYS A CA 15
ATOM 9819 C C . CYS A 1 18 ? 4.338 2.465 -9.522 1.00 0.00 18 CYS A C 15
ATOM 9820 O O . CYS A 1 18 ? 4.854 1.852 -10.456 1.00 0.00 18 CYS A O 15
ATOM 9827 N N . GLU A 1 19 ? 3.066 2.310 -9.168 1.00 0.00 19 GLU A N 15
ATOM 9828 C CA . GLU A 1 19 ? 2.185 1.387 -9.874 1.00 0.00 19 GLU A CA 15
ATOM 9829 C C . GLU A 1 19 ? 2.555 -0.061 -9.566 1.00 0.00 19 GLU A C 15
ATOM 9830 O O . GLU A 1 19 ? 2.639 -0.898 -10.465 1.00 0.00 19 GLU A O 15
ATOM 9842 N N . LYS A 1 20 ? 2.774 -0.350 -8.288 1.00 0.00 20 LYS A N 15
ATOM 9843 C CA . LYS A 1 20 ? 3.135 -1.696 -7.858 1.00 0.00 20 LYS A CA 15
ATOM 9844 C C . LYS A 1 20 ? 1.987 -2.349 -7.094 1.00 0.00 20 LYS A C 15
ATOM 9845 O O . LYS A 1 20 ? 1.392 -1.738 -6.206 1.00 0.00 20 LYS A O 15
ATOM 9864 N N . THR A 1 21 ? 1.682 -3.595 -7.444 1.00 0.00 21 THR A N 15
ATOM 9865 C CA . THR A 1 21 ? 0.606 -4.330 -6.791 1.00 0.00 21 THR A CA 15
ATOM 9866 C C . THR A 1 21 ? 1.049 -4.860 -5.432 1.00 0.00 21 THR A C 15
ATOM 9867 O O . THR A 1 21 ? 2.223 -5.169 -5.227 1.00 0.00 21 THR A O 15
ATOM 9878 N N . PHE A 1 22 ? 0.102 -4.964 -4.506 1.00 0.00 22 PHE A N 15
ATOM 9879 C CA . PHE A 1 22 ? 0.395 -5.457 -3.165 1.00 0.00 22 PHE A CA 15
ATOM 9880 C C . PHE A 1 22 ? -0.587 -6.554 -2.762 1.00 0.00 22 PHE A C 15
ATOM 9881 O O . PHE A 1 22 ? -1.532 -6.855 -3.492 1.00 0.00 22 PHE A O 15
ATOM 9898 N N . SER A 1 23 ? -0.356 -7.148 -1.596 1.00 0.00 23 SER A N 15
ATOM 9899 C CA . SER A 1 23 ? -1.216 -8.215 -1.097 1.00 0.00 23 SER A CA 15
ATOM 9900 C C . SER A 1 23 ? -2.258 -7.664 -0.128 1.00 0.00 23 SER A C 15
ATOM 9901 O O . SER A 1 23 ? -3.446 -7.972 -0.236 1.00 0.00 23 SER A O 15
ATOM 9909 N N . CYS A 1 24 ? -1.805 -6.848 0.817 1.00 0.00 24 CYS A N 15
ATOM 9910 C CA . CYS A 1 24 ? -2.696 -6.254 1.806 1.00 0.00 24 CYS A CA 15
ATOM 9911 C C . CYS A 1 24 ? -2.756 -4.739 1.644 1.00 0.00 24 CYS A C 15
ATOM 9912 O O . CYS A 1 24 ? -1.853 -4.130 1.071 1.00 0.00 24 CYS A O 15
ATOM 9920 N N . SER A 1 25 ? -3.827 -4.136 2.151 1.00 0.00 25 SER A N 15
ATOM 9921 C CA . SER A 1 25 ? -4.008 -2.692 2.057 1.00 0.00 25 SER A CA 15
ATOM 9922 C C . SER A 1 25 ? -2.986 -1.960 2.921 1.00 0.00 25 SER A C 15
ATOM 9923 O O . SER A 1 25 ? -2.245 -1.104 2.436 1.00 0.00 25 SER A O 15
ATOM 9931 N N . LYS A 1 26 ? -2.951 -2.303 4.204 1.00 0.00 26 LYS A N 15
ATOM 9932 C CA . LYS A 1 26 ? -2.019 -1.680 5.138 1.00 0.00 26 LYS A CA 15
ATOM 9933 C C . LYS A 1 26 ? -0.650 -1.490 4.494 1.00 0.00 26 LYS A C 15
ATOM 9934 O O . LYS A 1 26 ? -0.136 -0.373 4.423 1.00 0.00 26 LYS A O 15
ATOM 9953 N N . TYR A 1 27 ? -0.064 -2.587 4.026 1.00 0.00 27 TYR A N 15
ATOM 9954 C CA . TYR A 1 27 ? 1.247 -2.541 3.390 1.00 0.00 27 TYR A CA 15
ATOM 9955 C C . TYR A 1 27 ? 1.323 -1.398 2.382 1.00 0.00 27 TYR A C 15
ATOM 9956 O O . TYR A 1 27 ? 2.316 -0.671 2.323 1.00 0.00 27 TYR A O 15
ATOM 9974 N N . LEU A 1 28 ? 0.267 -1.244 1.591 1.00 0.00 28 LEU A N 15
ATOM 9975 C CA . LEU A 1 28 ? 0.212 -0.189 0.585 1.00 0.00 28 LEU A CA 15
ATOM 9976 C C . LEU A 1 28 ? 0.080 1.182 1.240 1.00 0.00 28 LEU A C 15
ATOM 9977 O O . LEU A 1 28 ? 0.691 2.155 0.797 1.00 0.00 28 LEU A O 15
ATOM 9993 N N . THR A 1 29 ? -0.719 1.251 2.300 1.00 0.00 29 THR A N 15
ATOM 9994 C CA . THR A 1 29 ? -0.930 2.503 3.017 1.00 0.00 29 THR A CA 15
ATOM 9995 C C . THR A 1 29 ? 0.394 3.104 3.475 1.00 0.00 29 THR A C 15
ATOM 9996 O O . THR A 1 29 ? 0.731 4.231 3.115 1.00 0.00 29 THR A O 15
ATOM 10007 N N . GLN A 1 30 ? 1.141 2.344 4.270 1.00 0.00 30 GLN A N 15
ATOM 10008 C CA . GLN A 1 30 ? 2.429 2.803 4.776 1.00 0.00 30 GLN A CA 15
ATOM 10009 C C . GLN A 1 30 ? 3.407 3.048 3.632 1.00 0.00 30 GLN A C 15
ATOM 10010 O O . GLN A 1 30 ? 4.211 3.979 3.678 1.00 0.00 30 GLN A O 15
ATOM 10024 N N . HIS A 1 31 ? 3.334 2.205 2.607 1.00 0.00 31 HIS A N 15
ATOM 10025 C CA . HIS A 1 31 ? 4.214 2.330 1.450 1.00 0.00 31 HIS A CA 15
ATOM 10026 C C . HIS A 1 31 ? 4.002 3.668 0.748 1.00 0.00 31 HIS A C 15
ATOM 10027 O O . HIS A 1 31 ? 4.922 4.479 0.647 1.00 0.00 31 HIS A O 15
ATOM 10041 N N . GLU A 1 32 ? 2.784 3.890 0.265 1.00 0.00 32 GLU A N 15
ATOM 10042 C CA . GLU A 1 32 ? 2.453 5.129 -0.429 1.00 0.00 32 GLU A CA 15
ATOM 10043 C C . GLU A 1 32 ? 3.215 6.308 0.169 1.00 0.00 32 GLU A C 15
ATOM 10044 O O . GLU A 1 32 ? 3.566 7.255 -0.535 1.00 0.00 32 GLU A O 15
ATOM 10056 N N . ARG A 1 33 ? 3.465 6.243 1.473 1.00 0.00 33 ARG A N 15
ATOM 10057 C CA . ARG A 1 33 ? 4.184 7.305 2.166 1.00 0.00 33 ARG A CA 15
ATOM 10058 C C . ARG A 1 33 ? 5.499 7.623 1.461 1.00 0.00 33 ARG A C 15
ATOM 10059 O O . ARG A 1 33 ? 5.799 8.784 1.180 1.00 0.00 33 ARG A O 15
ATOM 10080 N N . ILE A 1 34 ? 6.278 6.585 1.177 1.00 0.00 34 ILE A N 15
ATOM 10081 C CA . ILE A 1 34 ? 7.560 6.754 0.504 1.00 0.00 34 ILE A CA 15
ATOM 10082 C C . ILE A 1 34 ? 7.471 7.812 -0.590 1.00 0.00 34 ILE A C 15
ATOM 10083 O O . ILE A 1 34 ? 8.473 8.426 -0.958 1.00 0.00 34 ILE A O 15
ATOM 10099 N N . HIS A 1 35 ? 6.264 8.020 -1.107 1.00 0.00 35 HIS A N 15
ATOM 10100 C CA . HIS A 1 35 ? 6.043 9.007 -2.159 1.00 0.00 35 HIS A CA 15
ATOM 10101 C C . HIS A 1 35 ? 5.737 10.377 -1.563 1.00 0.00 35 HIS A C 15
ATOM 10102 O O . HIS A 1 35 ? 6.524 11.315 -1.696 1.00 0.00 35 HIS A O 15
ATOM 10116 N N . THR A 1 36 ? 4.587 10.488 -0.905 1.00 0.00 36 THR A N 15
ATOM 10117 C CA . THR A 1 36 ? 4.175 11.743 -0.290 1.00 0.00 36 THR A CA 15
ATOM 10118 C C . THR A 1 36 ? 5.172 12.187 0.774 1.00 0.00 36 THR A C 15
ATOM 10119 O O . THR A 1 36 ? 5.399 11.482 1.758 1.00 0.00 36 THR A O 15
ATOM 10130 N N . ARG A 1 37 ? 5.765 13.359 0.572 1.00 0.00 37 ARG A N 15
ATOM 10131 C CA . ARG A 1 37 ? 6.738 13.896 1.515 1.00 0.00 37 ARG A CA 15
ATOM 10132 C C . ARG A 1 37 ? 6.206 15.160 2.184 1.00 0.00 37 ARG A C 15
ATOM 10133 O O . ARG A 1 37 ? 6.522 16.274 1.770 1.00 0.00 37 ARG A O 15
ATOM 10154 N N . GLY A 1 38 ? 5.396 14.977 3.223 1.00 0.00 38 GLY A N 15
ATOM 10155 C CA . GLY A 1 38 ? 4.833 16.111 3.933 1.00 0.00 38 GLY A CA 15
ATOM 10156 C C . GLY A 1 38 ? 5.126 16.068 5.419 1.00 0.00 38 GLY A C 15
ATOM 10157 O O . GLY A 1 38 ? 5.614 15.062 5.934 1.00 0.00 38 GLY A O 15
ATOM 10161 N N . VAL A 1 39 ? 4.828 17.163 6.111 1.00 0.00 39 VAL A N 15
ATOM 10162 C CA . VAL A 1 39 ? 5.063 17.246 7.548 1.00 0.00 39 VAL A CA 15
ATOM 10163 C C . VAL A 1 39 ? 3.748 17.319 8.316 1.00 0.00 39 VAL A C 15
ATOM 10164 O O . VAL A 1 39 ? 3.111 18.371 8.382 1.00 0.00 39 VAL A O 15
ATOM 10177 N N . LYS A 1 40 ? 3.346 16.194 8.897 1.00 0.00 40 LYS A N 15
ATOM 10178 C CA . LYS A 1 40 ? 2.107 16.128 9.664 1.00 0.00 40 LYS A CA 15
ATOM 10179 C C . LYS A 1 40 ? 2.328 16.602 11.097 1.00 0.00 40 LYS A C 15
ATOM 10180 O O . LYS A 1 40 ? 2.525 15.794 12.004 1.00 0.00 40 LYS A O 15
ATOM 10199 N N . SER A 1 41 ? 2.293 17.916 11.292 1.00 0.00 41 SER A N 15
ATOM 10200 C CA . SER A 1 41 ? 2.492 18.497 12.615 1.00 0.00 41 SER A CA 15
ATOM 10201 C C . SER A 1 41 ? 1.353 18.112 13.554 1.00 0.00 41 SER A C 15
ATOM 10202 O O . SER A 1 41 ? 0.365 18.834 13.679 1.00 0.00 41 SER A O 15
ATOM 10210 N N . GLY A 1 42 ? 1.500 16.967 14.214 1.00 0.00 42 GLY A N 15
ATOM 10211 C CA . GLY A 1 42 ? 0.477 16.504 15.134 1.00 0.00 42 GLY A CA 15
ATOM 10212 C C . GLY A 1 42 ? 0.354 14.994 15.152 1.00 0.00 42 GLY A C 15
ATOM 10213 O O . GLY A 1 42 ? 1.278 14.270 14.782 1.00 0.00 42 GLY A O 15
ATOM 10217 N N . PRO A 1 43 ? -0.812 14.497 15.591 1.00 0.00 43 PRO A N 15
ATOM 10218 C CA . PRO A 1 43 ? -1.080 13.057 15.668 1.00 0.00 43 PRO A CA 15
ATOM 10219 C C . PRO A 1 43 ? -1.216 12.419 14.289 1.00 0.00 43 PRO A C 15
ATOM 10220 O O . PRO A 1 43 ? -1.309 13.116 13.279 1.00 0.00 43 PRO A O 15
ATOM 10231 N N . SER A 1 44 ? -1.226 11.091 14.256 1.00 0.00 44 SER A N 15
ATOM 10232 C CA . SER A 1 44 ? -1.347 10.359 13.000 1.00 0.00 44 SER A CA 15
ATOM 10233 C C . SER A 1 44 ? -2.750 9.781 12.841 1.00 0.00 44 SER A C 15
ATOM 10234 O O . SER A 1 44 ? -3.295 9.181 13.768 1.00 0.00 44 SER A O 15
ATOM 10242 N N . SER A 1 45 ? -3.329 9.967 11.659 1.00 0.00 45 SER A N 15
ATOM 10243 C CA . SER A 1 45 ? -4.671 9.468 11.379 1.00 0.00 45 SER A CA 15
ATOM 10244 C C . SER A 1 45 ? -4.788 9.014 9.927 1.00 0.00 45 SER A C 15
ATOM 10245 O O . SER A 1 45 ? -3.842 9.130 9.150 1.00 0.00 45 SER A O 15
ATOM 10253 N N . GLY A 1 46 ? -5.960 8.497 9.568 1.00 0.00 46 GLY A N 15
ATOM 10254 C CA . GLY A 1 46 ? -6.181 8.032 8.211 1.00 0.00 46 GLY A CA 15
ATOM 10255 C C . GLY A 1 46 ? -7.615 8.228 7.759 1.00 0.00 46 GLY A C 15
ATOM 10256 O O . GLY A 1 46 ? -8.019 9.366 7.527 1.00 0.00 46 GLY A O 15
ATOM 10261 N N . GLY A 1 1 ? -13.377 -1.614 -32.296 1.00 0.00 1 GLY A N 16
ATOM 10262 C CA . GLY A 1 1 ? -13.971 -1.353 -30.997 1.00 0.00 1 GLY A CA 16
ATOM 10263 C C . GLY A 1 1 ? -13.077 -1.791 -29.853 1.00 0.00 1 GLY A C 16
ATOM 10264 O O . GLY A 1 1 ? -11.989 -2.322 -30.075 1.00 0.00 1 GLY A O 16
ATOM 10268 N N . SER A 1 2 ? -13.536 -1.565 -28.627 1.00 0.00 2 SER A N 16
ATOM 10269 C CA . SER A 1 2 ? -12.768 -1.934 -27.443 1.00 0.00 2 SER A CA 16
ATOM 10270 C C . SER A 1 2 ? -13.495 -3.006 -26.637 1.00 0.00 2 SER A C 16
ATOM 10271 O O . SER A 1 2 ? -14.308 -2.698 -25.765 1.00 0.00 2 SER A O 16
ATOM 10279 N N . SER A 1 3 ? -13.196 -4.266 -26.935 1.00 0.00 3 SER A N 16
ATOM 10280 C CA . SER A 1 3 ? -13.823 -5.385 -26.241 1.00 0.00 3 SER A CA 16
ATOM 10281 C C . SER A 1 3 ? -13.622 -5.271 -24.733 1.00 0.00 3 SER A C 16
ATOM 10282 O O . SER A 1 3 ? -14.563 -5.427 -23.956 1.00 0.00 3 SER A O 16
ATOM 10290 N N . GLY A 1 4 ? -12.386 -4.996 -24.325 1.00 0.00 4 GLY A N 16
ATOM 10291 C CA . GLY A 1 4 ? -12.083 -4.865 -22.912 1.00 0.00 4 GLY A CA 16
ATOM 10292 C C . GLY A 1 4 ? -11.554 -6.153 -22.311 1.00 0.00 4 GLY A C 16
ATOM 10293 O O . GLY A 1 4 ? -12.171 -6.725 -21.413 1.00 0.00 4 GLY A O 16
ATOM 10297 N N . SER A 1 5 ? -10.410 -6.610 -22.808 1.00 0.00 5 SER A N 16
ATOM 10298 C CA . SER A 1 5 ? -9.801 -7.841 -22.318 1.00 0.00 5 SER A CA 16
ATOM 10299 C C . SER A 1 5 ? -9.305 -7.669 -20.885 1.00 0.00 5 SER A C 16
ATOM 10300 O O . SER A 1 5 ? -8.142 -7.340 -20.654 1.00 0.00 5 SER A O 16
ATOM 10308 N N . SER A 1 6 ? -10.198 -7.893 -19.926 1.00 0.00 6 SER A N 16
ATOM 10309 C CA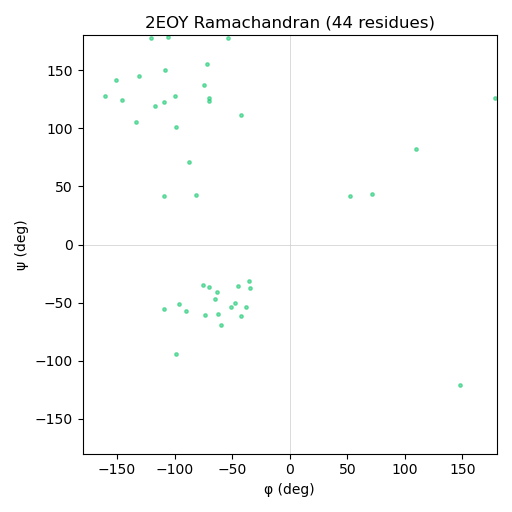 . SER A 1 6 ? -9.854 -7.760 -18.515 1.00 0.00 6 SER A CA 16
ATOM 10310 C C . SER A 1 6 ? -10.769 -8.621 -17.650 1.00 0.00 6 SER A C 16
ATOM 10311 O O . SER A 1 6 ? -11.940 -8.819 -17.970 1.00 0.00 6 SER A O 16
ATOM 10319 N N . GLY A 1 7 ? -10.223 -9.131 -16.550 1.00 0.00 7 GLY A N 16
ATOM 10320 C CA . GLY A 1 7 ? -11.003 -9.966 -15.654 1.00 0.00 7 GLY A CA 16
ATOM 10321 C C . GLY A 1 7 ? -10.423 -10.013 -14.254 1.00 0.00 7 GLY A C 16
ATOM 10322 O O . GLY A 1 7 ? -9.910 -11.045 -13.823 1.00 0.00 7 GLY A O 16
ATOM 10326 N N . GLN A 1 8 ? -10.503 -8.892 -13.544 1.00 0.00 8 GLN A N 16
ATOM 10327 C CA . GLN A 1 8 ? -9.980 -8.810 -12.185 1.00 0.00 8 GLN A CA 16
ATOM 10328 C C . GLN A 1 8 ? -11.086 -9.038 -11.161 1.00 0.00 8 GLN A C 16
ATOM 10329 O O . GLN A 1 8 ? -11.750 -8.097 -10.728 1.00 0.00 8 GLN A O 16
ATOM 10343 N N . LYS A 1 9 ? -11.280 -10.296 -10.777 1.00 0.00 9 LYS A N 16
ATOM 10344 C CA . LYS A 1 9 ? -12.305 -10.649 -9.802 1.00 0.00 9 LYS A CA 16
ATOM 10345 C C . LYS A 1 9 ? -11.982 -10.057 -8.434 1.00 0.00 9 LYS A C 16
ATOM 10346 O O . LYS A 1 9 ? -12.759 -9.273 -7.889 1.00 0.00 9 LYS A O 16
ATOM 10365 N N . GLU A 1 10 ? -10.832 -10.436 -7.886 1.00 0.00 10 GLU A N 16
ATOM 10366 C CA . GLU A 1 10 ? -10.408 -9.940 -6.582 1.00 0.00 10 GLU A CA 16
ATOM 10367 C C . GLU A 1 10 ? -9.961 -8.484 -6.672 1.00 0.00 10 GLU A C 16
ATOM 10368 O O . GLU A 1 10 ? -9.732 -7.959 -7.762 1.00 0.00 10 GLU A O 16
ATOM 10380 N N . LYS A 1 11 ? -9.839 -7.836 -5.518 1.00 0.00 11 LYS A N 16
ATOM 10381 C CA . LYS A 1 11 ? -9.420 -6.441 -5.464 1.00 0.00 11 LYS A CA 16
ATOM 10382 C C . LYS A 1 11 ? -7.906 -6.334 -5.306 1.00 0.00 11 LYS A C 16
ATOM 10383 O O . LYS A 1 11 ? -7.338 -6.823 -4.330 1.00 0.00 11 LYS A O 16
ATOM 10402 N N . CYS A 1 12 ? -7.260 -5.690 -6.272 1.00 0.00 12 CYS A N 16
ATOM 10403 C CA . CYS A 1 12 ? -5.812 -5.517 -6.240 1.00 0.00 12 CYS A CA 16
ATOM 10404 C C . CYS A 1 12 ? -5.444 -4.060 -5.980 1.00 0.00 12 CYS A C 16
ATOM 10405 O O . CYS A 1 12 ? -5.670 -3.192 -6.823 1.00 0.00 12 CYS A O 16
ATOM 10413 N N . PHE A 1 13 ? -4.876 -3.799 -4.808 1.00 0.00 13 PHE A N 16
ATOM 10414 C CA . PHE A 1 13 ? -4.478 -2.446 -4.436 1.00 0.00 13 PHE A CA 16
ATOM 10415 C C . PHE A 1 13 ? -3.202 -2.034 -5.165 1.00 0.00 13 PHE A C 16
ATOM 10416 O O . PHE A 1 13 ? -2.098 -2.406 -4.767 1.00 0.00 13 PHE A O 16
ATOM 10433 N N . LYS A 1 14 ? -3.363 -1.263 -6.235 1.00 0.00 14 LYS A N 16
ATOM 10434 C CA . LYS A 1 14 ? -2.226 -0.799 -7.021 1.00 0.00 14 LYS A CA 16
ATOM 10435 C C . LYS A 1 14 ? -1.897 0.654 -6.696 1.00 0.00 14 LYS A C 16
ATOM 10436 O O . LYS A 1 14 ? -2.776 1.516 -6.696 1.00 0.00 14 LYS A O 16
ATOM 10455 N N . CYS A 1 15 ? -0.624 0.920 -6.419 1.00 0.00 15 CYS A N 16
ATOM 10456 C CA . CYS A 1 15 ? -0.178 2.269 -6.093 1.00 0.00 15 CYS A CA 16
ATOM 10457 C C . CYS A 1 15 ? -0.402 3.216 -7.269 1.00 0.00 15 CYS A C 16
ATOM 10458 O O . CYS A 1 15 ? -0.199 2.845 -8.424 1.00 0.00 15 CYS A O 16
ATOM 10465 N N . ASN A 1 16 ? -0.821 4.440 -6.965 1.00 0.00 16 ASN A N 16
ATOM 10466 C CA . ASN A 1 16 ? -1.072 5.440 -7.997 1.00 0.00 16 ASN A CA 16
ATOM 10467 C C . ASN A 1 16 ? 0.174 6.281 -8.254 1.00 0.00 16 ASN A C 16
ATOM 10468 O O . ASN A 1 16 ? 0.087 7.408 -8.741 1.00 0.00 16 ASN A O 16
ATOM 10479 N N . LYS A 1 17 ? 1.335 5.725 -7.923 1.00 0.00 17 LYS A N 16
ATOM 10480 C CA . LYS A 1 17 ? 2.601 6.422 -8.120 1.00 0.00 17 LYS A CA 16
ATOM 10481 C C . LYS A 1 17 ? 3.625 5.512 -8.791 1.00 0.00 17 LYS A C 16
ATOM 10482 O O . LYS A 1 17 ? 4.182 5.852 -9.835 1.00 0.00 17 LYS A O 16
ATOM 10501 N N . CYS A 1 18 ? 3.867 4.355 -8.186 1.00 0.00 18 CYS A N 16
ATOM 10502 C CA . CYS A 1 18 ? 4.823 3.395 -8.725 1.00 0.00 18 CYS A CA 16
ATOM 10503 C C . CYS A 1 18 ? 4.115 2.334 -9.563 1.00 0.00 18 CYS A C 16
ATOM 10504 O O . CYS A 1 18 ? 4.710 1.739 -10.460 1.00 0.00 18 CYS A O 16
ATOM 10511 N N . GLU A 1 19 ? 2.840 2.104 -9.262 1.00 0.00 19 GLU A N 16
ATOM 10512 C CA . GLU A 1 19 ? 2.052 1.115 -9.987 1.00 0.00 19 GLU A CA 16
ATOM 10513 C C . GLU A 1 19 ? 2.473 -0.302 -9.608 1.00 0.00 19 GLU A C 16
ATOM 10514 O O . GLU A 1 19 ? 2.537 -1.191 -10.456 1.00 0.00 19 GLU A O 16
ATOM 10526 N N . LYS A 1 20 ? 2.761 -0.504 -8.326 1.00 0.00 20 LYS A N 16
ATOM 10527 C CA . LYS A 1 20 ? 3.176 -1.811 -7.832 1.00 0.00 20 LYS A CA 16
ATOM 10528 C C . LYS A 1 20 ? 2.040 -2.493 -7.077 1.00 0.00 20 LYS A C 16
ATOM 10529 O O . LYS A 1 20 ? 1.577 -1.997 -6.049 1.00 0.00 20 LYS A O 16
ATOM 10548 N N . THR A 1 21 ? 1.594 -3.634 -7.593 1.00 0.00 21 THR A N 16
ATOM 10549 C CA . THR A 1 21 ? 0.512 -4.385 -6.968 1.00 0.00 21 THR A CA 16
ATOM 10550 C C . THR A 1 21 ? 0.941 -4.946 -5.617 1.00 0.00 21 THR A C 16
ATOM 10551 O O . THR A 1 21 ? 2.031 -5.503 -5.483 1.00 0.00 21 THR A O 16
ATOM 10562 N N . PHE A 1 22 ? 0.078 -4.796 -4.618 1.00 0.00 22 PHE A N 16
ATOM 10563 C CA . PHE A 1 22 ? 0.368 -5.289 -3.277 1.00 0.00 22 PHE A CA 16
ATOM 10564 C C . PHE A 1 22 ? -0.632 -6.365 -2.864 1.00 0.00 22 PHE A C 16
ATOM 10565 O O . PHE A 1 22 ? -1.557 -6.686 -3.610 1.00 0.00 22 PHE A O 16
ATOM 10582 N N . SER A 1 23 ? -0.438 -6.918 -1.671 1.00 0.00 23 SER A N 16
ATOM 10583 C CA . SER A 1 23 ? -1.320 -7.961 -1.160 1.00 0.00 23 SER A CA 16
ATOM 10584 C C . SER A 1 23 ? -2.481 -7.355 -0.377 1.00 0.00 23 SER A C 16
ATOM 10585 O O . SER A 1 23 ? -3.648 -7.594 -0.692 1.00 0.00 23 SER A O 16
ATOM 10593 N N . CYS A 1 24 ? -2.153 -6.571 0.644 1.00 0.00 24 CYS A N 16
ATOM 10594 C CA . CYS A 1 24 ? -3.168 -5.931 1.474 1.00 0.00 24 CYS A CA 16
ATOM 10595 C C . CYS A 1 24 ? -3.155 -4.419 1.278 1.00 0.00 24 CYS A C 16
ATOM 10596 O O . CYS A 1 24 ? -2.250 -3.872 0.648 1.00 0.00 24 CYS A O 16
ATOM 10604 N N . SER A 1 25 ? -4.167 -3.749 1.820 1.00 0.00 25 SER A N 16
ATOM 10605 C CA . SER A 1 25 ? -4.276 -2.299 1.700 1.00 0.00 25 SER A CA 16
ATOM 10606 C C . SER A 1 25 ? -3.302 -1.602 2.644 1.00 0.00 25 SER A C 16
ATOM 10607 O O . SER A 1 25 ? -2.607 -0.662 2.256 1.00 0.00 25 SER A O 16
ATOM 10615 N N . LYS A 1 26 ? -3.256 -2.068 3.888 1.00 0.00 26 LYS A N 16
ATOM 10616 C CA . LYS A 1 26 ? -2.367 -1.491 4.889 1.00 0.00 26 LYS A CA 16
ATOM 10617 C C . LYS A 1 26 ? -0.951 -1.345 4.340 1.00 0.00 26 LYS A C 16
ATOM 10618 O O . LYS A 1 26 ? -0.396 -0.246 4.314 1.00 0.00 26 LYS A O 16
ATOM 10637 N N . TYR A 1 27 ? -0.373 -2.457 3.902 1.00 0.00 27 TYR A N 16
ATOM 10638 C CA . TYR A 1 27 ? 0.978 -2.452 3.354 1.00 0.00 27 TYR A CA 16
ATOM 10639 C C . TYR A 1 27 ? 1.153 -1.321 2.346 1.00 0.00 27 TYR A C 16
ATOM 10640 O O . TYR A 1 27 ? 2.150 -0.598 2.372 1.00 0.00 27 TYR A O 16
ATOM 10658 N N . LEU A 1 28 ? 0.176 -1.172 1.458 1.00 0.00 28 LEU A N 16
ATOM 10659 C CA . LEU A 1 28 ? 0.219 -0.129 0.440 1.00 0.00 28 LEU A CA 16
ATOM 10660 C C . LEU A 1 28 ? 0.156 1.256 1.076 1.00 0.00 28 LEU A C 16
ATOM 10661 O O . LEU A 1 28 ? 1.057 2.076 0.897 1.00 0.00 28 LEU A O 16
ATOM 10677 N N . THR A 1 29 ? -0.914 1.510 1.824 1.00 0.00 29 THR A N 16
ATOM 10678 C CA . THR A 1 29 ? -1.095 2.794 2.488 1.00 0.00 29 THR A CA 16
ATOM 10679 C C . THR A 1 29 ? 0.223 3.311 3.055 1.00 0.00 29 THR A C 16
ATOM 10680 O O . THR A 1 29 ? 0.686 4.390 2.686 1.00 0.00 29 THR A O 16
ATOM 10691 N N . GLN A 1 30 ? 0.822 2.533 3.951 1.00 0.00 30 GLN A N 16
ATOM 10692 C CA . GLN A 1 30 ? 2.087 2.913 4.568 1.00 0.00 30 GLN A CA 16
ATOM 10693 C C . GLN A 1 30 ? 3.175 3.088 3.514 1.00 0.00 30 GLN A C 16
ATOM 10694 O O . GLN A 1 30 ? 3.995 4.003 3.598 1.00 0.00 30 GLN A O 16
ATOM 10708 N N . HIS A 1 31 ? 3.178 2.204 2.521 1.00 0.00 31 HIS A N 16
ATOM 10709 C CA . HIS A 1 31 ? 4.167 2.260 1.450 1.00 0.00 31 HIS A CA 16
ATOM 10710 C C . HIS A 1 31 ? 4.122 3.610 0.740 1.00 0.00 31 HIS A C 16
ATOM 10711 O O . HIS A 1 31 ? 5.133 4.304 0.642 1.00 0.00 31 HIS A O 16
ATOM 10725 N N . GLU A 1 32 ? 2.942 3.975 0.246 1.00 0.00 32 GLU A N 16
ATOM 10726 C CA . GLU A 1 32 ? 2.767 5.241 -0.456 1.00 0.00 32 GLU A CA 16
ATOM 10727 C C . GLU A 1 32 ? 3.641 6.330 0.161 1.00 0.00 32 GLU A C 16
ATOM 10728 O O . GLU A 1 32 ? 4.083 7.250 -0.528 1.00 0.00 32 GLU A O 16
ATOM 10740 N N . ARG A 1 33 ? 3.884 6.219 1.462 1.00 0.00 33 ARG A N 16
ATOM 10741 C CA . ARG A 1 33 ? 4.703 7.194 2.173 1.00 0.00 33 ARG A CA 16
ATOM 10742 C C . ARG A 1 33 ? 6.065 7.350 1.504 1.00 0.00 33 ARG A C 16
ATOM 10743 O O . ARG A 1 33 ? 6.514 8.466 1.239 1.00 0.00 33 ARG A O 16
ATOM 10764 N N . ILE A 1 34 ? 6.719 6.225 1.235 1.00 0.00 34 ILE A N 16
ATOM 10765 C CA . ILE A 1 34 ? 8.029 6.237 0.597 1.00 0.00 34 ILE A CA 16
ATOM 10766 C C . ILE A 1 34 ? 8.099 7.299 -0.496 1.00 0.00 34 ILE A C 16
ATOM 10767 O O . ILE A 1 34 ? 9.178 7.786 -0.835 1.00 0.00 34 ILE A O 16
ATOM 10783 N N . HIS A 1 35 ? 6.941 7.655 -1.042 1.00 0.00 35 HIS A N 16
ATOM 10784 C CA . HIS A 1 35 ? 6.870 8.661 -2.096 1.00 0.00 35 HIS A CA 16
ATOM 10785 C C . HIS A 1 35 ? 6.725 10.059 -1.502 1.00 0.00 35 HIS A C 16
ATOM 10786 O O . HIS A 1 35 ? 7.517 10.956 -1.795 1.00 0.00 35 HIS A O 16
ATOM 10800 N N . THR A 1 36 ? 5.706 10.240 -0.666 1.00 0.00 36 THR A N 16
ATOM 10801 C CA . THR A 1 36 ? 5.456 11.528 -0.034 1.00 0.00 36 THR A CA 16
ATOM 10802 C C . THR A 1 36 ? 6.360 11.731 1.177 1.00 0.00 36 THR A C 16
ATOM 10803 O O . THR A 1 36 ? 6.068 11.248 2.270 1.00 0.00 36 THR A O 16
ATOM 10814 N N . ARG A 1 37 ? 7.460 12.450 0.974 1.00 0.00 37 ARG A N 16
ATOM 10815 C CA . ARG A 1 37 ? 8.407 12.717 2.050 1.00 0.00 37 ARG A CA 16
ATOM 10816 C C . ARG A 1 37 ? 8.456 14.207 2.375 1.00 0.00 37 ARG A C 16
ATOM 10817 O O . ARG A 1 37 ? 8.424 15.049 1.479 1.00 0.00 37 ARG A O 16
ATOM 10838 N N . GLY A 1 38 ? 8.532 14.524 3.664 1.00 0.00 38 GLY A N 16
ATOM 10839 C CA . GLY A 1 38 ? 8.583 15.912 4.084 1.00 0.00 38 GLY A CA 16
ATOM 10840 C C . GLY A 1 38 ? 9.985 16.357 4.449 1.00 0.00 38 GLY A C 16
ATOM 10841 O O . GLY A 1 38 ? 10.824 15.540 4.831 1.00 0.00 38 GLY A O 16
ATOM 10845 N N . VAL A 1 39 ? 10.243 17.655 4.329 1.00 0.00 39 VAL A N 16
ATOM 10846 C CA . VAL A 1 39 ? 11.554 18.207 4.649 1.00 0.00 39 VAL A CA 16
ATOM 10847 C C . VAL A 1 39 ? 11.993 17.805 6.052 1.00 0.00 39 VAL A C 16
ATOM 10848 O O . VAL A 1 39 ? 11.177 17.723 6.970 1.00 0.00 39 VAL A O 16
ATOM 10861 N N . LYS A 1 40 ? 13.288 17.554 6.212 1.00 0.00 40 LYS A N 16
ATOM 10862 C CA . LYS A 1 40 ? 13.838 17.162 7.504 1.00 0.00 40 LYS A CA 16
ATOM 10863 C C . LYS A 1 40 ? 13.499 18.193 8.575 1.00 0.00 40 LYS A C 16
ATOM 10864 O O . LYS A 1 40 ? 13.046 17.843 9.665 1.00 0.00 40 LYS A O 16
ATOM 10883 N N . SER A 1 41 ? 13.720 19.464 8.258 1.00 0.00 41 SER A N 16
ATOM 10884 C CA . SER A 1 41 ? 13.440 20.546 9.195 1.00 0.00 41 SER A CA 16
ATOM 10885 C C . SER A 1 41 ? 11.943 20.833 9.261 1.00 0.00 41 SER A C 16
ATOM 10886 O O . SER A 1 41 ? 11.210 20.592 8.303 1.00 0.00 41 SER A O 16
ATOM 10894 N N . GLY A 1 42 ? 11.495 21.350 10.402 1.00 0.00 42 GLY A N 16
ATOM 10895 C CA . GLY A 1 42 ? 10.089 21.662 10.574 1.00 0.00 42 GLY A CA 16
ATOM 10896 C C . GLY A 1 42 ? 9.556 22.563 9.477 1.00 0.00 42 GLY A C 16
ATOM 10897 O O . GLY A 1 42 ? 10.256 23.439 8.970 1.00 0.00 42 GLY A O 16
ATOM 10901 N N . PRO A 1 43 ? 8.289 22.349 9.094 1.00 0.00 43 PRO A N 16
ATOM 10902 C CA . PRO A 1 43 ? 7.635 23.138 8.045 1.00 0.00 43 PRO A CA 16
ATOM 10903 C C . PRO A 1 43 ? 7.364 24.573 8.484 1.00 0.00 43 PRO A C 16
ATOM 10904 O O . PRO A 1 43 ? 6.991 24.823 9.630 1.00 0.00 43 PRO A O 16
ATOM 10915 N N . SER A 1 44 ? 7.554 25.514 7.564 1.00 0.00 44 SER A N 16
ATOM 10916 C CA . SER A 1 44 ? 7.333 26.925 7.857 1.00 0.00 44 SER A CA 16
ATOM 10917 C C . SER A 1 44 ? 6.523 27.590 6.748 1.00 0.00 44 SER A C 16
ATOM 10918 O O . SER A 1 44 ? 6.494 27.113 5.614 1.00 0.00 44 SER A O 16
ATOM 10926 N N . SER A 1 45 ? 5.866 28.695 7.085 1.00 0.00 45 SER A N 16
ATOM 10927 C CA . SER A 1 45 ? 5.052 29.425 6.120 1.00 0.00 45 SER A CA 16
ATOM 10928 C C . SER A 1 45 ? 5.932 30.174 5.123 1.00 0.00 45 SER A C 16
ATOM 10929 O O . SER A 1 45 ? 6.489 31.225 5.437 1.00 0.00 45 SER A O 16
ATOM 10937 N N . GLY A 1 46 ? 6.051 29.624 3.919 1.00 0.00 46 GLY A N 16
ATOM 10938 C CA . GLY A 1 46 ? 6.864 30.252 2.894 1.00 0.00 46 GLY A CA 16
ATOM 10939 C C . GLY A 1 46 ? 6.043 31.092 1.936 1.00 0.00 46 GLY A C 16
ATOM 10940 O O . GLY A 1 46 ? 6.498 31.349 0.823 1.00 0.00 46 GLY A O 16
ATOM 10945 N N . GLY A 1 1 ? -27.399 -10.539 -22.240 1.00 0.00 1 GLY A N 17
ATOM 10946 C CA . GLY A 1 1 ? -25.956 -10.670 -22.169 1.00 0.00 1 GLY A CA 17
ATOM 10947 C C . GLY A 1 1 ? -25.482 -11.140 -20.808 1.00 0.00 1 GLY A C 17
ATOM 10948 O O . GLY A 1 1 ? -25.965 -12.145 -20.288 1.00 0.00 1 GLY A O 17
ATOM 10952 N N . SER A 1 2 ? -24.531 -10.412 -20.231 1.00 0.00 2 SER A N 17
ATOM 10953 C CA . SER A 1 2 ? -23.987 -10.763 -18.924 1.00 0.00 2 SER A CA 17
ATOM 10954 C C . SER A 1 2 ? -23.356 -9.547 -18.254 1.00 0.00 2 SER A C 17
ATOM 10955 O O . SER A 1 2 ? -22.367 -8.999 -18.741 1.00 0.00 2 SER A O 17
ATOM 10963 N N . SER A 1 3 ? -23.936 -9.130 -17.133 1.00 0.00 3 SER A N 17
ATOM 10964 C CA . SER A 1 3 ? -23.433 -7.976 -16.396 1.00 0.00 3 SER A CA 17
ATOM 10965 C C . SER A 1 3 ? -22.023 -8.236 -15.875 1.00 0.00 3 SER A C 17
ATOM 10966 O O . SER A 1 3 ? -21.474 -9.322 -16.053 1.00 0.00 3 SER A O 17
ATOM 10974 N N . GLY A 1 4 ? -21.441 -7.228 -15.231 1.00 0.00 4 GLY A N 17
ATOM 10975 C CA . GLY A 1 4 ? -20.100 -7.367 -14.694 1.00 0.00 4 GLY A CA 17
ATOM 10976 C C . GLY A 1 4 ? -20.095 -7.913 -13.280 1.00 0.00 4 GLY A C 17
ATOM 10977 O O . GLY A 1 4 ? -19.633 -7.249 -12.352 1.00 0.00 4 GLY A O 17
ATOM 10981 N N . SER A 1 5 ? -20.611 -9.127 -13.115 1.00 0.00 5 SER A N 17
ATOM 10982 C CA . SER A 1 5 ? -20.669 -9.761 -11.803 1.00 0.00 5 SER A CA 17
ATOM 10983 C C . SER A 1 5 ? -19.881 -11.067 -11.795 1.00 0.00 5 SER A C 17
ATOM 10984 O O . SER A 1 5 ? -20.272 -12.045 -12.433 1.00 0.00 5 SER A O 17
ATOM 10992 N N . SER A 1 6 ? -18.768 -11.075 -11.068 1.00 0.00 6 SER A N 17
ATOM 10993 C CA . SER A 1 6 ? -17.922 -12.259 -10.979 1.00 0.00 6 SER A CA 17
ATOM 10994 C C . SER A 1 6 ? -18.199 -13.030 -9.692 1.00 0.00 6 SER A C 17
ATOM 10995 O O . SER A 1 6 ? -18.942 -12.568 -8.826 1.00 0.00 6 SER A O 17
ATOM 11003 N N . GLY A 1 7 ? -17.595 -14.208 -9.573 1.00 0.00 7 GLY A N 17
ATOM 11004 C CA . GLY A 1 7 ? -17.788 -15.025 -8.389 1.00 0.00 7 GLY A CA 17
ATOM 11005 C C . GLY A 1 7 ? -16.811 -14.682 -7.282 1.00 0.00 7 GLY A C 17
ATOM 11006 O O . GLY A 1 7 ? -17.217 -14.297 -6.186 1.00 0.00 7 GLY A O 17
ATOM 11010 N N . GLN A 1 8 ? -15.521 -14.823 -7.569 1.00 0.00 8 GLN A N 17
ATOM 11011 C CA . GLN A 1 8 ? -14.484 -14.527 -6.587 1.00 0.00 8 GLN A CA 17
ATOM 11012 C C . GLN A 1 8 ? -14.375 -13.025 -6.346 1.00 0.00 8 GLN A C 17
ATOM 11013 O O . GLN A 1 8 ? -14.716 -12.220 -7.213 1.00 0.00 8 GLN A O 17
ATOM 11027 N N . LYS A 1 9 ? -13.898 -12.653 -5.163 1.00 0.00 9 LYS A N 17
ATOM 11028 C CA . LYS A 1 9 ? -13.743 -11.248 -4.808 1.00 0.00 9 LYS A CA 17
ATOM 11029 C C . LYS A 1 9 ? -12.343 -10.750 -5.155 1.00 0.00 9 LYS A C 17
ATOM 11030 O O . LYS A 1 9 ? -11.462 -10.700 -4.297 1.00 0.00 9 LYS A O 17
ATOM 11049 N N . GLU A 1 10 ? -12.147 -10.383 -6.418 1.00 0.00 10 GLU A N 17
ATOM 11050 C CA . GLU A 1 10 ? -10.854 -9.889 -6.877 1.00 0.00 10 GLU A CA 17
ATOM 11051 C C . GLU A 1 10 ? -10.475 -8.601 -6.151 1.00 0.00 10 GLU A C 17
ATOM 11052 O O . GLU A 1 10 ? -10.995 -7.527 -6.456 1.00 0.00 10 GLU A O 17
ATOM 11064 N N . LYS A 1 11 ? -9.566 -8.716 -5.189 1.00 0.00 11 LYS A N 17
ATOM 11065 C CA . LYS A 1 11 ? -9.116 -7.562 -4.420 1.00 0.00 11 LYS A CA 17
ATOM 11066 C C . LYS A 1 11 ? -7.648 -7.259 -4.703 1.00 0.00 11 LYS A C 17
ATOM 11067 O O . LYS A 1 11 ? -6.763 -8.036 -4.343 1.00 0.00 11 LYS A O 17
ATOM 11086 N N . CYS A 1 12 ? -7.397 -6.125 -5.347 1.00 0.00 12 CYS A N 17
ATOM 11087 C CA . CYS A 1 12 ? -6.035 -5.718 -5.677 1.00 0.00 12 CYS A CA 17
ATOM 11088 C C . CYS A 1 12 ? -5.872 -4.207 -5.548 1.00 0.00 12 CYS A C 17
ATOM 11089 O O . CYS A 1 12 ? -6.751 -3.442 -5.946 1.00 0.00 12 CYS A O 17
ATOM 11097 N N . PHE A 1 13 ? -4.744 -3.785 -4.989 1.00 0.00 13 PHE A N 17
ATOM 11098 C CA . PHE A 1 13 ? -4.466 -2.365 -4.805 1.00 0.00 13 PHE A CA 17
ATOM 11099 C C . PHE A 1 13 ? -3.134 -1.984 -5.443 1.00 0.00 13 PHE A C 17
ATOM 11100 O O . PHE A 1 13 ? -2.067 -2.301 -4.918 1.00 0.00 13 PHE A O 17
ATOM 11117 N N . LYS A 1 14 ? -3.204 -1.301 -6.581 1.00 0.00 14 LYS A N 17
ATOM 11118 C CA . LYS A 1 14 ? -2.005 -0.875 -7.293 1.00 0.00 14 LYS A CA 17
ATOM 11119 C C . LYS A 1 14 ? -1.724 0.604 -7.048 1.00 0.00 14 LYS A C 17
ATOM 11120 O O . LYS A 1 14 ? -2.565 1.460 -7.323 1.00 0.00 14 LYS A O 17
ATOM 11139 N N . CYS A 1 15 ? -0.535 0.898 -6.531 1.00 0.00 15 CYS A N 17
ATOM 11140 C CA . CYS A 1 15 ? -0.142 2.273 -6.251 1.00 0.00 15 CYS A CA 17
ATOM 11141 C C . CYS A 1 15 ? -0.348 3.159 -7.476 1.00 0.00 15 CYS A C 17
ATOM 11142 O O . CYS A 1 15 ? -0.749 2.684 -8.538 1.00 0.00 15 CYS A O 17
ATOM 11149 N N . ASN A 1 16 ? -0.072 4.450 -7.320 1.00 0.00 16 ASN A N 17
ATOM 11150 C CA . ASN A 1 16 ? -0.227 5.402 -8.413 1.00 0.00 16 ASN A CA 17
ATOM 11151 C C . ASN A 1 16 ? 1.133 5.868 -8.926 1.00 0.00 16 ASN A C 17
ATOM 11152 O O . ASN A 1 16 ? 1.431 5.759 -10.115 1.00 0.00 16 ASN A O 17
ATOM 11163 N N . LYS A 1 17 ? 1.954 6.388 -8.020 1.00 0.00 17 LYS A N 17
ATOM 11164 C CA . LYS A 1 17 ? 3.283 6.869 -8.378 1.00 0.00 17 LYS A CA 17
ATOM 11165 C C . LYS A 1 17 ? 4.111 5.758 -9.015 1.00 0.00 17 LYS A C 17
ATOM 11166 O O . LYS A 1 17 ? 4.473 5.835 -10.189 1.00 0.00 17 LYS A O 17
ATOM 11185 N N . CYS A 1 18 ? 4.406 4.724 -8.234 1.00 0.00 18 CYS A N 17
ATOM 11186 C CA . CYS A 1 18 ? 5.190 3.596 -8.721 1.00 0.00 18 CYS A CA 17
ATOM 11187 C C . CYS A 1 18 ? 4.311 2.616 -9.492 1.00 0.00 18 CYS A C 17
ATOM 11188 O O . CYS A 1 18 ? 4.757 1.992 -10.455 1.00 0.00 18 CYS A O 17
ATOM 11195 N N . GLU A 1 19 ? 3.060 2.486 -9.062 1.00 0.00 19 GLU A N 17
ATOM 11196 C CA . GLU A 1 19 ? 2.119 1.582 -9.712 1.00 0.00 19 GLU A CA 17
ATOM 11197 C C . GLU A 1 19 ? 2.481 0.126 -9.432 1.00 0.00 19 GLU A C 17
ATOM 11198 O O . GLU A 1 19 ? 2.479 -0.712 -10.334 1.00 0.00 19 GLU A O 17
ATOM 11210 N N . LYS A 1 20 ? 2.794 -0.168 -8.174 1.00 0.00 20 LYS A N 17
ATOM 11211 C CA . LYS A 1 20 ? 3.159 -1.521 -7.772 1.00 0.00 20 LYS A CA 17
ATOM 11212 C C . LYS A 1 20 ? 1.959 -2.255 -7.182 1.00 0.00 20 LYS A C 17
ATOM 11213 O O . LYS A 1 20 ? 1.222 -1.705 -6.363 1.00 0.00 20 LYS A O 17
ATOM 11232 N N . THR A 1 21 ? 1.769 -3.502 -7.602 1.00 0.00 21 THR A N 17
ATOM 11233 C CA . THR A 1 21 ? 0.659 -4.312 -7.115 1.00 0.00 21 THR A CA 17
ATOM 11234 C C . THR A 1 21 ? 0.949 -4.861 -5.723 1.00 0.00 21 THR A C 17
ATOM 11235 O O . THR A 1 21 ? 2.044 -5.357 -5.455 1.00 0.00 21 THR A O 17
ATOM 11246 N N . PHE A 1 22 ? -0.039 -4.770 -4.838 1.00 0.00 22 PHE A N 17
ATOM 11247 C CA . PHE A 1 22 ? 0.110 -5.258 -3.472 1.00 0.00 22 PHE A CA 17
ATOM 11248 C C . PHE A 1 22 ? -0.903 -6.360 -3.174 1.00 0.00 22 PHE A C 17
ATOM 11249 O O . PHE A 1 22 ? -1.759 -6.671 -4.003 1.00 0.00 22 PHE A O 17
ATOM 11266 N N . SER A 1 23 ? -0.799 -6.946 -1.986 1.00 0.00 23 SER A N 17
ATOM 11267 C CA . SER A 1 23 ? -1.703 -8.016 -1.579 1.00 0.00 23 SER A CA 17
ATOM 11268 C C . SER A 1 23 ? -2.754 -7.497 -0.603 1.00 0.00 23 SER A C 17
ATOM 11269 O O . SER A 1 23 ? -3.874 -8.005 -0.552 1.00 0.00 23 SER A O 17
ATOM 11277 N N . CYS A 1 24 ? -2.384 -6.482 0.171 1.00 0.00 24 CYS A N 17
ATOM 11278 C CA . CYS A 1 24 ? -3.293 -5.894 1.147 1.00 0.00 24 CYS A CA 17
ATOM 11279 C C . CYS A 1 24 ? -3.321 -4.374 1.018 1.00 0.00 24 CYS A C 17
ATOM 11280 O O . CYS A 1 24 ? -2.572 -3.794 0.231 1.00 0.00 24 CYS A O 17
ATOM 11288 N N . SER A 1 25 ? -4.192 -3.735 1.793 1.00 0.00 25 SER A N 17
ATOM 11289 C CA . SER A 1 25 ? -4.322 -2.283 1.761 1.00 0.00 25 SER A CA 17
ATOM 11290 C C . SER A 1 25 ? -3.362 -1.630 2.751 1.00 0.00 25 SER A C 17
ATOM 11291 O O . SER A 1 25 ? -2.735 -0.614 2.449 1.00 0.00 25 SER A O 17
ATOM 11299 N N . LYS A 1 26 ? -3.253 -2.221 3.937 1.00 0.00 26 LYS A N 17
ATOM 11300 C CA . LYS A 1 26 ? -2.370 -1.699 4.973 1.00 0.00 26 LYS A CA 17
ATOM 11301 C C . LYS A 1 26 ? -0.942 -1.566 4.455 1.00 0.00 26 LYS A C 17
ATOM 11302 O O . LYS A 1 26 ? -0.251 -0.592 4.754 1.00 0.00 26 LYS A O 17
ATOM 11321 N N . TYR A 1 27 ? -0.506 -2.551 3.677 1.00 0.00 27 TYR A N 17
ATOM 11322 C CA . TYR A 1 27 ? 0.841 -2.544 3.118 1.00 0.00 27 TYR A CA 17
ATOM 11323 C C . TYR A 1 27 ? 1.023 -1.380 2.149 1.00 0.00 27 TYR A C 17
ATOM 11324 O O . TYR A 1 27 ? 2.053 -0.704 2.159 1.00 0.00 27 TYR A O 17
ATOM 11342 N N . LEU A 1 28 ? 0.016 -1.151 1.314 1.00 0.00 28 LEU A N 17
ATOM 11343 C CA . LEU A 1 28 ? 0.062 -0.068 0.338 1.00 0.00 28 LEU A CA 17
ATOM 11344 C C . LEU A 1 28 ? 0.011 1.291 1.029 1.00 0.00 28 LEU A C 17
ATOM 11345 O O . LEU A 1 28 ? 0.841 2.164 0.771 1.00 0.00 28 LEU A O 17
ATOM 11361 N N . THR A 1 29 ? -0.968 1.463 1.912 1.00 0.00 29 THR A N 17
ATOM 11362 C CA . THR A 1 29 ? -1.127 2.715 2.642 1.00 0.00 29 THR A CA 17
ATOM 11363 C C . THR A 1 29 ? 0.214 3.226 3.155 1.00 0.00 29 THR A C 17
ATOM 11364 O O . THR A 1 29 ? 0.666 4.304 2.769 1.00 0.00 29 THR A O 17
ATOM 11375 N N . GLN A 1 30 ? 0.845 2.446 4.027 1.00 0.00 30 GLN A N 17
ATOM 11376 C CA . GLN A 1 30 ? 2.135 2.822 4.593 1.00 0.00 30 GLN A CA 17
ATOM 11377 C C . GLN A 1 30 ? 3.168 3.046 3.493 1.00 0.00 30 GLN A C 17
ATOM 11378 O O . GLN A 1 30 ? 3.904 4.033 3.510 1.00 0.00 30 GLN A O 17
ATOM 11392 N N . HIS A 1 31 ? 3.217 2.123 2.537 1.00 0.00 31 HIS A N 17
ATOM 11393 C CA . HIS A 1 31 ? 4.159 2.220 1.429 1.00 0.00 31 HIS A CA 17
ATOM 11394 C C . HIS A 1 31 ? 4.086 3.595 0.772 1.00 0.00 31 HIS A C 17
ATOM 11395 O O . HIS A 1 31 ? 5.086 4.307 0.690 1.00 0.00 31 HIS A O 17
ATOM 11409 N N . GLU A 1 32 ? 2.896 3.961 0.306 1.00 0.00 32 GLU A N 17
ATOM 11410 C CA . GLU A 1 32 ? 2.695 5.250 -0.345 1.00 0.00 32 GLU A CA 17
ATOM 11411 C C . GLU A 1 32 ? 3.592 6.318 0.274 1.00 0.00 32 GLU A C 17
ATOM 11412 O O . GLU A 1 32 ? 4.094 7.201 -0.421 1.00 0.00 32 GLU A O 17
ATOM 11424 N N . ARG A 1 33 ? 3.789 6.230 1.585 1.00 0.00 33 ARG A N 17
ATOM 11425 C CA . ARG A 1 33 ? 4.623 7.189 2.299 1.00 0.00 33 ARG A CA 17
ATOM 11426 C C . ARG A 1 33 ? 5.956 7.388 1.583 1.00 0.00 33 ARG A C 17
ATOM 11427 O O . ARG A 1 33 ? 6.374 8.519 1.332 1.00 0.00 33 ARG A O 17
ATOM 11448 N N . ILE A 1 34 ? 6.618 6.283 1.257 1.00 0.00 34 ILE A N 17
ATOM 11449 C CA . ILE A 1 34 ? 7.902 6.337 0.570 1.00 0.00 34 ILE A CA 17
ATOM 11450 C C . ILE A 1 34 ? 7.927 7.460 -0.462 1.00 0.00 34 ILE A C 17
ATOM 11451 O O . ILE A 1 34 ? 8.987 7.997 -0.786 1.00 0.00 34 ILE A O 17
ATOM 11467 N N . HIS A 1 35 ? 6.752 7.811 -0.974 1.00 0.00 35 HIS A N 17
ATOM 11468 C CA . HIS A 1 35 ? 6.638 8.873 -1.968 1.00 0.00 35 HIS A CA 17
ATOM 11469 C C . HIS A 1 35 ? 6.487 10.234 -1.294 1.00 0.00 35 HIS A C 17
ATOM 11470 O O . HIS A 1 35 ? 7.254 11.159 -1.560 1.00 0.00 35 HIS A O 17
ATOM 11484 N N . THR A 1 36 ? 5.491 10.349 -0.421 1.00 0.00 36 THR A N 17
ATOM 11485 C CA . THR A 1 36 ? 5.238 11.597 0.289 1.00 0.00 36 THR A CA 17
ATOM 11486 C C . THR A 1 36 ? 6.301 11.850 1.352 1.00 0.00 36 THR A C 17
ATOM 11487 O O . THR A 1 36 ? 6.339 11.173 2.380 1.00 0.00 36 THR A O 17
ATOM 11498 N N . ARG A 1 37 ? 7.164 12.829 1.098 1.00 0.00 37 ARG A N 17
ATOM 11499 C CA . ARG A 1 37 ? 8.228 13.171 2.033 1.00 0.00 37 ARG A CA 17
ATOM 11500 C C . ARG A 1 37 ? 7.668 13.407 3.432 1.00 0.00 37 ARG A C 17
ATOM 11501 O O . ARG A 1 37 ? 8.001 12.690 4.375 1.00 0.00 37 ARG A O 17
ATOM 11522 N N . GLY A 1 38 ? 6.814 14.418 3.560 1.00 0.00 38 GLY A N 17
ATOM 11523 C CA . GLY A 1 38 ? 6.221 14.731 4.847 1.00 0.00 38 GLY A CA 17
ATOM 11524 C C . GLY A 1 38 ? 5.084 15.727 4.735 1.00 0.00 38 GLY A C 17
ATOM 11525 O O . GLY A 1 38 ? 4.121 15.502 4.002 1.00 0.00 38 GLY A O 17
ATOM 11529 N N . VAL A 1 39 ? 5.193 16.832 5.466 1.00 0.00 39 VAL A N 17
ATOM 11530 C CA . VAL A 1 39 ? 4.166 17.866 5.447 1.00 0.00 39 VAL A CA 17
ATOM 11531 C C . VAL A 1 39 ? 4.353 18.804 4.259 1.00 0.00 39 VAL A C 17
ATOM 11532 O O . VAL A 1 39 ? 3.382 19.301 3.688 1.00 0.00 39 VAL A O 17
ATOM 11545 N N . LYS A 1 40 ? 5.607 19.041 3.892 1.00 0.00 40 LYS A N 17
ATOM 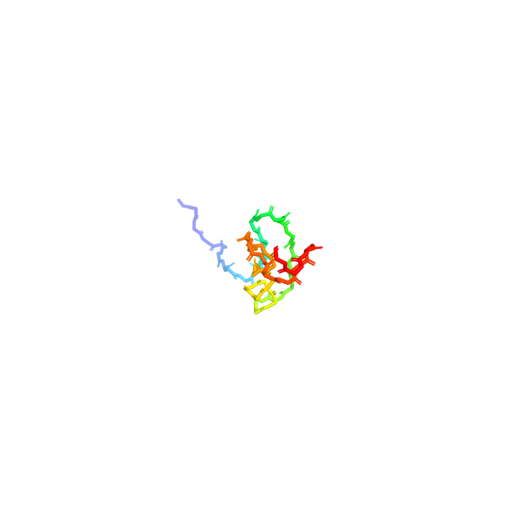11546 C CA . LYS A 1 40 ? 5.924 19.918 2.771 1.00 0.00 40 LYS A CA 17
ATOM 11547 C C . LYS A 1 40 ? 7.421 19.907 2.477 1.00 0.00 40 LYS A C 17
ATOM 11548 O O . LYS A 1 40 ? 8.216 20.462 3.235 1.00 0.00 40 LYS A O 17
ATOM 11567 N N . SER A 1 41 ? 7.797 19.273 1.371 1.00 0.00 41 SER A N 17
ATOM 11568 C CA . SER A 1 41 ? 9.199 19.188 0.979 1.00 0.00 41 SER A CA 17
ATOM 11569 C C . SER A 1 41 ? 9.339 19.182 -0.540 1.00 0.00 41 SER A C 17
ATOM 11570 O O . SER A 1 41 ? 8.548 18.556 -1.245 1.00 0.00 41 SER A O 17
ATOM 11578 N N . GLY A 1 42 ? 10.352 19.885 -1.038 1.00 0.00 42 GLY A N 17
ATOM 11579 C CA . GLY A 1 42 ? 10.577 19.948 -2.470 1.00 0.00 42 GLY A CA 17
ATOM 11580 C C . GLY A 1 42 ? 12.051 19.942 -2.826 1.00 0.00 42 GLY A C 17
ATOM 11581 O O . GLY A 1 42 ? 12.896 19.493 -2.052 1.00 0.00 42 GLY A O 17
ATOM 11585 N N . PRO A 1 43 ? 12.377 20.448 -4.025 1.00 0.00 43 PRO A N 17
ATOM 11586 C CA . PRO A 1 43 ? 13.759 20.508 -4.509 1.00 0.00 43 PRO A CA 17
ATOM 11587 C C . PRO A 1 43 ? 14.598 21.525 -3.743 1.00 0.00 43 PRO A C 17
ATOM 11588 O O . PRO A 1 43 ? 14.076 22.518 -3.235 1.00 0.00 43 PRO A O 17
ATOM 11599 N N . SER A 1 44 ? 15.900 21.272 -3.664 1.00 0.00 44 SER A N 17
ATOM 11600 C CA . SER A 1 44 ? 16.811 22.165 -2.956 1.00 0.00 44 SER A CA 17
ATOM 11601 C C . SER A 1 44 ? 18.228 22.044 -3.508 1.00 0.00 44 SER A C 17
ATOM 11602 O O . SER A 1 44 ? 18.491 21.242 -4.405 1.00 0.00 44 SER A O 17
ATOM 11610 N N . SER A 1 45 ? 19.138 22.846 -2.965 1.00 0.00 45 SER A N 17
ATOM 11611 C CA . SER A 1 45 ? 20.528 22.833 -3.405 1.00 0.00 45 SER A CA 17
ATOM 11612 C C . SER A 1 45 ? 21.409 22.095 -2.400 1.00 0.00 45 SER A C 17
ATOM 11613 O O . SER A 1 45 ? 21.568 22.530 -1.261 1.00 0.00 45 SER A O 17
ATOM 11621 N N . GLY A 1 46 ? 21.979 20.974 -2.833 1.00 0.00 46 GLY A N 17
ATOM 11622 C CA . GLY A 1 46 ? 22.836 20.193 -1.961 1.00 0.00 46 GLY A CA 17
ATOM 11623 C C . GLY A 1 46 ? 23.418 18.978 -2.656 1.00 0.00 46 GLY A C 17
ATOM 11624 O O . GLY A 1 46 ? 22.682 18.273 -3.345 1.00 0.00 46 GLY A O 17
ATOM 11629 N N . GLY A 1 1 ? -33.361 -7.024 -21.572 1.00 0.00 1 GLY A N 18
ATOM 11630 C CA . GLY A 1 1 ? -32.811 -7.247 -22.896 1.00 0.00 1 GLY A CA 18
ATOM 11631 C C . GLY A 1 1 ? -31.806 -8.382 -22.923 1.00 0.00 1 GLY A C 18
ATOM 11632 O O . GLY A 1 1 ? -31.970 -9.348 -23.668 1.00 0.00 1 GLY A O 18
ATOM 11636 N N . SER A 1 2 ? -30.762 -8.265 -22.109 1.00 0.00 2 SER A N 18
ATOM 11637 C CA . SER A 1 2 ? -29.723 -9.286 -22.047 1.00 0.00 2 SER A CA 18
ATOM 11638 C C . SER A 1 2 ? -29.037 -9.280 -20.684 1.00 0.00 2 SER A C 18
ATOM 11639 O O . SER A 1 2 ? -29.024 -8.266 -19.988 1.00 0.00 2 SER A O 18
ATOM 11647 N N . SER A 1 3 ? -28.467 -10.422 -20.311 1.00 0.00 3 SER A N 18
ATOM 11648 C CA . SER A 1 3 ? -27.781 -10.551 -19.030 1.00 0.00 3 SER A CA 18
ATOM 11649 C C . SER A 1 3 ? -26.493 -9.733 -19.019 1.00 0.00 3 SER A C 18
ATOM 11650 O O . SER A 1 3 ? -25.865 -9.529 -20.056 1.00 0.00 3 SER A O 18
ATOM 11658 N N . GLY A 1 4 ? -26.107 -9.266 -17.835 1.00 0.00 4 GLY A N 18
ATOM 11659 C CA . GLY A 1 4 ? -24.896 -8.475 -17.709 1.00 0.00 4 GLY A CA 18
ATOM 11660 C C . GLY A 1 4 ? -23.689 -9.317 -17.347 1.00 0.00 4 GLY A C 18
ATOM 11661 O O . GLY A 1 4 ? -23.264 -10.172 -18.125 1.00 0.00 4 GLY A O 18
ATOM 11665 N N . SER A 1 5 ? -23.133 -9.074 -16.165 1.00 0.00 5 SER A N 18
ATOM 11666 C CA . SER A 1 5 ? -21.963 -9.813 -15.704 1.00 0.00 5 SER A CA 18
ATOM 11667 C C . SER A 1 5 ? -22.059 -10.105 -14.210 1.00 0.00 5 SER A C 18
ATOM 11668 O O . SER A 1 5 ? -22.598 -9.307 -13.443 1.00 0.00 5 SER A O 18
ATOM 11676 N N . SER A 1 6 ? -21.532 -11.256 -13.803 1.00 0.00 6 SER A N 18
ATOM 11677 C CA . SER A 1 6 ? -21.561 -11.657 -12.401 1.00 0.00 6 SER A CA 18
ATOM 11678 C C . SER A 1 6 ? -20.385 -12.572 -12.074 1.00 0.00 6 SER A C 18
ATOM 11679 O O . SER A 1 6 ? -19.766 -13.149 -12.966 1.00 0.00 6 SER A O 18
ATOM 11687 N N . GLY A 1 7 ? -20.083 -12.699 -10.785 1.00 0.00 7 GLY A N 18
ATOM 11688 C CA . GLY A 1 7 ? -18.983 -13.544 -10.361 1.00 0.00 7 GLY A CA 18
ATOM 11689 C C . GLY A 1 7 ? -18.251 -12.983 -9.158 1.00 0.00 7 GLY A C 18
ATOM 11690 O O . GLY A 1 7 ? -18.709 -12.024 -8.537 1.00 0.00 7 GLY A O 18
ATOM 11694 N N . GLN A 1 8 ? -17.111 -13.582 -8.828 1.00 0.00 8 GLN A N 18
ATOM 11695 C CA . GLN A 1 8 ? -16.316 -13.136 -7.690 1.00 0.00 8 GLN A CA 18
ATOM 11696 C C . GLN A 1 8 ? -15.539 -11.868 -8.032 1.00 0.00 8 GLN A C 18
ATOM 11697 O O . GLN A 1 8 ? -15.237 -11.607 -9.196 1.00 0.00 8 GLN A O 18
ATOM 11711 N N . LYS A 1 9 ? -15.220 -11.083 -7.009 1.00 0.00 9 LYS A N 18
ATOM 11712 C CA . LYS A 1 9 ? -14.478 -9.842 -7.199 1.00 0.00 9 LYS A CA 18
ATOM 11713 C C . LYS A 1 9 ? -13.066 -9.960 -6.633 1.00 0.00 9 LYS A C 18
ATOM 11714 O O . LYS A 1 9 ? -12.858 -10.565 -5.581 1.00 0.00 9 LYS A O 18
ATOM 11733 N N . GLU A 1 10 ? -12.100 -9.379 -7.337 1.00 0.00 10 GLU A N 18
ATOM 11734 C CA . GLU A 1 10 ? -10.709 -9.419 -6.903 1.00 0.00 10 GLU A CA 18
ATOM 11735 C C . GLU A 1 10 ? -10.251 -8.048 -6.415 1.00 0.00 10 GLU A C 18
ATOM 11736 O O . GLU A 1 10 ? -9.603 -7.299 -7.147 1.00 0.00 10 GLU A O 18
ATOM 11748 N N . LYS A 1 11 ? -10.593 -7.724 -5.172 1.00 0.00 11 LYS A N 18
ATOM 11749 C CA . LYS A 1 11 ? -10.218 -6.444 -4.584 1.00 0.00 11 LYS A CA 18
ATOM 11750 C C . LYS A 1 11 ? -8.703 -6.329 -4.452 1.00 0.00 11 LYS A C 18
ATOM 11751 O O . LYS A 1 11 ? -8.114 -6.829 -3.493 1.00 0.00 11 LYS A O 18
ATOM 11770 N N . CYS A 1 12 ? -8.078 -5.667 -5.419 1.00 0.00 12 CYS A N 18
ATOM 11771 C CA . CYS A 1 12 ? -6.631 -5.485 -5.411 1.00 0.00 12 CYS A CA 18
ATOM 11772 C C . CYS A 1 12 ? -6.268 -4.017 -5.213 1.00 0.00 12 CYS A C 18
ATOM 11773 O O . CYS A 1 12 ? -7.066 -3.125 -5.501 1.00 0.00 12 CYS A O 18
ATOM 11781 N N . PHE A 1 13 ? -5.060 -3.773 -4.716 1.00 0.00 13 PHE A N 18
ATOM 11782 C CA . PHE A 1 13 ? -4.592 -2.413 -4.476 1.00 0.00 13 PHE A CA 18
ATOM 11783 C C . PHE A 1 13 ? -3.330 -2.122 -5.283 1.00 0.00 13 PHE A C 18
ATOM 11784 O O . PHE A 1 13 ? -2.320 -2.813 -5.149 1.00 0.00 13 PHE A O 18
ATOM 11801 N N . LYS A 1 14 ? -3.396 -1.094 -6.122 1.00 0.00 14 LYS A N 18
ATOM 11802 C CA . LYS A 1 14 ? -2.260 -0.708 -6.951 1.00 0.00 14 LYS A CA 18
ATOM 11803 C C . LYS A 1 14 ? -1.871 0.745 -6.700 1.00 0.00 14 LYS A C 18
ATOM 11804 O O . LYS A 1 14 ? -2.729 1.626 -6.637 1.00 0.00 14 LYS A O 18
ATOM 11823 N N . CYS A 1 15 ? -0.572 0.989 -6.558 1.00 0.00 15 CYS A N 18
ATOM 11824 C CA . CYS A 1 15 ? -0.069 2.335 -6.314 1.00 0.00 15 CYS A CA 18
ATOM 11825 C C . CYS A 1 15 ? -0.030 3.144 -7.607 1.00 0.00 15 CYS A C 18
ATOM 11826 O O . CYS A 1 15 ? 0.511 2.695 -8.616 1.00 0.00 15 CYS A O 18
ATOM 11833 N N . ASN A 1 16 ? -0.609 4.339 -7.568 1.00 0.00 16 ASN A N 18
ATOM 11834 C CA . ASN A 1 16 ? -0.642 5.211 -8.737 1.00 0.00 16 ASN A CA 18
ATOM 11835 C C . ASN A 1 16 ? 0.574 6.132 -8.762 1.00 0.00 16 ASN A C 18
ATOM 11836 O O . ASN A 1 16 ? 0.500 7.264 -9.241 1.00 0.00 16 ASN A O 18
ATOM 11847 N N . LYS A 1 17 ? 1.694 5.639 -8.245 1.00 0.00 17 LYS A N 18
ATOM 11848 C CA . LYS A 1 17 ? 2.928 6.415 -8.209 1.00 0.00 17 LYS A CA 18
ATOM 11849 C C . LYS A 1 17 ? 4.114 5.574 -8.669 1.00 0.00 17 LYS A C 18
ATOM 11850 O O . LYS A 1 17 ? 4.954 6.036 -9.443 1.00 0.00 17 LYS A O 18
ATOM 11869 N N . CYS A 1 18 ? 4.176 4.336 -8.191 1.00 0.00 18 CYS A N 18
ATOM 11870 C CA . CYS A 1 18 ? 5.258 3.428 -8.553 1.00 0.00 18 CYS A CA 18
ATOM 11871 C C . CYS A 1 18 ? 4.757 2.328 -9.484 1.00 0.00 18 CYS A C 18
ATOM 11872 O O . CYS A 1 18 ? 5.526 1.758 -10.257 1.00 0.00 18 CYS A O 18
ATOM 11879 N N . GLU A 1 19 ? 3.462 2.037 -9.404 1.00 0.00 19 GLU A N 18
ATOM 11880 C CA . GLU A 1 19 ? 2.859 1.006 -10.239 1.00 0.00 19 GLU A CA 18
ATOM 11881 C C . GLU A 1 19 ? 3.260 -0.386 -9.759 1.00 0.00 19 GLU A C 18
ATOM 11882 O O . GLU A 1 19 ? 3.499 -1.288 -10.563 1.00 0.00 19 GLU A O 18
ATOM 11894 N N . LYS A 1 20 ? 3.332 -0.554 -8.443 1.00 0.00 20 LYS A N 18
ATOM 11895 C CA . LYS A 1 20 ? 3.703 -1.835 -7.854 1.00 0.00 20 LYS A CA 18
ATOM 11896 C C . LYS A 1 20 ? 2.525 -2.451 -7.105 1.00 0.00 20 LYS A C 18
ATOM 11897 O O . LYS A 1 20 ? 2.106 -1.947 -6.062 1.00 0.00 20 LYS A O 18
ATOM 11916 N N . THR A 1 21 ? 1.995 -3.545 -7.642 1.00 0.00 21 THR A N 18
ATOM 11917 C CA . THR A 1 21 ? 0.866 -4.230 -7.025 1.00 0.00 21 THR A CA 18
ATOM 11918 C C . THR A 1 21 ? 1.255 -4.826 -5.677 1.00 0.00 21 THR A C 18
ATOM 11919 O O . THR A 1 21 ? 2.376 -5.301 -5.498 1.00 0.00 21 THR A O 18
ATOM 11930 N N . PHE A 1 22 ? 0.321 -4.799 -4.732 1.00 0.00 22 PHE A N 18
ATOM 11931 C CA . PHE A 1 22 ? 0.567 -5.337 -3.399 1.00 0.00 22 PHE A CA 18
ATOM 11932 C C . PHE A 1 22 ? -0.464 -6.405 -3.045 1.00 0.00 22 PHE A C 18
ATOM 11933 O O . PHE A 1 22 ? -1.511 -6.508 -3.684 1.00 0.00 22 PHE A O 18
ATOM 11950 N N . SER A 1 23 ? -0.158 -7.199 -2.024 1.00 0.00 23 SER A N 18
ATOM 11951 C CA . SER A 1 23 ? -1.055 -8.262 -1.587 1.00 0.00 23 SER A CA 18
ATOM 11952 C C . SER A 1 23 ? -2.155 -7.709 -0.686 1.00 0.00 23 SER A C 18
ATOM 11953 O O . SER A 1 23 ? -3.339 -7.975 -0.900 1.00 0.00 23 SER A O 18
ATOM 11961 N N . CYS A 1 24 ? -1.756 -6.940 0.320 1.00 0.00 24 CYS A N 18
ATOM 11962 C CA . CYS A 1 24 ? -2.708 -6.349 1.255 1.00 0.00 24 CYS A CA 18
ATOM 11963 C C . CYS A 1 24 ? -2.791 -4.838 1.063 1.00 0.00 24 CYS A C 18
ATOM 11964 O O . CYS A 1 24 ? -2.044 -4.260 0.274 1.00 0.00 24 CYS A O 18
ATOM 11972 N N . SER A 1 25 ? -3.707 -4.205 1.789 1.00 0.00 25 SER A N 18
ATOM 11973 C CA . SER A 1 25 ? -3.893 -2.761 1.695 1.00 0.00 25 SER A CA 18
ATOM 11974 C C . SER A 1 25 ? -2.968 -2.031 2.664 1.00 0.00 25 SER A C 18
ATOM 11975 O O . SER A 1 25 ? -2.237 -1.120 2.276 1.00 0.00 25 SER A O 18
ATOM 11983 N N . LYS A 1 26 ? -3.007 -2.437 3.929 1.00 0.00 26 LYS A N 18
ATOM 11984 C CA . LYS A 1 26 ? -2.173 -1.823 4.956 1.00 0.00 26 LYS A CA 18
ATOM 11985 C C . LYS A 1 26 ? -0.754 -1.601 4.443 1.00 0.00 26 LYS A C 18
ATOM 11986 O O . LYS A 1 26 ? -0.121 -0.592 4.758 1.00 0.00 26 LYS A O 18
ATOM 12005 N N . TYR A 1 27 ? -0.261 -2.546 3.651 1.00 0.00 27 TYR A N 18
ATOM 12006 C CA . TYR A 1 27 ? 1.084 -2.453 3.096 1.00 0.00 27 TYR A CA 18
ATOM 12007 C C . TYR A 1 27 ? 1.184 -1.302 2.100 1.00 0.00 27 TYR A C 18
ATOM 12008 O O . TYR A 1 27 ? 2.164 -0.556 2.091 1.00 0.00 27 TYR A O 18
ATOM 12026 N N . LEU A 1 28 ? 0.162 -1.162 1.263 1.00 0.00 28 LEU A N 18
ATOM 12027 C CA . LEU A 1 28 ? 0.131 -0.101 0.262 1.00 0.00 28 LEU A CA 18
ATOM 12028 C C . LEU A 1 28 ? -0.068 1.261 0.919 1.00 0.00 28 LEU A C 18
ATOM 12029 O O . LEU A 1 28 ? 0.599 2.236 0.568 1.00 0.00 28 LEU A O 18
ATOM 12045 N N . THR A 1 29 ? -0.988 1.322 1.876 1.00 0.00 29 THR A N 18
ATOM 12046 C CA . THR A 1 29 ? -1.275 2.564 2.583 1.00 0.00 29 THR A CA 18
ATOM 12047 C C . THR A 1 29 ? -0.000 3.184 3.144 1.00 0.00 29 THR A C 18
ATOM 12048 O O . THR A 1 29 ? 0.379 4.292 2.766 1.00 0.00 29 THR A O 18
ATOM 12059 N N . GLN A 1 30 ? 0.656 2.462 4.045 1.00 0.00 30 GLN A N 18
ATOM 12060 C CA . GLN A 1 30 ? 1.889 2.943 4.658 1.00 0.00 30 GLN A CA 18
ATOM 12061 C C . GLN A 1 30 ? 2.961 3.191 3.602 1.00 0.00 30 GLN A C 18
ATOM 12062 O O . GLN A 1 30 ? 3.684 4.186 3.658 1.00 0.00 30 GLN A O 18
ATOM 12076 N N . HIS A 1 31 ? 3.058 2.280 2.638 1.00 0.00 31 HIS A N 18
ATOM 12077 C CA . HIS A 1 31 ? 4.042 2.400 1.568 1.00 0.00 31 HIS A CA 18
ATOM 12078 C C . HIS A 1 31 ? 3.908 3.743 0.856 1.00 0.00 31 HIS A C 18
ATOM 12079 O O . HIS A 1 31 ? 4.877 4.492 0.737 1.00 0.00 31 HIS A O 18
ATOM 12093 N N . GLU A 1 32 ? 2.701 4.039 0.384 1.00 0.00 32 GLU A N 18
ATOM 12094 C CA . GLU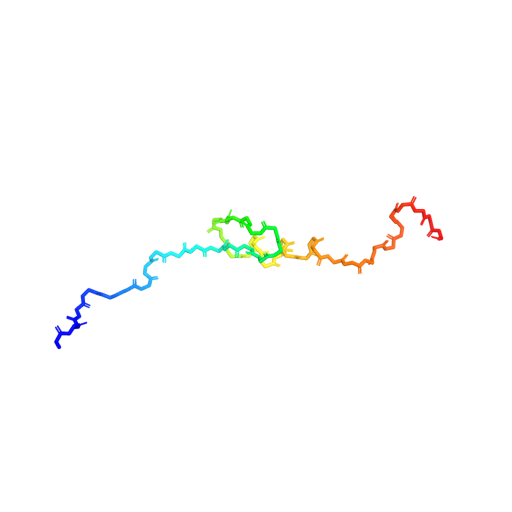 A 1 32 ? 2.443 5.291 -0.318 1.00 0.00 32 GLU A CA 18
ATOM 12095 C C . GLU A 1 32 ? 3.273 6.427 0.272 1.00 0.00 32 GLU A C 18
ATOM 12096 O O . GLU A 1 32 ? 3.659 7.359 -0.434 1.00 0.00 32 GLU A O 18
ATOM 12108 N N . ARG A 1 33 ? 3.543 6.343 1.571 1.00 0.00 33 ARG A N 18
ATOM 12109 C CA . ARG A 1 33 ? 4.325 7.364 2.257 1.00 0.00 33 ARG A CA 18
ATOM 12110 C C . ARG A 1 33 ? 5.663 7.585 1.557 1.00 0.00 33 ARG A C 18
ATOM 12111 O O . ARG A 1 33 ? 6.048 8.721 1.278 1.00 0.00 33 ARG A O 18
ATOM 12132 N N . ILE A 1 34 ? 6.366 6.493 1.276 1.00 0.00 34 ILE A N 18
ATOM 12133 C CA . ILE A 1 34 ? 7.659 6.569 0.608 1.00 0.00 34 ILE A CA 18
ATOM 12134 C C . ILE A 1 34 ? 7.655 7.638 -0.479 1.00 0.00 34 ILE A C 18
ATOM 12135 O O . ILE A 1 34 ? 8.701 8.182 -0.835 1.00 0.00 34 ILE A O 18
ATOM 12151 N N . HIS A 1 35 ? 6.470 7.937 -1.003 1.00 0.00 35 HIS A N 18
ATOM 12152 C CA . HIS A 1 35 ? 6.329 8.944 -2.049 1.00 0.00 35 HIS A CA 18
ATOM 12153 C C . HIS A 1 35 ? 6.160 10.335 -1.444 1.00 0.00 35 HIS A C 18
ATOM 12154 O O . HIS A 1 35 ? 5.044 10.844 -1.331 1.00 0.00 35 HIS A O 18
ATOM 12168 N N . THR A 1 36 ? 7.275 10.946 -1.056 1.00 0.00 36 THR A N 18
ATOM 12169 C CA . THR A 1 36 ? 7.250 12.277 -0.462 1.00 0.00 36 THR A CA 18
ATOM 12170 C C . THR A 1 36 ? 8.474 13.087 -0.875 1.00 0.00 36 THR A C 18
ATOM 12171 O O . THR A 1 36 ? 9.592 12.571 -0.900 1.00 0.00 36 THR A O 18
ATOM 12182 N N . ARG A 1 37 ? 8.255 14.357 -1.198 1.00 0.00 37 ARG A N 18
ATOM 12183 C CA . ARG A 1 37 ? 9.341 15.238 -1.611 1.00 0.00 37 ARG A CA 18
ATOM 12184 C C . ARG A 1 37 ? 10.000 15.893 -0.401 1.00 0.00 37 ARG A C 18
ATOM 12185 O O . ARG A 1 37 ? 9.330 16.516 0.422 1.00 0.00 37 ARG A O 18
ATOM 12206 N N . GLY A 1 38 ? 11.318 15.746 -0.299 1.00 0.00 38 GLY A N 18
ATOM 12207 C CA . GLY A 1 38 ? 12.045 16.328 0.814 1.00 0.00 38 GLY A CA 18
ATOM 12208 C C . GLY A 1 38 ? 12.754 15.283 1.653 1.00 0.00 38 GLY A C 18
ATOM 12209 O O . GLY A 1 38 ? 12.548 15.204 2.864 1.00 0.00 38 GLY A O 18
ATOM 12213 N N . VAL A 1 39 ? 13.592 14.477 1.008 1.00 0.00 39 VAL A N 18
ATOM 12214 C CA . VAL A 1 39 ? 14.333 13.432 1.702 1.00 0.00 39 VAL A CA 18
ATOM 12215 C C . VAL A 1 39 ? 15.818 13.769 1.778 1.00 0.00 39 VAL A C 18
ATOM 12216 O O . VAL A 1 39 ? 16.301 14.661 1.079 1.00 0.00 39 VAL A O 18
ATOM 12229 N N . LYS A 1 40 ? 16.539 13.051 2.632 1.00 0.00 40 LYS A N 18
ATOM 12230 C CA . LYS A 1 40 ? 17.971 13.272 2.801 1.00 0.00 40 LYS A CA 18
ATOM 12231 C C . LYS A 1 40 ? 18.770 12.452 1.794 1.00 0.00 40 LYS A C 18
ATOM 12232 O O . LYS A 1 40 ? 19.173 11.324 2.078 1.00 0.00 40 LYS A O 18
ATOM 12251 N N . SER A 1 41 ? 18.996 13.025 0.616 1.00 0.00 41 SER A N 18
ATOM 12252 C CA . SER A 1 41 ? 19.746 12.345 -0.434 1.00 0.00 41 SER A CA 18
ATOM 12253 C C . SER A 1 41 ? 20.361 13.352 -1.401 1.00 0.00 41 SER A C 18
ATOM 12254 O O . SER A 1 41 ? 19.774 14.395 -1.686 1.00 0.00 41 SER A O 18
ATOM 12262 N N . GLY A 1 42 ? 21.549 13.031 -1.904 1.00 0.00 42 GLY A N 18
ATOM 12263 C CA . GLY A 1 42 ? 22.225 13.916 -2.834 1.00 0.00 42 GLY A CA 18
ATOM 12264 C C . GLY A 1 42 ? 22.996 15.016 -2.131 1.00 0.00 42 GLY A C 18
ATOM 12265 O O . GLY A 1 42 ? 22.594 15.509 -1.076 1.00 0.00 42 GLY A O 18
ATOM 12269 N N . PRO A 1 43 ? 24.132 15.417 -2.719 1.00 0.00 43 PRO A N 18
ATOM 12270 C CA . PRO A 1 43 ? 24.985 16.470 -2.159 1.00 0.00 43 PRO A CA 18
ATOM 12271 C C . PRO A 1 43 ? 24.339 17.848 -2.247 1.00 0.00 43 PRO A C 18
ATOM 12272 O O . PRO A 1 43 ? 24.507 18.561 -3.235 1.00 0.00 43 PRO A O 18
ATOM 12283 N N . SER A 1 44 ? 23.599 18.216 -1.206 1.00 0.00 44 SER A N 18
ATOM 12284 C CA . SER A 1 44 ? 22.924 19.508 -1.167 1.00 0.00 44 SER A CA 18
ATOM 12285 C C . SER A 1 44 ? 23.813 20.603 -1.749 1.00 0.00 44 SER A C 18
ATOM 12286 O O . SER A 1 44 ? 23.404 21.337 -2.648 1.00 0.00 44 SER A O 18
ATOM 12294 N N . SER A 1 45 ? 25.031 20.706 -1.228 1.00 0.00 45 SER A N 18
ATOM 12295 C CA . SER A 1 45 ? 25.978 21.714 -1.692 1.00 0.00 45 SER A CA 18
ATOM 12296 C C . SER A 1 45 ? 26.834 21.171 -2.832 1.00 0.00 45 SER A C 18
ATOM 12297 O O . SER A 1 45 ? 27.922 20.642 -2.610 1.00 0.00 45 SER A O 18
ATOM 12305 N N . GLY A 1 46 ? 26.332 21.305 -4.056 1.00 0.00 46 GLY A N 18
ATOM 12306 C CA . GLY A 1 46 ? 27.062 20.823 -5.214 1.00 0.00 46 GLY A CA 18
ATOM 12307 C C . GLY A 1 46 ? 27.303 19.328 -5.167 1.00 0.00 46 GLY A C 18
ATOM 12308 O O . GLY A 1 46 ? 26.374 18.563 -5.422 1.00 0.00 46 GLY A O 18
ATOM 12313 N N . GLY A 1 1 ? -20.517 7.726 -7.804 1.00 0.00 1 GLY A N 19
ATOM 12314 C CA . GLY A 1 1 ? -19.982 6.431 -8.183 1.00 0.00 1 GLY A CA 19
ATOM 12315 C C . GLY A 1 1 ? -21.065 5.456 -8.600 1.00 0.00 1 GLY A C 19
ATOM 12316 O O . GLY A 1 1 ? -21.953 5.130 -7.812 1.00 0.00 1 GLY A O 19
ATOM 12320 N N . SER A 1 2 ? -20.994 4.992 -9.844 1.00 0.00 2 SER A N 19
ATOM 12321 C CA . SER A 1 2 ? -21.980 4.053 -10.366 1.00 0.00 2 SER A CA 19
ATOM 12322 C C . SER A 1 2 ? -21.558 2.613 -10.091 1.00 0.00 2 SER A C 19
ATOM 12323 O O . SER A 1 2 ? -20.827 2.008 -10.876 1.00 0.00 2 SER A O 19
ATOM 12331 N N . SER A 1 3 ? -22.023 2.070 -8.971 1.00 0.00 3 SER A N 19
ATOM 12332 C CA . SER A 1 3 ? -21.691 0.702 -8.588 1.00 0.00 3 SER A CA 19
ATOM 12333 C C . SER A 1 3 ? -21.637 -0.206 -9.813 1.00 0.00 3 SER A C 19
ATOM 12334 O O . SER A 1 3 ? -22.666 -0.535 -10.402 1.00 0.00 3 SER A O 19
ATOM 12342 N N . GLY A 1 4 ? -20.427 -0.608 -10.191 1.00 0.00 4 GLY A N 19
ATOM 12343 C CA . GLY A 1 4 ? -20.260 -1.475 -11.343 1.00 0.00 4 GLY A CA 19
ATOM 12344 C C . GLY A 1 4 ? -20.059 -2.925 -10.953 1.00 0.00 4 GLY A C 19
ATOM 12345 O O . GLY A 1 4 ? -20.871 -3.499 -10.228 1.00 0.00 4 GLY A O 19
ATOM 12349 N N . SER A 1 5 ? -18.974 -3.522 -11.437 1.00 0.00 5 SER A N 19
ATOM 12350 C CA . SER A 1 5 ? -18.672 -4.917 -11.140 1.00 0.00 5 SER A CA 19
ATOM 12351 C C . SER A 1 5 ? -18.055 -5.055 -9.751 1.00 0.00 5 SER A C 19
ATOM 12352 O O . SER A 1 5 ? -16.834 -5.106 -9.605 1.00 0.00 5 SER A O 19
ATOM 12360 N N . SER A 1 6 ? -18.909 -5.116 -8.734 1.00 0.00 6 SER A N 19
ATOM 12361 C CA . SER A 1 6 ? -18.449 -5.244 -7.357 1.00 0.00 6 SER A CA 19
ATOM 12362 C C . SER A 1 6 ? -17.232 -6.160 -7.273 1.00 0.00 6 SER A C 19
ATOM 12363 O O . SER A 1 6 ? -17.222 -7.252 -7.841 1.00 0.00 6 SER A O 19
ATOM 12371 N N . GLY A 1 7 ? -16.205 -5.708 -6.560 1.00 0.00 7 GLY A N 19
ATOM 12372 C CA . GLY A 1 7 ? -14.997 -6.498 -6.414 1.00 0.00 7 GLY A CA 19
ATOM 12373 C C . GLY A 1 7 ? -14.167 -6.074 -5.219 1.00 0.00 7 GLY A C 19
ATOM 12374 O O . GLY A 1 7 ? -13.107 -5.468 -5.375 1.00 0.00 7 GLY A O 19
ATOM 12378 N N . GLN A 1 8 ? -14.651 -6.391 -4.022 1.00 0.00 8 GLN A N 19
ATOM 12379 C CA . GLN A 1 8 ? -13.947 -6.036 -2.796 1.00 0.00 8 GLN A CA 19
ATOM 12380 C C . GLN A 1 8 ? -12.876 -7.070 -2.464 1.00 0.00 8 GLN A C 19
ATOM 12381 O O . GLN A 1 8 ? -11.711 -6.729 -2.259 1.00 0.00 8 GLN A O 19
ATOM 12395 N N . LYS A 1 9 ? -13.278 -8.335 -2.412 1.00 0.00 9 LYS A N 19
ATOM 12396 C CA . LYS A 1 9 ? -12.354 -9.421 -2.107 1.00 0.00 9 LYS A CA 19
ATOM 12397 C C . LYS A 1 9 ? -11.208 -9.459 -3.113 1.00 0.00 9 LYS A C 19
ATOM 12398 O O . LYS A 1 9 ? -10.037 -9.448 -2.734 1.00 0.00 9 LYS A O 19
ATOM 12417 N N . GLU A 1 10 ? -11.554 -9.503 -4.395 1.00 0.00 10 GLU A N 19
ATOM 12418 C CA . GLU A 1 10 ? -10.553 -9.543 -5.455 1.00 0.00 10 GLU A CA 19
ATOM 12419 C C . GLU A 1 10 ? -10.100 -8.134 -5.828 1.00 0.00 10 GLU A C 19
ATOM 12420 O O . GLU A 1 10 ? -9.930 -7.815 -7.005 1.00 0.00 10 GLU A O 19
ATOM 12432 N N . LYS A 1 11 ? -9.907 -7.294 -4.817 1.00 0.00 11 LYS A N 19
ATOM 12433 C CA . LYS A 1 11 ? -9.473 -5.919 -5.036 1.00 0.00 11 LYS A CA 19
ATOM 12434 C C . LYS A 1 11 ? -7.951 -5.819 -5.021 1.00 0.00 11 LYS A C 19
ATOM 12435 O O . LYS A 1 11 ? -7.326 -5.892 -3.963 1.00 0.00 11 LYS A O 19
ATOM 12454 N N . CYS A 1 12 ? -7.362 -5.651 -6.200 1.00 0.00 12 CYS A N 19
ATOM 12455 C CA . CYS A 1 12 ? -5.913 -5.541 -6.321 1.00 0.00 12 CYS A CA 19
ATOM 12456 C C . CYS A 1 12 ? -5.442 -4.136 -5.958 1.00 0.00 12 CYS A C 19
ATOM 12457 O O . CYS A 1 12 ? -5.696 -3.177 -6.687 1.00 0.00 12 CYS A O 19
ATOM 12465 N N . PHE A 1 13 ? -4.756 -4.022 -4.826 1.00 0.00 13 PHE A N 19
ATOM 12466 C CA . PHE A 1 13 ? -4.252 -2.734 -4.364 1.00 0.00 13 PHE A CA 19
ATOM 12467 C C . PHE A 1 13 ? -3.022 -2.314 -5.162 1.00 0.00 13 PHE A C 19
ATOM 12468 O O . PHE A 1 13 ? -1.921 -2.818 -4.939 1.00 0.00 13 PHE A O 19
ATOM 12485 N N . LYS A 1 14 ? -3.216 -1.387 -6.093 1.00 0.00 14 LYS A N 19
ATOM 12486 C CA . LYS A 1 14 ? -2.124 -0.896 -6.925 1.00 0.00 14 LYS A CA 19
ATOM 12487 C C . LYS A 1 14 ? -1.802 0.558 -6.598 1.00 0.00 14 LYS A C 19
ATOM 12488 O O . LYS A 1 14 ? -2.658 1.302 -6.119 1.00 0.00 14 LYS A O 19
ATOM 12507 N N . CYS A 1 15 ? -0.562 0.959 -6.862 1.00 0.00 15 CYS A N 19
ATOM 12508 C CA . CYS A 1 15 ? -0.127 2.324 -6.597 1.00 0.00 15 CYS A CA 19
ATOM 12509 C C . CYS A 1 15 ? -0.159 3.163 -7.872 1.00 0.00 15 CYS A C 19
ATOM 12510 O O . CYS A 1 15 ? -0.389 2.643 -8.963 1.00 0.00 15 CYS A O 19
ATOM 12517 N N . ASN A 1 16 ? 0.075 4.463 -7.724 1.00 0.00 16 ASN A N 19
ATOM 12518 C CA . ASN A 1 16 ? 0.072 5.374 -8.863 1.00 0.00 16 ASN A CA 19
ATOM 12519 C C . ASN A 1 16 ? 1.490 5.826 -9.201 1.00 0.00 16 ASN A C 19
ATOM 12520 O O . ASN A 1 16 ? 1.929 5.728 -10.347 1.00 0.00 16 ASN A O 19
ATOM 12531 N N . LYS A 1 17 ? 2.202 6.323 -8.195 1.00 0.00 17 LYS A N 19
ATOM 12532 C CA . LYS A 1 17 ? 3.570 6.789 -8.382 1.00 0.00 17 LYS A CA 19
ATOM 12533 C C . LYS A 1 17 ? 4.448 5.684 -8.960 1.00 0.00 17 LYS A C 19
ATOM 12534 O O . LYS A 1 17 ? 4.928 5.785 -10.090 1.00 0.00 17 LYS A O 19
ATOM 12553 N N . CYS A 1 18 ? 4.652 4.628 -8.179 1.00 0.00 18 CYS A N 19
ATOM 12554 C CA . CYS A 1 18 ? 5.471 3.503 -8.613 1.00 0.00 18 CYS A CA 19
ATOM 12555 C C . CYS A 1 18 ? 4.663 2.546 -9.485 1.00 0.00 18 CYS A C 19
ATOM 12556 O O . CYS A 1 18 ? 5.180 1.982 -10.448 1.00 0.00 18 CYS A O 19
ATOM 12563 N N . GLU A 1 19 ? 3.391 2.371 -9.139 1.00 0.00 19 GLU A N 19
ATOM 12564 C CA . GLU A 1 19 ? 2.512 1.482 -9.891 1.00 0.00 19 GLU A CA 19
ATOM 12565 C C . GLU A 1 19 ? 2.827 0.021 -9.587 1.00 0.00 19 GLU A C 19
ATOM 12566 O O . GLU A 1 19 ? 2.897 -0.812 -10.491 1.00 0.00 19 GLU A O 19
ATOM 12578 N N . LYS A 1 20 ? 3.017 -0.284 -8.308 1.00 0.00 20 LYS A N 19
ATOM 12579 C CA . LYS A 1 20 ? 3.324 -1.645 -7.883 1.00 0.00 20 LYS A CA 19
ATOM 12580 C C . LYS A 1 20 ? 2.107 -2.302 -7.239 1.00 0.00 20 LYS A C 19
ATOM 12581 O O . LYS A 1 20 ? 1.479 -1.731 -6.347 1.00 0.00 20 LYS A O 19
ATOM 12600 N N . THR A 1 21 ? 1.779 -3.506 -7.697 1.00 0.00 21 THR A N 19
ATOM 12601 C CA . THR A 1 21 ? 0.637 -4.241 -7.166 1.00 0.00 21 THR A CA 19
ATOM 12602 C C . THR A 1 21 ? 0.955 -4.837 -5.799 1.00 0.00 21 THR A C 19
ATOM 12603 O O . THR A 1 21 ? 2.080 -5.267 -5.544 1.00 0.00 21 THR A O 19
ATOM 12614 N N . PHE A 1 22 ? -0.044 -4.860 -4.923 1.00 0.00 22 PHE A N 19
ATOM 12615 C CA . PHE A 1 22 ? 0.129 -5.403 -3.581 1.00 0.00 22 PHE A CA 19
ATOM 12616 C C . PHE A 1 22 ? -0.979 -6.399 -3.251 1.00 0.00 22 PHE A C 19
ATOM 12617 O O . PHE A 1 22 ? -2.014 -6.437 -3.916 1.00 0.00 22 PHE A O 19
ATOM 12634 N N . SER A 1 23 ? -0.753 -7.206 -2.218 1.00 0.00 23 SER A N 19
ATOM 12635 C CA . SER A 1 23 ? -1.729 -8.206 -1.801 1.00 0.00 23 SER A CA 19
ATOM 12636 C C . SER A 1 23 ? -2.314 -7.857 -0.436 1.00 0.00 23 SER A C 19
ATOM 12637 O O . SER A 1 23 ? -2.664 -8.742 0.346 1.00 0.00 23 SER A O 19
ATOM 12645 N N . CYS A 1 24 ? -2.416 -6.563 -0.156 1.00 0.00 24 CYS A N 19
ATOM 12646 C CA . CYS A 1 24 ? -2.958 -6.096 1.115 1.00 0.00 24 CYS A CA 19
ATOM 12647 C C . CYS A 1 24 ? -3.178 -4.587 1.091 1.00 0.00 24 CYS A C 19
ATOM 12648 O O . CYS A 1 24 ? -2.589 -3.877 0.276 1.00 0.00 24 CYS A O 19
ATOM 12656 N N . SER A 1 25 ? -4.031 -4.104 1.988 1.00 0.00 25 SER A N 19
ATOM 12657 C CA . SER A 1 25 ? -4.333 -2.679 2.067 1.00 0.00 25 SER A CA 19
ATOM 12658 C C . SER A 1 25 ? -3.315 -1.955 2.942 1.00 0.00 25 SER A C 19
ATOM 12659 O O . SER A 1 25 ? -2.877 -0.850 2.622 1.00 0.00 25 SER A O 19
ATOM 12667 N N . LYS A 1 26 ? -2.943 -2.586 4.051 1.00 0.00 26 LYS A N 19
ATOM 12668 C CA . LYS A 1 26 ? -1.976 -2.005 4.975 1.00 0.00 26 LYS A CA 19
ATOM 12669 C C . LYS A 1 26 ? -0.641 -1.759 4.281 1.00 0.00 26 LYS A C 19
ATOM 12670 O O . LYS A 1 26 ? -0.152 -0.630 4.235 1.00 0.00 26 LYS A O 19
ATOM 12689 N N . TYR A 1 27 ? -0.055 -2.823 3.741 1.00 0.00 27 TYR A N 19
ATOM 12690 C CA . TYR A 1 27 ? 1.225 -2.722 3.050 1.00 0.00 27 TYR A CA 19
ATOM 12691 C C . TYR A 1 27 ? 1.237 -1.532 2.096 1.00 0.00 27 TYR A C 19
ATOM 12692 O O . TYR A 1 27 ? 2.231 -0.811 1.995 1.00 0.00 27 TYR A O 19
ATOM 12710 N N . LEU A 1 28 ? 0.124 -1.331 1.397 1.00 0.00 28 LEU A N 19
ATOM 12711 C CA . LEU A 1 28 ? 0.004 -0.227 0.451 1.00 0.00 28 LEU A CA 19
ATOM 12712 C C . LEU A 1 28 ? -0.094 1.108 1.181 1.00 0.00 28 LEU A C 19
ATOM 12713 O O . LEU A 1 28 ? 0.794 1.955 1.072 1.00 0.00 28 LEU A O 19
ATOM 12729 N N . THR A 1 29 ? -1.178 1.290 1.928 1.00 0.00 29 THR A N 19
ATOM 12730 C CA . THR A 1 29 ? -1.393 2.522 2.677 1.00 0.00 29 THR A CA 19
ATOM 12731 C C . THR A 1 29 ? -0.073 3.098 3.177 1.00 0.00 29 THR A C 19
ATOM 12732 O O . THR A 1 29 ? 0.321 4.197 2.789 1.00 0.00 29 THR A O 19
ATOM 12743 N N . GLN A 1 30 ? 0.606 2.348 4.040 1.00 0.00 30 GLN A N 19
ATOM 12744 C CA . GLN A 1 30 ? 1.882 2.786 4.592 1.00 0.00 30 GLN A CA 19
ATOM 12745 C C . GLN A 1 30 ? 2.900 3.033 3.483 1.00 0.00 30 GLN A C 19
ATOM 12746 O O . GLN A 1 30 ? 3.628 4.025 3.505 1.00 0.00 30 GLN A O 19
ATOM 12760 N N . HIS A 1 31 ? 2.944 2.124 2.515 1.00 0.00 31 HIS A N 19
ATOM 12761 C CA . HIS A 1 31 ? 3.873 2.243 1.396 1.00 0.00 31 HIS A CA 19
ATOM 12762 C C . HIS A 1 31 ? 3.734 3.603 0.718 1.00 0.00 31 HIS A C 19
ATOM 12763 O O . HIS A 1 31 ? 4.699 4.362 0.627 1.00 0.00 31 HIS A O 19
ATOM 12777 N N . GLU A 1 32 ? 2.529 3.903 0.245 1.00 0.00 32 GLU A N 19
ATOM 12778 C CA . GLU A 1 32 ? 2.267 5.171 -0.426 1.00 0.00 32 GLU A CA 19
ATOM 12779 C C . GLU A 1 32 ? 3.068 6.301 0.214 1.00 0.00 32 GLU A C 19
ATOM 12780 O O . GLU A 1 32 ? 3.430 7.273 -0.450 1.00 0.00 32 GLU A O 19
ATOM 12792 N N . ARG A 1 33 ? 3.342 6.166 1.507 1.00 0.00 33 ARG A N 19
ATOM 12793 C CA . ARG A 1 33 ? 4.098 7.176 2.238 1.00 0.00 33 ARG A CA 19
ATOM 12794 C C . ARG A 1 33 ? 5.441 7.443 1.563 1.00 0.00 33 ARG A C 19
ATOM 12795 O O . ARG A 1 33 ? 5.814 8.594 1.336 1.00 0.00 33 ARG A O 19
ATOM 12816 N N . ILE A 1 34 ? 6.161 6.372 1.246 1.00 0.00 34 ILE A N 19
ATOM 12817 C CA . ILE A 1 34 ? 7.461 6.491 0.597 1.00 0.00 34 ILE A CA 19
ATOM 12818 C C . ILE A 1 34 ? 7.449 7.591 -0.459 1.00 0.00 34 ILE A C 19
ATOM 12819 O O . ILE A 1 34 ? 8.491 8.157 -0.794 1.00 0.00 34 ILE A O 19
ATOM 12835 N N . HIS A 1 35 ? 6.264 7.891 -0.981 1.00 0.00 35 HIS A N 19
ATOM 12836 C CA . HIS A 1 35 ? 6.116 8.925 -1.998 1.00 0.00 35 HIS A CA 19
ATOM 12837 C C . HIS A 1 35 ? 5.785 10.271 -1.360 1.00 0.00 35 HIS A C 19
ATOM 12838 O O . HIS A 1 35 ? 4.620 10.663 -1.279 1.00 0.00 35 HIS A O 19
ATOM 12852 N N . THR A 1 36 ? 6.817 10.976 -0.907 1.00 0.00 36 THR A N 19
ATOM 12853 C CA . THR A 1 36 ? 6.636 12.276 -0.275 1.00 0.00 36 THR A CA 19
ATOM 12854 C C . THR A 1 36 ? 7.851 13.170 -0.496 1.00 0.00 36 THR A C 19
ATOM 12855 O O . THR A 1 36 ? 8.971 12.682 -0.653 1.00 0.00 36 THR A O 19
ATOM 12866 N N . ARG A 1 37 ? 7.623 14.479 -0.507 1.00 0.00 37 ARG A N 19
ATOM 12867 C CA . ARG A 1 37 ? 8.700 15.440 -0.710 1.00 0.00 37 ARG A CA 19
ATOM 12868 C C . ARG A 1 37 ? 9.263 15.916 0.627 1.00 0.00 37 ARG A C 19
ATOM 12869 O O . ARG A 1 37 ? 8.582 15.870 1.650 1.00 0.00 37 ARG A O 19
ATOM 12890 N N . GLY A 1 38 ? 10.512 16.372 0.609 1.00 0.00 38 GLY A N 19
ATOM 12891 C CA . GLY A 1 38 ? 11.145 16.849 1.824 1.00 0.00 38 GLY A CA 19
ATOM 12892 C C . GLY A 1 38 ? 12.656 16.899 1.709 1.00 0.00 38 GLY A C 19
ATOM 12893 O O . GLY A 1 38 ? 13.351 15.987 2.156 1.00 0.00 38 GLY A O 19
ATOM 12897 N N . VAL A 1 39 ? 13.166 17.969 1.107 1.00 0.00 39 VAL A N 19
ATOM 12898 C CA . VAL A 1 39 ? 14.605 18.135 0.934 1.00 0.00 39 VAL A CA 19
ATOM 12899 C C . VAL A 1 39 ? 15.171 17.076 -0.005 1.00 0.00 39 VAL A C 19
ATOM 12900 O O . VAL A 1 39 ? 16.210 16.475 0.273 1.00 0.00 39 VAL A O 19
ATOM 12913 N N . LYS A 1 40 ? 14.482 16.850 -1.119 1.00 0.00 40 LYS A N 19
ATOM 12914 C CA . LYS A 1 40 ? 14.916 15.865 -2.101 1.00 0.00 40 LYS A CA 19
ATOM 12915 C C . LYS A 1 40 ? 16.423 15.945 -2.323 1.00 0.00 40 LYS A C 19
ATOM 12916 O O . LYS A 1 40 ? 17.138 14.957 -2.158 1.00 0.00 40 LYS A O 19
ATOM 12935 N N . SER A 1 41 ? 16.900 17.128 -2.697 1.00 0.00 41 SER A N 19
ATOM 12936 C CA . SER A 1 41 ? 18.322 17.337 -2.944 1.00 0.00 41 SER A CA 19
ATOM 12937 C C . SER A 1 41 ? 19.058 17.651 -1.645 1.00 0.00 41 SER A C 19
ATOM 12938 O O . SER A 1 41 ? 18.469 18.155 -0.691 1.00 0.00 41 SER A O 19
ATOM 12946 N N . GLY A 1 42 ? 20.352 17.347 -1.618 1.00 0.00 42 GLY A N 19
ATOM 12947 C CA . GLY A 1 42 ? 21.149 17.603 -0.433 1.00 0.00 42 GLY A CA 19
ATOM 12948 C C . GLY A 1 42 ? 21.595 19.049 -0.334 1.00 0.00 42 GLY A C 19
ATOM 12949 O O . GLY A 1 42 ? 20.855 19.918 0.127 1.00 0.00 42 GLY A O 19
ATOM 12953 N N . PRO A 1 43 ? 22.832 19.322 -0.775 1.00 0.00 43 PRO A N 19
ATOM 12954 C CA . PRO A 1 43 ? 23.403 20.672 -0.744 1.00 0.00 43 PRO A CA 19
ATOM 12955 C C . PRO A 1 43 ? 22.734 21.608 -1.745 1.00 0.00 43 PRO A C 19
ATOM 12956 O O . PRO A 1 43 ? 22.593 21.275 -2.921 1.00 0.00 43 PRO A O 19
ATOM 12967 N N . SER A 1 44 ? 22.323 22.779 -1.270 1.00 0.00 44 SER A N 19
ATOM 12968 C CA . SER A 1 44 ? 21.665 23.762 -2.123 1.00 0.00 44 SER A CA 19
ATOM 12969 C C . SER A 1 44 ? 22.676 24.761 -2.680 1.00 0.00 44 SER A C 19
ATOM 12970 O O . SER A 1 44 ? 23.773 24.915 -2.144 1.00 0.00 44 SER A O 19
ATOM 12978 N N . SER A 1 45 ? 22.297 25.437 -3.760 1.00 0.00 45 SER A N 19
ATOM 12979 C CA . SER A 1 45 ? 23.170 26.418 -4.393 1.00 0.00 45 SER A CA 19
ATOM 12980 C C . SER A 1 45 ? 22.439 27.741 -4.602 1.00 0.00 45 SER A C 19
ATOM 12981 O O . SER A 1 45 ? 21.924 28.014 -5.685 1.00 0.00 45 SER A O 19
ATOM 12989 N N . GLY A 1 46 ? 22.398 28.559 -3.554 1.00 0.00 46 GLY A N 19
ATOM 12990 C CA . GLY A 1 46 ? 21.728 29.844 -3.642 1.00 0.00 46 GLY A CA 19
ATOM 12991 C C . GLY A 1 46 ? 20.838 30.117 -2.446 1.00 0.00 46 GLY A C 19
ATOM 12992 O O . GLY A 1 46 ? 21.347 30.214 -1.331 1.00 0.00 46 GLY A O 19
ATOM 12997 N N . GLY A 1 1 ? -31.130 -22.456 -10.833 1.00 0.00 1 GLY A N 20
ATOM 12998 C CA . GLY A 1 1 ? -30.069 -22.426 -9.843 1.00 0.00 1 GLY A CA 20
ATOM 12999 C C . GLY A 1 1 ? -29.840 -21.038 -9.280 1.00 0.00 1 GLY A C 20
ATOM 13000 O O . GLY A 1 1 ? -29.307 -20.164 -9.964 1.00 0.00 1 GLY A O 20
ATOM 13004 N N . SER A 1 2 ? -30.244 -20.833 -8.030 1.00 0.00 2 SER A N 20
ATOM 13005 C CA . SER A 1 2 ? -30.084 -19.539 -7.377 1.00 0.00 2 SER A CA 20
ATOM 13006 C C . SER A 1 2 ? -28.632 -19.075 -7.439 1.00 0.00 2 SER A C 20
ATOM 13007 O O . SER A 1 2 ? -27.713 -19.835 -7.135 1.00 0.00 2 SER A O 20
ATOM 13015 N N . SER A 1 3 ? -28.435 -17.822 -7.835 1.00 0.00 3 SER A N 20
ATOM 13016 C CA . SER A 1 3 ? -27.095 -17.256 -7.941 1.00 0.00 3 SER A CA 20
ATOM 13017 C C . SER A 1 3 ? -26.246 -17.640 -6.733 1.00 0.00 3 SER A C 20
ATOM 13018 O O . SER A 1 3 ? -25.091 -18.042 -6.874 1.00 0.00 3 SER A O 20
ATOM 13026 N N . GLY A 1 4 ? -26.827 -17.514 -5.544 1.00 0.00 4 GLY A N 20
ATOM 13027 C CA . GLY A 1 4 ? -26.111 -17.852 -4.328 1.00 0.00 4 GLY A CA 20
ATOM 13028 C C . GLY A 1 4 ? -25.052 -16.826 -3.975 1.00 0.00 4 GLY A C 20
ATOM 13029 O O . GLY A 1 4 ? -24.279 -16.401 -4.834 1.00 0.00 4 GLY A O 20
ATOM 13033 N N . SER A 1 5 ? -25.017 -16.426 -2.708 1.00 0.00 5 SER A N 20
ATOM 13034 C CA . SER A 1 5 ? -24.048 -15.439 -2.245 1.00 0.00 5 SER A CA 20
ATOM 13035 C C . SER A 1 5 ? -22.640 -15.801 -2.707 1.00 0.00 5 SER A C 20
ATOM 13036 O O . SER A 1 5 ? -21.942 -16.578 -2.056 1.00 0.00 5 SER A O 20
ATOM 13044 N N . SER A 1 6 ? -22.230 -15.231 -3.836 1.00 0.00 6 SER A N 20
ATOM 13045 C CA . SER A 1 6 ? -20.907 -15.496 -4.388 1.00 0.00 6 SER A CA 20
ATOM 13046 C C . SER A 1 6 ? -19.972 -14.314 -4.150 1.00 0.00 6 SER A C 20
ATOM 13047 O O . SER A 1 6 ? -19.925 -13.376 -4.944 1.00 0.00 6 SER A O 20
ATOM 13055 N N . GLY A 1 7 ? -19.228 -14.368 -3.049 1.00 0.00 7 GLY A N 20
ATOM 13056 C CA . GLY A 1 7 ? -18.305 -13.297 -2.725 1.00 0.00 7 GLY A CA 20
ATOM 13057 C C . GLY A 1 7 ? -17.044 -13.344 -3.565 1.00 0.00 7 GLY A C 20
ATOM 13058 O O . GLY A 1 7 ? -16.427 -14.399 -3.711 1.00 0.00 7 GLY A O 20
ATOM 13062 N N . GLN A 1 8 ? -16.662 -12.199 -4.121 1.00 0.00 8 GLN A N 20
ATOM 13063 C CA . GLN A 1 8 ? -15.468 -12.115 -4.954 1.00 0.00 8 GLN A CA 20
ATOM 13064 C C . GLN A 1 8 ? -14.265 -11.656 -4.136 1.00 0.00 8 GLN A C 20
ATOM 13065 O O . GLN A 1 8 ? -14.335 -10.661 -3.414 1.00 0.00 8 GLN A O 20
ATOM 13079 N N . LYS A 1 9 ? -13.162 -12.387 -4.253 1.00 0.00 9 LYS A N 20
ATOM 13080 C CA . LYS A 1 9 ? -11.943 -12.055 -3.526 1.00 0.00 9 LYS A CA 20
ATOM 13081 C C . LYS A 1 9 ? -11.019 -11.191 -4.378 1.00 0.00 9 LYS A C 20
ATOM 13082 O O . LYS A 1 9 ? -10.084 -11.694 -5.001 1.00 0.00 9 LYS A O 20
ATOM 13101 N N . GLU A 1 10 ? -11.287 -9.889 -4.400 1.00 0.00 10 GLU A N 20
ATOM 13102 C CA . GLU A 1 10 ? -10.478 -8.956 -5.176 1.00 0.00 10 GLU A CA 20
ATOM 13103 C C . GLU A 1 10 ? -9.844 -7.904 -4.272 1.00 0.00 10 GLU A C 20
ATOM 13104 O O . GLU A 1 10 ? -10.299 -6.761 -4.214 1.00 0.00 10 GLU A O 20
ATOM 13116 N N . LYS A 1 11 ? -8.789 -8.297 -3.566 1.00 0.00 11 LYS A N 20
ATOM 13117 C CA . LYS A 1 11 ? -8.090 -7.389 -2.664 1.00 0.00 11 LYS A CA 20
ATOM 13118 C C . LYS A 1 11 ? -6.814 -6.857 -3.309 1.00 0.00 11 LYS A C 20
ATOM 13119 O O . LYS A 1 11 ? -5.779 -6.736 -2.653 1.00 0.00 11 LYS A O 20
ATOM 13138 N N . CYS A 1 12 ? -6.896 -6.539 -4.596 1.00 0.00 12 CYS A N 20
ATOM 13139 C CA . CYS A 1 12 ? -5.748 -6.018 -5.330 1.00 0.00 12 CYS A CA 20
ATOM 13140 C C . CYS A 1 12 ? -5.746 -4.493 -5.325 1.00 0.00 12 CYS A C 20
ATOM 13141 O O . CYS A 1 12 ? -6.798 -3.860 -5.406 1.00 0.00 12 CYS A O 20
ATOM 13149 N N . PHE A 1 13 ? -4.556 -3.909 -5.227 1.00 0.00 13 PHE A N 20
ATOM 13150 C CA . PHE A 1 13 ? -4.416 -2.457 -5.208 1.00 0.00 13 PHE A CA 20
ATOM 13151 C C . PHE A 1 13 ? -3.087 -2.031 -5.824 1.00 0.00 13 PHE A C 20
ATOM 13152 O O . PHE A 1 13 ? -2.022 -2.487 -5.407 1.00 0.00 13 PHE A O 20
ATOM 13169 N N . LYS A 1 14 ? -3.157 -1.153 -6.819 1.00 0.00 14 LYS A N 20
ATOM 13170 C CA . LYS A 1 14 ? -1.960 -0.663 -7.493 1.00 0.00 14 LYS A CA 20
ATOM 13171 C C . LYS A 1 14 ? -1.634 0.762 -7.055 1.00 0.00 14 LYS A C 20
ATOM 13172 O O . LYS A 1 14 ? -2.531 1.584 -6.863 1.00 0.00 14 LYS A O 20
ATOM 13191 N N . CYS A 1 15 ? -0.346 1.048 -6.900 1.00 0.00 15 CYS A N 20
ATOM 13192 C CA . CYS A 1 15 ? 0.099 2.373 -6.486 1.00 0.00 15 CYS A CA 20
ATOM 13193 C C . CYS A 1 15 ? -0.080 3.384 -7.615 1.00 0.00 15 CYS A C 20
ATOM 13194 O O . CYS A 1 15 ? -0.487 3.030 -8.721 1.00 0.00 15 CYS A O 20
ATOM 13201 N N . ASN A 1 16 ? 0.226 4.645 -7.327 1.00 0.00 16 ASN A N 20
ATOM 13202 C CA . ASN A 1 16 ? 0.099 5.708 -8.317 1.00 0.00 16 ASN A CA 20
ATOM 13203 C C . ASN A 1 16 ? 1.469 6.143 -8.828 1.00 0.00 16 ASN A C 20
ATOM 13204 O O . ASN A 1 16 ? 1.709 6.189 -10.035 1.00 0.00 16 ASN A O 20
ATOM 13215 N N . LYS A 1 17 ? 2.367 6.460 -7.901 1.00 0.00 17 LYS A N 20
ATOM 13216 C CA . LYS A 1 17 ? 3.714 6.889 -8.255 1.00 0.00 17 LYS A CA 20
ATOM 13217 C C . LYS A 1 17 ? 4.490 5.756 -8.918 1.00 0.00 17 LYS A C 20
ATOM 13218 O O . LYS A 1 17 ? 4.748 5.787 -10.122 1.00 0.00 17 LYS A O 20
ATOM 13237 N N . CYS A 1 18 ? 4.859 4.754 -8.126 1.00 0.00 18 CYS A N 20
ATOM 13238 C CA . CYS A 1 18 ? 5.604 3.610 -8.636 1.00 0.00 18 CYS A CA 20
ATOM 13239 C C . CYS A 1 18 ? 4.718 2.733 -9.518 1.00 0.00 18 CYS A C 20
ATOM 13240 O O . CYS A 1 18 ? 5.194 2.111 -10.467 1.00 0.00 18 CYS A O 20
ATOM 13247 N N . GLU A 1 19 ? 3.429 2.691 -9.196 1.00 0.00 19 GLU A N 20
ATOM 13248 C CA . GLU A 1 19 ? 2.478 1.890 -9.958 1.00 0.00 19 GLU A CA 20
ATOM 13249 C C . GLU A 1 19 ? 2.702 0.401 -9.714 1.00 0.00 19 GLU A C 20
ATOM 13250 O O . GLU A 1 19 ? 2.676 -0.404 -10.646 1.00 0.00 19 GLU A O 20
ATOM 13262 N N . LYS A 1 20 ? 2.923 0.040 -8.455 1.00 0.00 20 LYS A N 20
ATOM 13263 C CA . LYS A 1 20 ? 3.151 -1.352 -8.085 1.00 0.00 20 LYS A CA 20
ATOM 13264 C C . LYS A 1 20 ? 1.900 -1.961 -7.462 1.00 0.00 20 LYS A C 20
ATOM 13265 O O . LYS A 1 20 ? 1.126 -1.272 -6.796 1.00 0.00 20 LYS A O 20
ATOM 13284 N N . THR A 1 21 ? 1.707 -3.258 -7.680 1.00 0.00 21 THR A N 20
ATOM 13285 C CA . THR A 1 21 ? 0.550 -3.960 -7.139 1.00 0.00 21 THR A CA 20
ATOM 13286 C C . THR A 1 21 ? 0.874 -4.602 -5.795 1.00 0.00 21 THR A C 20
ATOM 13287 O O . THR A 1 21 ? 2.012 -5.001 -5.545 1.00 0.00 21 THR A O 20
ATOM 13298 N N . PHE A 1 22 ? -0.132 -4.700 -4.933 1.00 0.00 22 PHE A N 20
ATOM 13299 C CA . PHE A 1 22 ? 0.047 -5.293 -3.613 1.00 0.00 22 PHE A CA 20
ATOM 13300 C C . PHE A 1 22 ? -1.002 -6.371 -3.354 1.00 0.00 22 PHE A C 20
ATOM 13301 O O . PHE A 1 22 ? -1.951 -6.525 -4.122 1.00 0.00 22 PHE A O 20
ATOM 13318 N N . SER A 1 23 ? -0.822 -7.115 -2.267 1.00 0.00 23 SER A N 20
ATOM 13319 C CA . SER A 1 23 ? -1.749 -8.181 -1.909 1.00 0.00 23 SER A CA 20
ATOM 13320 C C . SER A 1 23 ? -2.859 -7.654 -1.003 1.00 0.00 23 SER A C 20
ATOM 13321 O O . SER A 1 23 ? -3.886 -8.308 -0.818 1.00 0.00 23 SER A O 20
ATOM 13329 N N . CYS A 1 24 ? -2.643 -6.469 -0.443 1.00 0.00 24 CYS A N 20
ATOM 13330 C CA . CYS A 1 24 ? -3.624 -5.854 0.445 1.00 0.00 24 CYS A CA 20
ATOM 13331 C C . CYS A 1 24 ? -3.435 -4.341 0.498 1.00 0.00 24 CYS A C 20
ATOM 13332 O O . CYS A 1 24 ? -2.405 -3.819 0.072 1.00 0.00 24 CYS A O 20
ATOM 13340 N N . SER A 1 25 ? -4.436 -3.643 1.024 1.00 0.00 25 SER A N 20
ATOM 13341 C CA . SER A 1 25 ? -4.383 -2.190 1.128 1.00 0.00 25 SER A CA 20
ATOM 13342 C C . SER A 1 25 ? -3.484 -1.761 2.284 1.00 0.00 25 SER A C 20
ATOM 13343 O O . SER A 1 25 ? -2.669 -0.848 2.147 1.00 0.00 25 SER A O 20
ATOM 13351 N N . LYS A 1 26 ? -3.637 -2.427 3.423 1.00 0.00 26 LYS A N 20
ATOM 13352 C CA . LYS A 1 26 ? -2.840 -2.118 4.604 1.00 0.00 26 LYS A CA 20
ATOM 13353 C C . LYS A 1 26 ? -1.364 -1.986 4.245 1.00 0.00 26 LYS A C 20
ATOM 13354 O O . LYS A 1 26 ? -0.666 -1.111 4.757 1.00 0.00 26 LYS A O 20
ATOM 13373 N N . TYR A 1 27 ? -0.895 -2.860 3.361 1.00 0.00 27 TYR A N 20
ATOM 13374 C CA . TYR A 1 27 ? 0.499 -2.842 2.934 1.00 0.00 27 TYR A CA 20
ATOM 13375 C C . TYR A 1 27 ? 0.750 -1.710 1.941 1.00 0.00 27 TYR A C 20
ATOM 13376 O O . TYR A 1 27 ? 1.869 -1.209 1.823 1.00 0.00 27 TYR A O 20
ATOM 13394 N N . LEU A 1 28 ? -0.299 -1.313 1.230 1.00 0.00 28 LEU A N 20
ATOM 13395 C CA . LEU A 1 28 ? -0.195 -0.240 0.247 1.00 0.00 28 LEU A CA 20
ATOM 13396 C C . LEU A 1 28 ? -0.223 1.125 0.926 1.00 0.00 28 LEU A C 20
ATOM 13397 O O . LEU A 1 28 ? 0.759 1.869 0.892 1.00 0.00 28 LEU A O 20
ATOM 13413 N N . THR A 1 29 ? -1.354 1.450 1.545 1.00 0.00 29 THR A N 20
ATOM 13414 C CA . THR A 1 29 ? -1.510 2.725 2.233 1.00 0.00 29 THR A CA 20
ATOM 13415 C C . THR A 1 29 ? -0.199 3.169 2.871 1.00 0.00 29 THR A C 20
ATOM 13416 O O . THR A 1 29 ? 0.283 4.272 2.615 1.00 0.00 29 THR A O 20
ATOM 13427 N N . GLN A 1 30 ? 0.374 2.303 3.701 1.00 0.00 30 GLN A N 20
ATOM 13428 C CA . GLN A 1 30 ? 1.630 2.609 4.375 1.00 0.00 30 GLN A CA 20
ATOM 13429 C C . GLN A 1 30 ? 2.750 2.831 3.364 1.00 0.00 30 GLN A C 20
ATOM 13430 O O . GLN A 1 30 ? 3.512 3.794 3.468 1.00 0.00 30 GLN A O 20
ATOM 13444 N N . HIS A 1 31 ? 2.846 1.935 2.387 1.00 0.00 31 HIS A N 20
ATOM 13445 C CA . HIS A 1 31 ? 3.873 2.034 1.356 1.00 0.00 31 HIS A CA 20
ATOM 13446 C C . HIS A 1 31 ? 3.814 3.390 0.659 1.00 0.00 31 HIS A C 20
ATOM 13447 O O . HIS A 1 31 ? 4.844 4.018 0.416 1.00 0.00 31 HIS A O 20
ATOM 13461 N N . GLU A 1 32 ? 2.603 3.834 0.339 1.00 0.00 32 GLU A N 20
ATOM 13462 C CA . GLU A 1 32 ? 2.411 5.114 -0.332 1.00 0.00 32 GLU A CA 20
ATOM 13463 C C . GLU A 1 32 ? 3.235 6.209 0.340 1.00 0.00 32 GLU A C 20
ATOM 13464 O O . GLU A 1 32 ? 3.550 7.228 -0.274 1.00 0.00 32 GLU A O 20
ATOM 13476 N N . ARG A 1 33 ? 3.580 5.989 1.604 1.00 0.00 33 ARG A N 20
ATOM 13477 C CA . ARG A 1 33 ? 4.366 6.957 2.361 1.00 0.00 33 ARG A CA 20
ATOM 13478 C C . ARG A 1 33 ? 5.744 7.148 1.734 1.00 0.00 33 ARG A C 20
ATOM 13479 O O . ARG A 1 33 ? 6.265 8.262 1.684 1.00 0.00 33 ARG A O 20
ATOM 13500 N N . ILE A 1 34 ? 6.328 6.053 1.257 1.00 0.00 34 ILE A N 20
ATOM 13501 C CA . ILE A 1 34 ? 7.644 6.101 0.633 1.00 0.00 34 ILE A CA 20
ATOM 13502 C C . ILE A 1 34 ? 7.748 7.265 -0.345 1.00 0.00 34 ILE A C 20
ATOM 13503 O O . ILE A 1 34 ? 8.831 7.803 -0.575 1.00 0.00 34 ILE A O 20
ATOM 13519 N N . HIS A 1 35 ? 6.612 7.652 -0.919 1.00 0.00 35 HIS A N 20
ATOM 13520 C CA . HIS A 1 35 ? 6.574 8.756 -1.872 1.00 0.00 35 HIS A CA 20
ATOM 13521 C C . HIS A 1 35 ? 6.368 10.086 -1.154 1.00 0.00 35 HIS A C 20
ATOM 13522 O O . HIS A 1 35 ? 7.034 11.077 -1.455 1.00 0.00 35 HIS A O 20
ATOM 13536 N N . THR A 1 36 ? 5.440 10.102 -0.202 1.00 0.00 36 THR A N 20
ATOM 13537 C CA . THR A 1 36 ? 5.144 11.311 0.557 1.00 0.00 36 THR A CA 20
ATOM 13538 C C . THR A 1 36 ? 5.890 11.321 1.886 1.00 0.00 36 THR A C 20
ATOM 13539 O O . THR A 1 36 ? 5.291 11.521 2.943 1.00 0.00 36 THR A O 20
ATOM 13550 N N . ARG A 1 37 ? 7.200 11.105 1.827 1.00 0.00 37 ARG A N 20
ATOM 13551 C CA . ARG A 1 37 ? 8.027 11.089 3.027 1.00 0.00 37 ARG A CA 20
ATOM 13552 C C . ARG A 1 37 ? 8.912 12.330 3.094 1.00 0.00 37 ARG A C 20
ATOM 13553 O O . ARG A 1 37 ? 10.000 12.360 2.519 1.00 0.00 37 ARG A O 20
ATOM 13574 N N . GLY A 1 38 ? 8.438 13.352 3.799 1.00 0.00 38 GLY A N 20
ATOM 13575 C CA . GLY A 1 38 ? 9.199 14.581 3.927 1.00 0.00 38 GLY A CA 20
ATOM 13576 C C . GLY A 1 38 ? 9.594 15.161 2.584 1.00 0.00 38 GLY A C 20
ATOM 13577 O O . GLY A 1 38 ? 8.736 15.546 1.789 1.00 0.00 38 GLY A O 20
ATOM 13581 N N . VAL A 1 39 ? 10.897 15.226 2.329 1.00 0.00 39 VAL A N 20
ATOM 13582 C CA . VAL A 1 39 ? 11.404 15.764 1.072 1.00 0.00 39 VAL A CA 20
ATOM 13583 C C . VAL A 1 39 ? 12.523 14.892 0.513 1.00 0.00 39 VAL A C 20
ATOM 13584 O O . VAL A 1 39 ? 13.244 14.231 1.261 1.00 0.00 39 VAL A O 20
ATOM 13597 N N . LYS A 1 40 ? 12.662 14.894 -0.808 1.00 0.00 40 LYS A N 20
ATOM 13598 C CA . LYS A 1 40 ? 13.694 14.105 -1.470 1.00 0.00 40 LYS A CA 20
ATOM 13599 C C . LYS A 1 40 ? 15.086 14.581 -1.067 1.00 0.00 40 LYS A C 20
ATOM 13600 O O . LYS A 1 40 ? 15.987 13.774 -0.838 1.00 0.00 40 LYS A O 20
ATOM 13619 N N . SER A 1 41 ? 15.255 15.897 -0.982 1.00 0.00 41 SER A N 20
ATOM 13620 C CA . SER A 1 41 ? 16.538 16.480 -0.608 1.00 0.00 41 SER A CA 20
ATOM 13621 C C . SER A 1 41 ? 17.030 15.907 0.717 1.00 0.00 41 SER A C 20
ATOM 13622 O O . SER A 1 41 ? 18.133 15.369 0.802 1.00 0.00 41 SER A O 20
ATOM 13630 N N . GLY A 1 42 ? 16.202 16.027 1.751 1.00 0.00 42 GLY A N 20
ATOM 13631 C CA . GLY A 1 42 ? 16.570 15.517 3.059 1.00 0.00 42 GLY A CA 20
ATOM 13632 C C . GLY A 1 42 ? 16.613 16.604 4.114 1.00 0.00 42 GLY A C 20
ATOM 13633 O O . GLY A 1 42 ? 15.583 17.123 4.545 1.00 0.00 42 GLY A O 20
ATOM 13637 N N . PRO A 1 43 ? 17.830 16.965 4.548 1.00 0.00 43 PRO A N 20
ATOM 13638 C CA . PRO A 1 43 ? 18.033 18.000 5.565 1.00 0.00 43 PRO A CA 20
ATOM 13639 C C . PRO A 1 43 ? 17.697 19.395 5.048 1.00 0.00 43 PRO A C 20
ATOM 13640 O O . PRO A 1 43 ? 18.554 20.087 4.499 1.00 0.00 43 PRO A O 20
ATOM 13651 N N . SER A 1 44 ? 16.445 19.802 5.228 1.00 0.00 44 SER A N 20
ATOM 13652 C CA . SER A 1 44 ? 15.995 21.113 4.776 1.00 0.00 44 SER A CA 20
ATOM 13653 C C . SER A 1 44 ? 16.527 22.214 5.689 1.00 0.00 44 SER A C 20
ATOM 13654 O O . SER A 1 44 ? 17.162 23.163 5.230 1.00 0.00 44 SER A O 20
ATOM 13662 N N . SER A 1 45 ? 16.262 22.079 6.985 1.00 0.00 45 SER A N 20
ATOM 13663 C CA . SER A 1 45 ? 16.710 23.063 7.963 1.00 0.00 45 SER A CA 20
ATOM 13664 C C . SER A 1 45 ? 17.666 22.432 8.970 1.00 0.00 45 SER A C 20
ATOM 13665 O O . SER A 1 45 ? 18.702 23.006 9.303 1.00 0.00 45 SER A O 20
ATOM 13673 N N . GLY A 1 46 ? 17.310 21.245 9.452 1.00 0.00 46 GLY A N 20
ATOM 13674 C CA . GLY A 1 46 ? 18.145 20.554 10.417 1.00 0.00 46 GLY A CA 20
ATOM 13675 C C . GLY A 1 46 ? 19.208 19.699 9.755 1.00 0.00 46 GLY A C 20
ATOM 13676 O O . GLY A 1 46 ? 19.630 18.706 10.346 1.00 0.00 46 GLY A O 20
#

Radius of gyration: 17.97 Å; Cα contacts (8 Å, |Δi|>4): 23; chains: 1; bounding box: 54×33×27 Å

InterPro domains:
  IPR001909 Krueppel-associated box [PF01352] (6-46)
  IPR001909 Krueppel-associated box [PS50805] (6-75)
  IPR001909 Krueppel-associated box [SM00349] (6-64)
  IPR001909 Krueppel-associated box [cd07765] (6-45)
  IPR013087 Zinc finger C2H2-type [PF00096] (209-231)
  IPR013087 Zinc finger C2H2-type [PF00096] (320-342)
  IPR013087 Zinc finger C2H2-type [PF00096] (347-369)
  IPR013087 Zinc finger C2H2-type [PF00096] (376-397)
  IPR013087 Zinc finger C2H2-type [PF00096] (431-453)
  IPR013087 Zinc finger C2H2-type [PF00096] (459-481)
  IPR013087 Zinc finger C2H2-type [PF00096] (487-509)
  IPR013087 Zinc finger C2H2-type [PF00096] (591-613)
  IPR013087 Zinc finger C2H2-type [PF00096] (646-668)
  IPR013087 Zinc finger C2H2-type [PF00096] (674-696)
  IPR013087 Zinc finger C2H2-type [PF00096] (703-724)
  IPR013087 Zinc finger C2H2-type [PF00096] (730-752)
  IPR013087 Zinc finger C2H2-type [PF00096] (758-780)
  IPR013087 Zinc finger C2H2-type [PF00096] (786-808)
  IPR013087 Zinc finger C2H2-type [PF00096] (814-836)
  IPR013087 Zinc finger C2H2-type [PS00028] (211-231)

Nearest PDB structures (foldseek):
  2eoy-assembly1_A  TM=5.628E-01  e=1.958E-05  Homo sapiens
  2ytp-assembly1_A  TM=6.069E-01  e=9.411E-03  Homo sapiens
  2emf-assembly1_A  TM=5.873E-01  e=2.343E-02  Homo sapiens
  2emi-assembly1_A  TM=5.550E-01  e=1.898E-02  Homo sapiens
  2ctd-assembly1_A  TM=6.169E-01  e=2.374E-01  Homo sapiens

GO terms:
  GO:0005515 protein binding (F, IPI)
  GO:0005654 nucleoplasm (C, TAS)
  GO:0005654 nucleoplasm (C, IDA)
  GO:0015030 Cajal body (C, IDA)
  GO:0006398 mRNA 3'-end processing by stem-loop binding and cleavage (P, IDA)

Solvent-accessible surface area: 4771 Å² total; per-residue (Å²): 131,125,109,59,129,110,64,157,184,175,132,112,43,122,8,122,129,49,106,134,94,56,109,64,49,153,137,20,88,138,32,73,175,112,51,82,239,57,105,183,93,46,139,67,110,101